Protein AF-0000000079719886 (afdb_homodimer)

Organism: NCBI:txid616991

Radius of gyration: 31.38 Å; Cα contacts (8 Å, |Δi|>4): 2296; chains: 2; bounding box: 98×104×66 Å

Sequence (932 aa):
MGKWLRVLLKILGVLIILLVILFFFATSTIDTTPYFETEYYSNTIENIEEAVKNKTDAKGPLLAGFARTNITPKITGGTPDPTKGEFNNIKMAGYGNGKIATSVHDSIFAKAIAIEVDNETVVLINADLVAIPEDVVKKITDNLKGKISRKQLFFGATHTHSSIGNCMPGYVGKSFGGEYQPEVVEWLGQKFSALILQALADKQPAQFASGYVKVPNLVRNRIIGESGRLNDKLDLLSFIQENGKRATIGAFSAHATVIGTDNEQYTGDYPGYFQRHLEENGIDLALFFAGTVGSHSNKGIGEKFEKAKYIGKTLADSARSTLNKMEYQADMDLTTISSEIEIPKLQFLYISDRLRLSPYLGSKLMPKMNPIQVQGLKLSNLIWLALPYELSGEYGLDLKNALELQGYNSVLSSFNGQYLGYIVPQKYYYYDTYEARLMGWYGPSMGDYLMELNFKLANELTHTKLMGKWLRVLLKILGVLIILLVILFFFATSTIDTTPYFETEYYSNTIENIEEAVKNKTDAKGPLLAGFARTNITPKITGGTPDPTKGEFNNIKMAGYGNGKIATSVHDSIFAKAIAIEVDNETVVLINADLVAIPEDVVKKITDNLKGKISRKQLFFGATHTHSSIGNCMPGYVGKSFGGEYQPEVVEWLGQKFSALILQALADKQPAQFASGYVKVPNLVRNRIIGESGRLNDKLDLLSFIQENGKRATIGAFSAHATVIGTDNEQYTGDYPGYFQRHLEENGIDLALFFAGTVGSHSNKGIGEKFEKAKYIGKTLADSARSTLNKMEYQADMDLTTISSEIEIPKLQFLYISDRLRLSPYLGSKLMPKMNPIQVQGLKLSNLIWLALPYELSGEYGLDLKNALELQGYNSVLSSFNGQYLGYIVPQKYYYYDTYEARLMGWYGPSMGDYLMELNFKLANELTHTKL

pLDDT: mean 94.88, std 5.38, range [60.09, 98.94]

Structure (mmCIF, N/CA/C/O backbone):
data_AF-0000000079719886-model_v1
#
loop_
_entity.id
_entity.type
_entity.pdbx_description
1 polymer 'Neutral/alkaline ceramidase-like enzyme'
#
loop_
_atom_site.group_PDB
_atom_site.id
_atom_site.type_symbol
_atom_site.label_atom_id
_atom_site.label_alt_id
_atom_site.label_comp_id
_atom_site.label_asym_id
_atom_site.label_entity_id
_atom_site.label_seq_id
_atom_site.pdbx_PDB_ins_code
_atom_site.Cartn_x
_atom_site.Cartn_y
_atom_site.Cartn_z
_atom_site.occupancy
_atom_site.B_iso_or_equiv
_atom_site.auth_seq_id
_atom_site.auth_comp_id
_atom_site.auth_asym_id
_atom_site.auth_atom_id
_atom_site.pdbx_PDB_model_num
ATOM 1 N N . MET A 1 1 ? 67.062 -6.766 4.438 1 60.09 1 MET A N 1
ATOM 2 C CA . MET A 1 1 ? 65.938 -7.566 4.004 1 60.09 1 MET A CA 1
ATOM 3 C C . MET A 1 1 ? 66.25 -8.367 2.752 1 60.09 1 MET A C 1
ATOM 5 O O . MET A 1 1 ? 66.688 -7.797 1.737 1 60.09 1 MET A O 1
ATOM 9 N N . GLY A 1 2 ? 66.5 -9.703 2.844 1 71.94 2 GLY A N 1
ATOM 10 C CA . GLY A 1 2 ? 67.188 -10.422 1.776 1 71.94 2 GLY A CA 1
ATOM 11 C C . GLY A 1 2 ? 66.438 -10.453 0.48 1 71.94 2 GLY A C 1
ATOM 12 O O . GLY A 1 2 ? 65.25 -10.031 0.441 1 71.94 2 GLY A O 1
ATOM 13 N N . LYS A 1 3 ? 67 -10.82 -0.624 1 86.62 3 LYS A N 1
ATOM 14 C CA . LYS A 1 3 ? 66.5 -10.906 -1.986 1 86.62 3 LYS A CA 1
ATOM 15 C C . LYS A 1 3 ? 65.188 -11.719 -2.033 1 86.62 3 LYS A C 1
ATOM 17 O O . LYS A 1 3 ? 64.25 -11.352 -2.738 1 86.62 3 LYS A O 1
ATOM 22 N N . TRP A 1 4 ? 65.062 -12.68 -1.236 1 86.56 4 TRP A N 1
ATOM 23 C CA . TRP A 1 4 ? 63.906 -13.531 -1.193 1 86.56 4 TRP A CA 1
ATOM 24 C C . TRP A 1 4 ? 62.719 -12.766 -0.638 1 86.56 4 TRP A C 1
ATOM 26 O O . TRP A 1 4 ? 61.594 -12.875 -1.157 1 86.56 4 TRP A O 1
ATOM 36 N N . LEU A 1 5 ? 62.906 -11.914 0.234 1 88.62 5 LEU A N 1
ATOM 37 C CA . LEU A 1 5 ? 61.812 -11.133 0.841 1 88.62 5 LEU A CA 1
ATOM 38 C C . LEU A 1 5 ? 61.281 -10.117 -0.151 1 88.62 5 LEU A C 1
ATOM 40 O O . LEU A 1 5 ? 60.062 -9.883 -0.185 1 88.62 5 LEU A O 1
ATOM 44 N N . ARG A 1 6 ? 62 -9.672 -0.995 1 87.5 6 ARG A N 1
ATOM 45 C CA . ARG A 1 6 ? 61.562 -8.703 -2.006 1 87.5 6 ARG A CA 1
ATOM 46 C C . ARG A 1 6 ? 60.719 -9.367 -3.074 1 87.5 6 ARG A C 1
ATOM 48 O O . ARG A 1 6 ? 59.719 -8.805 -3.508 1 87.5 6 ARG A O 1
ATOM 55 N N . VAL A 1 7 ? 61.188 -10.461 -3.508 1 88 7 VAL A N 1
ATOM 56 C CA . VAL A 1 7 ? 60.406 -11.211 -4.496 1 88 7 VAL A CA 1
ATOM 57 C C . VAL A 1 7 ? 59.062 -11.609 -3.902 1 88 7 VAL A C 1
ATOM 59 O O . VAL A 1 7 ? 58.031 -11.5 -4.566 1 88 7 VAL A O 1
ATOM 62 N N . LEU A 1 8 ? 59 -12.016 -2.717 1 88.12 8 LEU A N 1
ATOM 63 C CA . LEU A 1 8 ? 57.781 -12.391 -2.031 1 88.12 8 LEU A CA 1
ATOM 64 C C . LEU A 1 8 ? 56.812 -11.195 -1.921 1 88.12 8 LEU A C 1
ATOM 66 O O . LEU A 1 8 ? 55.625 -11.336 -2.15 1 88.12 8 LEU A O 1
ATOM 70 N N . LEU A 1 9 ? 57.312 -10.016 -1.681 1 87.88 9 LEU A N 1
ATOM 71 C CA . LEU A 1 9 ? 56.5 -8.805 -1.549 1 87.88 9 LEU A CA 1
ATOM 72 C C . LEU A 1 9 ? 55.938 -8.391 -2.898 1 87.88 9 LEU A C 1
ATOM 74 O O . LEU A 1 9 ? 54.812 -7.918 -2.975 1 87.88 9 LEU A O 1
ATOM 78 N N . LYS A 1 10 ? 56.594 -8.602 -3.932 1 86.5 10 LYS A N 1
ATOM 79 C CA . LYS A 1 10 ? 56.125 -8.297 -5.273 1 86.5 10 LYS A CA 1
ATOM 80 C C . LYS A 1 10 ? 55 -9.25 -5.688 1 86.5 10 LYS A C 1
ATOM 82 O O . LYS A 1 10 ? 54 -8.828 -6.25 1 86.5 10 LYS A O 1
ATOM 87 N N . ILE A 1 11 ? 55.344 -10.492 -5.359 1 87.19 11 ILE A N 1
ATOM 88 C CA . ILE A 1 11 ? 54.312 -11.492 -5.668 1 87.19 11 ILE A CA 1
ATOM 89 C C . ILE A 1 11 ? 53.031 -11.188 -4.875 1 87.19 11 ILE A C 1
ATOM 91 O O . ILE A 1 11 ? 51.938 -11.219 -5.422 1 87.19 11 ILE A O 1
ATOM 95 N N . LEU A 1 12 ? 53.219 -10.906 -3.711 1 89.12 12 LEU A N 1
ATOM 96 C CA . LEU A 1 12 ? 52.062 -10.562 -2.869 1 89.12 12 LEU A CA 1
ATOM 97 C C . LEU A 1 12 ? 51.375 -9.305 -3.383 1 89.12 12 LEU A C 1
ATOM 99 O O . LEU A 1 12 ? 50.156 -9.219 -3.369 1 89.12 12 LEU A O 1
ATOM 103 N N . GLY A 1 13 ? 52.125 -8.375 -3.771 1 87.44 13 GLY A N 1
ATOM 104 C CA . GLY A 1 13 ? 51.562 -7.164 -4.344 1 87.44 13 GLY A CA 1
ATOM 105 C C . GLY A 1 13 ? 50.75 -7.414 -5.598 1 87.44 13 GLY A C 1
ATOM 106 O O . GLY A 1 13 ? 49.656 -6.887 -5.742 1 87.44 13 GLY A O 1
ATOM 107 N N . VAL A 1 14 ? 51.406 -8.172 -6.426 1 86.38 14 VAL A N 1
ATOM 108 C CA . VAL A 1 14 ? 50.688 -8.523 -7.652 1 86.38 14 VAL A CA 1
ATOM 109 C C . VAL A 1 14 ? 49.438 -9.297 -7.32 1 86.38 14 VAL A C 1
ATOM 111 O O . VAL A 1 14 ? 48.375 -9.07 -7.93 1 86.38 14 VAL A O 1
ATOM 114 N N . LEU A 1 15 ? 49.469 -10.203 -6.445 1 87.69 15 LEU A N 1
ATOM 115 C CA . LEU A 1 15 ? 48.312 -10.969 -6.023 1 87.69 15 LEU A CA 1
ATOM 116 C C . LEU A 1 15 ? 47.25 -10.055 -5.438 1 87.69 15 LEU A C 1
ATOM 118 O O . LEU A 1 15 ? 46.062 -10.242 -5.703 1 87.69 15 LEU A O 1
ATOM 122 N N . ILE A 1 16 ? 47.625 -9.203 -4.715 1 87.81 16 ILE A N 1
ATOM 123 C CA . ILE A 1 16 ? 46.688 -8.258 -4.121 1 87.81 16 ILE A CA 1
ATOM 124 C C . ILE A 1 16 ? 46.031 -7.441 -5.223 1 87.81 16 ILE A C 1
ATOM 126 O O . ILE A 1 16 ? 44.812 -7.238 -5.199 1 87.81 16 ILE A O 1
ATOM 130 N N . ILE A 1 17 ? 46.781 -6.961 -6.105 1 86.5 17 ILE A N 1
ATOM 131 C CA . ILE A 1 17 ? 46.219 -6.184 -7.211 1 86.5 17 ILE A CA 1
ATOM 132 C C . ILE A 1 17 ? 45.25 -7.035 -8 1 86.5 17 ILE A C 1
ATOM 134 O O . ILE A 1 17 ? 44.156 -6.566 -8.375 1 86.5 17 ILE A O 1
ATOM 138 N N . LEU A 1 18 ? 45.625 -8.203 -8.25 1 85.94 18 LEU A N 1
ATOM 139 C CA . LEU A 1 18 ? 44.75 -9.109 -8.969 1 85.94 18 LEU A CA 1
ATOM 140 C C . LEU A 1 18 ? 43.469 -9.344 -8.18 1 85.94 18 LEU A C 1
ATOM 142 O O . LEU A 1 18 ? 42.375 -9.391 -8.758 1 85.94 18 LEU A O 1
ATOM 146 N N . LEU A 1 19 ? 43.562 -9.547 -7.012 1 87.44 19 LEU A N 1
ATOM 147 C CA . LEU A 1 19 ? 42.406 -9.75 -6.164 1 87.44 19 LEU A CA 1
ATOM 148 C C . LEU A 1 19 ? 41.5 -8.508 -6.152 1 87.44 19 LEU A C 1
ATOM 150 O O . LEU A 1 19 ? 40.281 -8.617 -6.152 1 87.44 19 LEU A O 1
ATOM 154 N N . VAL A 1 20 ? 42.125 -7.484 -6.113 1 85.12 20 VAL A N 1
ATOM 155 C CA . VAL A 1 20 ? 41.375 -6.23 -6.133 1 85.12 20 VAL A CA 1
ATOM 156 C C . VAL A 1 20 ? 40.625 -6.086 -7.465 1 85.12 20 VAL A C 1
ATOM 158 O O . VAL A 1 20 ? 39.469 -5.699 -7.5 1 85.12 20 VAL A O 1
ATOM 161 N N . ILE A 1 21 ? 41.344 -6.324 -8.469 1 83 21 ILE A N 1
ATOM 162 C CA . ILE A 1 21 ? 40.719 -6.258 -9.797 1 83 21 ILE A CA 1
ATOM 163 C C . ILE A 1 21 ? 39.594 -7.266 -9.891 1 83 21 ILE A C 1
ATOM 165 O O . ILE A 1 21 ? 38.5 -6.941 -10.383 1 83 21 ILE A O 1
ATOM 169 N N . LEU A 1 22 ? 39.812 -8.406 -9.438 1 85 22 LEU A N 1
ATOM 170 C CA . LEU A 1 22 ? 38.781 -9.438 -9.43 1 85 22 LEU A CA 1
ATOM 171 C C . LEU A 1 22 ? 37.594 -9 -8.602 1 85 22 LEU A C 1
ATOM 173 O O . LEU A 1 22 ? 36.438 -9.234 -8.992 1 85 22 LEU A O 1
ATOM 177 N N . PHE A 1 23 ? 37.906 -8.5 -7.594 1 85.88 23 PHE A N 1
ATOM 178 C CA . PHE A 1 23 ? 36.844 -8.016 -6.727 1 85.88 23 PHE A CA 1
ATOM 179 C C . PHE A 1 23 ? 36 -6.953 -7.438 1 85.88 23 PHE A C 1
ATOM 181 O O . PHE A 1 23 ? 34.781 -6.984 -7.375 1 85.88 23 PHE A O 1
ATOM 188 N N . PHE A 1 24 ? 36.656 -6.086 -8.055 1 84.75 24 PHE A N 1
ATOM 189 C CA . PHE A 1 24 ? 35.969 -5.004 -8.75 1 84.75 24 PHE A CA 1
ATOM 190 C C . PHE A 1 24 ? 35.094 -5.551 -9.875 1 84.75 24 PHE A C 1
ATOM 192 O O . PHE A 1 24 ? 33.969 -5.062 -10.102 1 84.75 24 PHE A O 1
ATOM 199 N N . PHE A 1 25 ? 35.562 -6.539 -10.484 1 85.12 25 PHE A N 1
ATOM 200 C CA . PHE A 1 25 ? 34.812 -7.105 -11.594 1 85.12 25 PHE A CA 1
ATOM 201 C C . PHE A 1 25 ? 33.75 -8.062 -11.094 1 85.12 25 PHE A C 1
ATOM 203 O O . PHE A 1 25 ? 32.719 -8.281 -11.758 1 85.12 25 PHE A O 1
ATOM 210 N N . ALA A 1 26 ? 33.969 -8.531 -9.977 1 88.81 26 ALA A N 1
ATOM 211 C CA . ALA A 1 26 ? 33.094 -9.555 -9.445 1 88.81 26 ALA A CA 1
ATOM 212 C C . ALA A 1 26 ? 31.953 -8.93 -8.641 1 88.81 26 ALA A C 1
ATOM 214 O O . ALA A 1 26 ? 31 -9.617 -8.273 1 88.81 26 ALA A O 1
ATOM 215 N N . THR A 1 27 ? 32.062 -7.66 -8.391 1 89.31 27 THR A N 1
ATOM 216 C CA . THR A 1 27 ? 31.047 -7.043 -7.535 1 89.31 27 THR A CA 1
ATOM 217 C C . THR A 1 27 ? 30.438 -5.82 -8.219 1 89.31 27 THR A C 1
ATOM 219 O O . THR A 1 27 ? 30.984 -5.316 -9.203 1 89.31 27 THR A O 1
ATOM 222 N N . SER A 1 28 ? 29.266 -5.477 -7.848 1 90.12 28 SER A N 1
ATOM 223 C CA . SER A 1 28 ? 28.547 -4.281 -8.281 1 90.12 28 SER A CA 1
ATOM 224 C C . SER A 1 28 ? 27.766 -3.658 -7.133 1 90.12 28 SER A C 1
ATOM 226 O O . SER A 1 28 ? 27.453 -4.332 -6.148 1 90.12 28 SER A O 1
ATOM 228 N N . THR A 1 29 ? 27.578 -2.33 -7.254 1 88.94 29 THR A N 1
ATOM 229 C CA . THR A 1 29 ? 26.766 -1.66 -6.238 1 88.94 29 THR A CA 1
ATOM 230 C C . THR A 1 29 ? 25.297 -1.978 -6.426 1 88.94 29 THR A C 1
ATOM 232 O O . THR A 1 29 ? 24.859 -2.316 -7.531 1 88.94 29 THR A O 1
ATOM 235 N N . ILE A 1 30 ? 24.594 -1.922 -5.336 1 90.25 30 ILE A N 1
ATOM 236 C CA . ILE A 1 30 ? 23.141 -2.074 -5.422 1 90.25 30 ILE A CA 1
ATOM 237 C C . ILE A 1 30 ? 22.562 -0.967 -6.297 1 90.25 30 ILE A C 1
ATOM 239 O O . ILE A 1 30 ? 22.859 0.213 -6.102 1 90.25 30 ILE A O 1
ATOM 243 N N . ASP A 1 31 ? 21.859 -1.376 -7.281 1 91.19 31 ASP A N 1
ATOM 244 C CA . ASP A 1 31 ? 21.25 -0.427 -8.203 1 91.19 31 ASP A CA 1
ATOM 245 C C . ASP A 1 31 ? 19.984 0.18 -7.602 1 91.19 31 ASP A C 1
ATOM 247 O O . ASP A 1 31 ? 19 -0.528 -7.355 1 91.19 31 ASP A O 1
ATOM 251 N N . THR A 1 32 ? 19.953 1.516 -7.359 1 90.62 32 THR A N 1
ATOM 252 C CA . THR A 1 32 ? 18.812 2.201 -6.766 1 90.62 32 THR A CA 1
ATOM 253 C C . THR A 1 32 ? 18.125 3.104 -7.789 1 90.62 32 THR A C 1
ATOM 255 O O . THR A 1 32 ? 17.312 3.951 -7.43 1 90.62 32 THR A O 1
ATOM 258 N N . THR A 1 33 ? 18.438 2.887 -9.07 1 93.38 33 THR A N 1
ATOM 259 C CA . THR A 1 33 ? 17.812 3.682 -10.117 1 93.38 33 THR A CA 1
ATOM 260 C C . THR A 1 33 ? 16.297 3.506 -10.086 1 93.38 33 THR A C 1
ATOM 262 O O . THR A 1 33 ? 15.789 2.379 -10.086 1 93.38 33 THR A O 1
ATOM 265 N N . PRO A 1 34 ? 15.555 4.648 -10.031 1 94.19 34 PRO A N 1
ATOM 266 C CA . PRO A 1 34 ? 14.094 4.512 -10.109 1 94.19 34 PRO A CA 1
ATOM 267 C C . PRO A 1 34 ? 13.641 3.807 -11.391 1 94.19 34 PRO A C 1
ATOM 269 O O . PRO A 1 34 ? 14.078 4.164 -12.484 1 94.19 34 PRO A O 1
ATOM 272 N N . TYR A 1 35 ? 12.758 2.818 -11.195 1 96.31 35 TYR A N 1
ATOM 273 C CA . TYR A 1 35 ? 12.383 2.004 -12.352 1 96.31 35 TYR A CA 1
ATOM 274 C C . TYR A 1 35 ? 11.656 2.838 -13.398 1 96.31 35 TYR A C 1
ATOM 276 O O . TYR A 1 35 ? 11.68 2.512 -14.586 1 96.31 35 TYR A O 1
ATOM 284 N N . PHE A 1 36 ? 11.031 3.988 -13.031 1 93.38 36 PHE A N 1
ATOM 285 C CA . PHE A 1 36 ? 10.312 4.844 -13.969 1 93.38 36 PHE A CA 1
ATOM 286 C C . PHE A 1 36 ? 11.258 5.434 -15 1 93.38 36 PHE A C 1
ATOM 288 O O . PHE A 1 36 ? 10.82 5.926 -16.047 1 93.38 36 PHE A O 1
ATOM 295 N N . GLU A 1 37 ? 12.508 5.43 -14.758 1 94.62 37 GLU A N 1
ATOM 296 C CA . GLU A 1 37 ? 13.484 6.059 -15.633 1 94.62 37 GLU A CA 1
ATOM 297 C C . GLU A 1 37 ? 14.195 5.023 -16.5 1 94.62 37 GLU A C 1
ATOM 299 O O . GLU A 1 37 ? 15.109 5.359 -17.25 1 94.62 37 GLU A O 1
ATOM 304 N N . THR A 1 38 ? 13.789 3.816 -16.469 1 97 38 THR A N 1
ATOM 305 C CA . THR A 1 38 ? 14.547 2.74 -17.094 1 97 38 THR A CA 1
ATOM 306 C C . THR A 1 38 ? 13.914 2.326 -18.406 1 97 38 THR A C 1
ATOM 308 O O . THR A 1 38 ? 12.719 2.533 -18.625 1 97 38 THR A O 1
ATOM 311 N N . GLU A 1 39 ? 14.727 1.705 -19.25 1 97.38 39 GLU A N 1
ATOM 312 C CA . GLU A 1 39 ? 14.266 1.197 -20.531 1 97.38 39 GLU A CA 1
ATOM 313 C C . GLU A 1 39 ? 13.359 -0.017 -20.359 1 97.38 39 GLU A C 1
ATOM 315 O O . GLU A 1 39 ? 12.367 -0.169 -21.078 1 97.38 39 GLU A O 1
ATOM 320 N N . TYR A 1 40 ? 13.695 -0.884 -19.453 1 97.31 40 TYR A N 1
ATOM 321 C CA . TYR A 1 40 ? 12.852 -2.061 -19.266 1 97.31 40 TYR A CA 1
ATOM 322 C C . TYR A 1 40 ? 11.438 -1.661 -18.859 1 97.31 40 TYR A C 1
ATOM 324 O O . TYR A 1 40 ? 10.469 -2.328 -19.234 1 97.31 40 TYR A O 1
ATOM 332 N N . TYR A 1 41 ? 11.312 -0.613 -18.109 1 97.69 41 TYR A N 1
ATOM 333 C CA . TYR A 1 41 ? 10 -0.117 -17.734 1 97.69 41 TYR A CA 1
ATOM 334 C C . TYR A 1 41 ? 9.242 0.392 -18.953 1 97.69 41 TYR A C 1
ATOM 336 O O . TYR A 1 41 ? 8.094 -0.003 -19.188 1 97.69 41 TYR A O 1
ATOM 344 N N . SER A 1 42 ? 9.844 1.287 -19.75 1 97.88 42 SER A N 1
ATOM 345 C CA . SER A 1 42 ? 9.18 1.853 -20.906 1 97.88 42 SER A CA 1
ATOM 346 C C . SER A 1 42 ? 8.766 0.761 -21.891 1 97.88 42 SER A C 1
ATOM 348 O O . SER A 1 42 ? 7.652 0.786 -22.422 1 97.88 42 SER A O 1
ATOM 350 N N . ASN A 1 43 ? 9.633 -0.207 -22.109 1 98.25 43 ASN A N 1
ATOM 351 C CA . ASN A 1 43 ? 9.328 -1.326 -22.984 1 98.25 43 ASN A CA 1
ATOM 352 C C . ASN A 1 43 ? 8.141 -2.137 -22.469 1 98.25 43 ASN A C 1
ATOM 354 O O . ASN A 1 43 ? 7.258 -2.52 -23.234 1 98.25 43 ASN A O 1
ATOM 358 N N . THR A 1 44 ? 8.164 -2.43 -21.219 1 98.31 44 THR A N 1
ATOM 359 C CA . THR A 1 44 ? 7.105 -3.217 -20.594 1 98.31 44 THR A CA 1
ATOM 360 C C . THR A 1 44 ? 5.758 -2.512 -20.734 1 98.31 44 THR A C 1
ATOM 362 O O . THR A 1 44 ? 4.754 -3.143 -21.078 1 98.31 44 THR A O 1
ATOM 365 N N . ILE A 1 45 ? 5.742 -1.203 -20.469 1 97.88 45 ILE A N 1
ATOM 366 C CA . ILE A 1 45 ? 4.5 -0.441 -20.562 1 97.88 45 ILE A CA 1
ATOM 367 C C . ILE A 1 45 ? 3.982 -0.495 -22 1 97.88 45 ILE A C 1
ATOM 369 O O . ILE A 1 45 ? 2.783 -0.676 -22.234 1 97.88 45 ILE A O 1
ATOM 373 N N . GLU A 1 46 ? 4.832 -0.373 -22.938 1 98.12 46 GLU A N 1
ATOM 374 C CA . GLU A 1 46 ? 4.445 -0.479 -24.344 1 98.12 46 GLU A CA 1
ATOM 375 C C . GLU A 1 46 ? 3.863 -1.856 -24.656 1 98.12 46 GLU A C 1
ATOM 377 O O . GLU A 1 46 ? 2.854 -1.969 -25.359 1 98.12 46 GLU A O 1
ATOM 382 N N . ASN A 1 47 ? 4.516 -2.879 -24.172 1 98.25 47 ASN A N 1
ATOM 383 C CA . ASN A 1 47 ? 4.031 -4.242 -24.359 1 98.25 47 ASN A CA 1
ATOM 384 C C . ASN A 1 47 ? 2.639 -4.434 -23.766 1 98.25 47 ASN A C 1
ATOM 386 O O . ASN A 1 47 ? 1.777 -5.059 -24.391 1 98.25 47 ASN A O 1
ATOM 390 N N . ILE A 1 48 ? 2.438 -3.928 -22.609 1 98 48 ILE A N 1
ATOM 391 C CA . ILE A 1 48 ? 1.152 -4.086 -21.938 1 98 48 ILE A CA 1
ATOM 392 C C . ILE A 1 48 ? 0.072 -3.326 -22.703 1 98 48 ILE A C 1
ATOM 394 O O . ILE A 1 48 ? -1.042 -3.826 -22.875 1 98 48 ILE A O 1
ATOM 398 N N . GLU A 1 49 ? 0.393 -2.129 -23.125 1 97.69 49 GLU A N 1
ATOM 399 C CA . GLU A 1 49 ? -0.57 -1.357 -23.906 1 97.69 49 GLU A CA 1
ATOM 400 C C . GLU A 1 49 ? -0.954 -2.09 -25.188 1 97.69 49 GLU A C 1
ATOM 402 O O . GLU A 1 49 ? -2.123 -2.094 -25.578 1 97.69 49 GLU A O 1
ATOM 407 N N . GLU A 1 50 ? 0.003 -2.67 -25.797 1 98.12 50 GLU A N 1
ATOM 408 C CA . GLU A 1 50 ? -0.281 -3.479 -26.984 1 98.12 50 GLU A CA 1
ATOM 409 C C . GLU A 1 50 ? -1.152 -4.68 -26.625 1 98.12 50 GLU A C 1
ATOM 411 O O . GLU A 1 50 ? -2.084 -5.016 -27.359 1 98.12 50 GLU A O 1
ATOM 416 N N . ALA A 1 51 ? -0.849 -5.371 -25.547 1 98.12 51 ALA A N 1
ATOM 417 C CA . ALA A 1 51 ? -1.625 -6.523 -25.094 1 98.12 51 ALA A CA 1
ATOM 418 C C . ALA A 1 51 ? -3.07 -6.133 -24.812 1 98.12 51 ALA A C 1
ATOM 420 O O . ALA A 1 51 ? -3.994 -6.906 -25.062 1 98.12 51 ALA A O 1
ATOM 421 N N . VAL A 1 52 ? -3.225 -4.961 -24.25 1 97.81 52 VAL A N 1
ATOM 422 C CA . VAL A 1 52 ? -4.555 -4.461 -23.906 1 97.81 52 VAL A CA 1
ATOM 423 C C . VAL A 1 52 ? -5.359 -4.242 -25.188 1 97.81 52 VAL A C 1
ATOM 425 O O . VAL A 1 52 ? -6.551 -4.562 -25.25 1 97.81 52 VAL A O 1
ATOM 428 N N . LYS A 1 53 ? -4.75 -3.68 -26.234 1 97.25 53 LYS A N 1
ATOM 429 C CA . LYS A 1 53 ? -5.406 -3.473 -27.516 1 97.25 53 LYS A CA 1
ATOM 430 C C . LYS A 1 53 ? -5.848 -4.797 -28.125 1 97.25 53 LYS A C 1
ATOM 432 O O . LYS A 1 53 ? -6.852 -4.852 -28.844 1 97.25 53 LYS A O 1
ATOM 437 N N . ASN A 1 54 ? -5.121 -5.82 -27.75 1 96.62 54 ASN A N 1
ATOM 438 C CA . ASN A 1 54 ? -5.379 -7.125 -28.344 1 96.62 54 ASN A CA 1
ATOM 439 C C . ASN A 1 54 ? -6.031 -8.078 -27.359 1 96.62 54 ASN A C 1
ATOM 441 O O . ASN A 1 54 ? -5.961 -9.297 -27.516 1 96.62 54 ASN A O 1
ATOM 445 N N . LYS A 1 55 ? -6.594 -7.559 -26.344 1 97.06 55 LYS A N 1
ATOM 446 C CA . LYS A 1 55 ? -7.191 -8.406 -25.312 1 97.06 55 LYS A CA 1
ATOM 447 C C . LYS A 1 55 ? -8.375 -9.195 -25.859 1 97.06 55 LYS A C 1
ATOM 449 O O . LYS A 1 55 ? -8.961 -8.812 -26.891 1 97.06 55 LYS A O 1
ATOM 454 N N . THR A 1 56 ? -8.664 -10.266 -25.234 1 96.31 56 THR A N 1
ATOM 455 C CA . THR A 1 56 ? -9.828 -11.078 -25.578 1 96.31 56 THR A CA 1
ATOM 456 C C . THR A 1 56 ? -11.039 -10.664 -24.75 1 96.31 56 THR A C 1
ATOM 458 O O . THR A 1 56 ? -10.969 -10.562 -23.531 1 96.31 56 THR A O 1
ATOM 461 N N . ASP A 1 57 ? -12.156 -10.438 -25.469 1 97.31 57 ASP A N 1
ATOM 462 C CA . ASP A 1 57 ? -13.43 -10.125 -24.828 1 97.31 57 ASP A CA 1
ATOM 463 C C . ASP A 1 57 ? -14.539 -11.031 -25.359 1 97.31 57 ASP A C 1
ATOM 465 O O . ASP A 1 57 ? -14.648 -11.25 -26.562 1 97.31 57 ASP A O 1
ATOM 469 N N . ALA A 1 58 ? -15.234 -11.617 -24.375 1 98.5 58 ALA A N 1
ATOM 470 C CA . ALA A 1 58 ? -16.344 -12.484 -24.75 1 98.5 58 ALA A CA 1
ATOM 471 C C . ALA A 1 58 ? -17.484 -12.398 -23.734 1 98.5 58 ALA A C 1
ATOM 473 O O . ALA A 1 58 ? -17.234 -12.156 -22.547 1 98.5 58 ALA A O 1
ATOM 474 N N . LYS A 1 59 ? -18.688 -12.562 -24.188 1 98.5 59 LYS A N 1
ATOM 475 C CA . LYS A 1 59 ? -19.875 -12.602 -23.359 1 98.5 59 LYS A CA 1
ATOM 476 C C . LYS A 1 59 ? -20.828 -13.711 -23.797 1 98.5 59 LYS A C 1
ATOM 478 O O . LYS A 1 59 ? -21.031 -13.922 -25 1 98.5 59 LYS A O 1
ATOM 483 N N . GLY A 1 60 ? -21.266 -14.516 -22.844 1 98.62 60 GLY A N 1
ATOM 484 C CA . GLY A 1 60 ? -22.188 -15.602 -23.156 1 98.62 60 GLY A CA 1
ATOM 485 C C . GLY A 1 60 ? -22.203 -16.688 -22.094 1 98.62 60 GLY A C 1
ATOM 486 O O . GLY A 1 60 ? -21.656 -16.516 -21.016 1 98.62 60 GLY A O 1
ATOM 487 N N . PRO A 1 61 ? -22.875 -17.75 -22.422 1 98.62 61 PRO A N 1
ATOM 488 C CA . PRO A 1 61 ? -22.953 -18.859 -21.469 1 98.62 61 PRO A CA 1
ATOM 489 C C . PRO A 1 61 ? -21.594 -19.5 -21.203 1 98.62 61 PRO A C 1
ATOM 491 O O . PRO A 1 61 ? -20.766 -19.609 -22.125 1 98.62 61 PRO A O 1
ATOM 494 N N . LEU A 1 62 ? -21.422 -20 -20.031 1 98.75 62 LEU A N 1
ATOM 495 C CA . LEU A 1 62 ? -20.172 -20.625 -19.609 1 98.75 62 LEU A CA 1
ATOM 496 C C . LEU A 1 62 ? -20.172 -22.109 -19.938 1 98.75 62 LEU A C 1
ATOM 498 O O . LEU A 1 62 ? -21.141 -22.812 -19.641 1 98.75 62 LEU A O 1
ATOM 502 N N . LEU A 1 63 ? -19.125 -22.531 -20.562 1 98.88 63 LEU A N 1
ATOM 503 C CA . LEU A 1 63 ? -18.766 -23.938 -20.578 1 98.88 63 LEU A CA 1
ATOM 504 C C . LEU A 1 63 ? -17.547 -24.203 -19.688 1 98.88 63 LEU A C 1
ATOM 506 O O . LEU A 1 63 ? -16.625 -23.391 -19.656 1 98.88 63 LEU A O 1
ATOM 510 N N . ALA A 1 64 ? -17.625 -25.281 -18.953 1 98.88 64 ALA A N 1
ATOM 511 C CA . ALA A 1 64 ? -16.484 -25.656 -18.125 1 98.88 64 ALA A CA 1
ATOM 512 C C . ALA A 1 64 ? -16.219 -27.156 -18.203 1 98.88 64 ALA A C 1
ATOM 514 O O . ALA A 1 64 ? -17.141 -27.953 -18.344 1 98.88 64 ALA A O 1
ATOM 515 N N . GLY A 1 65 ? -14.945 -27.516 -18.234 1 98.88 65 GLY A N 1
ATOM 516 C CA . GLY A 1 65 ? -14.492 -28.891 -18.234 1 98.88 65 GLY A CA 1
ATOM 517 C C . GLY A 1 65 ? -13.445 -29.172 -17.172 1 98.88 65 GLY A C 1
ATOM 518 O O . GLY A 1 65 ? -12.656 -28.297 -16.828 1 98.88 65 GLY A O 1
ATOM 519 N N . PHE A 1 66 ? -13.492 -30.422 -16.672 1 98.88 66 PHE A N 1
ATOM 520 C CA . PHE A 1 66 ? -12.664 -30.797 -15.531 1 98.88 66 PHE A CA 1
ATOM 521 C C . PHE A 1 66 ? -11.797 -32 -15.867 1 98.88 66 PHE A C 1
ATOM 523 O O . PHE A 1 66 ? -12.242 -32.906 -16.562 1 98.88 66 PHE A O 1
ATOM 530 N N . ALA A 1 67 ? -10.539 -31.953 -15.375 1 98.94 67 ALA A N 1
ATOM 531 C CA . ALA A 1 67 ? -9.672 -33.125 -15.531 1 98.94 67 ALA A CA 1
ATOM 532 C C . ALA A 1 67 ? -8.617 -33.156 -14.438 1 98.94 67 ALA A C 1
ATOM 534 O O . ALA A 1 67 ? -8.281 -32.156 -13.836 1 98.94 67 ALA A O 1
ATOM 535 N N . ARG A 1 68 ? -8.141 -34.312 -14.109 1 98.81 68 ARG A N 1
ATOM 536 C CA . ARG A 1 68 ? -7.02 -34.5 -13.203 1 98.81 68 ARG A CA 1
ATOM 537 C C . ARG A 1 68 ? -6.105 -35.625 -13.711 1 98.81 68 ARG A C 1
ATOM 539 O O . ARG A 1 68 ? -6.543 -36.5 -14.469 1 98.81 68 ARG A O 1
ATOM 546 N N . THR A 1 69 ? -4.922 -35.625 -13.406 1 98.69 69 THR A N 1
ATOM 547 C CA . THR A 1 69 ? -3.963 -36.688 -13.703 1 98.69 69 THR A CA 1
ATOM 548 C C . THR A 1 69 ? -2.994 -36.875 -12.547 1 98.69 69 THR A C 1
ATOM 550 O O . THR A 1 69 ? -2.619 -35.906 -11.875 1 98.69 69 THR A O 1
ATOM 553 N N . ASN A 1 70 ? -2.729 -38.125 -12.234 1 98.38 70 ASN A N 1
ATOM 554 C CA . ASN A 1 70 ? -1.725 -38.469 -11.227 1 98.38 70 ASN A CA 1
ATOM 555 C C . ASN A 1 70 ? -0.31 -38.219 -11.75 1 98.38 70 ASN A C 1
ATOM 557 O O . ASN A 1 70 ? 0.041 -38.688 -12.836 1 98.38 70 ASN A O 1
ATOM 561 N N . ILE A 1 71 ? 0.485 -37.5 -11.016 1 98.06 71 ILE A N 1
ATOM 562 C CA . ILE A 1 71 ? 1.855 -37.25 -11.438 1 98.06 71 ILE A CA 1
ATOM 563 C C . ILE A 1 71 ? 2.832 -37.781 -10.398 1 98.06 71 ILE A C 1
ATOM 565 O O . ILE A 1 71 ? 3.951 -37.281 -10.266 1 98.06 71 ILE A O 1
ATOM 569 N N . THR A 1 72 ? 2.42 -38.719 -9.594 1 97.38 72 THR A N 1
ATOM 570 C CA . THR A 1 72 ? 3.303 -39.344 -8.625 1 97.38 72 THR A CA 1
ATOM 571 C C . THR A 1 72 ? 4.309 -40.25 -9.32 1 97.38 72 THR A C 1
ATOM 573 O O . THR A 1 72 ? 3.926 -41.25 -9.945 1 97.38 72 THR A O 1
ATOM 576 N N . PRO A 1 73 ? 5.562 -39.969 -9.195 1 94.94 73 PRO A N 1
ATOM 577 C CA . PRO A 1 73 ? 6.559 -40.844 -9.82 1 94.94 73 PRO A CA 1
ATOM 578 C C . PRO A 1 73 ? 6.625 -42.219 -9.172 1 94.94 73 PRO A C 1
ATOM 580 O O . PRO A 1 73 ? 6.48 -42.344 -7.949 1 94.94 73 PRO A O 1
ATOM 583 N N . LYS A 1 74 ? 6.824 -43.156 -10.023 1 93.56 74 LYS A N 1
ATOM 584 C CA . LYS A 1 74 ? 7.168 -44.469 -9.5 1 93.56 74 LYS A CA 1
ATOM 585 C C . LYS A 1 74 ? 8.664 -44.562 -9.219 1 93.56 74 LYS A C 1
ATOM 587 O O . LYS A 1 74 ? 9.484 -44.375 -10.117 1 93.56 74 LYS A O 1
ATOM 592 N N . ILE A 1 75 ? 8.914 -44.844 -8.016 1 90 75 ILE A N 1
ATOM 593 C CA . ILE A 1 75 ? 10.305 -44.969 -7.605 1 90 75 ILE A CA 1
ATOM 594 C C . ILE A 1 75 ? 10.797 -46.375 -7.859 1 90 75 ILE A C 1
ATOM 596 O O . ILE A 1 75 ? 10.172 -47.344 -7.406 1 90 75 ILE A O 1
ATOM 600 N N . THR A 1 76 ? 11.883 -46.406 -8.539 1 88.56 76 THR A N 1
ATOM 601 C CA . THR A 1 76 ? 12.383 -47.75 -8.852 1 88.56 76 THR A CA 1
ATOM 602 C C . THR A 1 76 ? 13.875 -47.844 -8.531 1 88.56 76 THR A C 1
ATOM 604 O O . THR A 1 76 ? 14.586 -46.844 -8.539 1 88.56 76 THR A O 1
ATOM 607 N N . GLY A 1 77 ? 14.289 -49 -7.988 1 83.25 77 GLY A N 1
ATOM 608 C CA . GLY A 1 77 ? 15.695 -49.25 -7.742 1 83.25 77 GLY A CA 1
ATOM 609 C C . GLY A 1 77 ? 16.438 -49.719 -8.984 1 83.25 77 GLY A C 1
ATOM 610 O O . GLY A 1 77 ? 17.672 -49.625 -9.047 1 83.25 77 GLY A O 1
ATOM 611 N N . GLY A 1 78 ? 15.766 -50.219 -9.945 1 84.56 78 GLY A N 1
ATOM 612 C CA . GLY A 1 78 ? 16.359 -50.719 -11.18 1 84.56 78 GLY A CA 1
ATOM 613 C C . GLY A 1 78 ? 16.484 -49.625 -12.25 1 84.56 78 GLY A C 1
ATOM 614 O O . GLY A 1 78 ? 16.719 -48.469 -11.938 1 84.56 78 GLY A O 1
ATOM 615 N N . THR A 1 79 ? 16.578 -50.062 -13.469 1 89.19 79 THR A N 1
ATOM 616 C CA . THR A 1 79 ? 16.625 -49.125 -14.586 1 89.19 79 THR A CA 1
ATOM 617 C C . THR A 1 79 ? 15.266 -48.438 -14.773 1 89.19 79 THR A C 1
ATOM 619 O O . THR A 1 79 ? 14.281 -49.062 -15.125 1 89.19 79 THR A O 1
ATOM 622 N N . PRO A 1 80 ? 15.281 -47.156 -14.484 1 89 80 PRO A N 1
ATOM 623 C CA . PRO A 1 80 ? 13.992 -46.469 -14.594 1 89 80 PRO A CA 1
ATOM 624 C C . PRO A 1 80 ? 13.523 -46.312 -16.031 1 89 80 PRO A C 1
ATOM 626 O O . PRO A 1 80 ? 14.352 -46.281 -16.953 1 89 80 PRO A O 1
ATOM 629 N N . ASP A 1 81 ? 12.242 -46.312 -16.25 1 93.44 81 ASP A N 1
ATOM 630 C CA . ASP A 1 81 ? 11.594 -45.938 -17.5 1 93.44 81 ASP A CA 1
ATOM 631 C C . ASP A 1 81 ? 10.812 -44.625 -17.359 1 93.44 81 ASP A C 1
ATOM 633 O O . ASP A 1 81 ? 9.617 -44.656 -17.062 1 93.44 81 ASP A O 1
ATOM 637 N N . PRO A 1 82 ? 11.352 -43.562 -17.688 1 89.94 82 PRO A N 1
ATOM 638 C CA . PRO A 1 82 ? 10.719 -42.25 -17.5 1 89.94 82 PRO A CA 1
ATOM 639 C C . PRO A 1 82 ? 9.398 -42.125 -18.25 1 89.94 82 PRO A C 1
ATOM 641 O O . PRO A 1 82 ? 8.508 -41.406 -17.828 1 89.94 82 PRO A O 1
ATOM 644 N N . THR A 1 83 ? 9.281 -42.781 -19.328 1 89.12 83 THR A N 1
ATOM 645 C CA . THR A 1 83 ? 8.055 -42.688 -20.109 1 89.12 83 THR A CA 1
ATOM 646 C C . THR A 1 83 ? 6.879 -43.312 -19.344 1 89.12 83 THR A C 1
ATOM 648 O O . THR A 1 83 ? 5.719 -43 -19.625 1 89.12 83 THR A O 1
ATOM 651 N N . LYS A 1 84 ? 7.211 -44.094 -18.422 1 91.69 84 LYS A N 1
ATOM 652 C CA . LYS A 1 84 ? 6.188 -44.75 -17.594 1 91.69 84 LYS A CA 1
ATOM 653 C C . LYS A 1 84 ? 6.129 -44.094 -16.203 1 91.69 84 LYS A C 1
ATOM 655 O O . LYS A 1 84 ? 5.504 -44.625 -15.289 1 91.69 84 LYS A O 1
ATOM 660 N N . GLY A 1 85 ? 6.855 -42.969 -16.062 1 92.75 85 GLY A N 1
ATOM 661 C CA . GLY A 1 85 ? 6.855 -42.25 -14.805 1 92.75 85 GLY A CA 1
ATOM 662 C C . GLY A 1 85 ? 7.746 -42.875 -13.75 1 92.75 85 GLY A C 1
ATOM 663 O O . GLY A 1 85 ? 7.562 -42.656 -12.555 1 92.75 85 GLY A O 1
ATOM 664 N N . GLU A 1 86 ? 8.656 -43.781 -14.188 1 93.19 86 GLU A N 1
ATOM 665 C CA . GLU A 1 86 ? 9.609 -44.406 -13.281 1 93.19 86 GLU A CA 1
ATOM 666 C C . GLU A 1 86 ? 10.898 -43.594 -13.188 1 93.19 86 GLU A C 1
ATOM 668 O O . GLU A 1 86 ? 11.477 -43.219 -14.203 1 93.19 86 GLU A O 1
ATOM 673 N N . PHE A 1 87 ? 11.258 -43.344 -11.891 1 92.12 87 PHE A N 1
ATOM 674 C CA . PHE A 1 87 ? 12.484 -42.594 -11.664 1 92.12 87 PHE A CA 1
ATOM 675 C C . PHE A 1 87 ? 13.227 -43.125 -10.445 1 92.12 87 PHE A C 1
ATOM 677 O O . PHE A 1 87 ? 12.633 -43.812 -9.594 1 92.12 87 PHE A O 1
ATOM 684 N N . ASN A 1 88 ? 14.586 -42.938 -10.289 1 85.56 88 ASN A N 1
ATOM 685 C CA . ASN A 1 88 ? 15.352 -43.531 -9.188 1 85.56 88 ASN A CA 1
ATOM 686 C C . ASN A 1 88 ? 15.883 -42.438 -8.25 1 85.56 88 ASN A C 1
ATOM 688 O O . ASN A 1 88 ? 16.281 -42.719 -7.125 1 85.56 88 ASN A O 1
ATOM 692 N N . ASN A 1 89 ? 15.922 -41.219 -8.594 1 86.75 89 ASN A N 1
ATOM 693 C CA . ASN A 1 89 ? 16.641 -40.219 -7.809 1 86.75 89 ASN A CA 1
ATOM 694 C C . ASN A 1 89 ? 16.031 -38.812 -7.988 1 86.75 89 ASN A C 1
ATOM 696 O O . ASN A 1 89 ? 16.719 -37.875 -8.367 1 86.75 89 ASN A O 1
ATOM 700 N N . ILE A 1 90 ? 14.805 -38.812 -7.559 1 90.75 90 ILE A N 1
ATOM 701 C CA . ILE A 1 90 ? 14.188 -37.5 -7.586 1 90.75 90 ILE A CA 1
ATOM 702 C C . ILE A 1 90 ? 14.336 -36.844 -6.219 1 90.75 90 ILE A C 1
ATOM 704 O O . ILE A 1 90 ? 13.938 -37.406 -5.199 1 90.75 90 ILE A O 1
ATOM 708 N N . LYS A 1 91 ? 14.953 -35.719 -6.211 1 92.06 91 LYS A N 1
ATOM 709 C CA . LYS A 1 91 ? 15.086 -34.938 -4.988 1 92.06 91 LYS A CA 1
ATOM 710 C C . LYS A 1 91 ? 13.797 -34.188 -4.68 1 92.06 91 LYS A C 1
ATOM 712 O O . LYS A 1 91 ? 13.141 -33.688 -5.586 1 92.06 91 LYS A O 1
ATOM 717 N N . MET A 1 92 ? 13.492 -34.219 -3.33 1 89.94 92 MET A N 1
ATOM 718 C CA . MET A 1 92 ? 12.375 -33.344 -2.928 1 89.94 92 MET A CA 1
ATOM 719 C C . MET A 1 92 ? 12.688 -31.891 -3.205 1 89.94 92 MET A C 1
ATOM 721 O O . MET A 1 92 ? 13.742 -31.391 -2.807 1 89.94 92 MET A O 1
ATOM 725 N N . ALA A 1 93 ? 11.797 -31.203 -3.807 1 84.31 93 ALA A N 1
ATOM 726 C CA . ALA A 1 93 ? 12.039 -29.859 -4.324 1 84.31 93 ALA A CA 1
ATOM 727 C C . ALA A 1 93 ? 11.883 -28.812 -3.223 1 84.31 93 ALA A C 1
ATOM 729 O O . ALA A 1 93 ? 11.141 -29.031 -2.254 1 84.31 93 ALA A O 1
ATOM 730 N N . GLY A 1 94 ? 12.57 -27.641 -3.334 1 78.44 94 GLY A N 1
ATOM 731 C CA . GLY A 1 94 ? 12.32 -26.438 -2.568 1 78.44 94 GLY A CA 1
ATOM 732 C C . GLY A 1 94 ? 13.312 -26.234 -1.442 1 78.44 94 GLY A C 1
ATOM 733 O O . GLY A 1 94 ? 13.625 -25.094 -1.082 1 78.44 94 GLY A O 1
ATOM 734 N N . TYR A 1 95 ? 13.703 -27.375 -0.902 1 82.62 95 TYR A N 1
ATOM 735 C CA . TYR A 1 95 ? 14.695 -27.25 0.16 1 82.62 95 TYR A CA 1
ATOM 736 C C . TYR A 1 95 ? 16.094 -27.531 -0.361 1 82.62 95 TYR A C 1
ATOM 738 O O . TYR A 1 95 ? 16.312 -28.531 -1.06 1 82.62 95 TYR A O 1
ATOM 746 N N . GLY A 1 96 ? 17.047 -26.641 -0.113 1 76.06 96 GLY A N 1
ATOM 747 C CA . GLY A 1 96 ? 18.422 -26.938 -0.484 1 76.06 96 GLY A CA 1
ATOM 748 C C . GLY A 1 96 ? 18.922 -28.266 0.05 1 76.06 96 GLY A C 1
ATOM 749 O O . GLY A 1 96 ? 19.5 -29.047 -0.691 1 76.06 96 GLY A O 1
ATOM 750 N N . ASN A 1 97 ? 18.516 -28.547 1.175 1 79.25 97 ASN A N 1
ATOM 751 C CA . ASN A 1 97 ? 18.922 -29.781 1.836 1 79.25 97 ASN A CA 1
ATOM 752 C C . ASN A 1 97 ? 17.844 -30.844 1.764 1 79.25 97 ASN A C 1
ATOM 754 O O . ASN A 1 97 ? 17.75 -31.703 2.643 1 79.25 97 ASN A O 1
ATOM 758 N N . GLY A 1 98 ? 17.062 -30.766 0.736 1 84.62 98 GLY A N 1
ATOM 759 C CA . GLY A 1 98 ? 16.016 -31.75 0.577 1 84.62 98 GLY A CA 1
ATOM 760 C C . GLY A 1 98 ? 16.547 -33.156 0.337 1 84.62 98 GLY A C 1
ATOM 761 O O . GLY A 1 98 ? 17.641 -33.312 -0.195 1 84.62 98 GLY A O 1
ATOM 762 N N . LYS A 1 99 ? 15.695 -34.156 0.696 1 90.62 99 LYS A N 1
ATOM 763 C CA . LYS A 1 99 ? 16.078 -35.562 0.58 1 90.62 99 LYS A CA 1
ATOM 764 C C . LYS A 1 99 ? 15.594 -36.156 -0.74 1 90.62 99 LYS A C 1
ATOM 766 O O . LYS A 1 99 ? 14.727 -35.594 -1.404 1 90.62 99 LYS A O 1
ATOM 771 N N . ILE A 1 100 ? 16.25 -37.281 -1.074 1 92.75 100 ILE A N 1
ATOM 772 C CA . ILE A 1 100 ? 15.766 -38.062 -2.201 1 92.75 100 ILE A CA 1
ATOM 773 C C . ILE A 1 100 ? 14.477 -38.781 -1.814 1 92.75 100 ILE A C 1
ATOM 775 O O . ILE A 1 100 ? 14.391 -39.375 -0.736 1 92.75 100 ILE A O 1
ATOM 779 N N . ALA A 1 101 ? 13.539 -38.719 -2.723 1 93.69 101 ALA A N 1
ATOM 780 C CA . ALA A 1 101 ? 12.25 -39.344 -2.465 1 93.69 101 ALA A CA 1
ATOM 781 C C . ALA A 1 101 ? 12.398 -40.875 -2.424 1 93.69 101 ALA A C 1
ATOM 783 O O . ALA A 1 101 ? 13.039 -41.469 -3.295 1 93.69 101 ALA A O 1
ATOM 784 N N . THR A 1 102 ? 11.75 -41.469 -1.376 1 94 102 THR A N 1
ATOM 785 C CA . THR A 1 102 ? 11.875 -42.938 -1.257 1 94 102 THR A CA 1
ATOM 786 C C . THR A 1 102 ? 10.5 -43.594 -1.144 1 94 102 THR A C 1
ATOM 788 O O . THR A 1 102 ? 10.367 -44.812 -1.277 1 94 102 THR A O 1
ATOM 791 N N . SER A 1 103 ? 9.508 -42.812 -0.889 1 94.69 103 SER A N 1
ATOM 792 C CA . SER A 1 103 ? 8.156 -43.375 -0.744 1 94.69 103 SER A CA 1
ATOM 793 C C . SER A 1 103 ? 7.102 -42.281 -0.977 1 94.69 103 SER A C 1
ATOM 795 O O . SER A 1 103 ? 7.43 -41.156 -1.376 1 94.69 103 SER A O 1
ATOM 797 N N . VAL A 1 104 ? 5.828 -42.719 -0.863 1 96.44 104 VAL A N 1
ATOM 798 C CA . VAL A 1 104 ? 4.691 -41.812 -1.113 1 96.44 104 VAL A CA 1
ATOM 799 C C . VAL A 1 104 ? 3.785 -41.781 0.116 1 96.44 104 VAL A C 1
ATOM 801 O O . VAL A 1 104 ? 3.289 -42.844 0.56 1 96.44 104 VAL A O 1
ATOM 804 N N . HIS A 1 105 ? 3.641 -40.625 0.746 1 97.44 105 HIS A N 1
ATOM 805 C CA . HIS A 1 105 ? 2.641 -40.469 1.794 1 97.44 105 HIS A CA 1
ATOM 806 C C . HIS A 1 105 ? 1.237 -40.375 1.206 1 97.44 105 HIS A C 1
ATOM 808 O O . HIS A 1 105 ? 0.321 -41.062 1.654 1 97.44 105 HIS A O 1
ATOM 814 N N . ASP A 1 106 ? 1.046 -39.531 0.322 1 97.88 106 ASP A N 1
ATOM 815 C CA . ASP A 1 106 ? -0.151 -39.438 -0.506 1 97.88 106 ASP A CA 1
ATOM 816 C C . ASP A 1 106 ? 0.204 -39.031 -1.934 1 97.88 106 ASP A C 1
ATOM 818 O O . ASP A 1 106 ? 1.228 -38.375 -2.164 1 97.88 106 ASP A O 1
ATOM 822 N N . SER A 1 107 ? -0.639 -39.406 -2.883 1 98 107 SER A N 1
ATOM 823 C CA . SER A 1 107 ? -0.381 -39.125 -4.289 1 98 107 SER A CA 1
ATOM 824 C C . SER A 1 107 ? -0.443 -37.625 -4.566 1 98 107 SER A C 1
ATOM 826 O O . SER A 1 107 ? -1.162 -36.875 -3.887 1 98 107 SER A O 1
ATOM 828 N N . ILE A 1 108 ? 0.351 -37.188 -5.5 1 98.25 108 ILE A N 1
ATOM 829 C CA . ILE A 1 108 ? 0.314 -35.812 -5.969 1 98.25 108 ILE A CA 1
ATOM 830 C C . ILE A 1 108 ? -0.302 -35.75 -7.363 1 98.25 108 ILE A C 1
ATOM 832 O O . ILE A 1 108 ? -0.208 -36.719 -8.133 1 98.25 108 ILE A O 1
ATOM 836 N N . PHE A 1 109 ? -0.928 -34.656 -7.68 1 98.81 109 PHE A N 1
ATOM 837 C CA . PHE A 1 109 ? -1.752 -34.594 -8.883 1 98.81 109 PHE A CA 1
ATOM 838 C C . PHE A 1 109 ? -1.524 -33.281 -9.609 1 98.81 109 PHE A C 1
ATOM 840 O O . PHE A 1 109 ? -1.057 -32.312 -9.008 1 98.81 109 PHE A O 1
ATOM 847 N N . ALA A 1 110 ? -1.734 -33.281 -10.906 1 98.88 110 ALA A N 1
ATOM 848 C CA . ALA A 1 110 ? -2.039 -32.094 -11.695 1 98.88 110 ALA A CA 1
ATOM 849 C C . ALA A 1 110 ? -3.512 -32.062 -12.094 1 98.88 110 ALA A C 1
ATOM 851 O O . ALA A 1 110 ? -4.102 -33.094 -12.398 1 98.88 110 ALA A O 1
ATOM 852 N N . LYS A 1 111 ? -4.09 -30.922 -12.023 1 98.94 111 LYS A N 1
ATOM 853 C CA . LYS A 1 111 ? -5.516 -30.766 -12.297 1 98.94 111 LYS A CA 1
ATOM 854 C C . LYS A 1 111 ? -5.77 -29.531 -13.164 1 98.94 111 LYS A C 1
ATOM 856 O O . LYS A 1 111 ? -4.961 -28.609 -13.188 1 98.94 111 LYS A O 1
ATOM 861 N N . ALA A 1 112 ? -6.875 -29.562 -13.938 1 98.94 112 ALA A N 1
ATOM 862 C CA . ALA A 1 112 ? -7.164 -28.469 -14.859 1 98.94 112 ALA A CA 1
ATOM 863 C C . ALA A 1 112 ? -8.664 -28.219 -14.961 1 98.94 112 ALA A C 1
ATOM 865 O O . ALA A 1 112 ? -9.469 -29.156 -14.883 1 98.94 112 ALA A O 1
ATOM 866 N N . ILE A 1 113 ? -9.023 -27 -15.062 1 98.94 113 ILE A N 1
ATOM 867 C CA . ILE A 1 113 ? -10.375 -26.562 -15.391 1 98.94 113 ILE A CA 1
ATOM 868 C C . ILE A 1 113 ? -10.344 -25.734 -16.672 1 98.94 113 ILE A C 1
ATOM 870 O O . ILE A 1 113 ? -9.695 -24.688 -16.734 1 98.94 113 ILE A O 1
ATOM 874 N N . ALA A 1 114 ? -10.984 -26.203 -17.719 1 98.94 114 ALA A N 1
ATOM 875 C CA . ALA A 1 114 ? -11.164 -25.453 -18.969 1 98.94 114 ALA A CA 1
ATOM 876 C C . ALA A 1 114 ? -12.43 -24.609 -18.906 1 98.94 114 ALA A C 1
ATOM 878 O O . ALA A 1 114 ? -13.484 -25.078 -18.5 1 98.94 114 ALA A O 1
ATOM 879 N N . ILE A 1 115 ? -12.305 -23.359 -19.25 1 98.69 115 ILE A N 1
ATOM 880 C CA . ILE A 1 115 ? -13.422 -22.422 -19.297 1 98.69 115 ILE A CA 1
ATOM 881 C C . ILE A 1 115 ? -13.57 -21.875 -20.719 1 98.69 115 ILE A C 1
ATOM 883 O O . ILE A 1 115 ? -12.578 -21.531 -21.359 1 98.69 115 ILE A O 1
ATOM 887 N N . GLU A 1 116 ? -14.766 -21.781 -21.172 1 98.75 116 GLU A N 1
ATOM 888 C CA . GLU A 1 116 ? -15.039 -21.219 -22.484 1 98.75 116 GLU A CA 1
ATOM 889 C C . GLU A 1 116 ? -16.281 -20.328 -22.453 1 98.75 116 GLU A C 1
ATOM 891 O O . GLU A 1 116 ? -17.297 -20.703 -21.875 1 98.75 116 GLU A O 1
ATOM 896 N N . VAL A 1 117 ? -16.156 -19.172 -22.953 1 98.81 117 VAL A N 1
ATOM 897 C CA . VAL A 1 117 ? -17.25 -18.219 -23.156 1 98.81 117 VAL A CA 1
ATOM 898 C C . VAL A 1 117 ? -17.234 -17.719 -24.594 1 98.81 117 VAL A C 1
ATOM 900 O O . VAL A 1 117 ? -16.25 -17.094 -25.031 1 98.81 117 VAL A O 1
ATOM 903 N N . ASP A 1 118 ? -18.281 -17.922 -25.359 1 98.19 118 ASP A N 1
ATOM 904 C CA . ASP A 1 118 ? -18.422 -17.469 -26.75 1 98.19 118 ASP A CA 1
ATOM 905 C C . ASP A 1 118 ? -17.172 -17.828 -27.562 1 98.19 118 ASP A C 1
ATOM 907 O O . ASP A 1 118 ? -16.562 -16.969 -28.188 1 98.19 118 ASP A O 1
ATOM 911 N N . ASN A 1 119 ? -16.656 -19.031 -27.469 1 96.75 119 ASN A N 1
ATOM 912 C CA . ASN A 1 119 ? -15.586 -19.656 -28.234 1 96.75 119 ASN A CA 1
ATOM 913 C C . ASN A 1 119 ? -14.211 -19.172 -27.781 1 96.75 119 ASN A C 1
ATOM 915 O O . ASN A 1 119 ? -13.203 -19.438 -28.438 1 96.75 119 ASN A O 1
ATOM 919 N N . GLU A 1 120 ? -14.195 -18.359 -26.703 1 98.06 120 GLU A N 1
ATOM 920 C CA . GLU A 1 120 ? -12.922 -18 -26.078 1 98.06 120 GLU A CA 1
ATOM 921 C C . GLU A 1 120 ? -12.602 -18.922 -24.906 1 98.06 120 GLU A C 1
ATOM 923 O O . GLU A 1 120 ? -13.398 -19.047 -23.984 1 98.06 120 GLU A O 1
ATOM 928 N N . THR A 1 121 ? -11.398 -19.516 -25.016 1 98.12 121 THR A N 1
ATOM 929 C CA . THR A 1 121 ? -11.078 -20.578 -24.078 1 98.12 121 THR A CA 1
ATOM 930 C C . THR A 1 121 ? -9.875 -20.203 -23.219 1 98.12 121 THR A C 1
ATOM 932 O O . THR A 1 121 ? -8.898 -19.625 -23.719 1 98.12 121 THR A O 1
ATOM 935 N N . VAL A 1 122 ? -9.961 -20.469 -21.922 1 98.44 122 VAL A N 1
ATOM 936 C CA . VAL A 1 122 ? -8.875 -20.391 -20.953 1 98.44 122 VAL A CA 1
ATOM 937 C C . VAL A 1 122 ? -8.805 -21.672 -20.141 1 98.44 122 VAL A C 1
ATOM 939 O O . VAL A 1 122 ? -9.828 -22.297 -19.859 1 98.44 122 VAL A O 1
ATOM 942 N N . VAL A 1 123 ? -7.605 -22.109 -19.812 1 98.88 123 VAL A N 1
ATOM 943 C CA . VAL A 1 123 ? -7.441 -23.281 -18.969 1 98.88 123 VAL A CA 1
ATOM 944 C C . VAL A 1 123 ? -6.672 -22.922 -17.703 1 98.88 123 VAL A C 1
ATOM 946 O O . VAL A 1 123 ? -5.586 -22.344 -17.781 1 98.88 123 VAL A O 1
ATOM 949 N N . LEU A 1 124 ? -7.25 -23.141 -16.562 1 98.94 124 LEU A N 1
ATOM 950 C CA . LEU A 1 124 ? -6.598 -23 -15.258 1 98.94 124 LEU A CA 1
ATOM 951 C C . LEU A 1 124 ? -5.941 -24.312 -14.836 1 98.94 124 LEU A C 1
ATOM 953 O O . LEU A 1 124 ? -6.609 -25.344 -14.734 1 98.94 124 LEU A O 1
ATOM 957 N N . ILE A 1 125 ? -4.625 -24.266 -14.664 1 98.94 125 ILE A N 1
ATOM 958 C CA . ILE A 1 125 ? -3.885 -25.5 -14.422 1 98.94 125 ILE A CA 1
ATOM 959 C C . ILE A 1 125 ? -3.133 -25.406 -13.094 1 98.94 125 ILE A C 1
ATOM 961 O O . ILE A 1 125 ? -2.451 -24.406 -12.836 1 98.94 125 ILE A O 1
ATOM 965 N N . ASN A 1 126 ? -3.316 -26.344 -12.266 1 98.62 126 ASN A N 1
ATOM 966 C CA . ASN A 1 126 ? -2.604 -26.406 -10.992 1 98.62 126 ASN A CA 1
ATOM 967 C C . ASN A 1 126 ? -1.929 -27.766 -10.797 1 98.62 126 ASN A C 1
ATOM 969 O O . ASN A 1 126 ? -2.375 -28.766 -11.344 1 98.62 126 ASN A O 1
ATOM 973 N N . ALA A 1 127 ? -0.841 -27.75 -10.039 1 98.69 127 ALA A N 1
ATOM 974 C CA . ALA A 1 127 ? -0.175 -29.016 -9.758 1 98.69 127 ALA A CA 1
ATOM 975 C C . ALA A 1 127 ? 0.428 -29.016 -8.352 1 98.69 127 ALA A C 1
ATOM 977 O O . ALA A 1 127 ? 0.872 -27.969 -7.863 1 98.69 127 ALA A O 1
ATOM 978 N N . ASP A 1 128 ? 0.426 -30.172 -7.746 1 98.5 128 ASP A N 1
ATOM 979 C CA . ASP A 1 128 ? 1.16 -30.375 -6.5 1 98.5 128 ASP A CA 1
ATOM 980 C C . ASP A 1 128 ? 2.666 -30.391 -6.746 1 98.5 128 ASP A C 1
ATOM 982 O O . ASP A 1 128 ? 3.309 -31.438 -6.602 1 98.5 128 ASP A O 1
ATOM 986 N N . LEU A 1 129 ? 3.166 -29.281 -7.074 1 97.88 129 LEU A N 1
ATOM 987 C CA . LEU A 1 129 ? 4.578 -29.016 -7.316 1 97.88 129 LEU A CA 1
ATOM 988 C C . LEU A 1 129 ? 5.035 -27.781 -6.547 1 97.88 129 LEU A C 1
ATOM 990 O O . LEU A 1 129 ? 4.211 -27 -6.078 1 97.88 129 LEU A O 1
ATOM 994 N N . VAL A 1 130 ? 6.332 -27.688 -6.371 1 96.56 130 VAL A N 1
ATOM 995 C CA . VAL A 1 130 ? 6.875 -26.484 -5.73 1 96.56 130 VAL A CA 1
ATOM 996 C C . VAL A 1 130 ? 6.602 -25.266 -6.605 1 96.56 130 VAL A C 1
ATOM 998 O O . VAL A 1 130 ? 6.293 -24.188 -6.098 1 96.56 130 VAL A O 1
ATOM 1001 N N . ALA A 1 131 ? 6.789 -25.375 -7.836 1 95.81 131 ALA A N 1
ATOM 1002 C CA . ALA A 1 131 ? 6.504 -24.406 -8.898 1 95.81 131 ALA A CA 1
ATOM 1003 C C . ALA A 1 131 ? 6.301 -25.109 -10.234 1 95.81 131 ALA A C 1
ATOM 1005 O O . ALA A 1 131 ? 6.66 -26.281 -10.391 1 95.81 131 ALA A O 1
ATOM 1006 N N . ILE A 1 132 ? 5.656 -24.422 -11.141 1 96.25 132 ILE A N 1
ATOM 1007 C CA . ILE A 1 132 ? 5.586 -24.953 -12.5 1 96.25 132 ILE A CA 1
ATOM 1008 C C . ILE A 1 132 ? 6.848 -24.578 -13.266 1 96.25 132 ILE A C 1
ATOM 1010 O O . ILE A 1 132 ? 7.051 -23.406 -13.609 1 96.25 132 ILE A O 1
ATOM 1014 N N . PRO A 1 133 ? 7.66 -25.625 -13.57 1 93.56 133 PRO A N 1
ATOM 1015 C CA . PRO A 1 133 ? 8.898 -25.281 -14.273 1 93.56 133 PRO A CA 1
ATOM 1016 C C . PRO A 1 133 ? 8.656 -24.719 -15.672 1 93.56 133 PRO A C 1
ATOM 1018 O O . PRO A 1 133 ? 7.805 -25.234 -16.406 1 93.56 133 PRO A O 1
ATOM 1021 N N . GLU A 1 134 ? 9.414 -23.656 -16.016 1 94.06 134 GLU A N 1
ATOM 1022 C CA . GLU A 1 134 ? 9.25 -23.031 -17.312 1 94.06 134 GLU A CA 1
ATOM 1023 C C . GLU A 1 134 ? 9.469 -24.031 -18.438 1 94.06 134 GLU A C 1
ATOM 1025 O O . GLU A 1 134 ? 8.812 -23.953 -19.484 1 94.06 134 GLU A O 1
ATOM 1030 N N . ASP A 1 135 ? 10.422 -24.922 -18.266 1 94.88 135 ASP A N 1
ATOM 1031 C CA . ASP A 1 135 ? 10.688 -25.906 -19.297 1 94.88 135 ASP A CA 1
ATOM 1032 C C . ASP A 1 135 ? 9.484 -26.812 -19.516 1 94.88 135 ASP A C 1
ATOM 1034 O O . ASP A 1 135 ? 9.242 -27.281 -20.641 1 94.88 135 ASP A O 1
ATOM 1038 N N . VAL A 1 136 ? 8.797 -27.094 -18.453 1 96.75 136 VAL A N 1
ATOM 1039 C CA . VAL A 1 136 ? 7.566 -27.875 -18.594 1 96.75 136 VAL A CA 1
ATOM 1040 C C . VAL A 1 136 ? 6.527 -27.062 -19.359 1 96.75 136 VAL A C 1
ATOM 1042 O O . VAL A 1 136 ? 5.859 -27.594 -20.25 1 96.75 136 VAL A O 1
ATOM 1045 N N . VAL A 1 137 ? 6.387 -25.781 -19.094 1 97.31 137 VAL A N 1
ATOM 1046 C CA . VAL A 1 137 ? 5.461 -24.891 -19.812 1 97.31 137 VAL A CA 1
ATOM 1047 C C . VAL A 1 137 ? 5.789 -24.891 -21.297 1 97.31 137 VAL A C 1
ATOM 1049 O O . VAL A 1 137 ? 4.891 -24.984 -22.141 1 97.31 137 VAL A O 1
ATOM 1052 N N . LYS A 1 138 ? 7.031 -24.781 -21.609 1 95.81 138 LYS A N 1
ATOM 1053 C CA . LYS A 1 138 ? 7.465 -24.781 -23 1 95.81 138 LYS A CA 1
ATOM 1054 C C . LYS A 1 138 ? 7.105 -26.094 -23.703 1 95.81 138 LYS A C 1
ATOM 1056 O O . LYS A 1 138 ? 6.648 -26.078 -24.844 1 95.81 138 LYS A O 1
ATOM 1061 N N . LYS A 1 139 ? 7.359 -27.156 -23 1 97 139 LYS A N 1
ATOM 1062 C CA . LYS A 1 139 ? 7.027 -28.469 -23.562 1 97 139 LYS A CA 1
ATOM 1063 C C . LYS A 1 139 ? 5.531 -28.578 -23.828 1 97 139 LYS A C 1
ATOM 1065 O O . LYS A 1 139 ? 5.125 -29.094 -24.875 1 97 139 LYS A O 1
ATOM 1070 N N . ILE A 1 140 ? 4.75 -28.125 -22.906 1 98.25 140 ILE A N 1
ATOM 1071 C CA . ILE A 1 140 ? 3.299 -28.156 -23.062 1 98.25 140 ILE A CA 1
ATOM 1072 C C . ILE A 1 140 ? 2.889 -27.328 -24.281 1 98.25 140 ILE A C 1
ATOM 1074 O O . ILE A 1 140 ? 2.094 -27.781 -25.109 1 98.25 140 ILE A O 1
ATOM 1078 N N . THR A 1 141 ? 3.406 -26.125 -24.406 1 97.19 141 THR A N 1
ATOM 1079 C CA . THR A 1 141 ? 3.055 -25.219 -25.484 1 97.19 141 THR A CA 1
ATOM 1080 C C . THR A 1 141 ? 3.469 -25.812 -26.844 1 97.19 141 THR A C 1
ATOM 1082 O O . THR A 1 141 ? 2.762 -25.641 -27.828 1 97.19 141 THR A O 1
ATOM 1085 N N . ASP A 1 142 ? 4.578 -26.469 -26.844 1 97.75 142 ASP A N 1
ATOM 1086 C CA . ASP A 1 142 ? 5.035 -27.141 -28.062 1 97.75 142 ASP A CA 1
ATOM 1087 C C . ASP A 1 142 ? 4.113 -28.297 -28.422 1 97.75 142 ASP A C 1
ATOM 1089 O O . ASP A 1 142 ? 3.746 -28.453 -29.594 1 97.75 142 ASP A O 1
ATOM 1093 N N . ASN A 1 143 ? 3.795 -29.078 -27.422 1 98.31 143 ASN A N 1
ATOM 1094 C CA . ASN A 1 143 ? 2.941 -30.25 -27.641 1 98.31 143 ASN A CA 1
ATOM 1095 C C . ASN A 1 143 ? 1.565 -29.844 -28.156 1 98.31 143 ASN A C 1
ATOM 1097 O O . ASN A 1 143 ? 0.94 -30.594 -28.922 1 98.31 143 ASN A O 1
ATOM 1101 N N . LEU A 1 144 ? 1.121 -28.734 -27.703 1 98.38 144 LEU A N 1
ATOM 1102 C CA . LEU A 1 144 ? -0.256 -28.344 -27.984 1 98.38 144 LEU A CA 1
ATOM 1103 C C . LEU A 1 144 ? -0.304 -27.266 -29.062 1 98.38 144 LEU A C 1
ATOM 1105 O O . LEU A 1 144 ? -1.304 -26.562 -29.203 1 98.38 144 LEU A O 1
ATOM 1109 N N . LYS A 1 145 ? 0.778 -27.125 -29.75 1 97.38 145 LYS A N 1
ATOM 1110 C CA . LYS A 1 145 ? 0.847 -26.109 -30.812 1 97.38 145 LYS A CA 1
ATOM 1111 C C . LYS A 1 145 ? -0.316 -26.266 -31.781 1 97.38 145 LYS A C 1
ATOM 1113 O O . LYS A 1 145 ? -0.613 -27.375 -32.25 1 97.38 145 LYS A O 1
ATOM 1118 N N . GLY A 1 146 ? -0.982 -25.109 -32.094 1 95.75 146 GLY A N 1
ATOM 1119 C CA . GLY A 1 146 ? -2.096 -25.125 -33.031 1 95.75 146 GLY A CA 1
ATOM 1120 C C . GLY A 1 146 ? -3.432 -25.391 -32.344 1 95.75 146 GLY A C 1
ATOM 1121 O O . GLY A 1 146 ? -4.488 -25.172 -32.969 1 95.75 146 GLY A O 1
ATOM 1122 N N . LYS A 1 147 ? -3.369 -25.828 -31.188 1 96.12 147 LYS A N 1
ATOM 1123 C CA . LYS A 1 147 ? -4.609 -26.141 -30.484 1 96.12 147 LYS A CA 1
ATOM 1124 C C . LYS A 1 147 ? -4.871 -25.125 -29.359 1 96.12 147 LYS A C 1
ATOM 1126 O O . LYS A 1 147 ? -5.996 -24.641 -29.203 1 96.12 147 LYS A O 1
ATOM 1131 N N . ILE A 1 148 ? -3.885 -24.922 -28.578 1 96 148 ILE A N 1
ATOM 1132 C CA . ILE A 1 148 ? -3.969 -24.016 -27.453 1 96 148 ILE A CA 1
ATOM 1133 C C . ILE A 1 148 ? -2.676 -23.203 -27.344 1 96 148 ILE A C 1
ATOM 1135 O O . ILE A 1 148 ? -1.582 -23.75 -27.5 1 96 148 ILE A O 1
ATOM 1139 N N . SER A 1 149 ? -2.83 -21.938 -27.172 1 96.25 149 SER A N 1
ATOM 1140 C CA . SER A 1 149 ? -1.645 -21.094 -27.062 1 96.25 149 SER A CA 1
ATOM 1141 C C . SER A 1 149 ? -1.284 -20.812 -25.609 1 96.25 149 SER A C 1
ATOM 1143 O O . SER A 1 149 ? -2.111 -21 -24.719 1 96.25 149 SER A O 1
ATOM 1145 N N . ARG A 1 150 ? -0.053 -20.344 -25.328 1 97 150 ARG A N 1
ATOM 1146 C CA . ARG A 1 150 ? 0.448 -20.031 -24 1 97 150 ARG A CA 1
ATOM 1147 C C . ARG A 1 150 ? -0.434 -19 -23.312 1 97 150 ARG A C 1
ATOM 1149 O O . ARG A 1 150 ? -0.616 -19.047 -22.094 1 97 150 ARG A O 1
ATOM 1156 N N . LYS A 1 151 ? -1.026 -18.094 -24.062 1 96.88 151 LYS A N 1
ATOM 1157 C CA . LYS A 1 151 ? -1.824 -17 -23.531 1 96.88 151 LYS A CA 1
ATOM 1158 C C . LYS A 1 151 ? -3.131 -17.5 -22.922 1 96.88 151 LYS A C 1
ATOM 1160 O O . LYS A 1 151 ? -3.781 -16.797 -22.156 1 96.88 151 LYS A O 1
ATOM 1165 N N . GLN A 1 152 ? -3.484 -18.672 -23.312 1 98.12 152 GLN A N 1
ATOM 1166 C CA . GLN A 1 152 ? -4.738 -19.25 -22.844 1 98.12 152 GLN A CA 1
ATOM 1167 C C . GLN A 1 152 ? -4.516 -20.125 -21.609 1 98.12 152 GLN A C 1
ATOM 1169 O O . GLN A 1 152 ? -5.473 -20.609 -21 1 98.12 152 GLN A O 1
ATOM 1174 N N . LEU A 1 153 ? -3.27 -20.328 -21.234 1 98.56 153 LEU A N 1
ATOM 1175 C CA . LEU A 1 153 ? -2.924 -21.234 -20.156 1 98.56 153 LEU A CA 1
ATOM 1176 C C . LEU A 1 153 ? -2.533 -20.469 -18.891 1 98.56 153 LEU A C 1
ATOM 1178 O O . LEU A 1 153 ? -1.57 -19.703 -18.906 1 98.56 153 LEU A O 1
ATOM 1182 N N . PHE A 1 154 ? -3.25 -20.625 -17.797 1 98.75 154 PHE A N 1
ATOM 1183 C CA . PHE A 1 154 ? -2.975 -20.031 -16.484 1 98.75 154 PHE A CA 1
ATOM 1184 C C . PHE A 1 154 ? -2.467 -21.094 -15.516 1 98.75 154 PHE A C 1
ATOM 1186 O O . PHE A 1 154 ? -3.246 -21.906 -15.008 1 98.75 154 PHE A O 1
ATOM 1193 N N . PHE A 1 155 ? -1.17 -20.984 -15.219 1 98.62 155 PHE A N 1
ATOM 1194 C CA . PHE A 1 155 ? -0.544 -22.016 -14.391 1 98.62 155 PHE A CA 1
ATOM 1195 C C . PHE A 1 155 ? -0.457 -21.562 -12.938 1 98.62 155 PHE A C 1
ATOM 1197 O O . PHE A 1 155 ? -0.365 -20.359 -12.664 1 98.62 155 PHE A O 1
ATOM 1204 N N . GLY A 1 156 ? -0.496 -22.5 -12.031 1 98.31 156 GLY A N 1
ATOM 1205 C CA . GLY A 1 156 ? -0.179 -22.344 -10.625 1 98.31 156 GLY A CA 1
ATOM 1206 C C . GLY A 1 156 ? 0.212 -23.656 -9.953 1 98.31 156 GLY A C 1
ATOM 1207 O O . GLY A 1 156 ? -0.033 -24.734 -10.5 1 98.31 156 GLY A O 1
ATOM 1208 N N . ALA A 1 157 ? 0.832 -23.578 -8.844 1 98.56 157 ALA A N 1
ATOM 1209 C CA . ALA A 1 157 ? 1.237 -24.734 -8.055 1 98.56 157 ALA A CA 1
ATOM 1210 C C . ALA A 1 157 ? 0.762 -24.609 -6.613 1 98.56 157 ALA A C 1
ATOM 1212 O O . ALA A 1 157 ? 0.445 -23.516 -6.152 1 98.56 157 ALA A O 1
ATOM 1213 N N . THR A 1 158 ? 0.667 -25.766 -5.961 1 98.5 158 THR A N 1
ATOM 1214 C CA . THR A 1 158 ? 0.334 -25.734 -4.539 1 98.5 158 THR A CA 1
ATOM 1215 C C . THR A 1 158 ? 1.521 -25.25 -3.713 1 98.5 158 THR A C 1
ATOM 1217 O O . THR A 1 158 ? 1.355 -24.844 -2.562 1 98.5 158 THR A O 1
ATOM 1220 N N . HIS A 1 159 ? 2.695 -25.391 -4.281 1 98.06 159 HIS A N 1
ATOM 1221 C CA . HIS A 1 159 ? 3.961 -24.969 -3.689 1 98.06 159 HIS A CA 1
ATOM 1222 C C . HIS A 1 159 ? 4.395 -25.938 -2.584 1 98.06 159 HIS A C 1
ATOM 1224 O O . HIS A 1 159 ? 5.105 -25.531 -1.658 1 98.06 159 HIS A O 1
ATOM 1230 N N . THR A 1 160 ? 3.998 -27.141 -2.641 1 97.69 160 THR A N 1
ATOM 1231 C CA . THR A 1 160 ? 4.535 -28.125 -1.716 1 97.69 160 THR A CA 1
ATOM 1232 C C . THR A 1 160 ? 6.02 -28.359 -1.972 1 97.69 160 THR A C 1
ATOM 1234 O O . THR A 1 160 ? 6.453 -28.438 -3.123 1 97.69 160 THR A O 1
ATOM 1237 N N . HIS A 1 161 ? 6.734 -28.453 -0.885 1 96.38 161 HIS A N 1
ATOM 1238 C CA . HIS A 1 161 ? 8.164 -28.734 -0.973 1 96.38 161 HIS A CA 1
ATOM 1239 C C . HIS A 1 161 ? 8.453 -30.219 -0.925 1 96.38 161 HIS A C 1
ATOM 1241 O O . HIS A 1 161 ? 9.609 -30.641 -0.869 1 96.38 161 HIS A O 1
ATOM 1247 N N . SER A 1 162 ? 7.441 -30.984 -0.951 1 96.06 162 SER A N 1
ATOM 1248 C CA . SER A 1 162 ? 7.535 -32.438 -0.884 1 96.06 162 SER A CA 1
ATOM 1249 C C . SER A 1 162 ? 7.105 -33.094 -2.197 1 96.06 162 SER A C 1
ATOM 1251 O O . SER A 1 162 ? 6.336 -34.031 -2.199 1 96.06 162 SER A O 1
ATOM 1253 N N . SER A 1 163 ? 7.562 -32.5 -3.24 1 96.31 163 SER A N 1
ATOM 1254 C CA . SER A 1 163 ? 7.191 -32.969 -4.574 1 96.31 163 SER A CA 1
ATOM 1255 C C . SER A 1 163 ? 8.414 -33.094 -5.48 1 96.31 163 SER A C 1
ATOM 1257 O O . SER A 1 163 ? 9.547 -33.156 -4.996 1 96.31 163 SER A O 1
ATOM 1259 N N . ILE A 1 164 ? 8.141 -33.156 -6.809 1 94.88 164 ILE A N 1
ATOM 1260 C CA . ILE A 1 164 ? 9.117 -33.5 -7.828 1 94.88 164 ILE A CA 1
ATOM 1261 C C . ILE A 1 164 ? 10.141 -32.375 -7.977 1 94.88 164 ILE A C 1
ATOM 1263 O O . ILE A 1 164 ? 9.773 -31.234 -8.258 1 94.88 164 ILE A O 1
ATOM 1267 N N . GLY A 1 165 ? 11.359 -32.75 -7.695 1 93.81 165 GLY A N 1
ATOM 1268 C CA . GLY A 1 165 ? 12.477 -31.859 -8.023 1 93.81 165 GLY A CA 1
ATOM 1269 C C . GLY A 1 165 ? 13.094 -32.156 -9.375 1 93.81 165 GLY A C 1
ATOM 1270 O O . GLY A 1 165 ? 12.414 -32.688 -10.273 1 93.81 165 GLY A O 1
ATOM 1271 N N . ASN A 1 166 ? 14.289 -31.688 -9.641 1 91.88 166 ASN A N 1
ATOM 1272 C CA . ASN A 1 166 ? 15.125 -32.031 -10.781 1 91.88 166 ASN A CA 1
ATOM 1273 C C . ASN A 1 166 ? 14.555 -31.484 -12.086 1 91.88 166 ASN A C 1
ATOM 1275 O O . ASN A 1 166 ? 14.797 -32.031 -13.156 1 91.88 166 ASN A O 1
ATOM 1279 N N . CYS A 1 167 ? 13.727 -30.453 -11.977 1 91.56 167 CYS A N 1
ATOM 1280 C CA . CYS A 1 167 ? 13.062 -29.938 -13.172 1 91.56 167 CYS A CA 1
ATOM 1281 C C . CYS A 1 167 ? 13.562 -28.547 -13.516 1 91.56 167 CYS A C 1
ATOM 1283 O O . CYS A 1 167 ? 13.07 -27.922 -14.453 1 91.56 167 CYS A O 1
ATOM 1285 N N . MET A 1 168 ? 14.414 -27.984 -12.734 1 87.19 168 MET A N 1
ATOM 1286 C CA . MET A 1 168 ? 14.922 -26.625 -12.961 1 87.19 168 MET A CA 1
ATOM 1287 C C . MET A 1 168 ? 16.422 -26.656 -13.266 1 87.19 168 MET A C 1
ATOM 1289 O O . MET A 1 168 ? 17.203 -27.203 -12.484 1 87.19 168 MET A O 1
ATOM 1293 N N . PRO A 1 169 ? 16.781 -26.078 -14.336 1 86.88 169 PRO A N 1
ATOM 1294 C CA . PRO A 1 169 ? 18.203 -26.094 -14.68 1 86.88 169 PRO A CA 1
ATOM 1295 C C . PRO A 1 169 ? 19 -25.031 -13.922 1 86.88 169 PRO A C 1
ATOM 1297 O O . PRO A 1 169 ? 18.422 -24.203 -13.211 1 86.88 169 PRO A O 1
ATOM 1300 N N . GLY A 1 170 ? 20.328 -25.156 -14.062 1 82.62 170 GLY A N 1
ATOM 1301 C CA . GLY A 1 170 ? 21.219 -24.172 -13.461 1 82.62 170 GLY A CA 1
ATOM 1302 C C . GLY A 1 170 ? 21.594 -24.5 -12.031 1 82.62 170 GLY A C 1
ATOM 1303 O O . GLY A 1 170 ? 21.031 -25.422 -11.43 1 82.62 170 GLY A O 1
ATOM 1304 N N . TYR A 1 171 ? 22.547 -23.672 -11.578 1 82.31 171 TYR A N 1
ATOM 1305 C CA . TYR A 1 171 ? 23.094 -23.906 -10.242 1 82.31 171 TYR A CA 1
ATOM 1306 C C . TYR A 1 171 ? 22.016 -23.734 -9.18 1 82.31 171 TYR A C 1
ATOM 1308 O O . TYR A 1 171 ? 21.891 -24.562 -8.273 1 82.31 171 TYR A O 1
ATOM 1316 N N . VAL A 1 172 ? 21.25 -22.719 -9.352 1 79.25 172 VAL A N 1
ATOM 1317 C CA . VAL A 1 172 ? 20.203 -22.438 -8.375 1 79.25 172 VAL A CA 1
ATOM 1318 C C . VAL A 1 172 ? 19.141 -23.531 -8.438 1 79.25 172 VAL A C 1
ATOM 1320 O O . VAL A 1 172 ? 18.656 -24 -7.402 1 79.25 172 VAL A O 1
ATOM 1323 N N . GLY A 1 173 ? 18.844 -23.953 -9.609 1 83.19 173 GLY A N 1
ATOM 1324 C CA . GLY A 1 173 ? 17.922 -25.078 -9.758 1 83.19 173 GLY A CA 1
ATOM 1325 C C . GLY A 1 173 ? 18.422 -26.344 -9.094 1 83.19 173 GLY A C 1
ATOM 1326 O O . GLY A 1 173 ? 17.672 -27.016 -8.383 1 83.19 173 GLY A O 1
ATOM 1327 N N . LYS A 1 174 ? 19.672 -26.562 -9.328 1 84.75 174 LYS A N 1
ATOM 1328 C CA . LYS A 1 174 ? 20.281 -27.734 -8.719 1 84.75 174 LYS A CA 1
ATOM 1329 C C . LYS A 1 174 ? 20.281 -27.641 -7.199 1 84.75 174 LYS A C 1
ATOM 1331 O O . LYS A 1 174 ? 20.016 -28.625 -6.508 1 84.75 174 LYS A O 1
ATOM 1336 N N . SER A 1 175 ? 20.547 -26.5 -6.77 1 82.81 175 SER A N 1
ATOM 1337 C CA . SER A 1 175 ? 20.656 -26.297 -5.332 1 82.81 175 SER A CA 1
ATOM 1338 C C . SER A 1 175 ? 19.312 -26.484 -4.641 1 82.81 175 SER A C 1
ATOM 1340 O O . SER A 1 175 ? 19.25 -27.016 -3.529 1 82.81 175 SER A O 1
ATOM 1342 N N . PHE A 1 176 ? 18.25 -26.141 -5.285 1 81.56 176 PHE A N 1
ATOM 1343 C CA . PHE A 1 176 ? 16.953 -26.141 -4.625 1 81.56 176 PHE A CA 1
ATOM 1344 C C . PHE A 1 176 ? 16.156 -27.375 -5.008 1 81.56 176 PHE A C 1
ATOM 1346 O O . PHE A 1 176 ? 15.227 -27.766 -4.293 1 81.56 176 PHE A O 1
ATOM 1353 N N . GLY A 1 177 ? 16.5 -28.031 -6.133 1 86.38 177 GLY A N 1
ATOM 1354 C CA . GLY A 1 177 ? 15.633 -29.109 -6.617 1 86.38 177 GLY A CA 1
ATOM 1355 C C . GLY A 1 177 ? 16.406 -30.312 -7.133 1 86.38 177 GLY A C 1
ATOM 1356 O O . GLY A 1 177 ? 15.82 -31.219 -7.715 1 86.38 177 GLY A O 1
ATOM 1357 N N . GLY A 1 178 ? 17.719 -30.281 -6.961 1 88.06 178 GLY A N 1
ATOM 1358 C CA . GLY A 1 178 ? 18.516 -31.391 -7.438 1 88.06 178 GLY A CA 1
ATOM 1359 C C . GLY A 1 178 ? 18.984 -31.234 -8.875 1 88.06 178 GLY A C 1
ATOM 1360 O O . GLY A 1 178 ? 18.656 -30.234 -9.523 1 88.06 178 GLY A O 1
ATOM 1361 N N . GLU A 1 179 ? 19.75 -32.219 -9.336 1 90 179 GLU A N 1
ATOM 1362 C CA . GLU A 1 179 ? 20.297 -32.188 -10.68 1 90 179 GLU A CA 1
ATOM 1363 C C . GLU A 1 179 ? 19.203 -32.219 -11.734 1 90 179 GLU A C 1
ATOM 1365 O O . GLU A 1 179 ? 18.266 -33.031 -11.648 1 90 179 GLU A O 1
ATOM 1370 N N . TYR A 1 180 ? 19.391 -31.359 -12.719 1 92.56 180 TYR A N 1
ATOM 1371 C CA . TYR A 1 180 ? 18.406 -31.266 -13.797 1 92.56 180 TYR A CA 1
ATOM 1372 C C . TYR A 1 180 ? 18.281 -32.594 -14.539 1 92.56 180 TYR A C 1
ATOM 1374 O O . TYR A 1 180 ? 19.281 -33.188 -14.953 1 92.56 180 TYR A O 1
ATOM 1382 N N . GLN A 1 181 ? 17 -33.062 -14.703 1 93.12 181 GLN A N 1
ATOM 1383 C CA . GLN A 1 181 ? 16.688 -34.281 -15.445 1 93.12 181 GLN A CA 1
ATOM 1384 C C . GLN A 1 181 ? 15.664 -34 -16.531 1 93.12 181 GLN A C 1
ATOM 1386 O O . GLN A 1 181 ? 14.461 -33.969 -16.266 1 93.12 181 GLN A O 1
ATOM 1391 N N . PRO A 1 182 ? 16.078 -33.938 -17.781 1 94.25 182 PRO A N 1
ATOM 1392 C CA . PRO A 1 182 ? 15.164 -33.594 -18.875 1 94.25 182 PRO A CA 1
ATOM 1393 C C . PRO A 1 182 ? 14.039 -34.594 -19.047 1 94.25 182 PRO A C 1
ATOM 1395 O O . PRO A 1 182 ? 12.953 -34.25 -19.516 1 94.25 182 PRO A O 1
ATOM 1398 N N . GLU A 1 183 ? 14.273 -35.844 -18.625 1 94.69 183 GLU A N 1
ATOM 1399 C CA . GLU A 1 183 ? 13.258 -36.906 -18.766 1 94.69 183 GLU A CA 1
ATOM 1400 C C . GLU A 1 183 ? 12.055 -36.625 -17.875 1 94.69 183 GLU A C 1
ATOM 1402 O O . GLU A 1 183 ? 10.922 -36.969 -18.219 1 94.69 183 GLU A O 1
ATOM 1407 N N . VAL A 1 184 ? 12.344 -36.031 -16.734 1 94.75 184 VAL A N 1
ATOM 1408 C CA . VAL A 1 184 ? 11.25 -35.656 -15.836 1 94.75 184 VAL A CA 1
ATOM 1409 C C . VAL A 1 184 ? 10.414 -34.562 -16.484 1 94.75 184 VAL A C 1
ATOM 1411 O O . VAL A 1 184 ? 9.188 -34.594 -16.438 1 94.75 184 VAL A O 1
ATOM 1414 N N . VAL A 1 185 ? 11.062 -33.594 -17.141 1 96.19 185 VAL A N 1
ATOM 1415 C CA . VAL A 1 185 ? 10.398 -32.469 -17.812 1 96.19 185 VAL A CA 1
ATOM 1416 C C . VAL A 1 185 ? 9.539 -33 -18.953 1 96.19 185 VAL A C 1
ATOM 1418 O O . VAL A 1 185 ? 8.391 -32.594 -19.125 1 96.19 185 VAL A O 1
ATOM 1421 N N . GLU A 1 186 ? 10.094 -33.875 -19.688 1 97 186 GLU A N 1
ATOM 1422 C CA . GLU A 1 186 ? 9.367 -34.469 -20.797 1 97 186 GLU A CA 1
ATOM 1423 C C . GLU A 1 186 ? 8.125 -35.219 -20.312 1 97 186 GLU A C 1
ATOM 1425 O O . GLU A 1 186 ? 7.047 -35.094 -20.891 1 97 186 GLU A O 1
ATOM 1430 N N . TRP A 1 187 ? 8.305 -36 -19.297 1 97.25 187 TRP A N 1
ATOM 1431 C CA . TRP A 1 187 ? 7.207 -36.781 -18.734 1 97.25 187 TRP A CA 1
ATOM 1432 C C . TRP A 1 187 ? 6.098 -35.875 -18.234 1 97.25 187 TRP A C 1
ATOM 1434 O O . TRP A 1 187 ? 4.922 -36.094 -18.547 1 97.25 187 TRP A O 1
ATOM 1444 N N . LEU A 1 188 ? 6.445 -34.875 -17.469 1 97.75 188 LEU A N 1
ATOM 1445 C CA . LEU A 1 188 ? 5.465 -33.906 -16.969 1 97.75 188 LEU A CA 1
ATOM 1446 C C . LEU A 1 188 ? 4.785 -33.188 -18.125 1 97.75 188 LEU A C 1
ATOM 1448 O O . LEU A 1 188 ? 3.57 -32.969 -18.094 1 97.75 188 LEU A O 1
ATOM 1452 N N . GLY A 1 189 ? 5.594 -32.75 -19.125 1 98.06 189 GLY A N 1
ATOM 1453 C CA . GLY A 1 189 ? 5.027 -32.094 -20.297 1 98.06 189 GLY A CA 1
ATOM 1454 C C . GLY A 1 189 ? 3.939 -32.906 -20.953 1 98.06 189 GLY A C 1
ATOM 1455 O O . GLY A 1 189 ? 2.9 -32.375 -21.344 1 98.06 189 GLY A O 1
ATOM 1456 N N . GLN A 1 190 ? 4.191 -34.156 -21.078 1 98.06 190 GLN A N 1
ATOM 1457 C CA . GLN A 1 190 ? 3.217 -35.062 -21.688 1 98.06 190 GLN A CA 1
ATOM 1458 C C . GLN A 1 190 ? 1.975 -35.188 -20.812 1 98.06 190 GLN A C 1
ATOM 1460 O O . GLN A 1 190 ? 0.848 -35.156 -21.297 1 98.06 190 GLN A O 1
ATOM 1465 N N . LYS A 1 191 ? 2.184 -35.406 -19.547 1 98.25 191 LYS A N 1
ATOM 1466 C CA . LYS A 1 191 ? 1.072 -35.531 -18.609 1 98.25 191 LYS A CA 1
ATOM 1467 C C . LYS A 1 191 ? 0.192 -34.281 -18.625 1 98.25 191 LYS A C 1
ATOM 1469 O O . LYS A 1 191 ? -1.036 -34.406 -18.672 1 98.25 191 LYS A O 1
ATOM 1474 N N . PHE A 1 192 ? 0.834 -33.125 -18.578 1 98.69 192 PHE A N 1
ATOM 1475 C CA . PHE A 1 192 ? 0.092 -31.875 -18.562 1 98.69 192 PHE A CA 1
ATOM 1476 C C . PHE A 1 192 ? -0.648 -31.672 -19.891 1 98.69 192 PHE A C 1
ATOM 1478 O O . PHE A 1 192 ? -1.781 -31.188 -19.891 1 98.69 192 PHE A O 1
ATOM 1485 N N . SER A 1 193 ? 0.024 -31.938 -21.016 1 98.81 193 SER A N 1
ATOM 1486 C CA . SER A 1 193 ? -0.624 -31.781 -22.312 1 98.81 193 SER A CA 1
ATOM 1487 C C . SER A 1 193 ? -1.889 -32.625 -22.406 1 98.81 193 SER A C 1
ATOM 1489 O O . SER A 1 193 ? -2.936 -32.156 -22.844 1 98.81 193 SER A O 1
ATOM 1491 N N . ALA A 1 194 ? -1.765 -33.875 -21.969 1 98.69 194 ALA A N 1
ATOM 1492 C CA . ALA A 1 194 ? -2.924 -34.781 -21.969 1 98.69 194 ALA A CA 1
ATOM 1493 C C . ALA A 1 194 ? -4.008 -34.25 -21.031 1 98.69 194 ALA A C 1
ATOM 1495 O O . ALA A 1 194 ? -5.199 -34.344 -21.344 1 98.69 194 ALA A O 1
ATOM 1496 N N . LEU A 1 195 ? -3.598 -33.812 -19.891 1 98.88 195 LEU A N 1
ATOM 1497 C CA . LEU A 1 195 ? -4.504 -33.25 -18.891 1 98.88 195 LEU A CA 1
ATOM 1498 C C . LEU A 1 195 ? -5.324 -32.094 -19.484 1 98.88 195 LEU A C 1
ATOM 1500 O O . LEU A 1 195 ? -6.547 -32.062 -19.312 1 98.88 195 LEU A O 1
ATOM 1504 N N . ILE A 1 196 ? -4.68 -31.141 -20.156 1 98.88 196 ILE A N 1
ATOM 1505 C CA . ILE A 1 196 ? -5.316 -29.969 -20.734 1 98.88 196 ILE A CA 1
ATOM 1506 C C . ILE A 1 196 ? -6.324 -30.406 -21.797 1 98.88 196 ILE A C 1
ATOM 1508 O O . ILE A 1 196 ? -7.457 -29.922 -21.828 1 98.88 196 ILE A O 1
ATOM 1512 N N . LEU A 1 197 ? -5.941 -31.344 -22.641 1 98.81 197 LEU A N 1
ATOM 1513 C CA . LEU A 1 197 ? -6.832 -31.844 -23.672 1 98.81 197 LEU A CA 1
ATOM 1514 C C . LEU A 1 197 ? -8.047 -32.531 -23.078 1 98.81 197 LEU A C 1
ATOM 1516 O O . LEU A 1 197 ? -9.164 -32.406 -23.594 1 98.81 197 LEU A O 1
ATOM 1520 N N . GLN A 1 198 ? -7.832 -33.281 -22.031 1 98.88 198 GLN A N 1
ATOM 1521 C CA . GLN A 1 198 ? -8.938 -33.938 -21.359 1 98.88 198 GLN A CA 1
ATOM 1522 C C . GLN A 1 198 ? -9.914 -32.906 -20.781 1 98.88 198 GLN A C 1
ATOM 1524 O O . GLN A 1 198 ? -11.133 -33.125 -20.844 1 98.88 198 GLN A O 1
ATOM 1529 N N . ALA A 1 199 ? -9.406 -31.891 -20.141 1 98.88 199 ALA A N 1
ATOM 1530 C CA . ALA A 1 199 ? -10.258 -30.844 -19.594 1 98.88 199 ALA A CA 1
ATOM 1531 C C . ALA A 1 199 ? -11.078 -30.172 -20.688 1 98.88 199 ALA A C 1
ATOM 1533 O O . ALA A 1 199 ? -12.266 -29.906 -20.516 1 98.88 199 ALA A O 1
ATOM 1534 N N . LEU A 1 200 ? -10.461 -29.875 -21.828 1 98.69 200 LEU A N 1
ATOM 1535 C CA . LEU A 1 200 ? -11.133 -29.25 -22.969 1 98.69 200 LEU A CA 1
ATOM 1536 C C . LEU A 1 200 ? -12.25 -30.156 -23.484 1 98.69 200 LEU A C 1
ATOM 1538 O O . LEU A 1 200 ? -13.32 -29.672 -23.859 1 98.69 200 LEU A O 1
ATOM 1542 N N . ALA A 1 201 ? -12.008 -31.406 -23.484 1 98.56 201 ALA A N 1
ATOM 1543 C CA . ALA A 1 201 ? -12.961 -32.375 -24.016 1 98.56 201 ALA A CA 1
ATOM 1544 C C . ALA A 1 201 ? -14.156 -32.531 -23.078 1 98.56 201 ALA A C 1
ATOM 1546 O O . ALA A 1 201 ? -15.234 -32.938 -23.516 1 98.56 201 ALA A O 1
ATOM 1547 N N . ASP A 1 202 ? -14.008 -32.156 -21.875 1 98.69 202 ASP A N 1
ATOM 1548 C CA . ASP A 1 202 ? -15.039 -32.375 -20.875 1 98.69 202 ASP A CA 1
ATOM 1549 C C . ASP A 1 202 ? -15.953 -31.156 -20.734 1 98.69 202 ASP A C 1
ATOM 1551 O O . ASP A 1 202 ? -16.812 -31.125 -19.859 1 98.69 202 ASP A O 1
ATOM 1555 N N . LYS A 1 203 ? -15.852 -30.156 -21.516 1 98.5 203 LYS A N 1
ATOM 1556 C CA . LYS A 1 203 ? -16.625 -28.922 -21.391 1 98.5 203 LYS A CA 1
ATOM 1557 C C . LYS A 1 203 ? -18.125 -29.203 -21.547 1 98.5 203 LYS A C 1
ATOM 1559 O O . LYS A 1 203 ? -18.531 -29.891 -22.484 1 98.5 203 LYS A O 1
ATOM 1564 N N . GLN A 1 204 ? -18.828 -28.688 -20.609 1 98.12 204 GLN A N 1
ATOM 1565 C CA . GLN A 1 204 ? -20.281 -28.688 -20.578 1 98.12 204 GLN A CA 1
ATOM 1566 C C . GLN A 1 204 ? -20.828 -27.359 -20.078 1 98.12 204 GLN A C 1
ATOM 1568 O O . GLN A 1 204 ? -20.109 -26.594 -19.422 1 98.12 204 GLN A O 1
ATOM 1573 N N . PRO A 1 205 ? -22.094 -27.094 -20.469 1 98.75 205 PRO A N 1
ATOM 1574 C CA . PRO A 1 205 ? -22.688 -25.922 -19.828 1 98.75 205 PRO A CA 1
ATOM 1575 C C . PRO A 1 205 ? -22.516 -25.922 -18.312 1 98.75 205 PRO A C 1
ATOM 1577 O O . PRO A 1 205 ? -22.641 -26.969 -17.672 1 98.75 205 PRO A O 1
ATOM 1580 N N . ALA A 1 206 ? -22.172 -24.797 -17.797 1 98.81 206 ALA A N 1
ATOM 1581 C CA .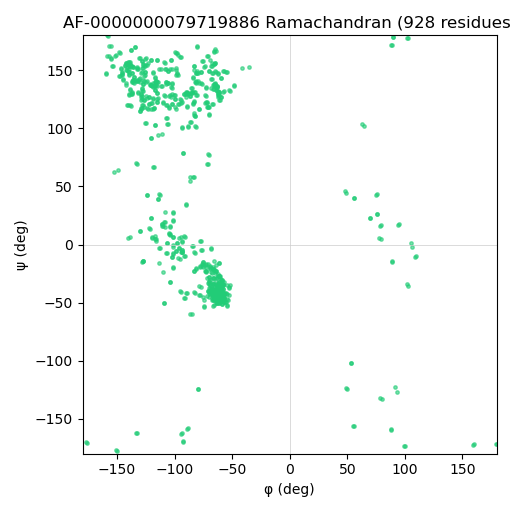 ALA A 1 206 ? -21.828 -24.75 -16.375 1 98.81 206 ALA A CA 1
ATOM 1582 C C . ALA A 1 206 ? -22.219 -23.406 -15.758 1 98.81 206 ALA A C 1
ATOM 1584 O O . ALA A 1 206 ? -22.562 -22.469 -16.469 1 98.81 206 ALA A O 1
ATOM 1585 N N . GLN A 1 207 ? -22.234 -23.391 -14.477 1 98.62 207 GLN A N 1
ATOM 1586 C CA . GLN A 1 207 ? -22.406 -22.172 -13.68 1 98.62 207 GLN A CA 1
ATOM 1587 C C . GLN A 1 207 ? -21.156 -21.875 -12.859 1 98.62 207 GLN A C 1
ATOM 1589 O O . GLN A 1 207 ? -20.344 -22.75 -12.594 1 98.62 207 GLN A O 1
ATOM 1594 N N . PHE A 1 208 ? -21.109 -20.562 -12.508 1 98.69 208 PHE A N 1
ATOM 1595 C CA . PHE A 1 208 ? -19.906 -20.094 -11.836 1 98.69 208 PHE A CA 1
ATOM 1596 C C . PHE A 1 208 ? -20.25 -19.219 -10.641 1 98.69 208 PHE A C 1
ATOM 1598 O O . PHE A 1 208 ? -21.25 -18.484 -10.672 1 98.69 208 PHE A O 1
ATOM 1605 N N . ALA A 1 209 ? -19.469 -19.328 -9.594 1 98.5 209 ALA A N 1
ATOM 1606 C CA . ALA A 1 209 ? -19.516 -18.422 -8.445 1 98.5 209 ALA A CA 1
ATOM 1607 C C . ALA A 1 209 ? -18.125 -18.234 -7.848 1 98.5 209 ALA A C 1
ATOM 1609 O O . ALA A 1 209 ? -17.266 -19.109 -7.961 1 98.5 209 ALA A O 1
ATOM 1610 N N . SER A 1 210 ? -17.906 -17.062 -7.246 1 98.25 210 SER A N 1
ATOM 1611 C CA . SER A 1 210 ? -16.656 -16.781 -6.543 1 98.25 210 SER A CA 1
ATOM 1612 C C . SER A 1 210 ? -16.906 -16.047 -5.234 1 98.25 210 SER A C 1
ATOM 1614 O O . SER A 1 210 ? -17.938 -15.383 -5.082 1 98.25 210 SER A O 1
ATOM 1616 N N . GLY A 1 211 ? -16.031 -16.172 -4.305 1 97.69 211 GLY A N 1
ATOM 1617 C CA . GLY A 1 211 ? -16.078 -15.531 -2.998 1 97.69 211 GLY A CA 1
ATOM 1618 C C . GLY A 1 211 ? -14.844 -15.812 -2.156 1 97.69 211 GLY A C 1
ATOM 1619 O O . GLY A 1 211 ? -13.812 -16.25 -2.676 1 97.69 211 GLY A O 1
ATOM 1620 N N . TYR A 1 212 ? -14.906 -15.43 -0.907 1 98.25 212 TYR A N 1
ATOM 1621 C CA . TYR A 1 212 ? -13.797 -15.727 -0.005 1 98.25 212 TYR A CA 1
ATOM 1622 C C . TYR A 1 212 ? -14.289 -15.875 1.431 1 98.25 212 TYR A C 1
ATOM 1624 O O . TYR A 1 212 ? -15.43 -15.523 1.742 1 98.25 212 TYR A O 1
ATOM 1632 N N . VAL A 1 213 ? -13.484 -16.469 2.268 1 98.38 213 VAL A N 1
ATOM 1633 C CA . VAL A 1 213 ? -13.664 -16.531 3.713 1 98.38 213 VAL A CA 1
ATOM 1634 C C . VAL A 1 213 ? -12.344 -16.25 4.418 1 98.38 213 VAL A C 1
ATOM 1636 O O . VAL A 1 213 ? -11.281 -16.656 3.943 1 98.38 213 VAL A O 1
ATOM 1639 N N . LYS A 1 214 ? -12.344 -15.5 5.504 1 97.62 214 LYS A N 1
ATOM 1640 C CA . LYS A 1 214 ? -11.125 -15.195 6.25 1 97.62 214 LYS A CA 1
ATOM 1641 C C . LYS A 1 214 ? -10.766 -16.328 7.207 1 97.62 214 LYS A C 1
ATOM 1643 O O . LYS A 1 214 ? -11.633 -16.844 7.918 1 97.62 214 LYS A O 1
ATOM 1648 N N . VAL A 1 215 ? -9.5 -16.703 7.133 1 98.25 215 VAL A N 1
ATOM 1649 C CA . VAL A 1 215 ? -9.016 -17.75 8.031 1 98.25 215 VAL A CA 1
ATOM 1650 C C . VAL A 1 215 ? -7.688 -17.312 8.648 1 98.25 215 VAL A C 1
ATOM 1652 O O . VAL A 1 215 ? -6.656 -17.953 8.422 1 98.25 215 VAL A O 1
ATOM 1655 N N . PRO A 1 216 ? -7.691 -16.328 9.523 1 97.5 216 PRO A N 1
ATOM 1656 C CA . PRO A 1 216 ? -6.457 -15.734 10.031 1 97.5 216 PRO A CA 1
ATOM 1657 C C . PRO A 1 216 ? -5.664 -16.672 10.93 1 97.5 216 PRO A C 1
ATOM 1659 O O . PRO A 1 216 ? -4.457 -16.5 11.102 1 97.5 216 PRO A O 1
ATOM 1662 N N . ASN A 1 217 ? -6.273 -17.688 11.492 1 97.25 217 ASN A N 1
ATOM 1663 C CA . ASN A 1 217 ? -5.609 -18.562 12.453 1 97.25 217 ASN A CA 1
ATOM 1664 C C . ASN A 1 217 ? -4.672 -19.547 11.758 1 97.25 217 ASN A C 1
ATOM 1666 O O . ASN A 1 217 ? -3.928 -20.266 12.422 1 97.25 217 ASN A O 1
ATOM 1670 N N . LEU A 1 218 ? -4.652 -19.547 10.422 1 98.75 218 LEU A N 1
ATOM 1671 C CA . LEU A 1 218 ? -3.859 -20.547 9.719 1 98.75 218 LEU A CA 1
ATOM 1672 C C . LEU A 1 218 ? -2.744 -19.906 8.914 1 98.75 218 LEU A C 1
ATOM 1674 O O . LEU A 1 218 ? -2.035 -20.578 8.164 1 98.75 218 LEU A O 1
ATOM 1678 N N . VAL A 1 219 ? -2.6 -18.656 8.992 1 98.5 219 VAL A N 1
ATOM 1679 C CA . VAL A 1 219 ? -1.587 -17.938 8.227 1 98.5 219 VAL A CA 1
ATOM 1680 C C . VAL A 1 219 ? -0.951 -16.859 9.102 1 98.5 219 VAL A C 1
ATOM 1682 O O . VAL A 1 219 ? -1.595 -16.328 10.008 1 98.5 219 VAL A O 1
ATOM 1685 N N . ARG A 1 220 ? 0.305 -16.594 8.898 1 97.88 220 ARG A N 1
ATOM 1686 C CA . ARG A 1 220 ? 1.024 -15.57 9.641 1 97.88 220 ARG A CA 1
ATOM 1687 C C . ARG A 1 220 ? 2.002 -14.828 8.734 1 97.88 220 ARG A C 1
ATOM 1689 O O . ARG A 1 220 ? 2.43 -15.359 7.707 1 97.88 220 ARG A O 1
ATOM 1696 N N . ASN A 1 221 ? 2.264 -13.602 9 1 97.44 221 ASN A N 1
ATOM 1697 C CA . ASN A 1 221 ? 3.396 -12.891 8.414 1 97.44 221 ASN A CA 1
ATOM 1698 C C . ASN A 1 221 ? 4.723 -13.367 9 1 97.44 221 ASN A C 1
ATOM 1700 O O . ASN A 1 221 ? 4.93 -13.289 10.211 1 97.44 221 ASN A O 1
ATOM 1704 N N . ARG A 1 222 ? 5.566 -13.805 8.188 1 96.81 222 ARG A N 1
ATOM 1705 C CA . ARG A 1 222 ? 6.746 -14.469 8.734 1 96.81 222 ARG A CA 1
ATOM 1706 C C . ARG A 1 222 ? 7.957 -13.539 8.711 1 96.81 222 ARG A C 1
ATOM 1708 O O . ARG A 1 222 ? 9.055 -13.938 9.094 1 96.81 222 ARG A O 1
ATOM 1715 N N . ILE A 1 223 ? 7.82 -12.359 8.203 1 96.12 223 ILE A N 1
ATOM 1716 C CA . ILE A 1 223 ? 8.969 -11.461 8.125 1 96.12 223 ILE A CA 1
ATOM 1717 C C . ILE A 1 223 ? 9.125 -10.703 9.445 1 96.12 223 ILE A C 1
ATOM 1719 O O . ILE A 1 223 ? 10.094 -10.922 10.18 1 96.12 223 ILE A O 1
ATOM 1723 N N . ILE A 1 224 ? 8.008 -9.922 9.797 1 94.25 224 ILE A N 1
ATOM 1724 C CA . ILE A 1 224 ? 8.133 -9.172 11.047 1 94.25 224 ILE A CA 1
ATOM 1725 C C . ILE A 1 224 ? 7.086 -9.656 12.047 1 94.25 224 ILE A C 1
ATOM 1727 O O . ILE A 1 224 ? 6.84 -9 13.062 1 94.25 224 ILE A O 1
ATOM 1731 N N . GLY A 1 225 ? 6.387 -10.68 11.727 1 93.56 225 GLY A N 1
ATOM 1732 C CA . GLY A 1 225 ? 5.457 -11.312 12.656 1 93.56 225 GLY A CA 1
ATOM 1733 C C . GLY A 1 225 ? 4.148 -10.57 12.789 1 93.56 225 GLY A C 1
ATOM 1734 O O . GLY A 1 225 ? 3.512 -10.227 11.789 1 93.56 225 GLY A O 1
ATOM 1735 N N . GLU A 1 226 ? 3.711 -10.336 13.953 1 91.44 226 GLU A N 1
ATOM 1736 C CA . GLU A 1 226 ? 2.383 -9.812 14.258 1 91.44 226 GLU A CA 1
ATOM 1737 C C . GLU A 1 226 ? 2.238 -8.367 13.789 1 91.44 226 GLU A C 1
ATOM 1739 O O . GLU A 1 226 ? 1.13 -7.914 13.5 1 91.44 226 GLU A O 1
ATOM 1744 N N . SER A 1 227 ? 3.311 -7.715 13.672 1 91.62 227 SER A N 1
ATOM 1745 C CA . SER A 1 227 ? 3.258 -6.312 13.266 1 91.62 227 SER A CA 1
ATOM 1746 C C . SER A 1 227 ? 3.031 -6.184 11.766 1 91.62 227 SER A C 1
ATOM 1748 O O . SER A 1 227 ? 2.678 -5.109 11.273 1 91.62 227 SER A O 1
ATOM 1750 N N . GLY A 1 228 ? 3.312 -7.25 11.07 1 95.38 228 GLY A N 1
ATOM 1751 C CA . GLY A 1 228 ? 3.098 -7.215 9.633 1 95.38 228 GLY A CA 1
ATOM 1752 C C . GLY A 1 228 ? 1.639 -7.367 9.242 1 95.38 228 GLY A C 1
ATOM 1753 O O . GLY A 1 228 ? 0.859 -7.988 9.969 1 95.38 228 GLY A O 1
ATOM 1754 N N . ARG A 1 229 ? 1.2 -6.762 8.133 1 97.06 229 ARG A N 1
ATOM 1755 C CA . ARG A 1 229 ? -0.153 -6.938 7.621 1 97.06 229 ARG A CA 1
ATOM 1756 C C . ARG A 1 229 ? -0.366 -8.359 7.113 1 97.06 229 ARG A C 1
ATOM 1758 O O . ARG A 1 229 ? 0.592 -9.039 6.738 1 97.06 229 ARG A O 1
ATOM 1765 N N . LEU A 1 230 ? -1.649 -8.805 7.137 1 97.69 230 LEU A N 1
ATOM 1766 C CA . LEU A 1 230 ? -1.93 -10.227 6.945 1 97.69 230 LEU A CA 1
ATOM 1767 C C . LEU A 1 230 ? -3.006 -10.43 5.883 1 97.69 230 LEU A C 1
ATOM 1769 O O . LEU A 1 230 ? -4.129 -9.938 6.031 1 97.69 230 LEU A O 1
ATOM 1773 N N . ASN A 1 231 ? -2.666 -11.023 4.809 1 98.31 231 ASN A N 1
ATOM 1774 C CA . ASN A 1 231 ? -3.678 -11.539 3.889 1 98.31 231 ASN A CA 1
ATOM 1775 C C . ASN A 1 231 ? -4.211 -12.891 4.34 1 98.31 231 ASN A C 1
ATOM 1777 O O . ASN A 1 231 ? -3.596 -13.922 4.074 1 98.31 231 ASN A O 1
ATOM 1781 N N . ASP A 1 232 ? -5.379 -12.875 4.941 1 98.25 232 ASP A N 1
ATOM 1782 C CA . ASP A 1 232 ? -5.902 -14.094 5.551 1 98.25 232 ASP A CA 1
ATOM 1783 C C . ASP A 1 232 ? -7.109 -14.617 4.781 1 98.25 232 ASP A C 1
ATOM 1785 O O . ASP A 1 232 ? -7.898 -15.398 5.309 1 98.25 232 ASP A O 1
ATOM 1789 N N . LYS A 1 233 ? -7.25 -14.164 3.582 1 98.44 233 LYS A N 1
ATOM 1790 C CA . LYS A 1 233 ? -8.391 -14.562 2.762 1 98.44 233 LYS A CA 1
ATOM 1791 C C . LYS A 1 233 ? -8.133 -15.898 2.076 1 98.44 233 LYS A C 1
ATOM 1793 O O . LYS A 1 233 ? -7.113 -16.078 1.403 1 98.44 233 LYS A O 1
ATOM 1798 N N . LEU A 1 234 ? -8.953 -16.828 2.293 1 98.81 234 LEU A N 1
ATOM 1799 C CA . LEU A 1 234 ? -9.078 -17.984 1.413 1 98.81 234 LEU A CA 1
ATOM 1800 C C . LEU A 1 234 ? -10.031 -17.688 0.263 1 98.81 234 LEU A C 1
ATOM 1802 O O . LEU A 1 234 ? -11.25 -17.672 0.454 1 98.81 234 LEU A O 1
ATOM 1806 N N . ASP A 1 235 ? -9.523 -17.484 -0.886 1 98.81 235 ASP A N 1
ATOM 1807 C CA . ASP A 1 235 ? -10.336 -17.203 -2.064 1 98.81 235 ASP A CA 1
ATOM 1808 C C . ASP A 1 235 ? -10.891 -18.5 -2.666 1 98.81 235 ASP A C 1
ATOM 1810 O O . ASP A 1 235 ? -10.188 -19.516 -2.732 1 98.81 235 ASP A O 1
ATOM 1814 N N . LEU A 1 236 ? -12.109 -18.438 -3.08 1 98.81 236 LEU A N 1
ATOM 1815 C CA . LEU A 1 236 ? -12.797 -19.641 -3.551 1 98.81 236 LEU A CA 1
ATOM 1816 C C . LEU A 1 236 ? -13.492 -19.375 -4.883 1 98.81 236 LEU A C 1
ATOM 1818 O O . LEU A 1 236 ? -14.125 -18.344 -5.066 1 98.81 236 LEU A O 1
ATOM 1822 N N . LEU A 1 237 ? -13.281 -20.25 -5.809 1 98.81 237 LEU A N 1
ATOM 1823 C CA . LEU A 1 237 ? -14.031 -20.328 -7.055 1 98.81 237 LEU A CA 1
ATOM 1824 C C . LEU A 1 237 ? -14.789 -21.656 -7.156 1 98.81 237 LEU A C 1
ATOM 1826 O O . LEU A 1 237 ? -14.273 -22.703 -6.742 1 98.81 237 LEU A O 1
ATOM 1830 N N . SER A 1 238 ? -15.945 -21.578 -7.719 1 98.75 238 SER A N 1
ATOM 1831 C CA . SER A 1 238 ? -16.766 -22.781 -7.848 1 98.75 238 SER A CA 1
ATOM 1832 C C . SER A 1 238 ? -17.406 -22.875 -9.227 1 98.75 238 SER A C 1
ATOM 1834 O O . SER A 1 238 ? -17.938 -21.875 -9.734 1 98.75 238 SER A O 1
ATOM 1836 N N . PHE A 1 239 ? -17.25 -24 -9.828 1 98.81 239 PHE A N 1
ATOM 1837 C CA . PHE A 1 239 ? -17.875 -24.328 -11.102 1 98.81 239 PHE A CA 1
ATOM 1838 C C . PHE A 1 239 ? -18.797 -25.547 -10.953 1 98.81 239 PHE A C 1
ATOM 1840 O O . PHE A 1 239 ? -18.422 -26.531 -10.328 1 98.81 239 PHE A O 1
ATOM 1847 N N . ILE A 1 240 ? -19.984 -25.438 -11.562 1 98.62 240 ILE A N 1
ATOM 1848 C CA . ILE A 1 240 ? -20.922 -26.562 -11.555 1 98.62 240 ILE A CA 1
ATOM 1849 C C . ILE A 1 240 ? -21.391 -26.844 -12.977 1 98.62 240 ILE A C 1
ATOM 1851 O O . ILE A 1 240 ? -22.078 -26.016 -13.594 1 98.62 240 ILE A O 1
ATOM 1855 N N . GLN A 1 241 ? -21.047 -28.047 -13.445 1 98.62 241 GLN A N 1
ATOM 1856 C CA . GLN A 1 241 ? -21.562 -28.484 -14.742 1 98.62 241 GLN A CA 1
ATOM 1857 C C . GLN A 1 241 ? -23.047 -28.797 -14.664 1 98.62 241 GLN A C 1
ATOM 1859 O O . GLN A 1 241 ? -23.578 -29.062 -13.586 1 98.62 241 GLN A O 1
ATOM 1864 N N . GLU A 1 242 ? -23.625 -28.828 -15.844 1 97.44 242 GLU A N 1
ATOM 1865 C CA . GLU A 1 242 ? -25.047 -29.125 -15.93 1 97.44 242 GLU A CA 1
ATOM 1866 C C . GLU A 1 242 ? -25.344 -30.531 -15.422 1 97.44 242 GLU A C 1
ATOM 1868 O O . GLU A 1 242 ? -26.422 -30.797 -14.875 1 97.44 242 GLU A O 1
ATOM 1873 N N . ASN A 1 243 ? -24.453 -31.406 -15.523 1 96.81 243 ASN A N 1
ATOM 1874 C CA . ASN A 1 243 ? -24.672 -32.781 -15.094 1 96.81 243 ASN A CA 1
ATOM 1875 C C . ASN A 1 243 ? -24.453 -32.938 -13.586 1 96.81 243 ASN A C 1
ATOM 1877 O O . ASN A 1 243 ? -24.547 -34.062 -13.055 1 96.81 243 ASN A O 1
ATOM 1881 N N . GLY A 1 244 ? -23.984 -31.891 -12.938 1 96.88 244 GLY A N 1
ATOM 1882 C CA . GLY A 1 244 ? -23.891 -31.906 -11.484 1 96.88 244 GLY A CA 1
ATOM 1883 C C . GLY A 1 244 ? -22.469 -31.984 -10.977 1 96.88 244 GLY A C 1
ATOM 1884 O O . GLY A 1 244 ? -22.219 -31.797 -9.789 1 96.88 244 GLY A O 1
ATOM 1885 N N . LYS A 1 245 ? -21.516 -32.25 -11.875 1 98.19 245 LYS A N 1
ATOM 1886 C CA . LYS A 1 245 ? -20.109 -32.281 -11.461 1 98.19 245 LYS A CA 1
ATOM 1887 C C . LYS A 1 245 ? -19.641 -30.922 -10.977 1 98.19 245 LYS A C 1
ATOM 1889 O O . LYS A 1 245 ? -19.891 -29.891 -11.625 1 98.19 245 LYS A O 1
ATOM 1894 N N . ARG A 1 246 ? -18.953 -30.906 -9.812 1 98.44 246 ARG A N 1
ATOM 1895 C CA . ARG A 1 246 ? -18.516 -29.656 -9.188 1 98.44 246 ARG A CA 1
ATOM 1896 C C . ARG A 1 246 ? -17 -29.578 -9.117 1 98.44 246 ARG A C 1
ATOM 1898 O O . ARG A 1 246 ? -16.344 -30.547 -8.758 1 98.44 246 ARG A O 1
ATOM 1905 N N . ALA A 1 247 ? -16.5 -28.469 -9.5 1 98.88 247 ALA A N 1
ATOM 1906 C CA . ALA A 1 247 ? -15.078 -28.172 -9.312 1 98.88 247 ALA A CA 1
ATOM 1907 C C . ALA A 1 247 ? -14.883 -26.906 -8.469 1 98.88 247 ALA A C 1
ATOM 1909 O O . ALA A 1 247 ? -15.625 -25.938 -8.625 1 98.88 247 ALA A O 1
ATOM 1910 N N . THR A 1 248 ? -13.938 -26.984 -7.547 1 98.81 248 THR A N 1
ATOM 1911 C CA . THR A 1 248 ? -13.648 -25.859 -6.668 1 98.81 248 THR A CA 1
ATOM 1912 C C . THR A 1 248 ? -12.156 -25.531 -6.672 1 98.81 248 THR A C 1
ATOM 1914 O O . THR A 1 248 ? -11.32 -26.438 -6.656 1 98.81 248 THR A O 1
ATOM 1917 N N . ILE A 1 249 ? -11.859 -24.25 -6.793 1 98.94 249 ILE A N 1
ATOM 1918 C CA . ILE A 1 249 ? -10.492 -23.766 -6.613 1 98.94 249 ILE A CA 1
ATOM 1919 C C . ILE A 1 249 ? -10.383 -23 -5.301 1 98.94 249 ILE A C 1
ATOM 1921 O O . ILE A 1 249 ? -11.219 -22.141 -5.004 1 98.94 249 ILE A O 1
ATOM 1925 N N . GLY A 1 250 ? -9.422 -23.359 -4.473 1 98.88 250 GLY A N 1
ATOM 1926 C CA . GLY A 1 250 ? -9 -22.531 -3.348 1 98.88 250 GLY A CA 1
ATOM 1927 C C . GLY A 1 250 ? -7.648 -21.875 -3.559 1 98.88 250 GLY A C 1
ATOM 1928 O O . GLY A 1 250 ? -6.75 -22.484 -4.152 1 98.88 250 GLY A O 1
ATOM 1929 N N . ALA A 1 251 ? -7.48 -20.672 -3.182 1 98.88 251 ALA A N 1
ATOM 1930 C CA . ALA A 1 251 ? -6.203 -19.969 -3.164 1 98.88 251 ALA A CA 1
ATOM 1931 C C . ALA A 1 251 ? -5.949 -19.328 -1.803 1 98.88 251 ALA A C 1
ATOM 1933 O O . ALA A 1 251 ? -6.812 -18.609 -1.276 1 98.88 251 ALA A O 1
ATOM 1934 N N . PHE A 1 252 ? -4.84 -19.547 -1.17 1 98.81 252 PHE A N 1
ATOM 1935 C CA . PHE A 1 252 ? -4.527 -19.094 0.183 1 98.81 252 PHE A CA 1
ATOM 1936 C C . PHE A 1 252 ? -3.07 -18.672 0.292 1 98.81 252 PHE A C 1
ATOM 1938 O O . PHE A 1 252 ? -2.232 -19.094 -0.506 1 98.81 252 PHE A O 1
ATOM 1945 N N . SER A 1 253 ? -2.768 -17.844 1.22 1 98.69 253 SER A N 1
ATOM 1946 C CA . SER A 1 253 ? -1.481 -17.156 1.219 1 98.69 253 SER A CA 1
ATOM 1947 C C . SER A 1 253 ? -0.484 -17.844 2.145 1 98.69 253 SER A C 1
ATOM 1949 O O . SER A 1 253 ? 0.657 -17.391 2.279 1 98.69 253 SER A O 1
ATOM 1951 N N . ALA A 1 254 ? -0.825 -18.906 2.783 1 98.62 254 ALA A N 1
ATOM 1952 C CA . ALA A 1 254 ? 0.106 -19.609 3.66 1 98.62 254 ALA A CA 1
ATOM 1953 C C . ALA A 1 254 ? 1.04 -20.516 2.857 1 98.62 254 ALA A C 1
ATOM 1955 O O . ALA A 1 254 ? 0.585 -21.344 2.064 1 98.62 254 ALA A O 1
ATOM 1956 N N . HIS A 1 255 ? 2.301 -20.344 3.135 1 98.06 255 HIS A N 1
ATOM 1957 C CA . HIS A 1 255 ? 3.299 -21.188 2.477 1 98.06 255 HIS A CA 1
ATOM 1958 C C . HIS A 1 255 ? 3.1 -22.656 2.824 1 98.06 255 HIS A C 1
ATOM 1960 O O . HIS A 1 255 ? 2.914 -23 3.992 1 98.06 255 HIS A O 1
ATOM 1966 N N . ALA A 1 256 ? 3.104 -23.469 1.79 1 97.88 256 ALA A N 1
ATOM 1967 C CA . ALA A 1 256 ? 2.889 -24.906 2.004 1 97.88 256 ALA A CA 1
ATOM 1968 C C . ALA A 1 256 ? 4.188 -25.594 2.391 1 97.88 256 ALA A C 1
ATOM 1970 O O . ALA A 1 256 ? 4.586 -26.578 1.755 1 97.88 256 ALA A O 1
ATOM 1971 N N . THR A 1 257 ? 4.785 -25.156 3.432 1 96.56 257 THR A N 1
ATOM 1972 C CA . THR A 1 257 ? 6.031 -25.703 3.955 1 96.56 257 THR A CA 1
ATOM 1973 C C . THR A 1 257 ? 5.809 -26.344 5.32 1 96.56 257 THR A C 1
ATOM 1975 O O . THR A 1 257 ? 6.625 -26.188 6.227 1 96.56 257 THR A O 1
ATOM 1978 N N . VAL A 1 258 ? 4.73 -26.984 5.461 1 97.81 258 VAL A N 1
ATOM 1979 C CA . VAL A 1 258 ? 4.43 -27.609 6.738 1 97.81 258 VAL A CA 1
ATOM 1980 C C . VAL A 1 258 ? 5.363 -28.797 6.953 1 97.81 258 VAL A C 1
ATOM 1982 O O . VAL A 1 258 ? 5.812 -29.047 8.078 1 97.81 258 VAL A O 1
ATOM 1985 N N . ILE A 1 259 ? 5.562 -29.547 5.863 1 96.06 259 ILE A N 1
ATOM 1986 C CA . ILE A 1 259 ? 6.434 -30.719 5.906 1 96.06 259 ILE A CA 1
ATOM 1987 C C . ILE A 1 259 ? 7.883 -30.297 5.684 1 96.06 259 ILE A C 1
ATOM 1989 O O . ILE A 1 259 ? 8.195 -29.641 4.688 1 96.06 259 ILE A O 1
ATOM 1993 N N . GLY A 1 260 ? 8.82 -30.734 6.531 1 92.44 260 GLY A N 1
ATOM 1994 C CA . GLY A 1 260 ? 10.172 -30.172 6.598 1 92.44 260 GLY A CA 1
ATOM 1995 C C . GLY A 1 260 ? 11.156 -30.922 5.715 1 92.44 260 GLY A C 1
ATOM 1996 O O . GLY A 1 260 ? 10.773 -31.781 4.93 1 92.44 260 GLY A O 1
ATOM 1997 N N . THR A 1 261 ? 12.398 -30.625 5.887 1 91.75 261 THR A N 1
ATOM 1998 C CA . THR A 1 261 ? 13.484 -31.031 5.004 1 91.75 261 THR A CA 1
ATOM 1999 C C . THR A 1 261 ? 13.836 -32.5 5.223 1 91.75 261 THR A C 1
ATOM 2001 O O . THR A 1 261 ? 14.492 -33.125 4.383 1 91.75 261 THR A O 1
ATOM 2004 N N . ASP A 1 262 ? 13.422 -33.031 6.281 1 91.81 262 ASP A N 1
ATOM 2005 C CA . ASP A 1 262 ? 13.766 -34.406 6.594 1 91.81 262 ASP A CA 1
ATOM 2006 C C . ASP A 1 262 ? 12.805 -35.406 5.918 1 91.81 262 ASP A C 1
ATOM 2008 O O . ASP A 1 262 ? 13.008 -36.594 5.957 1 91.81 262 ASP A O 1
ATOM 2012 N N . ASN A 1 263 ? 11.875 -34.844 5.242 1 94.69 263 ASN A N 1
ATOM 2013 C CA . ASN A 1 263 ? 10.852 -35.656 4.613 1 94.69 263 ASN A CA 1
ATOM 2014 C C . ASN A 1 263 ? 11.367 -36.344 3.348 1 94.69 263 ASN A C 1
ATOM 2016 O O . ASN A 1 263 ? 12.094 -35.719 2.566 1 94.69 263 ASN A O 1
ATOM 2020 N N . GLU A 1 264 ? 10.969 -37.656 3.191 1 94.75 264 GLU A N 1
ATOM 2021 C CA . GLU A 1 264 ? 11.359 -38.406 2.002 1 94.75 264 GLU A CA 1
ATOM 2022 C C . GLU A 1 264 ? 10.133 -38.906 1.246 1 94.75 264 GLU A C 1
ATOM 2024 O O . GLU A 1 264 ? 10.25 -39.812 0.414 1 94.75 264 GLU A O 1
ATOM 2029 N N . GLN A 1 265 ? 9.047 -38.406 1.59 1 96.38 265 GLN A N 1
ATOM 2030 C CA . GLN A 1 265 ? 7.801 -38.906 1.009 1 96.38 265 GLN A CA 1
ATOM 2031 C C . GLN A 1 265 ? 7.117 -37.812 0.17 1 96.38 265 GLN A C 1
ATOM 2033 O O . GLN A 1 265 ? 7.043 -36.656 0.58 1 96.38 265 GLN A O 1
ATOM 2038 N N . TYR A 1 266 ? 6.625 -38.219 -0.999 1 96.81 266 TYR A N 1
ATOM 2039 C CA . TYR A 1 266 ? 5.781 -37.312 -1.777 1 96.81 266 TYR A CA 1
ATOM 2040 C C . TYR A 1 266 ? 4.492 -37 -1.033 1 96.81 266 TYR A C 1
ATOM 2042 O O . TYR A 1 266 ? 3.875 -37.875 -0.438 1 96.81 266 TYR A O 1
ATOM 2050 N N . THR A 1 267 ? 4.125 -35.844 -1.021 1 97.94 267 THR A N 1
ATOM 2051 C CA . THR A 1 267 ? 2.867 -35.406 -0.415 1 97.94 267 THR A CA 1
ATOM 2052 C C . THR A 1 267 ? 2.432 -34.062 -0.956 1 97.94 267 THR A C 1
ATOM 2054 O O . THR A 1 267 ? 3.271 -33.219 -1.293 1 97.94 267 THR A O 1
ATOM 2057 N N . GLY A 1 268 ? 1.152 -33.875 -1.048 1 98.12 268 GLY A N 1
ATOM 2058 C CA . GLY A 1 268 ? 0.594 -32.594 -1.433 1 98.12 268 GLY A CA 1
ATOM 2059 C C . GLY A 1 268 ? 0.604 -31.562 -0.307 1 98.12 268 GLY A C 1
ATOM 2060 O O . GLY A 1 268 ? 0.174 -30.422 -0.49 1 98.12 268 GLY A O 1
ATOM 2061 N N . ASP A 1 269 ? 1.178 -31.922 0.898 1 98.5 269 ASP A N 1
ATOM 2062 C CA . ASP A 1 269 ? 1.178 -31.031 2.057 1 98.5 269 ASP A CA 1
ATOM 2063 C C . ASP A 1 269 ? -0.242 -30.609 2.42 1 98.5 269 ASP A C 1
ATOM 2065 O O . ASP A 1 269 ? -1.198 -31.344 2.193 1 98.5 269 ASP A O 1
ATOM 2069 N N . TYR A 1 270 ? -0.485 -29.406 3.131 1 98.81 270 TYR A N 1
ATOM 2070 C CA . TYR A 1 270 ? -1.829 -29.078 3.582 1 98.81 270 TYR A CA 1
ATOM 2071 C C . TYR A 1 270 ? -2.758 -28.828 2.398 1 98.81 270 TYR A C 1
ATOM 2073 O O . TYR A 1 270 ? -3.957 -29.109 2.475 1 98.81 270 TYR A O 1
ATOM 2081 N N . PRO A 1 271 ? -2.217 -28.344 1.236 1 98.88 271 PRO A N 1
ATOM 2082 C CA . PRO A 1 271 ? -3.121 -28.219 0.09 1 98.88 271 PRO A CA 1
ATOM 2083 C C . PRO A 1 271 ? -3.686 -29.562 -0.363 1 98.88 271 PRO A C 1
ATOM 2085 O O . PRO A 1 271 ? -4.832 -29.641 -0.808 1 98.88 271 PRO A O 1
ATOM 2088 N N . GLY A 1 272 ? -2.842 -30.578 -0.313 1 98.81 272 GLY A N 1
ATOM 2089 C CA . GLY A 1 272 ? -3.346 -31.906 -0.624 1 98.81 272 GLY A CA 1
ATOM 2090 C C . GLY A 1 272 ? -4.5 -32.344 0.264 1 98.81 272 GLY A C 1
ATOM 2091 O O . GLY A 1 272 ? -5.5 -32.875 -0.22 1 98.81 272 GLY A O 1
ATOM 2092 N N . TYR A 1 273 ? -4.312 -32.125 1.554 1 98.88 273 TYR A N 1
ATOM 2093 C CA . TYR A 1 273 ? -5.375 -32.438 2.506 1 98.88 273 TYR A CA 1
ATOM 2094 C C . TYR A 1 273 ? -6.625 -31.609 2.217 1 98.88 273 TYR A C 1
ATOM 2096 O O . TYR A 1 273 ? -7.746 -32.125 2.336 1 98.88 273 TYR A O 1
ATOM 2104 N N . PHE A 1 274 ? -6.445 -30.328 1.907 1 98.94 274 PHE A N 1
ATOM 2105 C CA . PHE A 1 274 ? -7.551 -29.469 1.525 1 98.94 274 PHE A CA 1
ATOM 2106 C C . PHE A 1 274 ? -8.328 -30.062 0.357 1 98.94 274 PHE A C 1
ATOM 2108 O O . PHE A 1 274 ? -9.547 -30.219 0.429 1 98.94 274 PHE A O 1
ATOM 2115 N N . GLN A 1 275 ? -7.641 -30.422 -0.71 1 98.88 275 GLN A N 1
ATOM 2116 C CA . GLN A 1 275 ? -8.25 -30.938 -1.93 1 98.88 275 GLN A CA 1
ATOM 2117 C C . GLN A 1 275 ? -8.977 -32.25 -1.666 1 98.88 275 GLN A C 1
ATOM 2119 O O . GLN A 1 275 ? -10.148 -32.406 -2.023 1 98.88 275 GLN A O 1
ATOM 2124 N N . ARG A 1 276 ? -8.336 -33.188 -1.036 1 98.62 276 ARG A N 1
ATOM 2125 C CA . ARG A 1 276 ? -8.914 -34.5 -0.789 1 98.62 276 ARG A CA 1
ATOM 2126 C C . ARG A 1 276 ? -10.133 -34.375 0.126 1 98.62 276 ARG A C 1
ATOM 2128 O O . ARG A 1 276 ? -11.125 -35.094 -0.072 1 98.62 276 ARG A O 1
ATOM 2135 N N . HIS A 1 277 ? -9.977 -33.531 1.124 1 98.81 277 HIS A N 1
ATOM 2136 C CA . HIS A 1 277 ? -11.094 -33.375 2.049 1 98.81 277 HIS A CA 1
ATOM 2137 C C . HIS A 1 277 ? -12.32 -32.812 1.342 1 98.81 277 HIS A C 1
ATOM 2139 O O . HIS A 1 277 ? -13.445 -33.25 1.6 1 98.81 277 HIS A O 1
ATOM 2145 N N . LEU A 1 278 ? -12.164 -31.875 0.512 1 98.81 278 LEU A N 1
ATOM 2146 C CA . LEU A 1 278 ? -13.273 -31.359 -0.274 1 98.81 278 LEU A CA 1
ATOM 2147 C C . LEU A 1 278 ? -13.852 -32.438 -1.18 1 98.81 278 LEU A C 1
ATOM 2149 O O . LEU A 1 278 ? -15.078 -32.562 -1.29 1 98.81 278 LEU A O 1
ATOM 2153 N N . GLU A 1 279 ? -12.984 -33.156 -1.831 1 98.69 279 GLU A N 1
ATOM 2154 C CA . GLU A 1 279 ? -13.422 -34.188 -2.773 1 98.69 279 GLU A CA 1
ATOM 2155 C C . GLU A 1 279 ? -14.141 -35.344 -2.059 1 98.69 279 GLU A C 1
ATOM 2157 O O . GLU A 1 279 ? -15.039 -35.969 -2.627 1 98.69 279 GLU A O 1
ATOM 2162 N N . GLU A 1 280 ? -13.805 -35.594 -0.852 1 97.94 280 GLU A N 1
ATOM 2163 C CA . GLU A 1 280 ? -14.492 -36.594 -0.034 1 97.94 280 GLU A CA 1
ATOM 2164 C C . GLU A 1 280 ? -15.852 -36.062 0.43 1 97.94 280 GLU A C 1
ATOM 2166 O O . GLU A 1 280 ? -16.703 -36.844 0.868 1 97.94 280 GLU A O 1
ATOM 2171 N N . ASN A 1 281 ? -16.031 -34.781 0.298 1 97.19 281 ASN A N 1
ATOM 2172 C CA . ASN A 1 281 ? -17.234 -34.188 0.867 1 97.19 281 ASN A CA 1
ATOM 2173 C C . ASN A 1 281 ? -18.031 -33.438 -0.185 1 97.19 281 ASN A C 1
ATOM 2175 O O . ASN A 1 281 ? -18.422 -32.281 0.035 1 97.19 281 ASN A O 1
ATOM 2179 N N . GLY A 1 282 ? -18.188 -33.969 -1.341 1 95.5 282 GLY A N 1
ATOM 2180 C CA . GLY A 1 282 ? -19.203 -33.5 -2.27 1 95.5 282 GLY A CA 1
ATOM 2181 C C . GLY A 1 282 ? -18.625 -32.688 -3.426 1 95.5 282 GLY A C 1
ATOM 2182 O O . GLY A 1 282 ? -19.359 -32.219 -4.285 1 95.5 282 GLY A O 1
ATOM 2183 N N . ILE A 1 283 ? -17.328 -32.5 -3.502 1 98.44 283 ILE A N 1
ATOM 2184 C CA . ILE A 1 283 ? -16.656 -31.828 -4.625 1 98.44 283 ILE A CA 1
ATOM 2185 C C . ILE A 1 283 ? -15.984 -32.875 -5.508 1 98.44 283 ILE A C 1
ATOM 2187 O O . ILE A 1 283 ? -15.273 -33.75 -5.012 1 98.44 283 ILE A O 1
ATOM 2191 N N . ASP A 1 284 ? -16.281 -32.781 -6.77 1 98.75 284 ASP A N 1
ATOM 2192 C CA . ASP A 1 284 ? -15.719 -33.781 -7.672 1 98.75 284 ASP A CA 1
ATOM 2193 C C . ASP A 1 284 ? -14.258 -33.5 -7.984 1 98.75 284 ASP A C 1
ATOM 2195 O O . ASP A 1 284 ? -13.469 -34.438 -8.211 1 98.75 284 ASP A O 1
ATOM 2199 N N . LEU A 1 285 ? -13.883 -32.25 -8.102 1 98.88 285 LEU A N 1
ATOM 2200 C CA . LEU A 1 285 ? -12.516 -31.812 -8.398 1 98.88 285 LEU A CA 1
ATOM 2201 C C . LEU A 1 285 ? -12.141 -30.578 -7.594 1 98.88 285 LEU A C 1
ATOM 2203 O O . LEU A 1 285 ? -12.789 -29.531 -7.715 1 98.88 285 LEU A O 1
ATOM 2207 N N . ALA A 1 286 ? -11.117 -30.688 -6.785 1 98.94 286 ALA A N 1
ATOM 2208 C CA . ALA A 1 286 ? -10.641 -29.547 -6.004 1 98.94 286 ALA A CA 1
ATOM 2209 C C . ALA A 1 286 ? -9.203 -29.203 -6.371 1 98.94 286 ALA A C 1
ATOM 2211 O O . ALA A 1 286 ? -8.344 -30.078 -6.461 1 98.94 286 ALA A O 1
ATOM 2212 N N . LEU A 1 287 ? -8.992 -28.016 -6.715 1 98.94 287 LEU A N 1
ATOM 2213 C CA . LEU A 1 287 ? -7.664 -27.469 -6.969 1 98.94 287 LEU A CA 1
ATOM 2214 C C . LEU A 1 287 ? -7.254 -26.5 -5.863 1 98.94 287 LEU A C 1
ATOM 2216 O O . LEU A 1 287 ? -8.109 -25.938 -5.176 1 98.94 287 LEU A O 1
ATOM 2220 N N . PHE A 1 288 ? -5.938 -26.312 -5.703 1 98.94 288 PHE A N 1
ATOM 2221 C CA . PHE A 1 288 ? -5.43 -25.359 -4.723 1 98.94 288 PHE A CA 1
ATOM 2222 C C . PHE A 1 288 ? -4.266 -24.562 -5.297 1 98.94 288 PHE A C 1
ATOM 2224 O O . PHE A 1 288 ? -3.234 -25.125 -5.664 1 98.94 288 PHE A O 1
ATOM 2231 N N . PHE A 1 289 ? -4.402 -23.266 -5.375 1 98.88 289 PHE A N 1
ATOM 2232 C CA . PHE A 1 289 ? -3.352 -22.375 -5.859 1 98.88 289 PHE A CA 1
ATOM 2233 C C . PHE A 1 289 ? -2.662 -21.672 -4.695 1 98.88 289 PHE A C 1
ATOM 2235 O O . PHE A 1 289 ? -3.324 -21.203 -3.766 1 98.88 289 PHE A O 1
ATOM 2242 N N . ALA A 1 290 ? -1.33 -21.641 -4.758 1 98.81 290 ALA A N 1
ATOM 2243 C CA . ALA A 1 290 ? -0.61 -20.75 -3.854 1 98.81 290 ALA A CA 1
ATOM 2244 C C . ALA A 1 290 ? -0.891 -19.281 -4.184 1 98.81 290 ALA A C 1
ATOM 2246 O O . ALA A 1 290 ? -0.671 -18.844 -5.312 1 98.81 290 ALA A O 1
ATOM 2247 N N . GLY A 1 291 ? -1.437 -18.562 -3.197 1 98.5 291 GLY A N 1
ATOM 2248 C CA . GLY A 1 291 ? -1.712 -17.156 -3.375 1 98.5 291 GLY A CA 1
ATOM 2249 C C . GLY A 1 291 ? -0.483 -16.281 -3.207 1 98.5 291 GLY A C 1
ATOM 2250 O O . GLY A 1 291 ? 0.515 -16.453 -3.908 1 98.5 291 GLY A O 1
ATOM 2251 N N . THR A 1 292 ? -0.609 -15.328 -2.309 1 98.5 292 THR A N 1
ATOM 2252 C CA . THR A 1 292 ? 0.474 -14.383 -2.059 1 98.5 292 THR A CA 1
ATOM 2253 C C . THR A 1 292 ? 1.362 -14.867 -0.917 1 98.5 292 THR A C 1
ATOM 2255 O O . THR A 1 292 ? 1.366 -14.281 0.167 1 98.5 292 THR A O 1
ATOM 2258 N N . VAL A 1 293 ? 2.223 -15.773 -1.192 1 98.31 293 VAL A N 1
ATOM 2259 C CA . VAL A 1 293 ? 2.91 -16.547 -0.169 1 98.31 293 VAL A CA 1
ATOM 2260 C C . VAL A 1 293 ? 4.246 -15.898 0.172 1 98.31 293 VAL A C 1
ATOM 2262 O O . VAL A 1 293 ? 4.902 -16.281 1.146 1 98.31 293 VAL A O 1
ATOM 2265 N N . GLY A 1 294 ? 4.648 -14.875 -0.479 1 97.75 294 GLY A N 1
ATOM 2266 C CA . GLY A 1 294 ? 6 -14.344 -0.424 1 97.75 294 GLY A CA 1
ATOM 2267 C C . GLY A 1 294 ? 6.402 -13.883 0.964 1 97.75 294 GLY A C 1
ATOM 2268 O O . GLY A 1 294 ? 7.586 -13.914 1.313 1 97.75 294 GLY A O 1
ATOM 2269 N N . SER A 1 295 ? 5.438 -13.398 1.732 1 97.94 295 SER A N 1
ATOM 2270 C CA . SER A 1 295 ? 5.746 -12.922 3.076 1 97.94 295 SER A CA 1
ATOM 2271 C C . SER A 1 295 ? 4.977 -13.703 4.133 1 97.94 295 SER A C 1
ATOM 2273 O O . SER A 1 295 ? 4.996 -13.352 5.312 1 97.94 295 SER A O 1
ATOM 2275 N N . HIS A 1 296 ? 4.277 -14.727 3.746 1 98.44 296 HIS A N 1
ATOM 2276 C CA . HIS A 1 296 ? 3.361 -15.422 4.648 1 98.44 296 HIS A CA 1
ATOM 2277 C C . HIS A 1 296 ? 3.762 -16.875 4.828 1 98.44 296 HIS A C 1
ATOM 2279 O O . HIS A 1 296 ? 4.355 -17.484 3.93 1 98.44 296 HIS A O 1
ATOM 2285 N N . SER A 1 297 ? 3.508 -17.391 5.965 1 97.94 297 SER A N 1
ATOM 2286 C CA . SER A 1 297 ? 3.75 -18.797 6.297 1 97.94 297 SER A CA 1
ATOM 2287 C C . SER A 1 297 ? 2.551 -19.406 7.016 1 97.94 297 SER A C 1
ATOM 2289 O O . SER A 1 297 ? 1.608 -18.688 7.375 1 97.94 297 SER A O 1
ATOM 2291 N N . ASN A 1 298 ? 2.6 -20.703 7.156 1 98.12 298 ASN A N 1
ATOM 2292 C CA . ASN A 1 298 ? 1.494 -21.422 7.781 1 98.12 298 ASN A CA 1
ATOM 2293 C C . ASN A 1 298 ? 1.582 -21.359 9.305 1 98.12 298 ASN A C 1
ATOM 2295 O O . ASN A 1 298 ? 2.67 -21.203 9.867 1 98.12 298 ASN A O 1
ATOM 2299 N N . LYS A 1 299 ? 0.445 -21.359 9.852 1 96.5 299 LYS A N 1
ATOM 2300 C CA . LYS A 1 299 ? 0.254 -21.531 11.289 1 96.5 299 LYS A CA 1
ATOM 2301 C C . LYS A 1 299 ? -0.886 -22.5 11.578 1 96.5 299 LYS A C 1
ATOM 2303 O O . LYS A 1 299 ? -1.832 -22.609 10.789 1 96.5 299 LYS A O 1
ATOM 2308 N N . GLY A 1 300 ? -0.731 -23.344 12.602 1 95.81 300 GLY A N 1
ATOM 2309 C CA . GLY A 1 300 ? -1.745 -24.328 12.945 1 95.81 300 GLY A CA 1
ATOM 2310 C C . GLY A 1 300 ? -1.361 -25.188 14.133 1 95.81 300 GLY A C 1
ATOM 2311 O O . GLY A 1 300 ? -0.399 -24.891 14.844 1 95.81 300 GLY A O 1
ATOM 2312 N N . ILE A 1 301 ? -2.117 -26.156 14.383 1 97.12 301 ILE A N 1
ATOM 2313 C CA . ILE A 1 301 ? -1.929 -27.031 15.539 1 97.12 301 ILE A CA 1
ATOM 2314 C C . ILE A 1 301 ? -1.291 -28.344 15.086 1 97.12 301 ILE A C 1
ATOM 2316 O O . ILE A 1 301 ? -1.642 -28.875 14.039 1 97.12 301 ILE A O 1
ATOM 2320 N N . GLY A 1 302 ? -0.337 -28.844 15.883 1 96.94 302 GLY A N 1
ATOM 2321 C CA . GLY A 1 302 ? 0.297 -30.109 15.586 1 96.94 302 GLY A CA 1
ATOM 2322 C C . GLY A 1 302 ? 1.651 -29.969 14.914 1 96.94 302 GLY A C 1
ATOM 2323 O O . GLY A 1 302 ? 2.23 -28.875 14.906 1 96.94 302 GLY A O 1
ATOM 2324 N N . GLU A 1 303 ? 2.168 -31.156 14.508 1 96.12 303 GLU A N 1
ATOM 2325 C CA . GLU A 1 303 ? 3.467 -31.203 13.844 1 96.12 303 GLU A CA 1
ATOM 2326 C C . GLU A 1 303 ? 3.414 -32.062 12.586 1 96.12 303 GLU A C 1
ATOM 2328 O O . GLU A 1 303 ? 2.592 -32.969 12.477 1 96.12 303 GLU A O 1
ATOM 2333 N N . LYS A 1 304 ? 4.25 -31.734 11.656 1 96.31 304 LYS A N 1
ATOM 2334 C CA . LYS A 1 304 ? 4.449 -32.5 10.43 1 96.31 304 LYS A CA 1
ATOM 2335 C C . LYS A 1 304 ? 3.117 -32.844 9.766 1 96.31 304 LYS A C 1
ATOM 2337 O O . LYS A 1 304 ? 2.299 -31.953 9.531 1 96.31 304 LYS A O 1
ATOM 2342 N N . PHE A 1 305 ? 2.855 -34.125 9.539 1 97.69 305 PHE A N 1
ATOM 2343 C CA . PHE A 1 305 ? 1.69 -34.5 8.75 1 97.69 305 PHE A CA 1
ATOM 2344 C C . PHE A 1 305 ? 0.402 -34.219 9.516 1 97.69 305 PHE A C 1
ATOM 2346 O O . PHE A 1 305 ? -0.623 -33.875 8.906 1 97.69 305 PHE A O 1
ATOM 2353 N N . GLU A 1 306 ? 0.437 -34.25 10.805 1 98.19 306 GLU A N 1
ATOM 2354 C CA . GLU A 1 306 ? -0.746 -33.906 11.586 1 98.19 306 GLU A CA 1
ATOM 2355 C C . GLU A 1 306 ? -1.095 -32.438 11.461 1 98.19 306 GLU A C 1
ATOM 2357 O O . GLU A 1 306 ? -2.271 -32.062 11.398 1 98.19 306 GLU A O 1
ATOM 2362 N N . LYS A 1 307 ? -0.065 -31.609 11.5 1 98 307 LYS A N 1
ATOM 2363 C CA . LYS A 1 307 ? -0.288 -30.172 11.305 1 98 307 LYS A CA 1
ATOM 2364 C C . LYS A 1 307 ? -0.813 -29.891 9.898 1 98 307 LYS A C 1
ATOM 2366 O O . LYS A 1 307 ? -1.729 -29.078 9.727 1 98 307 LYS A O 1
ATOM 2371 N N . ALA A 1 308 ? -0.237 -30.531 8.906 1 98.69 308 ALA A N 1
ATOM 2372 C CA . ALA A 1 308 ? -0.698 -30.375 7.531 1 98.69 308 ALA A CA 1
ATOM 2373 C C . ALA A 1 308 ? -2.162 -30.781 7.395 1 98.69 308 ALA A C 1
ATOM 2375 O O . ALA A 1 308 ? -2.947 -30.078 6.75 1 98.69 308 ALA A O 1
ATOM 2376 N N . LYS A 1 309 ? -2.455 -31.891 7.996 1 98.75 309 LYS A N 1
ATOM 2377 C CA . LYS A 1 309 ? -3.834 -32.375 7.996 1 98.75 309 LYS A CA 1
ATOM 2378 C C . LYS A 1 309 ? -4.77 -31.359 8.656 1 98.75 309 LYS A C 1
ATOM 2380 O O . LYS A 1 309 ? -5.84 -31.062 8.125 1 98.75 309 LYS A O 1
ATOM 2385 N N . TYR A 1 310 ? -4.359 -30.859 9.812 1 98.75 310 TYR A N 1
ATOM 2386 C CA . TYR A 1 310 ? -5.156 -29.875 10.539 1 98.75 310 TYR A CA 1
ATOM 2387 C C . TYR A 1 310 ? -5.43 -28.656 9.68 1 98.75 310 TYR A C 1
ATOM 2389 O O . TYR A 1 310 ? -6.574 -28.203 9.57 1 98.75 310 TYR A O 1
ATOM 2397 N N . ILE A 1 311 ? -4.441 -28.094 9.078 1 98.88 311 ILE A N 1
ATOM 2398 C CA . ILE A 1 311 ? -4.574 -26.891 8.273 1 98.88 311 ILE A CA 1
ATOM 2399 C C . ILE A 1 311 ? -5.465 -27.156 7.066 1 98.88 311 ILE A C 1
ATOM 2401 O O . ILE A 1 311 ? -6.426 -26.422 6.816 1 98.88 311 ILE A O 1
ATOM 2405 N N . GLY A 1 312 ? -5.148 -28.25 6.332 1 98.88 312 GLY A N 1
ATOM 2406 C CA . GLY A 1 312 ? -5.898 -28.578 5.133 1 98.88 312 GLY A CA 1
ATOM 2407 C C . GLY A 1 312 ? -7.375 -28.797 5.391 1 98.88 312 GLY A C 1
ATOM 2408 O O . GLY A 1 312 ? -8.227 -28.25 4.691 1 98.88 312 GLY A O 1
ATOM 2409 N N . LYS A 1 313 ? -7.672 -29.578 6.398 1 98.69 313 LYS A N 1
ATOM 2410 C CA . LYS A 1 313 ? -9.062 -29.891 6.695 1 98.69 313 LYS A CA 1
ATOM 2411 C C . LYS A 1 313 ? -9.812 -28.672 7.215 1 98.69 313 LYS A C 1
ATOM 2413 O O . LYS A 1 313 ? -10.984 -28.469 6.898 1 98.69 313 LYS A O 1
ATOM 2418 N N . THR A 1 314 ? -9.117 -27.875 8.047 1 98.69 314 THR A N 1
ATOM 2419 C CA . THR A 1 314 ? -9.742 -26.656 8.555 1 98.69 314 THR A CA 1
ATOM 2420 C C . THR A 1 314 ? -10.078 -25.703 7.406 1 98.69 314 THR A C 1
ATOM 2422 O O . THR A 1 314 ? -11.164 -25.125 7.375 1 98.69 314 THR A O 1
ATOM 2425 N N . LEU A 1 315 ? -9.203 -25.531 6.465 1 98.88 315 LEU A N 1
ATOM 2426 C CA . LEU A 1 315 ? -9.461 -24.688 5.293 1 98.88 315 LEU A CA 1
ATOM 2427 C C . LEU A 1 315 ? -10.625 -25.25 4.477 1 98.88 315 LEU A C 1
ATOM 2429 O O . LEU A 1 315 ? -11.492 -24.5 4.023 1 98.88 315 LEU A O 1
ATOM 2433 N N . ALA A 1 316 ? -10.602 -26.578 4.297 1 98.88 316 ALA A N 1
ATOM 2434 C CA . ALA A 1 316 ? -11.656 -27.219 3.514 1 98.88 316 ALA A CA 1
ATOM 2435 C C . ALA A 1 316 ? -13.023 -27.016 4.168 1 98.88 316 ALA A C 1
ATOM 2437 O O . ALA A 1 316 ? -14.008 -26.734 3.482 1 98.88 316 ALA A O 1
ATOM 2438 N N . ASP A 1 317 ? -13.055 -27.188 5.453 1 98.38 317 ASP A N 1
ATOM 2439 C CA . ASP A 1 317 ? -14.305 -26.984 6.184 1 98.38 317 ASP A CA 1
ATOM 2440 C C . ASP A 1 317 ? -14.789 -25.531 6.059 1 98.38 317 ASP A C 1
ATOM 2442 O O . ASP A 1 317 ? -15.984 -25.297 5.879 1 98.38 317 ASP A O 1
ATOM 2446 N N . SER A 1 318 ? -13.859 -24.609 6.172 1 98.31 318 SER A N 1
ATOM 2447 C CA . SER A 1 318 ? -14.211 -23.203 5.984 1 98.31 318 SER A CA 1
ATOM 2448 C C . SER A 1 318 ? -14.727 -22.953 4.57 1 98.31 318 SER A C 1
ATOM 2450 O O . SER A 1 318 ? -15.68 -22.188 4.383 1 98.31 318 SER A O 1
ATOM 2452 N N . ALA A 1 319 ? -14.109 -23.547 3.627 1 98.69 319 ALA A N 1
ATOM 2453 C CA . ALA A 1 319 ? -14.516 -23.406 2.229 1 98.69 319 ALA A CA 1
ATOM 2454 C C . ALA A 1 319 ? -15.938 -23.922 2.018 1 98.69 319 ALA A C 1
ATOM 2456 O O . ALA A 1 319 ? -16.734 -23.266 1.344 1 98.69 319 ALA A O 1
ATOM 2457 N N . ARG A 1 320 ? -16.25 -25.062 2.527 1 97.88 320 ARG A N 1
ATOM 2458 C CA . ARG A 1 320 ? -17.547 -25.688 2.336 1 97.88 320 ARG A CA 1
ATOM 2459 C C . ARG A 1 320 ? -18.672 -24.781 2.842 1 97.88 320 ARG A C 1
ATOM 2461 O O . ARG A 1 320 ? -19.703 -24.641 2.197 1 97.88 320 ARG A O 1
ATOM 2468 N N . SER A 1 321 ? -18.406 -24.203 3.982 1 96.25 321 SER A N 1
ATOM 2469 C CA . SER A 1 321 ? -19.406 -23.281 4.547 1 96.25 321 SER A CA 1
ATOM 2470 C C . SER A 1 321 ? -19.672 -22.109 3.605 1 96.25 321 SER A C 1
ATOM 2472 O O . SER A 1 321 ? -20.812 -21.656 3.479 1 96.25 321 SER A O 1
ATOM 2474 N N . THR A 1 322 ? -18.672 -21.672 2.941 1 96.31 322 THR A N 1
ATOM 2475 C CA . THR A 1 322 ? -18.766 -20.547 2.025 1 96.31 322 THR A CA 1
ATOM 2476 C C . THR A 1 322 ? -19.391 -20.969 0.699 1 96.31 322 THR A C 1
ATOM 2478 O O . THR A 1 322 ? -20.25 -20.266 0.152 1 96.31 322 THR A O 1
ATOM 2481 N N . LEU A 1 323 ? -18.984 -22.094 0.168 1 97.25 323 LEU A N 1
ATOM 2482 C CA . LEU A 1 323 ? -19.453 -22.625 -1.103 1 97.25 323 LEU A CA 1
ATOM 2483 C C . LEU A 1 323 ? -20.969 -22.812 -1.079 1 97.25 323 LEU A C 1
ATOM 2485 O O . LEU A 1 323 ? -21.656 -22.562 -2.08 1 97.25 323 LEU A O 1
ATOM 2489 N N . ASN A 1 324 ? -21.562 -23.156 0.035 1 94.25 324 ASN A N 1
ATOM 2490 C CA . ASN A 1 324 ? -22.984 -23.438 0.185 1 94.25 324 ASN A CA 1
ATOM 2491 C C . ASN A 1 324 ? -23.812 -22.156 0.107 1 94.25 324 ASN A C 1
ATOM 2493 O O . ASN A 1 324 ? -25.016 -22.203 -0.159 1 94.25 324 ASN A O 1
ATOM 2497 N N . LYS A 1 325 ? -23.141 -21.031 0.271 1 95.44 325 LYS A N 1
ATOM 2498 C CA . LYS A 1 325 ? -23.875 -19.766 0.328 1 95.44 325 LYS A CA 1
ATOM 2499 C C . LYS A 1 325 ? -23.672 -18.969 -0.953 1 95.44 325 LYS A C 1
ATOM 2501 O O . LYS A 1 325 ? -24.281 -17.906 -1.132 1 95.44 325 LYS A O 1
ATOM 2506 N N . MET A 1 326 ? -22.953 -19.484 -1.892 1 95.94 326 MET A N 1
ATOM 2507 C CA . MET A 1 326 ? -22.594 -18.719 -3.086 1 95.94 326 MET A CA 1
ATOM 2508 C C . MET A 1 326 ? -23.75 -18.719 -4.082 1 95.94 326 MET A C 1
ATOM 2510 O O . MET A 1 326 ? -24.547 -19.656 -4.133 1 95.94 326 MET A O 1
ATOM 2514 N N . GLU A 1 327 ? -23.828 -17.609 -4.789 1 96.56 327 GLU A N 1
ATOM 2515 C CA . GLU A 1 327 ? -24.812 -17.469 -5.867 1 96.56 327 GLU A CA 1
ATOM 2516 C C . GLU A 1 327 ? -24.156 -17.719 -7.23 1 96.56 327 GLU A C 1
ATOM 2518 O O . GLU A 1 327 ? -23.188 -17.062 -7.594 1 96.56 327 GLU A O 1
ATOM 2523 N N . TYR A 1 328 ? -24.734 -18.641 -7.965 1 97.62 328 TYR A N 1
ATOM 2524 C CA . TYR A 1 328 ? -24.156 -19.078 -9.227 1 97.62 328 TYR A CA 1
ATOM 2525 C C . TYR A 1 328 ? -24.797 -18.375 -10.406 1 97.62 328 TYR A C 1
ATOM 2527 O O . TYR A 1 328 ? -25.984 -18.031 -10.367 1 97.62 328 TYR A O 1
ATOM 2535 N N . GLN A 1 329 ? -23.969 -18.156 -11.406 1 97.81 329 GLN A N 1
ATOM 2536 C CA . GLN A 1 329 ? -24.422 -17.578 -12.656 1 97.81 329 GLN A CA 1
ATOM 2537 C C . GLN A 1 329 ? -23.922 -18.375 -13.859 1 97.81 329 GLN A C 1
ATOM 2539 O O . GLN A 1 329 ? -22.812 -18.906 -13.828 1 97.81 329 GLN A O 1
ATOM 2544 N N . ALA A 1 330 ? -24.688 -18.359 -14.992 1 98.19 330 ALA A N 1
ATOM 2545 C CA . ALA A 1 330 ? -24.344 -19.141 -16.172 1 98.19 330 ALA A CA 1
ATOM 2546 C C . ALA A 1 330 ? -23.75 -18.266 -17.266 1 98.19 330 ALA A C 1
ATOM 2548 O O . ALA A 1 330 ? -22.938 -18.734 -18.062 1 98.19 330 ALA A O 1
ATOM 2549 N N . ASP A 1 331 ? -24.266 -17 -17.266 1 98.38 331 ASP A N 1
ATOM 2550 C CA . ASP A 1 331 ? -23.75 -16.062 -18.266 1 98.38 331 ASP A CA 1
ATOM 2551 C C . ASP A 1 331 ? -22.547 -15.297 -17.703 1 98.38 331 ASP A C 1
ATOM 2553 O O . ASP A 1 331 ? -22.594 -14.781 -16.594 1 98.38 331 ASP A O 1
ATOM 2557 N N . MET A 1 332 ? -21.516 -15.281 -18.516 1 98.31 332 MET A N 1
ATOM 2558 C CA . MET A 1 332 ? -20.266 -14.703 -18.047 1 98.31 332 MET A CA 1
ATOM 2559 C C . MET A 1 332 ? -19.766 -13.617 -19 1 98.31 332 MET A C 1
ATOM 2561 O O . MET A 1 332 ? -20.078 -13.656 -20.188 1 98.31 332 MET A O 1
ATOM 2565 N N . ASP A 1 333 ? -19.094 -12.625 -18.438 1 98.38 333 ASP A N 1
ATOM 2566 C CA . ASP A 1 333 ? -18.188 -11.719 -19.156 1 98.38 333 ASP A CA 1
ATOM 2567 C C . ASP A 1 333 ? -16.734 -12.141 -18.953 1 98.38 333 ASP A C 1
ATOM 2569 O O . ASP A 1 333 ? -16.234 -12.156 -17.828 1 98.38 333 ASP A O 1
ATOM 2573 N N . LEU A 1 334 ? -16.078 -12.492 -20.078 1 98.75 334 LEU A N 1
ATOM 2574 C CA . LEU A 1 334 ? -14.703 -12.977 -20.016 1 98.75 334 LEU A CA 1
ATOM 2575 C C . LEU A 1 334 ? -13.758 -12.008 -20.734 1 98.75 334 LEU A C 1
ATOM 2577 O O . LEU A 1 334 ? -14.008 -11.625 -21.875 1 98.75 334 LEU A O 1
ATOM 2581 N N . THR A 1 335 ? -12.773 -11.523 -20.031 1 98.81 335 THR A N 1
ATOM 2582 C CA . THR A 1 335 ? -11.68 -10.742 -20.609 1 98.81 335 THR A CA 1
ATOM 2583 C C . THR A 1 335 ? -10.328 -11.32 -20.203 1 98.81 335 THR A C 1
ATOM 2585 O O . THR A 1 335 ? -10.117 -11.664 -19.031 1 98.81 335 THR A O 1
ATOM 2588 N N . THR A 1 336 ? -9.406 -11.5 -21.156 1 98.62 336 THR A N 1
ATOM 2589 C CA . THR A 1 336 ? -8.062 -11.961 -20.828 1 98.62 336 THR A CA 1
ATOM 2590 C C . THR A 1 336 ? -7.012 -11.023 -21.422 1 98.62 336 THR A C 1
ATOM 2592 O O . THR A 1 336 ? -7.199 -10.5 -22.516 1 98.62 336 THR A O 1
ATOM 2595 N N . ILE A 1 337 ? -5.988 -10.742 -20.641 1 98.62 337 ILE A N 1
ATOM 2596 C CA . ILE A 1 337 ? -4.82 -9.977 -21.062 1 98.62 337 ILE A CA 1
ATOM 2597 C C . ILE A 1 337 ? -3.549 -10.766 -20.766 1 98.62 337 ILE A C 1
ATOM 2599 O O . ILE A 1 337 ? -3.375 -11.273 -19.656 1 98.62 337 ILE A O 1
ATOM 2603 N N . SER A 1 338 ? -2.709 -11.016 -21.734 1 97.88 338 SER A N 1
ATOM 2604 C CA . SER A 1 338 ? -1.387 -11.617 -21.562 1 97.88 338 SER A CA 1
ATOM 2605 C C . SER A 1 338 ? -0.303 -10.727 -22.172 1 97.88 338 SER A C 1
ATOM 2607 O O . SER A 1 338 ? -0.418 -10.297 -23.328 1 97.88 338 SER A O 1
ATOM 2609 N N . SER A 1 339 ? 0.679 -10.43 -21.391 1 97.44 339 SER A N 1
ATOM 2610 C CA . SER A 1 339 ? 1.738 -9.547 -21.875 1 97.44 339 SER A CA 1
ATOM 2611 C C . SER A 1 339 ? 3.107 -10.016 -21.391 1 97.44 339 SER A C 1
ATOM 2613 O O . SER A 1 339 ? 3.225 -10.609 -20.312 1 97.44 339 SER A O 1
ATOM 2615 N N . GLU A 1 340 ? 4.094 -9.75 -22.203 1 96.88 340 GLU A N 1
ATOM 2616 C CA . GLU A 1 340 ? 5.477 -9.945 -21.797 1 96.88 340 GLU A CA 1
ATOM 2617 C C . GLU A 1 340 ? 5.992 -8.742 -21.016 1 96.88 340 GLU A C 1
ATOM 2619 O O . GLU A 1 340 ? 5.629 -7.598 -21.312 1 96.88 340 GLU A O 1
ATOM 2624 N N . ILE A 1 341 ? 6.816 -9.031 -20.016 1 97.81 341 ILE A N 1
ATOM 2625 C CA . ILE A 1 341 ? 7.43 -7.93 -19.281 1 97.81 341 ILE A CA 1
ATOM 2626 C C . ILE A 1 341 ? 8.945 -8.062 -19.328 1 97.81 341 ILE A C 1
ATOM 2628 O O . ILE A 1 341 ? 9.477 -9.148 -19.578 1 97.81 341 ILE A O 1
ATOM 2632 N N . GLU A 1 342 ? 9.609 -6.918 -19.156 1 97.31 342 GLU A N 1
ATOM 2633 C CA . GLU A 1 342 ? 11.047 -6.879 -18.938 1 97.31 342 GLU A CA 1
ATOM 2634 C C . GLU A 1 342 ? 11.383 -6.609 -17.469 1 97.31 342 GLU A C 1
ATOM 2636 O O . GLU A 1 342 ? 10.547 -6.086 -16.719 1 97.31 342 GLU A O 1
ATOM 2641 N N . ILE A 1 343 ? 12.523 -7.109 -17.047 1 95.31 343 ILE A N 1
ATOM 2642 C CA . ILE A 1 343 ? 12.914 -6.977 -15.641 1 95.31 343 ILE A CA 1
ATOM 2643 C C . ILE A 1 343 ? 14.297 -6.328 -15.547 1 95.31 343 ILE A C 1
ATOM 2645 O O . ILE A 1 343 ? 15.031 -6.273 -16.531 1 95.31 343 ILE A O 1
ATOM 2649 N N . PRO A 1 344 ? 14.617 -5.766 -14.367 1 94.5 344 PRO A N 1
ATOM 2650 C CA . PRO A 1 344 ? 15.961 -5.227 -14.172 1 94.5 344 PRO A CA 1
ATOM 2651 C C . PRO A 1 344 ? 17.047 -6.309 -14.203 1 94.5 344 PRO A C 1
ATOM 2653 O O . PRO A 1 344 ? 16.719 -7.5 -14.18 1 94.5 344 PRO A O 1
ATOM 2656 N N . LYS A 1 345 ? 18.297 -5.816 -14.32 1 92.44 345 LYS A N 1
ATOM 2657 C CA . LYS A 1 345 ? 19.438 -6.734 -14.195 1 92.44 345 LYS A CA 1
ATOM 2658 C C . LYS A 1 345 ? 19.406 -7.457 -12.852 1 92.44 345 LYS A C 1
ATOM 2660 O O . LYS A 1 345 ? 18.953 -6.898 -11.852 1 92.44 345 LYS A O 1
ATOM 2665 N N . LEU A 1 346 ? 19.906 -8.609 -12.875 1 92.06 346 LEU A N 1
ATOM 2666 C CA . LEU A 1 346 ? 19.969 -9.453 -11.688 1 92.06 346 LEU A CA 1
ATOM 2667 C C . LEU A 1 346 ? 20.828 -8.812 -10.609 1 92.06 346 LEU A C 1
ATOM 2669 O O . LEU A 1 346 ? 21.938 -8.328 -10.898 1 92.06 346 LEU A O 1
ATOM 2673 N N . GLN A 1 347 ? 20.328 -8.672 -9.453 1 90.38 347 GLN A N 1
ATOM 2674 C CA . GLN A 1 347 ? 21.047 -8.242 -8.266 1 90.38 347 GLN A CA 1
ATOM 2675 C C . GLN A 1 347 ? 21.047 -9.328 -7.195 1 90.38 347 GLN A C 1
ATOM 2677 O O . GLN A 1 347 ? 20.531 -9.125 -6.098 1 90.38 347 GLN A O 1
ATOM 2682 N N . PHE A 1 348 ? 21.719 -10.328 -7.578 1 84.5 348 PHE A N 1
ATOM 2683 C CA . PHE A 1 348 ? 21.703 -11.562 -6.805 1 84.5 348 PHE A CA 1
ATOM 2684 C C . PHE A 1 348 ? 22.938 -11.664 -5.902 1 84.5 348 PHE A C 1
ATOM 2686 O O . PHE A 1 348 ? 24 -11.156 -6.246 1 84.5 348 PHE A O 1
ATOM 2693 N N . LEU A 1 349 ? 22.766 -12.273 -4.691 1 83.75 349 LEU A N 1
ATOM 2694 C CA . LEU A 1 349 ? 23.812 -12.562 -3.723 1 83.75 349 LEU A CA 1
ATOM 2695 C C . LEU A 1 349 ? 24.438 -11.281 -3.188 1 83.75 349 LEU A C 1
ATOM 2697 O O . LEU A 1 349 ? 25.359 -10.727 -3.803 1 83.75 349 LEU A O 1
ATOM 2701 N N . TYR A 1 350 ? 24.062 -10.93 -2.047 1 83.94 350 TYR A N 1
ATOM 2702 C CA . TYR A 1 350 ? 24.531 -9.719 -1.384 1 83.94 350 TYR A CA 1
ATOM 2703 C C . TYR A 1 350 ? 25.844 -9.969 -0.644 1 83.94 350 TYR A C 1
ATOM 2705 O O . TYR A 1 350 ? 26 -10.992 0.029 1 83.94 350 TYR A O 1
ATOM 2713 N N . ILE A 1 351 ? 26.781 -9.062 -0.918 1 84.44 351 ILE A N 1
ATOM 2714 C CA . ILE A 1 351 ? 28.062 -9.109 -0.225 1 84.44 351 ILE A CA 1
ATOM 2715 C C . ILE A 1 351 ? 28.016 -8.188 0.989 1 84.44 351 ILE A C 1
ATOM 2717 O O . ILE A 1 351 ? 28.562 -8.516 2.047 1 84.44 351 ILE A O 1
ATOM 2721 N N . SER A 1 352 ? 27.438 -7.07 0.842 1 81.38 352 SER A N 1
ATOM 2722 C CA . SER A 1 352 ? 27.188 -6.082 1.889 1 81.38 352 SER A CA 1
ATOM 2723 C C . SER A 1 352 ? 25.922 -5.277 1.604 1 81.38 352 SER A C 1
ATOM 2725 O O . SER A 1 352 ? 25.172 -5.598 0.679 1 81.38 352 SER A O 1
ATOM 2727 N N . ASP A 1 353 ? 25.656 -4.332 2.486 1 80.69 353 ASP A N 1
ATOM 2728 C CA . ASP A 1 353 ? 24.484 -3.49 2.287 1 80.69 353 ASP A CA 1
ATOM 2729 C C . ASP A 1 353 ? 24.656 -2.582 1.072 1 80.69 353 ASP A C 1
ATOM 2731 O O . ASP A 1 353 ? 23.703 -1.936 0.632 1 80.69 353 ASP A O 1
ATOM 2735 N N . ARG A 1 354 ? 25.859 -2.645 0.429 1 81.69 354 ARG A N 1
ATOM 2736 C CA . ARG A 1 354 ? 26.094 -1.738 -0.69 1 81.69 354 ARG A CA 1
ATOM 2737 C C . ARG A 1 354 ? 26.578 -2.5 -1.921 1 81.69 354 ARG A C 1
ATOM 2739 O O . ARG A 1 354 ? 26.562 -1.968 -3.033 1 81.69 354 ARG A O 1
ATOM 2746 N N . LEU A 1 355 ? 26.984 -3.738 -1.604 1 86.56 355 LEU A N 1
ATOM 2747 C CA . LEU A 1 355 ? 27.609 -4.473 -2.693 1 86.56 355 LEU A CA 1
ATOM 2748 C C . LEU A 1 355 ? 26.922 -5.816 -2.916 1 86.56 355 LEU A C 1
ATOM 2750 O O . LEU A 1 355 ? 26.5 -6.461 -1.959 1 86.56 355 LEU A O 1
ATOM 2754 N N . ARG A 1 356 ? 26.906 -6.168 -4.152 1 87.81 356 ARG A N 1
ATOM 2755 C CA . ARG A 1 356 ? 26.391 -7.465 -4.582 1 87.81 356 ARG A CA 1
ATOM 2756 C C . ARG A 1 356 ? 27.281 -8.086 -5.656 1 87.81 356 ARG A C 1
ATOM 2758 O O . ARG A 1 356 ? 28.172 -7.422 -6.184 1 87.81 356 ARG A O 1
ATOM 2765 N N . LEU A 1 357 ? 27.031 -9.398 -5.91 1 88.06 357 LEU A N 1
ATOM 2766 C CA . LEU A 1 357 ? 27.672 -10.047 -7.051 1 88.06 357 LEU A CA 1
ATOM 2767 C C . LEU A 1 357 ? 27.297 -9.344 -8.352 1 88.06 357 LEU A C 1
ATOM 2769 O O . LEU A 1 357 ? 26.156 -8.93 -8.539 1 88.06 357 LEU A O 1
ATOM 2773 N N . SER A 1 358 ? 28.25 -9.273 -9.242 1 87.44 358 SER A N 1
ATOM 2774 C CA . SER A 1 358 ? 27.984 -8.617 -10.523 1 87.44 358 SER A CA 1
ATOM 2775 C C . SER A 1 358 ? 26.891 -9.344 -11.289 1 87.44 358 SER A C 1
ATOM 2777 O O . SER A 1 358 ? 26.797 -10.57 -11.234 1 87.44 358 SER A O 1
ATOM 2779 N N . PRO A 1 359 ? 26.109 -8.562 -12.039 1 86.56 359 PRO A N 1
ATOM 2780 C CA . PRO A 1 359 ? 25.047 -9.195 -12.836 1 86.56 359 PRO A CA 1
ATOM 2781 C C . PRO A 1 359 ? 25.594 -10.234 -13.812 1 86.56 359 PRO A C 1
ATOM 2783 O O . PRO A 1 359 ? 24.922 -11.234 -14.094 1 86.56 359 PRO A O 1
ATOM 2786 N N . TYR A 1 360 ? 26.688 -9.992 -14.305 1 86.69 360 TYR A N 1
ATOM 2787 C CA . TYR A 1 360 ? 27.297 -10.922 -15.25 1 86.69 360 TYR A CA 1
ATOM 2788 C C . TYR A 1 360 ? 27.547 -12.281 -14.602 1 86.69 360 TYR A C 1
ATOM 2790 O O . TYR A 1 360 ? 27.109 -13.312 -15.117 1 86.69 360 TYR A O 1
ATOM 2798 N N . LEU A 1 361 ? 28.156 -12.273 -13.469 1 84.25 361 LEU A N 1
ATOM 2799 C CA . LEU A 1 361 ? 28.438 -13.523 -12.773 1 84.25 361 LEU A CA 1
ATOM 2800 C C . LEU A 1 361 ? 27.156 -14.156 -12.242 1 84.25 361 LEU A C 1
ATOM 2802 O O . LEU A 1 361 ? 27 -15.375 -12.281 1 84.25 361 LEU A O 1
ATOM 2806 N N . GLY A 1 362 ? 26.266 -13.344 -11.789 1 85.5 362 GLY A N 1
ATOM 2807 C CA . GLY A 1 362 ? 24.984 -13.836 -11.297 1 85.5 362 GLY A CA 1
ATOM 2808 C C . GLY A 1 362 ? 24.188 -14.57 -12.359 1 85.5 362 GLY A C 1
ATOM 2809 O O . GLY A 1 362 ? 23.578 -15.609 -12.086 1 85.5 362 GLY A O 1
ATOM 2810 N N . SER A 1 363 ? 24.203 -14.023 -13.523 1 86.44 363 SER A N 1
ATOM 2811 C CA . SER A 1 363 ? 23.406 -14.586 -14.617 1 86.44 363 SER A CA 1
ATOM 2812 C C . SER A 1 363 ? 23.906 -15.977 -14.992 1 86.44 363 SER A C 1
ATOM 2814 O O . SER A 1 363 ? 23.156 -16.781 -15.547 1 86.44 363 SER A O 1
ATOM 2816 N N . LYS A 1 364 ? 25.125 -16.25 -14.688 1 83 364 LYS A N 1
ATOM 2817 C CA . LYS A 1 364 ? 25.688 -17.562 -14.977 1 83 364 LYS A CA 1
ATOM 2818 C C . LYS A 1 364 ? 25.172 -18.609 -13.984 1 83 364 LYS A C 1
ATOM 2820 O O . LYS A 1 364 ? 25.219 -19.797 -14.266 1 83 364 LYS A O 1
ATOM 2825 N N . LEU A 1 365 ? 24.734 -18.141 -12.969 1 81.19 365 LEU A N 1
ATOM 2826 C CA . LEU A 1 365 ? 24.281 -19.031 -11.914 1 81.19 365 LEU A CA 1
ATOM 2827 C C . LEU A 1 365 ? 22.766 -19.266 -12.008 1 81.19 365 LEU A C 1
ATOM 2829 O O . LEU A 1 365 ? 22.25 -20.203 -11.383 1 81.19 365 LEU A O 1
ATOM 2833 N N . MET A 1 366 ? 22.109 -18.484 -12.789 1 83 366 MET A N 1
ATOM 2834 C CA . MET A 1 366 ? 20.656 -18.516 -12.891 1 83 366 MET A CA 1
ATOM 2835 C C . MET A 1 366 ? 20.219 -19.031 -14.258 1 83 366 MET A C 1
ATOM 2837 O O . MET A 1 366 ? 20.922 -18.828 -15.25 1 83 366 MET A O 1
ATOM 2841 N N . PRO A 1 367 ? 19.031 -19.656 -14.273 1 78.19 367 PRO A N 1
ATOM 2842 C CA . PRO A 1 367 ? 18.5 -20 -15.586 1 78.19 367 PRO A CA 1
ATOM 2843 C C . PRO A 1 367 ? 18.078 -18.766 -16.391 1 78.19 367 PRO A C 1
ATOM 2845 O O . PRO A 1 367 ? 17.812 -17.719 -15.812 1 78.19 367 PRO A O 1
ATOM 2848 N N . LYS A 1 368 ? 18 -18.891 -17.703 1 80.81 368 LYS A N 1
ATOM 2849 C CA . LYS A 1 368 ? 17.531 -17.812 -18.578 1 80.81 368 LYS A CA 1
ATOM 2850 C C . LYS A 1 368 ? 16.062 -17.469 -18.266 1 80.81 368 LYS A C 1
ATOM 2852 O O . LYS A 1 368 ? 15.234 -18.359 -18.109 1 80.81 368 LYS A O 1
ATOM 2857 N N . MET A 1 369 ? 15.68 -16.203 -18.188 1 82.81 369 MET A N 1
ATOM 2858 C CA . MET A 1 369 ? 14.359 -15.781 -17.719 1 82.81 369 MET A CA 1
ATOM 2859 C C . MET A 1 369 ? 13.516 -15.258 -18.875 1 82.81 369 MET A C 1
ATOM 2861 O O . MET A 1 369 ? 12.375 -14.836 -18.672 1 82.81 369 MET A O 1
ATOM 2865 N N . ASN A 1 370 ? 13.758 -15.43 -20.078 1 79.19 370 ASN A N 1
ATOM 2866 C CA . ASN A 1 370 ? 12.984 -14.867 -21.188 1 79.19 370 ASN A CA 1
ATOM 2867 C C . ASN A 1 370 ? 12.383 -15.961 -22.062 1 79.19 370 ASN A C 1
ATOM 2869 O O . ASN A 1 370 ? 13.008 -17 -22.281 1 79.19 370 ASN A O 1
ATOM 2873 N N . PRO A 1 371 ? 11.133 -15.555 -22.375 1 88 371 PRO A N 1
ATOM 2874 C CA . PRO A 1 371 ? 10.258 -14.414 -22.062 1 88 371 PRO A CA 1
ATOM 2875 C C . PRO A 1 371 ? 9.531 -14.57 -20.734 1 88 371 PRO A C 1
ATOM 2877 O O . PRO A 1 371 ? 9.266 -15.695 -20.297 1 88 371 PRO A O 1
ATOM 2880 N N . ILE A 1 372 ? 9.211 -13.5 -20.031 1 94.38 372 ILE A N 1
ATOM 2881 C CA . ILE A 1 372 ? 8.445 -13.484 -18.797 1 94.38 372 ILE A CA 1
ATOM 2882 C C . ILE A 1 372 ? 7.027 -12.977 -19.078 1 94.38 372 ILE A C 1
ATOM 2884 O O . ILE A 1 372 ? 6.848 -11.914 -19.672 1 94.38 372 ILE A O 1
ATOM 2888 N N . GLN A 1 373 ? 6.098 -13.734 -18.641 1 94.69 373 GLN A N 1
ATOM 2889 C CA . GLN A 1 373 ? 4.711 -13.391 -18.938 1 94.69 373 GLN A CA 1
ATOM 2890 C C . GLN A 1 373 ? 3.932 -13.062 -17.672 1 94.69 373 GLN A C 1
ATOM 2892 O O . GLN A 1 373 ? 4.117 -13.703 -16.641 1 94.69 373 GLN A O 1
ATOM 2897 N N . VAL A 1 374 ? 3.068 -12 -17.797 1 96.88 374 VAL A N 1
ATOM 2898 C CA . VAL A 1 374 ? 2.021 -11.734 -16.812 1 96.88 374 VAL A CA 1
ATOM 2899 C C . VAL A 1 374 ? 0.65 -11.859 -17.469 1 96.88 374 VAL A C 1
ATOM 2901 O O . VAL A 1 374 ? 0.475 -11.469 -18.625 1 96.88 374 VAL A O 1
ATOM 2904 N N . GLN A 1 375 ? -0.267 -12.445 -16.719 1 98.5 375 GLN A N 1
ATOM 2905 C CA . GLN A 1 375 ? -1.584 -12.703 -17.297 1 98.5 375 GLN A CA 1
ATOM 2906 C C . GLN A 1 375 ? -2.693 -12.281 -16.328 1 98.5 375 GLN A C 1
ATOM 2908 O O . GLN A 1 375 ? -2.559 -12.438 -15.109 1 98.5 375 GLN A O 1
ATOM 2913 N N . GLY A 1 376 ? -3.723 -11.711 -16.922 1 98.81 376 GLY A N 1
ATOM 2914 C CA . GLY A 1 376 ? -4.934 -11.344 -16.188 1 98.81 376 GLY A CA 1
ATOM 2915 C C . GLY A 1 376 ? -6.195 -11.898 -16.828 1 98.81 376 GLY A C 1
ATOM 2916 O O . GLY A 1 376 ? -6.305 -11.953 -18.062 1 98.81 376 GLY A O 1
ATOM 2917 N N . LEU A 1 377 ? -7.129 -12.336 -15.977 1 98.88 377 LEU A N 1
ATOM 2918 C CA . LEU A 1 377 ? -8.43 -12.852 -16.375 1 98.88 377 LEU A CA 1
ATOM 2919 C C . LEU A 1 377 ? -9.555 -12.164 -15.602 1 98.88 377 LEU A C 1
ATOM 2921 O O . LEU A 1 377 ? -9.477 -12.031 -14.383 1 98.88 377 LEU A O 1
ATOM 2925 N N . LYS A 1 378 ? -10.438 -11.625 -16.281 1 98.88 378 LYS A N 1
ATOM 2926 C CA . LYS A 1 378 ? -11.719 -11.227 -15.703 1 98.88 378 LYS A CA 1
ATOM 2927 C C . LYS A 1 378 ? -12.812 -12.227 -16.062 1 98.88 378 LYS A C 1
ATOM 2929 O O . LYS A 1 378 ? -13.008 -12.547 -17.234 1 98.88 378 LYS A O 1
ATOM 2934 N N . LEU A 1 379 ? -13.422 -12.805 -15.148 1 98.69 379 LEU A N 1
ATOM 2935 C CA . LEU A 1 379 ? -14.625 -13.617 -15.305 1 98.69 379 LEU A CA 1
ATOM 2936 C C . LEU A 1 379 ? -15.773 -13.031 -14.484 1 98.69 379 LEU A C 1
ATOM 2938 O O . LEU A 1 379 ? -15.953 -13.383 -13.32 1 98.69 379 LEU A O 1
ATOM 2942 N N . SER A 1 380 ? -16.562 -12.164 -15.109 1 97.69 380 SER A N 1
ATOM 2943 C CA . SER A 1 380 ? -17.625 -11.383 -14.492 1 97.69 380 SER A CA 1
ATOM 2944 C C . SER A 1 380 ? -17.109 -10.609 -13.289 1 97.69 380 SER A C 1
ATOM 2946 O O . SER A 1 380 ? -16.359 -9.641 -13.438 1 97.69 380 SER A O 1
ATOM 2948 N N . ASN A 1 381 ? -17.375 -11.078 -12.086 1 97.75 381 ASN A N 1
ATOM 2949 C CA . ASN A 1 381 ? -16.984 -10.305 -10.906 1 97.75 381 ASN A CA 1
ATOM 2950 C C . ASN A 1 381 ? -15.719 -10.859 -10.273 1 97.75 381 ASN A C 1
ATOM 2952 O O . ASN A 1 381 ? -15.43 -10.57 -9.109 1 97.75 381 ASN A O 1
ATOM 2956 N N . LEU A 1 382 ? -14.93 -11.625 -11.047 1 98.75 382 LEU A N 1
ATOM 2957 C CA . LEU A 1 382 ? -13.648 -12.156 -10.594 1 98.75 382 LEU A CA 1
ATOM 2958 C C . LEU A 1 382 ? -12.5 -11.562 -11.406 1 98.75 382 LEU A C 1
ATOM 2960 O O . LEU A 1 382 ? -12.547 -11.539 -12.641 1 98.75 382 LEU A O 1
ATOM 2964 N N . ILE A 1 383 ? -11.5 -11.07 -10.711 1 98.94 383 ILE A N 1
ATOM 2965 C CA . ILE A 1 383 ? -10.227 -10.719 -11.32 1 98.94 383 ILE A CA 1
ATOM 2966 C C . ILE A 1 383 ? -9.148 -11.703 -10.875 1 98.94 383 ILE A C 1
ATOM 2968 O O . ILE A 1 383 ? -8.914 -11.875 -9.672 1 98.94 383 ILE A O 1
ATOM 2972 N N . TRP A 1 384 ? -8.5 -12.375 -11.797 1 98.88 384 TRP A N 1
ATOM 2973 C CA . TRP A 1 384 ? -7.418 -13.32 -11.539 1 98.88 384 TRP A CA 1
ATOM 2974 C C . TRP A 1 384 ? -6.121 -12.852 -12.188 1 98.88 384 TRP A C 1
ATOM 2976 O O . TRP A 1 384 ? -6.055 -12.695 -13.414 1 98.88 384 TRP A O 1
ATOM 2986 N N . LEU A 1 385 ? -5.133 -12.594 -11.406 1 98.88 385 LEU A N 1
ATOM 2987 C CA . LEU A 1 385 ? -3.795 -12.32 -11.922 1 98.88 385 LEU A CA 1
ATOM 2988 C C . LEU A 1 385 ? -2.863 -13.5 -11.656 1 98.88 385 LEU A C 1
ATOM 2990 O O . LEU A 1 385 ? -2.67 -13.906 -10.508 1 98.88 385 LEU A O 1
ATOM 2994 N N . ALA A 1 386 ? -2.326 -14.07 -12.672 1 98.62 386 ALA A N 1
ATOM 2995 C CA . ALA A 1 386 ? -1.36 -15.164 -12.586 1 98.62 386 ALA A CA 1
ATOM 2996 C C . ALA A 1 386 ? 0.07 -14.641 -12.664 1 98.62 386 ALA A C 1
ATOM 2998 O O . ALA A 1 386 ? 0.467 -14.055 -13.68 1 98.62 386 ALA A O 1
ATOM 2999 N N . LEU A 1 387 ? 0.776 -14.93 -11.641 1 98.19 387 LEU A N 1
ATOM 3000 C CA . LEU A 1 387 ? 2.053 -14.242 -11.469 1 98.19 387 LEU A CA 1
ATOM 3001 C C . LEU A 1 387 ? 3.213 -15.234 -11.531 1 98.19 387 LEU A C 1
ATOM 3003 O O . LEU A 1 387 ? 3.127 -16.328 -10.977 1 98.19 387 LEU A O 1
ATOM 3007 N N . PRO A 1 388 ? 4.34 -14.867 -12.172 1 97.75 388 PRO A N 1
ATOM 3008 C CA . PRO A 1 388 ? 5.516 -15.734 -12.227 1 97.75 388 PRO A CA 1
ATOM 3009 C C . PRO A 1 388 ? 6.477 -15.5 -11.062 1 97.75 388 PRO A C 1
ATOM 3011 O O . PRO A 1 388 ? 7.695 -15.5 -11.258 1 97.75 388 PRO A O 1
ATOM 3014 N N . TYR A 1 389 ? 5.977 -15.195 -9.906 1 97.5 389 TYR A N 1
ATOM 3015 C CA . TYR A 1 389 ? 6.766 -14.93 -8.703 1 97.5 389 TYR A CA 1
ATOM 3016 C C . TYR A 1 389 ? 5.934 -15.156 -7.449 1 97.5 389 TYR A C 1
ATOM 3018 O O . TYR A 1 389 ? 4.734 -15.43 -7.527 1 97.5 389 TYR A O 1
ATOM 3026 N N . GLU A 1 390 ? 6.59 -15.125 -6.32 1 97.88 390 GLU A N 1
ATOM 3027 C CA . GLU A 1 390 ? 5.934 -15.188 -5.02 1 97.88 390 GLU A CA 1
ATOM 3028 C C . GLU A 1 390 ? 5.672 -13.789 -4.465 1 97.88 390 GLU A C 1
ATOM 3030 O O . GLU A 1 390 ? 6.555 -13.18 -3.857 1 97.88 390 GLU A O 1
ATOM 3035 N N . LEU A 1 391 ? 4.488 -13.406 -4.621 1 98.44 391 LEU A N 1
ATOM 3036 C CA . LEU A 1 391 ? 4.129 -12.062 -4.172 1 98.44 391 LEU A CA 1
ATOM 3037 C C . LEU A 1 391 ? 3.871 -12.047 -2.67 1 98.44 391 LEU A C 1
ATOM 3039 O O . LEU A 1 391 ? 3.234 -12.961 -2.133 1 98.44 391 LEU A O 1
ATOM 3043 N N . SER A 1 392 ? 4.316 -10.992 -2.039 1 98.38 392 SER A N 1
ATOM 3044 C CA . SER A 1 392 ? 4.023 -10.781 -0.625 1 98.38 392 SER A CA 1
ATOM 3045 C C . SER A 1 392 ? 2.529 -10.57 -0.398 1 98.38 392 SER A C 1
ATOM 3047 O O . SER A 1 392 ? 1.875 -9.852 -1.15 1 98.38 392 SER A O 1
ATOM 3049 N N . GLY A 1 393 ? 2.059 -11.211 0.702 1 98.31 393 GLY A N 1
ATOM 3050 C CA . GLY A 1 393 ? 0.665 -11.016 1.066 1 98.31 393 GLY A CA 1
ATOM 3051 C C . GLY A 1 393 ? 0.334 -9.57 1.395 1 98.31 393 GLY A C 1
ATOM 3052 O O . GLY A 1 393 ? -0.812 -9.141 1.243 1 98.31 393 GLY A O 1
ATOM 3053 N N . GLU A 1 394 ? 1.297 -8.758 1.853 1 97.88 394 GLU A N 1
ATOM 3054 C CA . GLU A 1 394 ? 1.07 -7.344 2.129 1 97.88 394 GLU A CA 1
ATOM 3055 C C . GLU A 1 394 ? 0.766 -6.574 0.846 1 97.88 394 GLU A C 1
ATOM 3057 O O . GLU A 1 394 ? -0.178 -5.781 0.8 1 97.88 394 GLU A O 1
ATOM 3062 N N . TYR A 1 395 ? 1.603 -6.785 -0.217 1 97.94 395 TYR A N 1
ATOM 3063 C CA . TYR A 1 395 ? 1.354 -6.215 -1.535 1 97.94 395 TYR A CA 1
ATOM 3064 C C . TYR A 1 395 ? 0.002 -6.668 -2.078 1 97.94 395 TYR A C 1
ATOM 3066 O O . TYR A 1 395 ? -0.786 -5.848 -2.557 1 97.94 395 TYR A O 1
ATOM 3074 N N . GLY A 1 396 ? -0.234 -7.93 -1.968 1 98.44 396 GLY A N 1
ATOM 3075 C CA . GLY A 1 396 ? -1.479 -8.469 -2.492 1 98.44 396 GLY A CA 1
ATOM 3076 C C . GLY A 1 396 ? -2.711 -7.883 -1.831 1 98.44 396 GLY A C 1
ATOM 3077 O O . GLY A 1 396 ? -3.707 -7.605 -2.5 1 98.44 396 GLY A O 1
ATOM 3078 N N . LEU A 1 397 ? -2.594 -7.727 -0.53 1 98.12 397 LEU A N 1
ATOM 3079 C CA . LEU A 1 397 ? -3.713 -7.23 0.265 1 98.12 397 LEU A CA 1
ATOM 3080 C C . LEU A 1 397 ? -4.168 -5.863 -0.233 1 98.12 397 LEU A C 1
ATOM 3082 O O . LEU A 1 397 ? -5.371 -5.594 -0.309 1 98.12 397 LEU A O 1
ATOM 3086 N N . ASP A 1 398 ? -3.293 -4.957 -0.579 1 98.06 398 ASP A N 1
ATOM 3087 C CA . ASP A 1 398 ? -3.629 -3.617 -1.046 1 98.06 398 ASP A CA 1
ATOM 3088 C C . ASP A 1 398 ? -4.422 -3.672 -2.35 1 98.06 398 ASP A C 1
ATOM 3090 O O . ASP A 1 398 ? -5.422 -2.965 -2.506 1 98.06 398 ASP A O 1
ATOM 3094 N N . LEU A 1 399 ? -3.982 -4.461 -3.254 1 98.69 399 LEU A N 1
ATOM 3095 C CA . LEU A 1 399 ? -4.68 -4.598 -4.527 1 98.69 399 LEU A CA 1
ATOM 3096 C C . LEU A 1 399 ? -6.035 -5.27 -4.336 1 98.69 399 LEU A C 1
ATOM 3098 O O . LEU A 1 399 ? -7.035 -4.848 -4.922 1 98.69 399 LEU A O 1
ATOM 3102 N N . LYS A 1 400 ? -6.062 -6.285 -3.525 1 98.81 400 LYS A N 1
ATOM 3103 C CA . LYS A 1 400 ? -7.312 -6.996 -3.264 1 98.81 400 LYS A CA 1
ATOM 3104 C C . LYS A 1 400 ? -8.344 -6.07 -2.627 1 98.81 400 LYS A C 1
ATOM 3106 O O . LYS A 1 400 ? -9.523 -6.113 -2.979 1 98.81 400 LYS A O 1
ATOM 3111 N N . ASN A 1 401 ? -7.906 -5.262 -1.655 1 98.62 401 ASN A N 1
ATOM 3112 C CA . ASN A 1 401 ? -8.812 -4.301 -1.036 1 98.62 401 ASN A CA 1
ATOM 3113 C C . ASN A 1 401 ? -9.391 -3.334 -2.064 1 98.62 401 ASN A C 1
ATOM 3115 O O . ASN A 1 401 ? -10.586 -3.043 -2.047 1 98.62 401 ASN A O 1
ATOM 3119 N N . ALA A 1 402 ? -8.555 -2.828 -2.92 1 98.62 402 ALA A N 1
ATOM 3120 C CA . ALA A 1 402 ? -9 -1.884 -3.943 1 98.62 402 ALA A CA 1
ATOM 3121 C C . ALA A 1 402 ? -10.023 -2.523 -4.875 1 98.62 402 ALA A C 1
ATOM 3123 O O . ALA A 1 402 ? -11.039 -1.906 -5.215 1 98.62 402 ALA A O 1
ATOM 3124 N N . LEU A 1 403 ? -9.781 -3.727 -5.277 1 98.81 403 LEU A N 1
ATOM 3125 C CA . LEU A 1 403 ? -10.68 -4.449 -6.168 1 98.81 403 LEU A CA 1
ATOM 3126 C C . LEU A 1 403 ? -12.016 -4.719 -5.484 1 98.81 403 LEU A C 1
ATOM 3128 O O . LEU A 1 403 ? -13.078 -4.59 -6.105 1 98.81 403 LEU A O 1
ATOM 3132 N N . GLU A 1 404 ? -11.922 -5.125 -4.234 1 98.69 404 GLU A N 1
ATOM 3133 C CA . GLU A 1 404 ? -13.125 -5.461 -3.486 1 98.69 404 GLU A CA 1
ATOM 3134 C C . GLU A 1 404 ? -14.062 -4.254 -3.379 1 98.69 404 GLU A C 1
ATOM 3136 O O . GLU A 1 404 ? -15.281 -4.398 -3.473 1 98.69 404 GLU A O 1
ATOM 3141 N N . LEU A 1 405 ? -13.531 -3.09 -3.197 1 98.06 405 LEU A N 1
ATOM 3142 C CA . LEU A 1 405 ? -14.328 -1.872 -3.104 1 98.06 405 LEU A CA 1
ATOM 3143 C C . LEU A 1 405 ? -15.008 -1.566 -4.43 1 98.06 405 LEU A C 1
ATOM 3145 O O . LEU A 1 405 ? -15.977 -0.799 -4.473 1 98.06 405 LEU A O 1
ATOM 3149 N N . GLN A 1 406 ? -14.492 -2.115 -5.5 1 97.88 406 GLN A N 1
ATOM 3150 C CA . GLN A 1 406 ? -15.109 -1.938 -6.812 1 97.88 406 GLN A CA 1
ATOM 3151 C C . GLN A 1 406 ? -16.062 -3.084 -7.133 1 97.88 406 GLN A C 1
ATOM 3153 O O . GLN A 1 406 ? -16.594 -3.172 -8.242 1 97.88 406 GLN A O 1
ATOM 3158 N N . GLY A 1 407 ? -16.234 -3.998 -6.23 1 97.94 407 GLY A N 1
ATOM 3159 C CA . GLY A 1 407 ? -17.219 -5.062 -6.379 1 97.94 407 GLY A CA 1
ATOM 3160 C C . GLY A 1 407 ? -16.641 -6.336 -6.957 1 97.94 407 GLY A C 1
ATOM 3161 O O . GLY A 1 407 ? -17.375 -7.211 -7.418 1 97.94 407 GLY A O 1
ATOM 3162 N N . TYR A 1 408 ? -15.297 -6.473 -6.922 1 98.56 408 TYR A N 1
ATOM 3163 C CA . TYR A 1 408 ? -14.68 -7.652 -7.516 1 98.56 408 TYR A CA 1
ATOM 3164 C C . TYR A 1 408 ? -14.07 -8.547 -6.441 1 98.56 408 TYR A C 1
ATOM 3166 O O . TYR A 1 408 ? -13.453 -8.055 -5.496 1 98.56 408 TYR A O 1
ATOM 3174 N N . ASN A 1 409 ? -14.281 -9.859 -6.57 1 98.25 409 ASN A N 1
ATOM 3175 C CA . ASN A 1 409 ? -13.383 -10.82 -5.949 1 98.25 409 ASN A CA 1
ATOM 3176 C C . ASN A 1 409 ? -12.07 -10.945 -6.723 1 98.25 409 ASN A C 1
ATOM 3178 O O . ASN A 1 409 ? -11.984 -10.523 -7.875 1 98.25 409 ASN A O 1
ATOM 3182 N N . SER A 1 410 ? -11.031 -11.43 -6.004 1 98.75 410 SER A N 1
ATOM 3183 C CA . SER A 1 410 ? -9.766 -11.492 -6.734 1 98.75 410 SER A CA 1
ATOM 3184 C C . SER A 1 410 ? -8.914 -12.664 -6.27 1 98.75 410 SER A C 1
ATOM 3186 O O . SER A 1 410 ? -8.938 -13.023 -5.09 1 98.75 410 SER A O 1
ATOM 3188 N N . VAL A 1 411 ? -8.203 -13.25 -7.172 1 98.88 411 VAL A N 1
ATOM 3189 C CA . VAL A 1 411 ? -7.172 -14.25 -6.922 1 98.88 411 VAL A CA 1
ATOM 3190 C C . VAL A 1 411 ? -5.844 -13.773 -7.508 1 98.88 411 VAL A C 1
ATOM 3192 O O . VAL A 1 411 ? -5.762 -13.445 -8.695 1 98.88 411 VAL A O 1
ATOM 3195 N N . LEU A 1 412 ? -4.879 -13.664 -6.672 1 98.81 412 LEU A N 1
ATOM 3196 C CA . LEU A 1 412 ? -3.492 -13.484 -7.086 1 98.81 412 LEU A CA 1
ATOM 3197 C C . LEU A 1 412 ? -2.691 -14.758 -6.875 1 98.81 412 LEU A C 1
ATOM 3199 O O . LEU A 1 412 ? -2.336 -15.094 -5.742 1 98.81 412 LEU A O 1
ATOM 3203 N N . SER A 1 413 ? -2.443 -15.43 -7.949 1 98.56 413 SER A N 1
ATOM 3204 C CA . SER A 1 413 ? -1.788 -16.719 -7.812 1 98.56 413 SER A CA 1
ATOM 3205 C C . SER A 1 413 ? -0.324 -16.656 -8.234 1 98.56 413 SER A C 1
ATOM 3207 O O . SER A 1 413 ? 0.028 -15.891 -9.141 1 98.56 413 SER A O 1
ATOM 3209 N N . SER A 1 414 ? 0.446 -17.469 -7.617 1 97.75 414 SER A N 1
ATOM 3210 C CA . SER A 1 414 ? 1.879 -17.547 -7.883 1 97.75 414 SER A CA 1
ATOM 3211 C C . SER A 1 414 ? 2.213 -18.703 -8.82 1 97.75 414 SER A C 1
ATOM 3213 O O . SER A 1 414 ? 1.345 -19.516 -9.141 1 97.75 414 SER A O 1
ATOM 3215 N N . PHE A 1 415 ? 3.434 -18.734 -9.406 1 97.25 415 PHE A N 1
ATOM 3216 C CA . PHE A 1 415 ? 4.09 -19.859 -10.078 1 97.25 415 PHE A CA 1
ATOM 3217 C C . PHE A 1 415 ? 3.477 -20.094 -11.453 1 97.25 415 PHE A C 1
ATOM 3219 O O . PHE A 1 415 ? 3.172 -21.234 -11.805 1 97.25 415 PHE A O 1
ATOM 3226 N N . ASN A 1 416 ? 3.246 -19.062 -12.141 1 97.62 416 ASN A N 1
ATOM 3227 C CA . ASN A 1 416 ? 2.736 -19.109 -13.508 1 97.62 416 ASN A CA 1
ATOM 3228 C C . ASN A 1 416 ? 3.867 -19.234 -14.523 1 97.62 416 ASN A C 1
ATOM 3230 O O . ASN A 1 416 ? 3.986 -18.422 -15.43 1 97.62 416 ASN A O 1
ATOM 3234 N N . GLY A 1 417 ? 4.66 -20.297 -14.375 1 93.5 417 GLY A N 1
ATOM 3235 C CA . GLY A 1 417 ? 5.789 -20.5 -15.266 1 93.5 417 GLY A CA 1
ATOM 3236 C C . GLY A 1 417 ? 7.078 -19.891 -14.742 1 93.5 417 GLY A C 1
ATOM 3237 O O . GLY A 1 417 ? 7.465 -20.125 -13.602 1 93.5 417 GLY A O 1
ATOM 3238 N N . GLN A 1 418 ? 7.699 -19.031 -15.461 1 92.25 418 GLN A N 1
ATOM 3239 C CA . GLN A 1 418 ? 8.938 -18.391 -15.039 1 92.25 418 GLN A CA 1
ATOM 3240 C C . GLN A 1 418 ? 8.883 -18 -13.57 1 92.25 418 GLN A C 1
ATOM 3242 O O . GLN A 1 418 ? 7.797 -17.844 -13 1 92.25 418 GLN A O 1
ATOM 3247 N N . TYR A 1 419 ? 10.062 -17.984 -12.992 1 93.19 419 TYR A N 1
ATOM 3248 C CA . TYR A 1 419 ? 10.094 -17.703 -11.562 1 93.19 419 TYR A CA 1
ATOM 3249 C C . TYR A 1 419 ? 11.039 -16.547 -11.258 1 93.19 419 TYR A C 1
ATOM 3251 O O . TYR A 1 419 ? 12.25 -16.656 -11.445 1 93.19 419 TYR A O 1
ATOM 3259 N N . LEU A 1 420 ? 10.469 -15.484 -10.703 1 95.31 420 LEU A N 1
ATOM 3260 C CA . LEU A 1 420 ? 11.234 -14.266 -10.469 1 95.31 420 LEU A CA 1
ATOM 3261 C C . LEU A 1 420 ? 11.594 -14.125 -8.992 1 95.31 420 LEU A C 1
ATOM 3263 O O . LEU A 1 420 ? 12.094 -13.078 -8.57 1 95.31 420 LEU A O 1
ATOM 3267 N N . GLY A 1 421 ? 11.336 -15.164 -8.203 1 94.56 421 GLY A N 1
ATOM 3268 C CA . GLY A 1 421 ? 11.719 -15.109 -6.797 1 94.56 421 GLY A CA 1
ATOM 3269 C C . GLY A 1 421 ? 10.648 -14.5 -5.91 1 94.56 421 GLY A C 1
ATOM 3270 O O . GLY A 1 421 ? 9.461 -14.594 -6.211 1 94.56 421 GLY A O 1
ATOM 3271 N N . TYR A 1 422 ? 11.102 -14.047 -4.746 1 96.56 422 TYR A N 1
ATOM 3272 C CA . TYR A 1 422 ? 10.227 -13.414 -3.771 1 96.56 422 TYR A CA 1
ATOM 3273 C C . TYR A 1 422 ? 10.07 -11.922 -4.066 1 96.56 422 TYR A C 1
ATOM 3275 O O . TYR A 1 422 ? 11.055 -11.242 -4.371 1 96.56 422 TYR A O 1
ATOM 3283 N N . ILE A 1 423 ? 8.859 -11.492 -4.008 1 98.06 423 ILE A N 1
ATOM 3284 C CA . ILE A 1 423 ? 8.547 -10.078 -4.191 1 98.06 423 ILE A CA 1
ATOM 3285 C C . ILE A 1 423 ? 7.938 -9.516 -2.91 1 98.06 423 ILE A C 1
ATOM 3287 O O . ILE A 1 423 ? 6.746 -9.703 -2.648 1 98.06 423 ILE A O 1
ATOM 3291 N N . VAL A 1 424 ? 8.727 -8.789 -2.145 1 97.25 424 VAL A N 1
ATOM 3292 C CA . VAL A 1 424 ? 8.305 -8.25 -0.855 1 97.25 424 VAL A CA 1
ATOM 3293 C C . VAL A 1 424 ? 8.406 -6.73 -0.873 1 97.25 424 VAL A C 1
ATOM 3295 O O . VAL A 1 424 ? 9.07 -6.152 -1.732 1 97.25 424 VAL A O 1
ATOM 3298 N N . PRO A 1 425 ? 7.676 -6.07 0.023 1 97.19 425 PRO A N 1
ATOM 3299 C CA . PRO A 1 425 ? 7.766 -4.609 0.082 1 97.19 425 PRO A CA 1
ATOM 3300 C C . PRO A 1 425 ? 9.195 -4.113 0.264 1 97.19 425 PRO A C 1
ATOM 3302 O O . PRO A 1 425 ? 9.984 -4.742 0.974 1 97.19 425 PRO A O 1
ATOM 3305 N N . GLN A 1 426 ? 9.43 -2.955 -0.302 1 95.94 426 GLN A N 1
ATOM 3306 C CA . GLN A 1 426 ? 10.766 -2.367 -0.334 1 95.94 426 GLN A CA 1
ATOM 3307 C C . GLN A 1 426 ? 11.305 -2.164 1.076 1 95.94 426 GLN A C 1
ATOM 3309 O O . GLN A 1 426 ? 12.516 -2.254 1.299 1 95.94 426 GLN A O 1
ATOM 3314 N N . LYS A 1 427 ? 10.461 -1.933 2.033 1 95.75 427 LYS A N 1
ATOM 3315 C CA . LYS A 1 427 ? 10.875 -1.646 3.404 1 95.75 427 LYS A CA 1
ATOM 3316 C C . LYS A 1 427 ? 11.648 -2.814 4 1 95.75 427 LYS A C 1
ATOM 3318 O O . LYS A 1 427 ? 12.352 -2.656 5.004 1 95.75 427 LYS A O 1
ATOM 3323 N N . TYR A 1 428 ? 11.578 -3.984 3.406 1 96.19 428 TYR A N 1
ATOM 3324 C CA . TYR A 1 428 ? 12.242 -5.172 3.938 1 96.19 428 TYR A CA 1
ATOM 3325 C C . TYR A 1 428 ? 13.562 -5.422 3.225 1 96.19 428 TYR A C 1
ATOM 3327 O O . TYR A 1 428 ? 14.328 -6.309 3.617 1 96.19 428 TYR A O 1
ATOM 3335 N N . TYR A 1 429 ? 13.914 -4.66 2.176 1 93.75 429 TYR A N 1
ATOM 3336 C CA . TYR A 1 429 ? 15.008 -4.996 1.277 1 93.75 429 TYR A CA 1
ATOM 3337 C C . TYR A 1 429 ? 16.312 -5.172 2.049 1 93.75 429 TYR A C 1
ATOM 3339 O O . TYR A 1 429 ? 17.062 -6.113 1.802 1 93.75 429 TYR A O 1
ATOM 3347 N N . TYR A 1 430 ? 16.547 -4.285 3.008 1 92.56 430 TYR A N 1
ATOM 3348 C CA . TYR A 1 430 ? 17.812 -4.305 3.729 1 92.56 430 TYR A CA 1
ATOM 3349 C C . TYR A 1 430 ? 17.688 -5.082 5.035 1 92.56 430 TYR A C 1
ATOM 3351 O O . TYR A 1 430 ? 18.641 -5.156 5.812 1 92.56 430 TYR A O 1
ATOM 3359 N N . TYR A 1 431 ? 16.516 -5.52 5.309 1 93.12 431 TYR A N 1
ATOM 3360 C CA . TYR A 1 431 ? 16.312 -6.379 6.465 1 93.12 431 TYR A CA 1
ATOM 3361 C C . TYR A 1 431 ? 16.859 -7.777 6.203 1 93.12 431 TYR A C 1
ATOM 3363 O O . TYR A 1 431 ? 16.531 -8.398 5.191 1 93.12 431 TYR A O 1
ATOM 3371 N N . ASP A 1 432 ? 17.797 -8.273 7.02 1 90.62 432 ASP A N 1
ATOM 3372 C CA . ASP A 1 432 ? 18.484 -9.539 6.801 1 90.62 432 ASP A CA 1
ATOM 3373 C C . ASP A 1 432 ? 17.531 -10.719 7.027 1 90.62 432 ASP A C 1
ATOM 3375 O O . ASP A 1 432 ? 17.609 -11.383 8.07 1 90.62 432 ASP A O 1
ATOM 3379 N N . THR A 1 433 ? 16.703 -10.945 6.07 1 91.62 433 THR A N 1
ATOM 3380 C CA . THR A 1 433 ? 15.773 -12.07 6.082 1 91.62 433 THR A CA 1
ATOM 3381 C C . THR A 1 433 ? 15.93 -12.914 4.82 1 91.62 433 THR A C 1
ATOM 3383 O O . THR A 1 433 ? 16.422 -12.43 3.799 1 91.62 433 THR A O 1
ATOM 3386 N N . TYR A 1 434 ? 15.578 -14.164 4.91 1 91.31 434 TYR A N 1
ATOM 3387 C CA . TYR A 1 434 ? 15.602 -15.078 3.775 1 91.31 434 TYR A CA 1
ATOM 3388 C C . TYR A 1 434 ? 14.797 -14.523 2.607 1 91.31 434 TYR A C 1
ATOM 3390 O O . TYR A 1 434 ? 15.273 -14.508 1.469 1 91.31 434 TYR A O 1
ATOM 3398 N N . GLU A 1 435 ? 13.578 -14.023 2.844 1 92.62 435 GLU A N 1
ATOM 3399 C CA . GLU A 1 435 ? 12.625 -13.578 1.835 1 92.62 435 GLU A CA 1
ATOM 3400 C C . GLU A 1 435 ? 13.164 -12.391 1.051 1 92.62 435 GLU A C 1
ATOM 3402 O O . GLU A 1 435 ? 13.016 -12.32 -0.171 1 92.62 435 GLU A O 1
ATOM 3407 N N . ALA A 1 436 ? 13.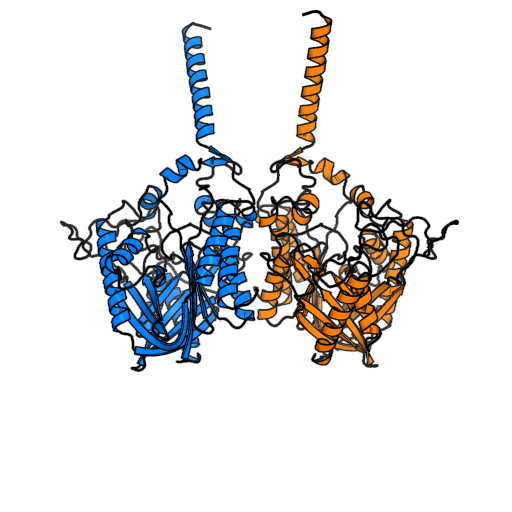742 -11.477 1.79 1 89.44 436 ALA A N 1
ATOM 3408 C CA . ALA A 1 436 ? 14.148 -10.227 1.163 1 89.44 436 ALA A CA 1
ATOM 3409 C C . ALA A 1 436 ? 15.578 -10.312 0.625 1 89.44 436 ALA A C 1
ATOM 3411 O O . ALA A 1 436 ? 15.836 -9.945 -0.521 1 89.44 436 ALA A O 1
ATOM 3412 N N . ARG A 1 437 ? 16.484 -10.914 1.372 1 87.94 437 ARG A N 1
ATOM 3413 C CA . ARG A 1 437 ? 17.906 -10.828 1.033 1 87.94 437 ARG A CA 1
ATOM 3414 C C . ARG A 1 437 ? 18.328 -11.992 0.136 1 87.94 437 ARG A C 1
ATOM 3416 O O . ARG A 1 437 ? 19.016 -11.789 -0.866 1 87.94 437 ARG A O 1
ATOM 3423 N N . LEU A 1 438 ? 17.922 -13.102 0.496 1 87.44 438 LEU A N 1
ATOM 3424 C CA . LEU A 1 438 ? 18.375 -14.25 -0.282 1 87.44 438 LEU A CA 1
ATOM 3425 C C . LEU A 1 438 ? 17.5 -14.438 -1.525 1 87.44 438 LEU A C 1
ATOM 3427 O O . LEU A 1 438 ? 18.031 -14.68 -2.617 1 87.44 438 LEU A O 1
ATOM 3431 N N . MET A 1 439 ? 16.203 -14.258 -1.355 1 90.88 439 MET A N 1
ATOM 3432 C CA . MET A 1 439 ? 15.297 -14.648 -2.436 1 90.88 439 MET A CA 1
ATOM 3433 C C . MET A 1 439 ? 14.852 -13.43 -3.236 1 90.88 439 MET A C 1
ATOM 3435 O O . MET A 1 439 ? 14.164 -13.562 -4.25 1 90.88 439 MET A O 1
ATOM 3439 N N . GLY A 1 440 ? 15.18 -12.227 -2.783 1 92.19 440 GLY A N 1
ATOM 3440 C CA . GLY A 1 440 ? 14.969 -11.031 -3.578 1 92.19 440 GLY A CA 1
ATOM 3441 C C . GLY A 1 440 ? 16.078 -10.781 -4.586 1 92.19 440 GLY A C 1
ATOM 3442 O O . GLY A 1 440 ? 17.156 -10.297 -4.23 1 92.19 440 GLY A O 1
ATOM 3443 N N . TRP A 1 441 ? 15.789 -10.938 -5.871 1 93.38 441 TRP A N 1
ATOM 3444 C CA . TRP A 1 441 ? 16.875 -11.141 -6.82 1 93.38 441 TRP A CA 1
ATOM 3445 C C . TRP A 1 441 ? 17.109 -9.898 -7.672 1 93.38 441 TRP A C 1
ATOM 3447 O O . TRP A 1 441 ? 18.094 -9.82 -8.414 1 93.38 441 TRP A O 1
ATOM 3457 N N . TYR A 1 442 ? 16.25 -8.891 -7.566 1 94.62 442 TYR A N 1
ATOM 3458 C CA . TYR A 1 442 ? 16.328 -7.898 -8.633 1 94.62 442 TYR A CA 1
ATOM 3459 C C . TYR A 1 442 ? 16.422 -6.488 -8.055 1 94.62 442 TYR A C 1
ATOM 3461 O O . TYR A 1 442 ? 16.203 -5.508 -8.773 1 94.62 442 TYR A O 1
ATOM 3469 N N . GLY A 1 443 ? 16.641 -6.336 -6.805 1 92.62 443 GLY A N 1
ATOM 3470 C CA . GLY A 1 443 ? 16.859 -5.02 -6.23 1 92.62 443 GLY A CA 1
ATOM 3471 C C . GLY A 1 443 ? 15.656 -4.477 -5.496 1 92.62 443 GLY A C 1
ATOM 3472 O O . GLY A 1 443 ? 14.586 -5.09 -5.516 1 92.62 443 GLY A O 1
ATOM 3473 N N . PRO A 1 444 ? 15.828 -3.285 -4.91 1 92.12 444 PRO A N 1
ATOM 3474 C CA . PRO A 1 444 ? 14.812 -2.766 -3.992 1 92.12 444 PRO A CA 1
ATOM 3475 C C . PRO A 1 444 ? 13.547 -2.305 -4.711 1 92.12 444 PRO A C 1
ATOM 3477 O O . PRO A 1 444 ? 12.469 -2.271 -4.109 1 92.12 444 PRO A O 1
ATOM 3480 N N . SER A 1 445 ? 13.602 -1.977 -5.945 1 93.62 445 SER A N 1
ATOM 3481 C CA . SER A 1 445 ? 12.469 -1.363 -6.621 1 93.62 445 SER A CA 1
ATOM 3482 C C . SER A 1 445 ? 11.602 -2.414 -7.309 1 93.62 445 SER A C 1
ATOM 3484 O O . SER A 1 445 ? 10.531 -2.098 -7.832 1 93.62 445 SER A O 1
ATOM 3486 N N . MET A 1 446 ? 12.031 -3.658 -7.32 1 96.75 446 MET A N 1
ATOM 3487 C CA . MET A 1 446 ? 11.383 -4.703 -8.109 1 96.75 446 MET A CA 1
ATOM 3488 C C . MET A 1 446 ? 9.938 -4.891 -7.672 1 96.75 446 MET A C 1
ATOM 3490 O O . MET A 1 446 ? 9.039 -4.984 -8.516 1 96.75 446 MET A O 1
ATOM 3494 N N . GLY A 1 447 ? 9.719 -4.969 -6.363 1 97.62 447 GLY A N 1
ATOM 3495 C CA . GLY A 1 447 ? 8.359 -5.152 -5.867 1 97.62 447 GLY A CA 1
ATOM 3496 C C . GLY A 1 447 ? 7.41 -4.055 -6.305 1 97.62 447 GLY A C 1
ATOM 3497 O O . GLY A 1 447 ? 6.297 -4.336 -6.75 1 97.62 447 GLY A O 1
ATOM 3498 N N . ASP A 1 448 ? 7.812 -2.822 -6.199 1 97.62 448 ASP A N 1
ATOM 3499 C CA . ASP A 1 448 ? 6.98 -1.69 -6.598 1 97.62 448 ASP A CA 1
ATOM 3500 C C . ASP A 1 448 ? 6.738 -1.688 -8.102 1 97.62 448 ASP A C 1
ATOM 3502 O O . ASP A 1 448 ? 5.656 -1.328 -8.562 1 97.62 448 ASP A O 1
ATOM 3506 N N . TYR A 1 449 ? 7.715 -2.025 -8.828 1 98 449 TYR A N 1
ATOM 3507 C CA . TYR A 1 449 ? 7.586 -2.133 -10.281 1 98 449 TYR A CA 1
ATOM 3508 C C . TYR A 1 449 ? 6.508 -3.137 -10.664 1 98 449 TYR A C 1
ATOM 3510 O O . TYR A 1 449 ? 5.574 -2.807 -11.398 1 98 449 TYR A O 1
ATOM 3518 N N . LEU A 1 450 ? 6.578 -4.297 -10.117 1 98.38 450 LEU A N 1
ATOM 3519 C CA . LEU A 1 450 ? 5.621 -5.352 -10.445 1 98.38 450 LEU A CA 1
ATOM 3520 C C . LEU A 1 450 ? 4.227 -4.992 -9.938 1 98.38 450 LEU A C 1
ATOM 3522 O O . LEU A 1 450 ? 3.229 -5.316 -10.586 1 98.38 450 LEU A O 1
ATOM 3526 N N . MET A 1 451 ? 4.145 -4.363 -8.773 1 98.25 451 MET A N 1
ATOM 3527 C CA . MET A 1 451 ? 2.832 -3.969 -8.258 1 98.25 451 MET A CA 1
ATOM 3528 C C . MET A 1 451 ? 2.184 -2.938 -9.18 1 98.25 451 MET A C 1
ATOM 3530 O O . MET A 1 451 ? 0.966 -2.949 -9.367 1 98.25 451 MET A O 1
ATOM 3534 N N . GLU A 1 452 ? 2.984 -2 -9.695 1 97.62 452 GLU A N 1
ATOM 3535 C CA . GLU A 1 452 ? 2.416 -1.07 -10.672 1 97.62 452 GLU A CA 1
ATOM 3536 C C . GLU A 1 452 ? 1.813 -1.814 -11.859 1 97.62 452 GLU A C 1
ATOM 3538 O O . GLU A 1 452 ? 0.734 -1.46 -12.336 1 97.62 452 GLU A O 1
ATOM 3543 N N . LEU A 1 453 ? 2.504 -2.83 -12.344 1 98.12 453 LEU A N 1
ATOM 3544 C CA . LEU A 1 453 ? 2.006 -3.605 -13.477 1 98.12 453 LEU A CA 1
ATOM 3545 C C . LEU A 1 453 ? 0.725 -4.348 -13.102 1 98.12 453 LEU A C 1
ATOM 3547 O O . LEU A 1 453 ? -0.209 -4.422 -13.906 1 98.12 453 LEU A O 1
ATOM 3551 N N . ASN A 1 454 ? 0.708 -4.941 -11.891 1 98.44 454 ASN A N 1
ATOM 3552 C CA . ASN A 1 454 ? -0.496 -5.621 -11.43 1 98.44 454 ASN A CA 1
ATOM 3553 C C . ASN A 1 454 ? -1.691 -4.676 -11.383 1 98.44 454 ASN A C 1
ATOM 3555 O O . ASN A 1 454 ? -2.787 -5.027 -11.82 1 98.44 454 ASN A O 1
ATOM 3559 N N . PHE A 1 455 ? -1.482 -3.494 -10.812 1 98.38 455 PHE A N 1
ATOM 3560 C CA . PHE A 1 455 ? -2.549 -2.498 -10.766 1 98.38 455 PHE A CA 1
ATOM 3561 C C . PHE A 1 455 ? -2.979 -2.107 -12.18 1 98.38 455 PHE A C 1
ATOM 3563 O O . PHE A 1 455 ? -4.172 -1.938 -12.445 1 98.38 455 PHE A O 1
ATOM 3570 N N . LYS A 1 456 ? -2.031 -1.918 -13.062 1 97.88 456 LYS A N 1
ATOM 3571 C CA . LYS A 1 456 ? -2.352 -1.538 -14.438 1 97.88 456 LYS A CA 1
ATOM 3572 C C . LYS A 1 456 ? -3.234 -2.59 -15.109 1 97.88 456 LYS A C 1
ATOM 3574 O O . LYS A 1 456 ? -4.234 -2.254 -15.742 1 97.88 456 LYS A O 1
ATOM 3579 N N . LEU A 1 457 ? -2.854 -3.854 -14.961 1 98.5 457 LEU A N 1
ATOM 3580 C CA . LEU A 1 457 ? -3.66 -4.934 -15.516 1 98.5 457 LEU A CA 1
ATOM 3581 C C . LEU A 1 457 ? -5.062 -4.934 -14.914 1 98.5 457 LEU A C 1
ATOM 3583 O O . LEU A 1 457 ? -6.055 -5.051 -15.633 1 98.5 457 LEU A O 1
ATOM 3587 N N . ALA A 1 458 ? -5.148 -4.812 -13.609 1 98.62 458 ALA A N 1
ATOM 3588 C CA . ALA A 1 458 ? -6.441 -4.805 -12.93 1 98.62 458 ALA A CA 1
ATOM 3589 C C . ALA A 1 458 ? -7.305 -3.641 -13.398 1 98.62 458 ALA A C 1
ATOM 3591 O O . ALA A 1 458 ? -8.508 -3.801 -13.617 1 98.62 458 ALA A O 1
ATOM 3592 N N . ASN A 1 459 ? -6.648 -2.475 -13.531 1 98.38 459 ASN A N 1
ATOM 3593 C CA . ASN A 1 459 ? -7.371 -1.31 -14.031 1 98.38 459 ASN A CA 1
ATOM 3594 C C . ASN A 1 459 ? -7.98 -1.575 -15.406 1 98.38 459 ASN A C 1
ATOM 3596 O O . ASN A 1 459 ? -9.125 -1.207 -15.664 1 98.38 459 ASN A O 1
ATOM 3600 N N . GLU A 1 460 ? -7.219 -2.172 -16.25 1 98.19 460 GLU A N 1
ATOM 3601 C CA . GLU A 1 460 ? -7.684 -2.455 -17.609 1 98.19 460 GLU A CA 1
ATOM 3602 C C . GLU A 1 460 ? -8.82 -3.477 -17.594 1 98.19 460 GLU A C 1
ATOM 3604 O O . GLU A 1 460 ? -9.773 -3.354 -18.359 1 98.19 460 GLU A O 1
ATOM 3609 N N . LEU A 1 461 ? -8.719 -4.445 -16.75 1 98.69 461 LEU A N 1
ATOM 3610 C CA . LEU A 1 461 ? -9.719 -5.508 -16.672 1 98.69 461 LEU A CA 1
ATOM 3611 C C . LEU A 1 461 ? -11.023 -4.984 -16.094 1 98.69 461 LEU A C 1
ATOM 3613 O O . LEU A 1 461 ? -12.102 -5.461 -16.453 1 98.69 461 LEU A O 1
ATOM 3617 N N . THR A 1 462 ? -10.977 -4.016 -15.211 1 98.12 462 THR A N 1
ATOM 3618 C CA . THR A 1 462 ? -12.164 -3.547 -14.516 1 98.12 462 THR A CA 1
ATOM 3619 C C . THR A 1 462 ? -12.664 -2.234 -15.117 1 98.12 462 THR A C 1
ATOM 3621 O O . THR A 1 462 ? -13.742 -1.756 -14.766 1 98.12 462 THR A O 1
ATOM 3624 N N . HIS A 1 463 ? -11.867 -1.607 -15.984 1 96.5 463 HIS A N 1
ATOM 3625 C CA . HIS A 1 463 ? -12.148 -0.287 -16.531 1 96.5 463 HIS A CA 1
ATOM 3626 C C . HIS A 1 463 ? -12.352 0.741 -15.43 1 96.5 463 HIS A C 1
ATOM 3628 O O . HIS A 1 463 ? -13.297 1.534 -15.477 1 96.5 463 HIS A O 1
ATOM 3634 N N . THR A 1 464 ? -11.516 0.6 -14.398 1 95.25 464 THR A N 1
ATOM 3635 C CA . THR A 1 464 ? -11.531 1.521 -13.266 1 95.25 464 THR A CA 1
ATOM 3636 C C . THR A 1 464 ? -10.109 1.896 -12.852 1 95.25 464 THR A C 1
ATOM 3638 O O . THR A 1 464 ? -9.172 1.121 -13.055 1 95.25 464 THR A O 1
ATOM 3641 N N . LYS A 1 465 ? -9.945 3.107 -12.375 1 94.06 465 LYS A N 1
ATOM 3642 C CA . LYS A 1 465 ? -8.672 3.502 -11.766 1 94.06 465 LYS A CA 1
ATOM 3643 C C . LYS A 1 465 ? -8.648 3.178 -10.273 1 94.06 465 LYS A C 1
ATOM 3645 O O . LYS A 1 465 ? -9.227 3.908 -9.469 1 94.06 465 LYS A O 1
ATOM 3650 N N . LEU A 1 466 ? -7.98 2.109 -9.984 1 96.19 466 LEU A N 1
ATOM 3651 C CA . LEU A 1 466 ? -7.953 1.602 -8.617 1 96.19 466 LEU A CA 1
ATOM 3652 C C . LEU A 1 466 ? -7.035 2.447 -7.738 1 96.19 466 LEU A C 1
ATOM 3654 O O . LEU A 1 466 ? -5.898 2.732 -8.125 1 96.19 466 LEU A O 1
ATOM 3658 N N . MET B 1 1 ? 62.375 23.125 -10.227 1 60.09 1 MET B N 1
ATOM 3659 C CA . MET B 1 1 ? 61.094 23.641 -9.711 1 60.09 1 MET B CA 1
ATOM 3660 C C . MET B 1 1 ? 61.344 24.516 -8.484 1 60.09 1 MET B C 1
ATOM 3662 O O . MET B 1 1 ? 61.938 24.078 -7.5 1 60.09 1 MET B O 1
ATOM 3666 N N . GLY B 1 2 ? 61.25 25.875 -8.578 1 71.94 2 GLY B N 1
ATOM 3667 C CA . GLY B 1 2 ? 61.812 26.734 -7.562 1 71.94 2 GLY B CA 1
ATOM 3668 C C . GLY B 1 2 ? 61.156 26.594 -6.207 1 71.94 2 GLY B C 1
ATOM 3669 O O . GLY B 1 2 ? 60.156 25.891 -6.074 1 71.94 2 GLY B O 1
ATOM 3670 N N . LYS B 1 3 ? 61.719 27.156 -5.125 1 86.12 3 LYS B N 1
ATOM 3671 C CA . LYS B 1 3 ? 61.312 27.125 -3.725 1 86.12 3 LYS B CA 1
ATOM 3672 C C . LYS B 1 3 ? 59.875 27.594 -3.562 1 86.12 3 LYS B C 1
ATOM 3674 O O . LYS B 1 3 ? 59.094 27 -2.787 1 86.12 3 LYS B O 1
ATOM 3679 N N . TRP B 1 4 ? 59.469 28.484 -4.324 1 86.31 4 TRP B N 1
ATOM 3680 C CA . TRP B 1 4 ? 58.125 29 -4.262 1 86.31 4 TRP B CA 1
ATOM 3681 C C . TRP B 1 4 ? 57.094 27.953 -4.734 1 86.31 4 TRP B C 1
ATOM 3683 O O . TRP B 1 4 ? 56.031 27.797 -4.129 1 86.31 4 TRP B O 1
ATOM 3693 N N . LEU B 1 5 ? 57.438 27.188 -5.648 1 88.38 5 LEU B N 1
ATOM 3694 C CA . LEU B 1 5 ? 56.562 26.156 -6.18 1 88.38 5 LEU B CA 1
ATOM 3695 C C . LEU B 1 5 ? 56.344 25.047 -5.156 1 88.38 5 LEU B C 1
ATOM 3697 O O . LEU B 1 5 ? 55.25 24.516 -5.031 1 88.38 5 LEU B O 1
ATOM 3701 N N . ARG B 1 6 ? 57.219 24.812 -4.375 1 88.12 6 ARG B N 1
ATOM 3702 C CA . ARG B 1 6 ? 57.156 23.781 -3.342 1 88.12 6 ARG B CA 1
ATOM 3703 C C . ARG B 1 6 ? 56.25 24.219 -2.199 1 88.12 6 ARG B C 1
ATOM 3705 O O . ARG B 1 6 ? 55.469 23.422 -1.689 1 88.12 6 ARG B O 1
ATOM 3712 N N . VAL B 1 7 ? 56.469 25.391 -1.791 1 87.81 7 VAL B N 1
ATOM 3713 C CA . VAL B 1 7 ? 55.625 25.922 -0.735 1 87.81 7 VAL B CA 1
ATOM 3714 C C . VAL B 1 7 ? 54.156 25.969 -1.209 1 87.81 7 VAL B C 1
ATOM 3716 O O . VAL B 1 7 ? 53.25 25.609 -0.464 1 87.81 7 VAL B O 1
ATOM 3719 N N . LEU B 1 8 ? 53.906 26.344 -2.375 1 87.94 8 LEU B N 1
ATOM 3720 C CA . LEU B 1 8 ? 52.562 26.406 -2.951 1 87.94 8 LEU B CA 1
ATOM 3721 C C . LEU B 1 8 ? 51.938 25 -3 1 87.94 8 LEU B C 1
ATOM 3723 O O . LEU B 1 8 ? 50.75 24.828 -2.674 1 87.94 8 LEU B O 1
ATOM 3727 N N . LEU B 1 9 ? 52.688 23.984 -3.316 1 87.94 9 LEU B N 1
ATOM 3728 C CA . LEU B 1 9 ? 52.219 22.609 -3.395 1 87.94 9 LEU B CA 1
ATOM 3729 C C . LEU B 1 9 ? 51.875 22.078 -2.008 1 87.94 9 LEU B C 1
ATOM 3731 O O . LEU B 1 9 ? 50.906 21.328 -1.847 1 87.94 9 LEU B O 1
ATOM 3735 N N . LYS B 1 10 ? 52.562 22.469 -1.028 1 86.5 10 LYS B N 1
ATOM 3736 C CA . LYS B 1 10 ? 52.281 22.047 0.345 1 86.5 10 LYS B CA 1
ATOM 3737 C C . LYS B 1 10 ? 51 22.703 0.862 1 86.5 10 LYS B C 1
ATOM 3739 O O . LYS B 1 10 ? 50.188 22.031 1.503 1 86.5 10 LYS B O 1
ATOM 3744 N N . ILE B 1 11 ? 51 23.984 0.529 1 87.06 11 ILE B N 1
ATOM 3745 C CA . ILE B 1 11 ? 49.781 24.688 0.936 1 87.06 11 ILE B CA 1
ATOM 3746 C C . ILE B 1 11 ? 48.562 24.078 0.245 1 87.06 11 ILE B C 1
ATOM 3748 O O . ILE B 1 11 ? 47.531 23.828 0.882 1 87.06 11 ILE B O 1
ATOM 3752 N N . LEU B 1 12 ? 48.719 23.828 -0.932 1 89.06 12 LEU B N 1
ATOM 3753 C CA . LEU B 1 12 ? 47.625 23.203 -1.683 1 89.06 12 LEU B CA 1
ATOM 3754 C C . LEU B 1 12 ? 47.312 21.812 -1.129 1 89.06 12 LEU B C 1
ATOM 3756 O O . LEU B 1 12 ? 46.156 21.422 -1.05 1 89.06 12 LEU B O 1
ATOM 3760 N N . GLY B 1 13 ? 48.312 21.125 -0.823 1 87.5 13 GLY B N 1
ATOM 3761 C CA . GLY B 1 13 ? 48.125 19.812 -0.223 1 87.5 13 GLY B CA 1
ATOM 3762 C C . GLY B 1 13 ? 47.375 19.844 1.097 1 87.5 13 GLY B C 1
ATOM 3763 O O . GLY B 1 13 ? 46.469 19.062 1.325 1 87.5 13 GLY B O 1
ATOM 3764 N N . VAL B 1 14 ? 47.875 20.75 1.877 1 86.06 14 VAL B N 1
ATOM 3765 C CA . VAL B 1 14 ? 47.219 20.922 3.166 1 86.06 14 VAL B CA 1
ATOM 3766 C C . VAL B 1 14 ? 45.75 21.344 2.949 1 86.06 14 VAL B C 1
ATOM 3768 O O . VAL B 1 14 ? 44.844 20.859 3.641 1 86.06 14 VAL B O 1
ATOM 3771 N N . LEU B 1 15 ? 45.5 22.234 2.094 1 87.31 15 LEU B N 1
ATOM 3772 C CA . LEU B 1 15 ? 44.156 22.672 1.779 1 87.31 15 LEU B CA 1
ATOM 3773 C C . LEU B 1 15 ? 43.312 21.516 1.273 1 87.31 15 LEU B C 1
ATOM 3775 O O . LEU B 1 15 ? 42.125 21.391 1.632 1 87.31 15 LEU B O 1
ATOM 3779 N N . ILE B 1 16 ? 43.844 20.781 0.499 1 87.44 16 ILE B N 1
ATOM 3780 C CA . ILE B 1 16 ? 43.125 19.625 -0.027 1 87.44 16 ILE B CA 1
ATOM 3781 C C . ILE B 1 16 ? 42.781 18.672 1.114 1 87.44 16 ILE B C 1
ATOM 3783 O O . ILE B 1 16 ? 41.656 18.172 1.189 1 87.44 16 ILE B O 1
ATOM 3787 N N . ILE B 1 17 ? 43.688 18.406 1.93 1 85.94 17 ILE B N 1
ATOM 3788 C CA . ILE B 1 17 ? 43.438 17.516 3.064 1 85.94 17 ILE B CA 1
ATOM 3789 C C . ILE B 1 17 ? 42.344 18.094 3.949 1 85.94 17 ILE B C 1
ATOM 3791 O O . ILE B 1 17 ? 41.469 17.375 4.398 1 85.94 17 ILE B O 1
ATOM 3795 N N . LEU B 1 18 ? 42.469 19.328 4.176 1 85.25 18 LEU B N 1
ATOM 3796 C CA . LEU B 1 18 ? 41.438 20 4.977 1 85.25 18 LEU B CA 1
ATOM 3797 C C . LEU B 1 18 ? 40.062 19.891 4.305 1 85.25 18 LEU B C 1
ATOM 3799 O O . LEU B 1 18 ? 39.062 19.656 4.973 1 85.25 18 LEU B O 1
ATOM 3803 N N . LEU B 1 19 ?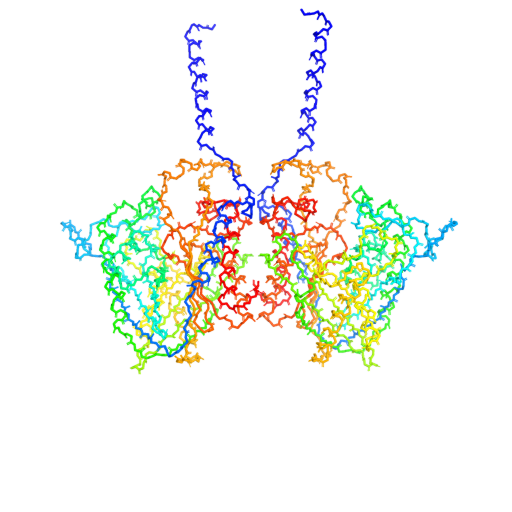 40.031 20.109 3.141 1 86.94 19 LEU B N 1
ATOM 3804 C CA . LEU B 1 19 ? 38.781 20 2.395 1 86.94 19 LEU B CA 1
ATOM 3805 C C . LEU B 1 19 ? 38.219 18.578 2.441 1 86.94 19 LEU B C 1
ATOM 3807 O O . LEU B 1 19 ? 37.031 18.359 2.539 1 86.94 19 LEU B O 1
ATOM 3811 N N . VAL B 1 20 ? 39.094 17.734 2.336 1 84.44 20 VAL B N 1
ATOM 3812 C CA . VAL B 1 20 ? 38.688 16.328 2.398 1 84.44 20 VAL B CA 1
ATOM 3813 C C . VAL B 1 20 ? 38.125 16.016 3.783 1 84.44 20 VAL B C 1
ATOM 3815 O O . VAL B 1 20 ? 37.094 15.344 3.904 1 84.44 20 VAL B O 1
ATOM 3818 N N . ILE B 1 21 ? 38.812 16.438 4.734 1 82.38 21 ILE B N 1
ATOM 3819 C CA . ILE B 1 21 ? 38.344 16.219 6.102 1 82.38 21 ILE B CA 1
ATOM 3820 C C . ILE B 1 21 ? 37 16.906 6.301 1 82.38 21 ILE B C 1
ATOM 3822 O O . ILE B 1 21 ? 36.094 16.312 6.871 1 82.38 21 ILE B O 1
ATOM 3826 N N . LEU B 1 22 ? 36.906 18.062 5.84 1 84.06 22 LEU B N 1
ATOM 3827 C CA . LEU B 1 22 ? 35.656 18.797 5.934 1 84.06 22 LEU B CA 1
ATOM 3828 C C . LEU B 1 22 ? 34.531 18.062 5.199 1 84.06 22 LEU B C 1
ATOM 3830 O O . LEU B 1 22 ? 33.406 17.984 5.684 1 84.06 22 LEU B O 1
ATOM 3834 N N . PHE B 1 23 ? 34.906 17.641 4.172 1 85.31 23 PHE B N 1
ATOM 3835 C CA . PHE B 1 23 ? 33.906 16.891 3.389 1 85.31 23 PHE B CA 1
ATOM 3836 C C . PHE B 1 23 ? 33.438 15.656 4.148 1 85.31 23 PHE B C 1
ATOM 3838 O O . PHE B 1 23 ? 32.25 15.375 4.191 1 85.31 23 PHE B O 1
ATOM 3845 N N . PHE B 1 24 ? 34.344 14.992 4.691 1 84.31 24 PHE B N 1
ATOM 3846 C CA . PHE B 1 24 ? 34 13.773 5.422 1 84.31 24 PHE B CA 1
ATOM 3847 C C . PHE B 1 24 ? 33.125 14.086 6.629 1 84.31 24 PHE B C 1
ATOM 3849 O O . PHE B 1 24 ? 32.188 13.336 6.949 1 84.31 24 PHE B O 1
ATOM 3856 N N . PHE B 1 25 ? 33.375 15.172 7.215 1 84.44 25 PHE B N 1
ATOM 3857 C CA . PHE B 1 25 ? 32.594 15.539 8.391 1 84.44 25 PHE B CA 1
ATOM 3858 C C . PHE B 1 25 ? 31.281 16.188 7.992 1 84.44 25 PHE B C 1
ATOM 3860 O O . PHE B 1 25 ? 30.312 16.141 8.742 1 84.44 25 PHE B O 1
ATOM 3867 N N . ALA B 1 26 ? 31.297 16.672 6.871 1 88.44 26 ALA B N 1
ATOM 3868 C CA . ALA B 1 26 ? 30.141 17.438 6.43 1 88.44 26 ALA B CA 1
ATOM 3869 C C . ALA B 1 26 ? 29.141 16.531 5.707 1 88.44 26 ALA B C 1
ATOM 3871 O O . ALA B 1 26 ? 28 16.953 5.441 1 88.44 26 ALA B O 1
ATOM 3872 N N . THR B 1 27 ? 29.547 15.336 5.438 1 89 27 THR B N 1
ATOM 3873 C CA . THR B 1 27 ? 28.672 14.477 4.664 1 89 27 THR B CA 1
ATOM 3874 C C . THR B 1 27 ? 28.453 13.141 5.379 1 89 27 THR B C 1
ATOM 3876 O O . THR B 1 27 ? 29.203 12.797 6.301 1 89 27 THR B O 1
ATOM 3879 N N . SER B 1 28 ? 27.375 12.516 5.113 1 89.81 28 SER B N 1
ATOM 3880 C CA . SER B 1 28 ? 27.016 11.18 5.594 1 89.81 28 SER B CA 1
ATOM 3881 C C . SER B 1 28 ? 26.344 10.359 4.5 1 89.81 28 SER B C 1
ATOM 3883 O O . SER B 1 28 ? 25.781 10.922 3.557 1 89.81 28 SER B O 1
ATOM 3885 N N . THR B 1 29 ? 26.531 9.031 4.621 1 88.81 29 THR B N 1
ATOM 3886 C CA . THR B 1 29 ? 25.859 8.164 3.67 1 88.81 29 THR B CA 1
ATOM 3887 C C . THR B 1 29 ? 24.359 8.086 3.979 1 88.81 29 THR B C 1
ATOM 3889 O O . THR B 1 29 ? 23.953 8.32 5.113 1 88.81 29 THR B O 1
ATOM 3892 N N . ILE B 1 30 ? 23.625 7.812 2.951 1 90.12 30 ILE B N 1
ATOM 3893 C CA . ILE B 1 30 ? 22.203 7.582 3.156 1 90.12 30 ILE B CA 1
ATOM 3894 C C . ILE B 1 30 ? 22 6.371 4.07 1 90.12 30 ILE B C 1
ATOM 3896 O O . ILE B 1 30 ? 22.578 5.309 3.836 1 90.12 30 ILE B O 1
ATOM 3900 N N . ASP B 1 31 ? 21.297 6.605 5.109 1 91.19 31 ASP B N 1
ATOM 3901 C CA . ASP B 1 31 ? 21.031 5.539 6.07 1 91.19 31 ASP B CA 1
ATOM 3902 C C . ASP B 1 31 ? 19.922 4.613 5.566 1 91.19 31 ASP B C 1
ATOM 3904 O O . ASP B 1 31 ? 18.781 5.035 5.414 1 91.19 31 ASP B O 1
ATOM 3908 N N . THR B 1 32 ? 20.234 3.314 5.312 1 90.5 32 THR B N 1
ATOM 3909 C CA . THR B 1 32 ? 19.266 2.346 4.801 1 90.5 32 THR B CA 1
ATOM 3910 C C . THR B 1 32 ? 18.922 1.307 5.867 1 90.5 32 THR B C 1
ATOM 3912 O O . THR B 1 32 ? 18.328 0.27 5.562 1 90.5 32 THR B O 1
ATOM 3915 N N . THR B 1 33 ? 19.266 1.619 7.129 1 93.38 33 THR B N 1
ATOM 3916 C CA . THR B 1 33 ? 18.938 0.697 8.211 1 93.38 33 THR B CA 1
ATOM 3917 C C . THR B 1 33 ? 17.438 0.473 8.305 1 93.38 33 THR B C 1
ATOM 3919 O O . THR B 1 33 ? 16.656 1.432 8.352 1 93.38 33 THR B O 1
ATOM 3922 N N . PRO B 1 34 ? 17.016 -0.831 8.281 1 94.38 34 PRO B N 1
ATOM 3923 C CA . PRO B 1 34 ? 15.594 -1.073 8.484 1 94.38 34 PRO B CA 1
ATOM 3924 C C . PRO B 1 34 ? 15.078 -0.493 9.797 1 94.38 34 PRO B C 1
ATOM 3926 O O . PRO B 1 34 ? 15.68 -0.708 10.852 1 94.38 34 PRO B O 1
ATOM 3929 N N . TYR B 1 35 ? 13.953 0.224 9.695 1 96.38 35 TYR B N 1
ATOM 3930 C CA . TYR B 1 35 ? 13.477 0.938 10.875 1 96.38 35 TYR B CA 1
ATOM 3931 C C . TYR B 1 35 ? 13.078 -0.036 11.977 1 96.38 35 TYR B C 1
ATOM 3933 O O . TYR B 1 35 ? 13.133 0.303 13.164 1 96.38 35 TYR B O 1
ATOM 3941 N N . PHE B 1 36 ? 12.719 -1.312 11.664 1 93.31 36 PHE B N 1
ATOM 3942 C CA . PHE B 1 36 ? 12.305 -2.293 12.664 1 93.31 36 PHE B CA 1
ATOM 3943 C C . PHE B 1 36 ? 13.469 -2.646 13.586 1 93.31 36 PHE B C 1
ATOM 3945 O O . PHE B 1 36 ? 13.266 -3.23 14.648 1 93.31 36 PHE B O 1
ATOM 3952 N N . GLU B 1 37 ? 14.656 -2.307 13.234 1 94.69 37 GLU B N 1
ATOM 3953 C CA . GLU B 1 37 ? 15.836 -2.654 14.016 1 94.69 37 GLU B CA 1
ATOM 3954 C C . GLU B 1 37 ? 16.328 -1.464 14.836 1 94.69 37 GLU B C 1
ATOM 3956 O O . GLU B 1 37 ? 17.359 -1.549 15.516 1 94.69 37 GLU B O 1
ATOM 3961 N N . THR B 1 38 ? 15.625 -0.402 14.844 1 97.06 38 THR B N 1
ATOM 3962 C CA . THR B 1 38 ? 16.141 0.84 15.414 1 97.06 38 THR B CA 1
ATOM 3963 C C . THR B 1 38 ? 15.523 1.093 16.781 1 97.06 38 THR B C 1
ATOM 3965 O O . THR B 1 38 ? 14.438 0.589 17.094 1 97.06 38 THR B O 1
ATOM 3968 N N . GLU B 1 39 ? 16.219 1.918 17.562 1 97.44 39 GLU B N 1
ATOM 3969 C CA . GLU B 1 39 ? 15.742 2.305 18.891 1 97.44 39 GLU B CA 1
ATOM 3970 C C . GLU B 1 39 ? 14.547 3.238 18.797 1 97.44 39 GLU B C 1
ATOM 3972 O O . GLU B 1 39 ? 13.609 3.137 19.594 1 97.44 39 GLU B O 1
ATOM 3977 N N . TYR B 1 40 ? 14.57 4.16 17.875 1 97.31 40 TYR B N 1
ATOM 3978 C CA . TYR B 1 40 ? 13.438 5.074 17.766 1 97.31 40 TYR B CA 1
ATOM 3979 C C . TYR B 1 40 ? 12.148 4.312 17.484 1 97.31 40 TYR B C 1
ATOM 3981 O O . TYR B 1 40 ? 11.078 4.707 17.938 1 97.31 40 TYR B O 1
ATOM 3989 N N . TYR B 1 41 ? 12.242 3.252 16.75 1 97.69 41 TYR B N 1
ATOM 3990 C CA . TYR B 1 41 ? 11.07 2.424 16.469 1 97.69 41 TYR B CA 1
ATOM 3991 C C . TYR B 1 41 ? 10.578 1.748 17.75 1 97.69 41 TYR B C 1
ATOM 3993 O O . TYR B 1 41 ? 9.391 1.831 18.078 1 97.69 41 TYR B O 1
ATOM 4001 N N . SER B 1 42 ? 11.453 1.052 18.469 1 97.88 42 SER B N 1
ATOM 4002 C CA . SER B 1 42 ? 11.055 0.345 19.672 1 97.88 42 SER B CA 1
ATOM 4003 C C . SER B 1 42 ? 10.453 1.301 20.703 1 97.88 42 SER B C 1
ATOM 4005 O O . SER B 1 42 ? 9.438 0.992 21.328 1 97.88 42 SER B O 1
ATOM 4007 N N . ASN B 1 43 ? 11.062 2.467 20.859 1 98.25 43 ASN B N 1
ATOM 4008 C CA . ASN B 1 43 ? 10.547 3.475 21.766 1 98.25 43 ASN B CA 1
ATOM 4009 C C . ASN B 1 43 ? 9.148 3.943 21.359 1 98.25 43 ASN B C 1
ATOM 4011 O O . ASN B 1 43 ? 8.266 4.09 22.203 1 98.25 43 ASN B O 1
ATOM 4015 N N . THR B 1 44 ? 9 4.219 20.109 1 98.31 44 THR B N 1
ATOM 4016 C CA . THR B 1 44 ? 7.723 4.691 19.594 1 98.31 44 THR B CA 1
ATOM 4017 C C . THR B 1 44 ? 6.621 3.662 19.828 1 98.31 44 THR B C 1
ATOM 4019 O O . THR B 1 44 ? 5.52 4.012 20.25 1 98.31 44 THR B O 1
ATOM 4022 N N . ILE B 1 45 ? 6.926 2.391 19.547 1 97.88 45 ILE B N 1
ATOM 4023 C CA . ILE B 1 45 ? 5.941 1.331 19.734 1 97.88 45 ILE B CA 1
ATOM 4024 C C . ILE B 1 45 ? 5.543 1.262 21.219 1 97.88 45 ILE B C 1
ATOM 4026 O O . ILE B 1 45 ? 4.363 1.123 21.547 1 97.88 45 ILE B O 1
ATOM 4030 N N . GLU B 1 46 ? 6.465 1.38 22.078 1 98.12 46 GLU B N 1
ATOM 4031 C CA . GLU B 1 46 ? 6.18 1.397 23.516 1 98.12 46 GLU B CA 1
ATOM 4032 C C . GLU B 1 46 ? 5.285 2.58 23.891 1 98.12 46 GLU B C 1
ATOM 4034 O O . GLU B 1 46 ? 4.344 2.434 24.656 1 98.12 46 GLU B O 1
ATOM 4039 N N . ASN B 1 47 ? 5.613 3.732 23.344 1 98.19 47 ASN B N 1
ATOM 4040 C CA . ASN B 1 47 ? 4.809 4.926 23.594 1 98.19 47 ASN B CA 1
ATOM 4041 C C . ASN B 1 47 ? 3.371 4.738 23.125 1 98.19 47 ASN B C 1
ATOM 4043 O O . ASN B 1 47 ? 2.43 5.129 23.812 1 98.19 47 ASN B O 1
ATOM 4047 N N . ILE B 1 48 ? 3.215 4.184 21.984 1 97.94 48 ILE B N 1
ATOM 4048 C CA . ILE B 1 48 ? 1.884 3.99 21.406 1 97.94 48 ILE B CA 1
ATOM 4049 C C . ILE B 1 48 ? 1.105 2.984 22.266 1 97.94 48 ILE B C 1
ATOM 4051 O O . ILE B 1 48 ? -0.082 3.18 22.531 1 97.94 48 ILE B O 1
ATOM 4055 N N . GLU B 1 49 ? 1.759 1.918 22.641 1 97.69 49 GLU B N 1
ATOM 4056 C CA . GLU B 1 49 ? 1.098 0.93 23.484 1 97.69 49 GLU B CA 1
ATOM 4057 C C . GLU B 1 49 ? 0.642 1.55 24.812 1 97.69 49 GLU B C 1
ATOM 4059 O O . GLU B 1 49 ? -0.451 1.252 25.297 1 97.69 49 GLU B O 1
ATOM 4064 N N . GLU B 1 50 ? 1.464 2.363 25.344 1 98.12 50 GLU B N 1
ATOM 4065 C CA . GLU B 1 50 ? 1.077 3.08 26.547 1 98.12 50 GLU B CA 1
ATOM 4066 C C . GLU B 1 50 ? -0.104 4.012 26.281 1 98.12 50 GLU B C 1
ATOM 4068 O O . GLU B 1 50 ? -1.027 4.098 27.094 1 98.12 50 GLU B O 1
ATOM 4073 N N . ALA B 1 51 ? -0.081 4.742 25.203 1 98.12 51 ALA B N 1
ATOM 4074 C CA . ALA B 1 51 ? -1.165 5.648 24.828 1 98.12 51 ALA B CA 1
ATOM 4075 C C . ALA B 1 51 ? -2.477 4.887 24.656 1 98.12 51 ALA B C 1
ATOM 4077 O O . ALA B 1 51 ? -3.547 5.395 25 1 98.12 51 ALA B O 1
ATOM 4078 N N . VAL B 1 52 ? -2.365 3.705 24.094 1 97.81 52 VAL B N 1
ATOM 4079 C CA . VAL B 1 52 ? -3.541 2.873 23.859 1 97.81 52 VAL B CA 1
ATOM 4080 C C . VAL B 1 52 ? -4.152 2.463 25.203 1 97.81 52 VAL B C 1
ATOM 4082 O O . VAL B 1 52 ? -5.375 2.465 25.359 1 97.81 52 VAL B O 1
ATOM 4085 N N . LYS B 1 53 ? -3.332 2.098 26.172 1 97.25 53 LYS B N 1
ATOM 4086 C CA . LYS B 1 53 ? -3.805 1.736 27.5 1 97.25 53 LYS B CA 1
ATOM 4087 C C . LYS B 1 53 ? -4.527 2.906 28.172 1 97.25 53 LYS B C 1
ATOM 4089 O O . LYS B 1 53 ? -5.445 2.703 28.969 1 97.25 53 LYS B O 1
ATOM 4094 N N . ASN B 1 54 ? -4.125 4.078 27.75 1 96.62 54 ASN B N 1
ATOM 4095 C CA . ASN B 1 54 ? -4.664 5.273 28.391 1 96.62 54 ASN B CA 1
ATOM 4096 C C . ASN B 1 54 ? -5.625 6.016 27.453 1 96.62 54 ASN B C 1
ATOM 4098 O O . ASN B 1 54 ? -5.867 7.211 27.641 1 96.62 54 ASN B O 1
ATOM 4102 N N . LYS B 1 55 ? -6.113 5.355 26.484 1 97.12 55 LYS B N 1
ATOM 4103 C CA . LYS B 1 55 ? -6.992 6 25.516 1 97.12 55 LYS B CA 1
ATOM 4104 C C . LYS B 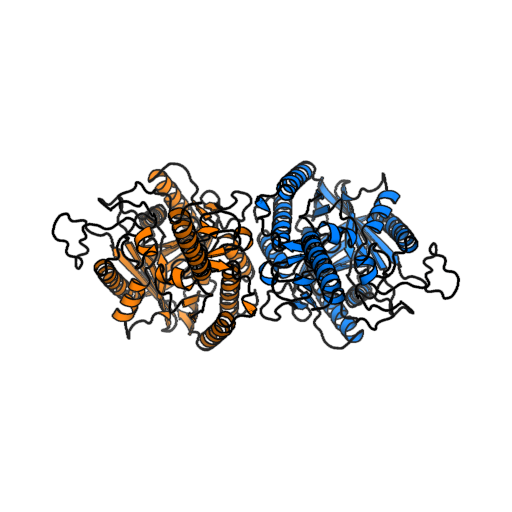1 55 ? -8.289 6.461 26.172 1 97.12 55 LYS B C 1
ATOM 4106 O O . LYS B 1 55 ? -8.664 5.957 27.234 1 97.12 55 LYS B O 1
ATOM 4111 N N . THR B 1 56 ? -8.898 7.418 25.578 1 96.38 56 THR B N 1
ATOM 4112 C CA . THR B 1 56 ? -10.203 7.902 26.031 1 96.38 56 THR B CA 1
ATOM 4113 C C . THR B 1 56 ? -11.328 7.172 25.312 1 96.38 56 THR B C 1
ATOM 4115 O O . THR B 1 56 ? -11.336 7.074 24.078 1 96.38 56 THR B O 1
ATOM 4118 N N . ASP B 1 57 ? -12.273 6.664 26.094 1 97.31 57 ASP B N 1
ATOM 4119 C CA . ASP B 1 57 ? -13.477 6.031 25.562 1 97.31 57 ASP B CA 1
ATOM 4120 C C . ASP B 1 57 ? -14.734 6.617 26.203 1 97.31 57 ASP B C 1
ATOM 4122 O O . ASP B 1 57 ? -14.789 6.816 27.422 1 97.31 57 ASP B O 1
ATOM 4126 N N . ALA B 1 58 ? -15.641 7.004 25.297 1 98.5 58 ALA B N 1
ATOM 4127 C CA . ALA B 1 58 ? -16.906 7.551 25.766 1 98.5 58 ALA B CA 1
ATOM 4128 C C . ALA B 1 58 ? -18.047 7.168 24.844 1 98.5 58 ALA B C 1
ATOM 4130 O O . ALA B 1 58 ? -17.859 6.984 23.641 1 98.5 58 ALA B O 1
ATOM 4131 N N . LYS B 1 59 ? -19.219 7.004 25.391 1 98.5 59 LYS B N 1
ATOM 4132 C CA . LYS B 1 59 ? -20.438 6.719 24.656 1 98.5 59 LYS B CA 1
ATOM 4133 C C . LYS B 1 59 ? -21.609 7.551 25.188 1 98.5 59 LYS B C 1
ATOM 4135 O O . LYS B 1 59 ? -21.766 7.715 26.406 1 98.5 59 LYS B O 1
ATOM 4140 N N . GLY B 1 60 ? -22.328 8.195 24.297 1 98.62 60 GLY B N 1
ATOM 4141 C CA . GLY B 1 60 ? -23.453 9.008 24.688 1 98.62 60 GLY B CA 1
ATOM 4142 C C . GLY B 1 60 ? -23.844 10.047 23.656 1 98.62 60 GLY B C 1
ATOM 4143 O O . GLY B 1 60 ? -23.359 10.008 22.516 1 98.62 60 GLY B O 1
ATOM 4144 N N . PRO B 1 61 ? -24.75 10.906 24.031 1 98.62 61 PRO B N 1
ATOM 4145 C CA . PRO B 1 61 ? -25.172 11.945 23.109 1 98.62 61 PRO B CA 1
ATOM 4146 C C . PRO B 1 61 ? -24.062 12.922 22.75 1 98.62 61 PRO B C 1
ATOM 4148 O O . PRO B 1 61 ? -23.234 13.25 23.594 1 98.62 61 PRO B O 1
ATOM 4151 N N . LEU B 1 62 ? -24.125 13.414 21.562 1 98.75 62 LEU B N 1
ATOM 4152 C CA . LEU B 1 62 ? -23.109 14.344 21.047 1 98.75 62 LEU B CA 1
ATOM 4153 C C . LEU B 1 62 ? -23.484 15.781 21.391 1 98.75 62 LEU B C 1
ATOM 4155 O O . LEU B 1 62 ? -24.625 16.203 21.203 1 98.75 62 LEU B O 1
ATOM 4159 N N . LEU B 1 63 ? -22.531 16.469 21.953 1 98.88 63 LEU B N 1
ATOM 4160 C CA . LEU B 1 63 ? -22.562 17.938 21.938 1 98.88 63 LEU B CA 1
ATOM 4161 C C . LEU B 1 63 ? -21.531 18.484 20.969 1 98.88 63 LEU B C 1
ATOM 4163 O O . LEU B 1 63 ? -20.438 17.953 20.844 1 98.88 63 LEU B O 1
ATOM 4167 N N . ALA B 1 64 ? -21.938 19.5 20.25 1 98.88 64 ALA B N 1
ATOM 4168 C CA . ALA B 1 64 ? -21.016 20.156 19.328 1 98.88 64 ALA B CA 1
ATOM 4169 C C . ALA B 1 64 ? -21.141 21.672 19.406 1 98.88 64 ALA B C 1
ATOM 4171 O O . ALA B 1 64 ? -22.234 22.203 19.625 1 98.88 64 ALA B O 1
ATOM 4172 N N . GLY B 1 65 ? -20 22.344 19.344 1 98.94 65 GLY B N 1
ATOM 4173 C CA . GLY B 1 65 ? -19.938 23.797 19.312 1 98.94 65 GLY B CA 1
ATOM 4174 C C . GLY B 1 65 ? -19.094 24.328 18.172 1 98.94 65 GLY B C 1
ATOM 4175 O O . GLY B 1 65 ? -18.125 23.688 17.734 1 98.94 65 GLY B O 1
ATOM 4176 N N . PHE B 1 66 ? -19.5 25.516 17.688 1 98.88 66 PHE B N 1
ATOM 4177 C CA . PHE B 1 66 ? -18.891 26.078 16.484 1 98.88 66 PHE B CA 1
ATOM 4178 C C . PHE B 1 66 ? -18.359 27.484 16.766 1 98.88 66 PHE B C 1
ATOM 4180 O O . PHE B 1 66 ? -18.953 28.25 17.516 1 98.88 66 PHE B O 1
ATOM 4187 N N . ALA B 1 67 ? -17.156 27.75 16.172 1 98.94 67 ALA B N 1
ATOM 4188 C CA . ALA B 1 67 ? -16.625 29.109 16.281 1 98.94 67 ALA B CA 1
ATOM 4189 C C . ALA B 1 67 ? -15.711 29.422 15.102 1 98.94 67 ALA B C 1
ATOM 4191 O O . ALA B 1 67 ? -15.172 28.516 14.461 1 98.94 67 ALA B O 1
ATOM 4192 N N . ARG B 1 68 ? -15.57 30.641 14.75 1 98.81 68 ARG B N 1
ATOM 4193 C CA . ARG B 1 68 ? -14.617 31.125 13.758 1 98.81 68 ARG B CA 1
ATOM 4194 C C . ARG B 1 68 ? -13.984 32.438 14.203 1 98.81 68 ARG B C 1
ATOM 4196 O O . ARG B 1 68 ? -14.562 33.188 15.008 1 98.81 68 ARG B O 1
ATOM 4203 N N . THR B 1 69 ? -12.875 32.75 13.805 1 98.69 69 THR B N 1
ATOM 4204 C CA . THR B 1 69 ? -12.203 34.031 14.031 1 98.69 69 THR B CA 1
ATOM 4205 C C . THR B 1 69 ? -11.422 34.438 12.797 1 98.69 69 THR B C 1
ATOM 4207 O O . THR B 1 69 ? -10.875 33.625 12.078 1 98.69 69 THR B O 1
ATOM 4210 N N . ASN B 1 70 ? -11.516 35.75 12.5 1 98.38 70 ASN B N 1
ATOM 4211 C CA . ASN B 1 70 ? -10.719 36.312 11.422 1 98.38 70 ASN B CA 1
ATOM 4212 C C . ASN B 1 70 ? -9.25 36.438 11.812 1 98.38 70 ASN B C 1
ATOM 4214 O O . ASN B 1 70 ? -8.945 37 12.875 1 98.38 70 ASN B O 1
ATOM 4218 N N . ILE B 1 71 ? -8.367 35.938 11 1 98.06 71 ILE B N 1
ATOM 4219 C CA . ILE B 1 71 ? -6.949 36.062 11.305 1 98.06 71 ILE B CA 1
ATOM 4220 C C . ILE B 1 71 ? -6.238 36.812 10.195 1 98.06 71 ILE B C 1
ATOM 4222 O O . ILE B 1 71 ? -5.043 36.625 9.961 1 98.06 71 ILE B O 1
ATOM 4226 N N . THR B 1 72 ? -6.934 37.594 9.438 1 97.44 72 THR B N 1
ATOM 4227 C CA . THR B 1 72 ? -6.336 38.438 8.406 1 97.44 72 THR B CA 1
ATOM 4228 C C . THR B 1 72 ? -5.543 39.594 9.031 1 97.44 72 THR B C 1
ATOM 4230 O O . THR B 1 72 ? -6.113 40.438 9.695 1 97.44 72 THR B O 1
ATOM 4233 N N . PRO B 1 73 ? -4.273 39.625 8.773 1 95.06 73 PRO B N 1
ATOM 4234 C CA . PRO B 1 73 ? -3.488 40.75 9.32 1 95.06 73 PRO B CA 1
ATOM 4235 C C . PRO B 1 73 ? -3.83 42.094 8.68 1 95.06 73 PRO B C 1
ATOM 4237 O O . PRO B 1 73 ? -4.102 42.156 7.48 1 95.06 73 PRO B O 1
ATOM 4240 N N . LYS B 1 74 ? -3.801 43.031 9.531 1 93.62 74 LYS B N 1
ATOM 4241 C CA . LYS B 1 74 ? -3.854 44.406 9 1 93.62 74 LYS B CA 1
ATOM 4242 C C . LYS B 1 74 ? -2.463 44.875 8.602 1 93.62 74 LYS B C 1
ATOM 4244 O O . LYS B 1 74 ? -1.558 44.938 9.438 1 93.62 74 LYS B O 1
ATOM 4249 N N . ILE B 1 75 ? -2.381 45.188 7.395 1 89.88 75 ILE B N 1
ATOM 4250 C CA . ILE B 1 75 ? -1.104 45.688 6.887 1 89.88 75 ILE B CA 1
ATOM 4251 C C . ILE B 1 75 ? -1.002 47.188 7.105 1 89.88 75 ILE B C 1
ATOM 4253 O O . ILE B 1 75 ? -1.892 47.938 6.703 1 89.88 75 ILE B O 1
ATOM 4257 N N . THR B 1 76 ? 0.099 47.531 7.707 1 88.56 76 THR B N 1
ATOM 4258 C CA . THR B 1 76 ? 0.244 48.938 7.988 1 88.56 76 THR B CA 1
ATOM 4259 C C . THR B 1 76 ? 1.623 49.438 7.566 1 88.56 76 THR B C 1
ATOM 4261 O O . THR B 1 76 ? 2.584 48.656 7.535 1 88.56 76 THR B O 1
ATOM 4264 N N . GLY B 1 77 ? 1.682 50.656 7.012 1 83.62 77 GLY B N 1
ATOM 4265 C CA . GLY B 1 77 ? 2.947 51.281 6.68 1 83.62 77 GLY B CA 1
ATOM 4266 C C . GLY B 1 77 ? 3.613 51.938 7.871 1 83.62 77 GLY B C 1
ATOM 4267 O O . GLY B 1 77 ? 4.82 52.188 7.855 1 83.62 77 GLY B O 1
ATOM 4268 N N . GLY B 1 78 ? 2.891 52.25 8.859 1 85.19 78 GLY B N 1
ATOM 4269 C CA . GLY B 1 78 ? 3.402 52.906 10.055 1 85.19 78 GLY B CA 1
ATOM 4270 C C . GLY B 1 78 ? 3.895 51.906 11.102 1 85.19 78 GLY B C 1
ATOM 4271 O O . GLY B 1 78 ? 4.445 50.875 10.766 1 85.19 78 GLY B O 1
ATOM 4272 N N . THR B 1 79 ? 3.936 52.344 12.32 1 89.62 79 THR B N 1
ATOM 4273 C CA . THR B 1 79 ? 4.328 51.469 13.422 1 89.62 79 THR B CA 1
ATOM 4274 C C . THR B 1 79 ? 3.25 50.438 13.688 1 89.62 79 THR B C 1
ATOM 4276 O O . THR B 1 79 ? 2.143 50.781 14.117 1 89.62 79 THR B O 1
ATOM 4279 N N . PRO B 1 80 ? 3.609 49.219 13.398 1 89.25 80 PRO B N 1
ATOM 4280 C CA . PRO B 1 80 ? 2.584 48.188 13.586 1 89.25 80 PRO B CA 1
ATOM 4281 C C . PRO B 1 80 ? 2.275 47.938 15.062 1 89.25 80 PRO B C 1
ATOM 4283 O O . PRO B 1 80 ? 3.135 48.125 15.922 1 89.25 80 PRO B O 1
ATOM 4286 N N . ASP B 1 81 ? 1.063 47.562 15.359 1 93.69 81 ASP B N 1
ATOM 4287 C CA . ASP B 1 81 ? 0.632 47.062 16.656 1 93.69 81 ASP B CA 1
ATOM 4288 C C . ASP B 1 81 ? 0.213 45.594 16.562 1 93.69 81 ASP B C 1
ATOM 4290 O O . ASP B 1 81 ? -0.965 45.281 16.359 1 93.69 81 ASP B O 1
ATOM 4294 N N . PRO B 1 82 ? 1.058 44.688 16.828 1 90.25 82 PRO B N 1
ATOM 4295 C CA . PRO B 1 82 ? 0.78 43.281 16.672 1 90.25 82 PRO B CA 1
ATOM 4296 C C . PRO B 1 82 ? -0.388 42.781 17.531 1 90.25 82 PRO B C 1
ATOM 4298 O O . PRO B 1 82 ? -1.082 41.844 17.156 1 90.25 82 PRO B O 1
ATOM 4301 N N . THR B 1 83 ? -0.596 43.406 18.625 1 89.44 83 THR B N 1
ATOM 4302 C CA . THR B 1 83 ? -1.689 43 19.5 1 89.44 83 THR B CA 1
ATOM 4303 C C . THR B 1 83 ? -3.039 43.25 18.844 1 89.44 83 THR B C 1
ATOM 4305 O O . THR B 1 83 ? -4.043 42.625 19.203 1 89.44 83 THR B O 1
ATOM 4308 N N . LYS B 1 84 ? -3.004 44.125 17.906 1 91.75 84 LYS B N 1
ATOM 4309 C CA . LYS B 1 84 ? -4.223 44.438 17.172 1 91.75 84 LYS B CA 1
ATOM 4310 C C . LYS B 1 84 ? -4.219 43.812 15.789 1 91.75 84 LYS B C 1
ATOM 4312 O O . LYS B 1 84 ? -5.047 44.156 14.945 1 91.75 84 LYS B O 1
ATOM 4317 N N . GLY B 1 85 ? -3.23 42.938 15.57 1 93.12 85 GLY B N 1
ATOM 4318 C CA . GLY B 1 85 ? -3.141 42.219 14.297 1 93.12 85 GLY B CA 1
ATOM 4319 C C . GLY B 1 85 ? -2.545 43.062 13.188 1 93.12 85 GLY B C 1
ATOM 4320 O O . GLY B 1 85 ? -2.76 42.812 12.008 1 93.12 85 GLY B O 1
ATOM 4321 N N . GLU B 1 86 ? -1.868 44.188 13.555 1 93.5 86 GLU B N 1
ATOM 4322 C CA . GLU B 1 86 ? -1.193 45.062 12.586 1 93.5 86 GLU B CA 1
ATOM 4323 C C . GLU B 1 86 ? 0.256 44.625 12.383 1 93.5 86 GLU B C 1
ATOM 4325 O O . GLU B 1 86 ? 0.994 44.438 13.352 1 93.5 86 GLU B O 1
ATOM 4330 N N . PHE B 1 87 ? 0.558 44.438 11.07 1 92.5 87 PHE B N 1
ATOM 4331 C CA . PHE B 1 87 ? 1.921 44.031 10.734 1 92.5 87 PHE B CA 1
ATOM 4332 C C . PHE B 1 87 ? 2.395 44.75 9.469 1 92.5 87 PHE B C 1
ATOM 4334 O O . PHE B 1 87 ? 1.581 45.219 8.68 1 92.5 87 PHE B O 1
ATOM 4341 N N . ASN B 1 88 ? 3.756 44.906 9.211 1 86.44 88 ASN B N 1
ATOM 4342 C CA . ASN B 1 88 ? 4.277 45.656 8.07 1 86.44 88 ASN B CA 1
ATOM 4343 C C . ASN B 1 88 ? 4.918 44.719 7.039 1 86.44 88 ASN B C 1
ATOM 4345 O O . ASN B 1 88 ? 5.07 45.094 5.875 1 86.44 88 ASN B O 1
ATOM 4349 N N . ASN B 1 89 ? 5.359 43.594 7.352 1 87.44 89 ASN B N 1
ATOM 4350 C CA . ASN B 1 89 ? 6.199 42.781 6.469 1 87.44 89 ASN B CA 1
ATOM 4351 C C . ASN B 1 89 ? 5.992 41.281 6.688 1 87.44 89 ASN B C 1
ATOM 4353 O O . ASN B 1 89 ? 6.938 40.562 6.992 1 87.44 89 ASN B O 1
ATOM 4357 N N . ILE B 1 90 ? 4.77 40.969 6.371 1 90.88 90 ILE B N 1
ATOM 4358 C CA . ILE B 1 90 ? 4.523 39.531 6.438 1 90.88 90 ILE B CA 1
ATOM 4359 C C . ILE B 1 90 ? 4.73 38.906 5.059 1 90.88 90 ILE B C 1
ATOM 4361 O O . ILE B 1 90 ? 4.105 39.312 4.078 1 90.88 90 ILE B O 1
ATOM 4365 N N . LYS B 1 91 ? 5.602 37.969 4.988 1 92.12 91 LYS B N 1
ATOM 4366 C CA . LYS B 1 91 ? 5.836 37.25 3.748 1 92.12 91 LYS B CA 1
ATOM 4367 C C . LYS B 1 91 ? 4.766 36.188 3.529 1 92.12 91 LYS B C 1
ATOM 4369 O O . LYS B 1 91 ? 4.32 35.531 4.48 1 92.12 91 LYS B O 1
ATOM 4374 N N . MET B 1 92 ? 4.379 36.094 2.213 1 89.88 92 MET B N 1
ATOM 4375 C CA . MET B 1 92 ? 3.5 34.969 1.882 1 89.88 92 MET B CA 1
ATOM 4376 C C . MET B 1 92 ? 4.203 33.656 2.127 1 89.88 92 MET B C 1
ATOM 4378 O O . MET B 1 92 ? 5.32 33.438 1.655 1 89.88 92 MET B O 1
ATOM 4382 N N . ALA B 1 93 ? 3.553 32.75 2.785 1 84.94 93 ALA B N 1
ATOM 4383 C CA . ALA B 1 93 ? 4.172 31.516 3.256 1 84.94 93 ALA B CA 1
ATOM 4384 C C . ALA B 1 93 ? 4.207 30.469 2.152 1 84.94 93 ALA B C 1
ATOM 4386 O O . ALA B 1 93 ? 3.371 30.484 1.246 1 84.94 93 ALA B O 1
ATOM 4387 N N . GLY B 1 94 ? 5.184 29.516 2.195 1 78.94 94 GLY B N 1
ATOM 4388 C CA . GLY B 1 94 ? 5.188 28.281 1.428 1 78.94 94 GLY B CA 1
ATOM 4389 C C . GLY B 1 94 ? 6.117 28.328 0.229 1 78.94 94 GLY B C 1
ATOM 4390 O O . GLY B 1 94 ? 6.691 27.312 -0.159 1 78.94 94 GLY B O 1
ATOM 4391 N N . TYR B 1 95 ? 6.145 29.547 -0.331 1 82.62 95 TYR B N 1
ATOM 4392 C CA . TYR B 1 95 ? 7.047 29.656 -1.471 1 82.62 95 TYR B CA 1
ATOM 4393 C C . TYR B 1 95 ? 8.352 30.328 -1.062 1 82.62 95 TYR B C 1
ATOM 4395 O O . TYR B 1 95 ? 8.344 31.359 -0.388 1 82.62 95 TYR B O 1
ATOM 4403 N N . GLY B 1 96 ? 9.484 29.719 -1.386 1 76 96 GLY B N 1
ATOM 4404 C CA . GLY B 1 96 ? 10.758 30.359 -1.122 1 76 96 GLY B CA 1
ATOM 4405 C C . GLY B 1 96 ? 10.844 31.766 -1.692 1 76 96 GLY B C 1
ATOM 4406 O O . GLY B 1 96 ? 11.266 32.688 -1.004 1 76 96 GLY B O 1
ATOM 4407 N N . ASN B 1 97 ? 10.281 31.906 -2.775 1 79.69 97 ASN B N 1
ATOM 4408 C CA . ASN B 1 97 ? 10.297 33.188 -3.465 1 79.69 97 ASN B CA 1
ATOM 4409 C C . ASN B 1 97 ? 8.984 33.938 -3.289 1 79.69 97 ASN B C 1
ATOM 4411 O O . ASN B 1 97 ? 8.602 34.75 -4.141 1 79.69 97 ASN B O 1
ATOM 4415 N N . GLY B 1 98 ? 8.352 33.656 -2.213 1 84.5 98 GLY B N 1
ATOM 4416 C CA . GLY B 1 98 ? 7.09 34.344 -1.954 1 84.5 98 GLY B CA 1
ATOM 4417 C C . GLY B 1 98 ? 7.254 35.844 -1.729 1 84.5 98 GLY B C 1
ATOM 4418 O O . GLY B 1 98 ? 8.305 36.281 -1.275 1 84.5 98 GLY B O 1
ATOM 4419 N N . LYS B 1 99 ? 6.148 36.594 -2.004 1 90.62 99 LYS B N 1
ATOM 4420 C CA . LYS B 1 99 ? 6.16 38.031 -1.891 1 90.62 99 LYS B CA 1
ATOM 4421 C C . LYS B 1 99 ? 5.648 38.5 -0.525 1 90.62 99 LYS B C 1
ATOM 4423 O O . LYS B 1 99 ? 5.031 37.719 0.201 1 90.62 99 LYS B O 1
ATOM 4428 N N . ILE B 1 100 ? 6 39.75 -0.23 1 92.81 100 ILE B N 1
ATOM 4429 C CA . ILE B 1 100 ? 5.426 40.406 0.945 1 92.81 100 ILE B CA 1
ATOM 4430 C C . ILE B 1 100 ? 3.965 40.75 0.676 1 92.81 100 ILE B C 1
ATOM 4432 O O . ILE B 1 100 ? 3.637 41.312 -0.382 1 92.81 100 ILE B O 1
ATOM 4436 N N . ALA B 1 101 ? 3.16 40.438 1.659 1 93.56 101 ALA B N 1
ATOM 4437 C CA . ALA B 1 101 ? 1.735 40.719 1.52 1 93.56 101 ALA B CA 1
ATOM 4438 C C . ALA B 1 101 ? 1.479 42.219 1.487 1 93.56 101 ALA B C 1
ATOM 4440 O O . ALA B 1 101 ? 2.012 42.969 2.314 1 93.56 101 ALA B O 1
ATOM 4441 N N . THR B 1 102 ? 0.61 42.656 0.495 1 94 102 THR B N 1
ATOM 4442 C CA . THR B 1 102 ? 0.34 44.062 0.388 1 94 102 THR B CA 1
ATOM 4443 C C . THR B 1 102 ? -1.162 44.344 0.394 1 94 102 THR B C 1
ATOM 4445 O O . THR B 1 102 ? -1.594 45.5 0.567 1 94 102 THR B O 1
ATOM 4448 N N . SER B 1 103 ? -1.932 43.344 0.202 1 94.62 103 SER B N 1
ATOM 4449 C CA . SER B 1 103 ? -3.381 43.5 0.171 1 94.62 103 SER B CA 1
ATOM 4450 C C . SER B 1 103 ? -4.094 42.188 0.48 1 94.62 103 SER B C 1
ATOM 4452 O O . SER B 1 103 ? -3.455 41.188 0.83 1 94.62 103 SER B O 1
ATOM 4454 N N . VAL B 1 104 ? -5.438 42.25 0.487 1 96.5 104 VAL B N 1
ATOM 4455 C CA . VAL B 1 104 ? -6.281 41.125 0.82 1 96.5 104 VAL B CA 1
ATOM 4456 C C . VAL B 1 104 ? -7.242 40.844 -0.33 1 96.5 104 VAL B C 1
ATOM 4458 O O . VAL B 1 104 ? -8.031 41.688 -0.716 1 96.5 104 VAL B O 1
ATOM 4461 N N . HIS B 1 105 ? -7.125 39.656 -0.954 1 97.5 105 HIS B N 1
ATOM 4462 C CA . HIS B 1 105 ? -8.133 39.219 -1.916 1 97.5 105 HIS B CA 1
ATOM 4463 C C . HIS B 1 105 ? -9.406 38.781 -1.212 1 97.5 105 HIS B C 1
ATOM 4465 O O . HIS B 1 105 ? -10.508 39.188 -1.574 1 97.5 105 HIS B O 1
ATOM 4471 N N . ASP B 1 106 ? -9.305 37.938 -0.333 1 97.88 106 ASP B N 1
ATOM 4472 C CA . ASP B 1 106 ? -10.359 37.531 0.59 1 97.88 106 ASP B CA 1
ATOM 4473 C C . ASP B 1 106 ? -9.789 37.25 1.979 1 97.88 106 ASP B C 1
ATOM 4475 O O . ASP B 1 106 ? -8.609 36.906 2.113 1 97.88 106 ASP B O 1
ATOM 4479 N N . SER B 1 107 ? -10.625 37.406 3.008 1 98.06 107 SER B N 1
ATOM 4480 C CA . SER B 1 107 ? -10.18 37.219 4.383 1 98.06 107 SER B CA 1
ATOM 4481 C C . SER B 1 107 ? -9.828 35.75 4.648 1 98.06 107 SER B C 1
ATOM 4483 O O . SER B 1 107 ? -10.375 34.844 4.016 1 98.06 107 SER B O 1
ATOM 4485 N N . ILE B 1 108 ? -8.875 35.562 5.508 1 98.25 108 ILE B N 1
ATOM 4486 C CA . ILE B 1 108 ? -8.508 34.219 5.961 1 98.25 108 ILE B CA 1
ATOM 4487 C C . ILE B 1 108 ? -8.969 34.031 7.402 1 98.25 108 ILE B C 1
ATOM 4489 O O . ILE B 1 108 ? -9.062 34.969 8.172 1 98.25 108 ILE B O 1
ATOM 4493 N N . PHE B 1 109 ? -9.266 32.812 7.758 1 98.81 109 PHE B N 1
ATOM 4494 C CA . PHE B 1 109 ? -9.93 32.531 9.023 1 98.81 109 PHE B CA 1
ATOM 4495 C C . PHE B 1 109 ? -9.305 31.328 9.711 1 98.81 109 PHE B C 1
ATOM 4497 O O . PHE B 1 109 ? -8.648 30.516 9.07 1 98.81 109 PHE B O 1
ATOM 4504 N N . ALA B 1 110 ? -9.406 31.281 11.023 1 98.88 110 ALA B N 1
ATOM 4505 C CA . ALA B 1 110 ? -9.328 30.062 11.82 1 98.88 110 ALA B CA 1
ATOM 4506 C C . ALA B 1 110 ? -10.703 29.656 12.336 1 98.88 110 ALA B C 1
ATOM 4508 O O . ALA B 1 110 ? -11.516 30.5 12.703 1 98.88 110 ALA B O 1
ATOM 4509 N N . LYS B 1 111 ? -10.969 28.422 12.297 1 98.94 111 LYS B N 1
ATOM 4510 C CA . LYS B 1 111 ? -12.273 27.891 12.68 1 98.94 111 LYS B CA 1
ATOM 4511 C C . LYS B 1 111 ? -12.125 26.641 13.555 1 98.94 111 LYS B C 1
ATOM 4513 O O . LYS B 1 111 ? -11.102 25.969 13.508 1 98.94 111 LYS B O 1
ATOM 4518 N N . ALA B 1 112 ? -13.133 26.391 14.414 1 98.94 112 ALA B N 1
ATOM 4519 C CA . ALA B 1 112 ? -13.055 25.281 15.344 1 98.94 112 ALA B CA 1
ATOM 4520 C C . ALA B 1 112 ? -14.43 24.641 15.562 1 98.94 112 ALA B C 1
ATOM 4522 O O . ALA B 1 112 ? -15.445 25.344 15.562 1 98.94 112 ALA B O 1
ATOM 4523 N N . ILE B 1 113 ? -14.445 23.375 15.672 1 98.94 113 ILE B N 1
ATOM 4524 C CA . ILE B 1 113 ? -15.602 22.594 16.109 1 98.94 113 ILE B CA 1
ATOM 4525 C C . ILE B 1 113 ? -15.25 21.828 17.391 1 98.94 113 ILE B C 1
ATOM 4527 O O . ILE B 1 113 ? -14.352 20.984 17.375 1 98.94 113 ILE B O 1
ATOM 4531 N N . ALA B 1 114 ? -15.906 22.125 18.484 1 98.94 114 ALA B N 1
ATOM 4532 C CA . ALA B 1 114 ? -15.773 21.359 19.719 1 98.94 114 ALA B CA 1
ATOM 4533 C C . ALA B 1 114 ? -16.781 20.203 19.766 1 98.94 114 ALA B C 1
ATOM 4535 O O . ALA B 1 114 ? -17.953 20.391 19.438 1 98.94 114 ALA B O 1
ATOM 4536 N N . ILE B 1 115 ? -16.312 19.047 20.078 1 98.69 115 ILE B N 1
ATOM 4537 C CA . ILE B 1 115 ? -17.141 17.844 20.203 1 98.69 115 ILE B CA 1
ATOM 4538 C C . ILE B 1 115 ? -17.016 17.281 21.625 1 98.69 115 ILE B C 1
ATOM 4540 O O . ILE B 1 115 ? -15.922 17.219 22.172 1 98.69 115 ILE B O 1
ATOM 4544 N N . GLU B 1 116 ? -18.109 16.891 22.172 1 98.75 116 GLU B N 1
ATOM 4545 C CA . GLU B 1 116 ? -18.109 16.281 23.5 1 98.75 116 GLU B CA 1
ATOM 4546 C C . GLU B 1 116 ? -19.078 15.102 23.578 1 98.75 116 GLU B C 1
ATOM 4548 O O . GLU B 1 116 ? -20.203 15.188 23.078 1 98.75 116 GLU B O 1
ATOM 4553 N N . VAL B 1 117 ? -18.609 14.016 24.031 1 98.81 117 VAL B N 1
ATOM 4554 C CA . VAL B 1 117 ? -19.406 12.82 24.328 1 98.81 117 VAL B CA 1
ATOM 4555 C C . VAL B 1 117 ? -19.125 12.352 25.75 1 98.81 117 VAL B C 1
ATOM 4557 O O . VAL B 1 117 ? -17.984 12.016 26.094 1 98.81 117 VAL B O 1
ATOM 4560 N N . ASP B 1 118 ? -20.125 12.297 26.609 1 98.19 118 ASP B N 1
ATOM 4561 C CA . ASP B 1 118 ? -20.016 11.844 28 1 98.19 118 ASP B CA 1
ATOM 4562 C C . ASP B 1 118 ? -18.859 12.531 28.703 1 98.19 118 ASP B C 1
ATOM 4564 O O . ASP B 1 118 ? -17.984 11.859 29.266 1 98.19 118 ASP B O 1
ATOM 4568 N N . ASN B 1 119 ? -18.672 13.812 28.562 1 96.75 119 ASN B N 1
ATOM 4569 C CA . ASN B 1 119 ? -17.75 14.703 29.25 1 96.75 119 ASN B CA 1
ATOM 4570 C C . ASN B 1 119 ? -16.328 14.586 28.688 1 96.75 119 ASN B C 1
ATOM 4572 O O . ASN B 1 119 ? -15.383 15.117 29.25 1 96.75 119 ASN B O 1
ATOM 4576 N N . GLU B 1 120 ? -16.203 13.781 27.609 1 98.06 120 GLU B N 1
ATOM 4577 C CA . GLU B 1 120 ? -14.93 13.766 26.875 1 98.06 120 GLU B CA 1
ATOM 4578 C C . GLU B 1 120 ? -14.953 14.727 25.688 1 98.06 120 GLU B C 1
ATOM 4580 O O . GLU B 1 120 ? -15.828 14.633 24.828 1 98.06 120 GLU B O 1
ATOM 4585 N N . THR B 1 121 ? -13.953 15.625 25.703 1 98.12 121 THR B N 1
ATOM 4586 C CA . THR B 1 121 ? -14 16.734 24.75 1 98.12 121 THR B CA 1
ATOM 4587 C C . THR B 1 121 ? -12.812 16.672 23.797 1 98.12 121 THR B C 1
ATOM 4589 O O . THR B 1 121 ? -11.688 16.375 24.219 1 98.12 121 THR B O 1
ATOM 4592 N N . VAL B 1 122 ? -13.078 16.906 22.516 1 98.38 122 VAL B N 1
ATOM 4593 C CA . VAL B 1 122 ? -12.086 17.094 21.469 1 98.38 122 VAL B CA 1
ATOM 4594 C C . VAL B 1 122 ? -12.422 18.344 20.656 1 98.38 122 VAL B C 1
ATOM 4596 O O . VAL B 1 122 ? -13.594 18.672 20.484 1 98.38 122 VAL B O 1
ATOM 4599 N N . VAL B 1 123 ? -11.406 19.078 20.25 1 98.88 123 VAL B N 1
ATOM 4600 C CA . VAL B 1 123 ? -11.625 20.25 19.406 1 98.88 123 VAL B CA 1
ATOM 4601 C C . VAL B 1 123 ? -10.898 20.078 18.078 1 98.88 123 VAL B C 1
ATOM 4603 O O . VAL B 1 123 ? -9.695 19.812 18.062 1 98.88 123 VAL B O 1
ATOM 4606 N N . LEU B 1 124 ? -11.602 20.125 16.984 1 98.94 124 LEU B N 1
ATOM 4607 C CA . LEU B 1 124 ? -11.047 20.141 15.625 1 98.94 124 LEU B CA 1
ATOM 4608 C C . LEU B 1 124 ? -10.789 21.578 15.172 1 98.94 124 LEU B C 1
ATOM 4610 O O . LEU B 1 124 ? -11.711 22.406 15.133 1 98.94 124 LEU B O 1
ATOM 4614 N N . ILE B 1 125 ? -9.531 21.891 14.891 1 98.94 125 ILE B N 1
ATOM 4615 C CA . ILE B 1 125 ? -9.164 23.266 14.602 1 98.94 125 ILE B CA 1
ATOM 4616 C C . ILE B 1 125 ? -8.523 23.359 13.219 1 98.94 125 ILE B C 1
ATOM 4618 O O . ILE B 1 125 ? -7.625 22.578 12.898 1 98.94 125 ILE B O 1
ATOM 4622 N N . ASN B 1 126 ? -9.016 24.203 12.414 1 98.56 126 ASN B N 1
ATOM 4623 C CA . ASN B 1 126 ? -8.445 24.438 11.086 1 98.56 126 ASN B CA 1
ATOM 4624 C C . ASN B 1 126 ? -8.164 25.906 10.852 1 98.56 126 ASN B C 1
ATOM 4626 O O . ASN B 1 126 ? -8.812 26.781 11.445 1 98.56 126 ASN B O 1
ATOM 4630 N N . ALA B 1 127 ? -7.176 26.172 10.016 1 98.69 127 ALA B N 1
ATOM 4631 C CA . ALA B 1 127 ? -6.887 27.562 9.695 1 98.69 127 ALA B CA 1
ATOM 4632 C C . ALA B 1 127 ? -6.422 27.719 8.25 1 98.69 127 ALA B C 1
ATOM 4634 O O . ALA B 1 127 ? -5.762 26.828 7.711 1 98.69 127 ALA B O 1
ATOM 4635 N N . ASP B 1 128 ? -6.777 28.828 7.656 1 98.5 128 ASP B N 1
ATOM 4636 C CA . ASP B 1 128 ? -6.227 29.203 6.355 1 98.5 128 ASP B CA 1
ATOM 4637 C C . ASP B 1 128 ? -4.762 29.609 6.48 1 98.5 128 ASP B C 1
ATOM 4639 O O . ASP B 1 128 ? -4.43 30.797 6.297 1 98.5 128 ASP B O 1
ATOM 4643 N N . LEU B 1 129 ? -3.969 28.672 6.75 1 97.94 129 LEU B N 1
ATOM 4644 C CA . LEU B 1 129 ? -2.518 28.781 6.871 1 97.94 129 LEU B CA 1
ATOM 4645 C C . LEU B 1 129 ? -1.821 27.703 6.047 1 97.94 129 LEU B C 1
ATOM 4647 O O . LEU B 1 129 ? -2.449 26.719 5.641 1 97.94 129 LEU B O 1
ATOM 4651 N N . VAL B 1 130 ? -0.56 27.953 5.762 1 96.62 130 VAL B N 1
ATOM 4652 C CA . VAL B 1 130 ? 0.219 26.938 5.062 1 96.62 130 VAL B CA 1
ATOM 4653 C C . VAL B 1 130 ? 0.352 25.688 5.934 1 96.62 130 VAL B C 1
ATOM 4655 O O . VAL B 1 130 ? 0.293 24.562 5.438 1 96.62 130 VAL B O 1
ATOM 4658 N N . ALA B 1 131 ? 0.604 25.859 7.145 1 95.88 131 ALA B N 1
ATOM 4659 C CA . ALA B 1 131 ? 0.674 24.859 8.211 1 95.88 131 ALA B CA 1
ATOM 4660 C C . ALA B 1 131 ? 0.41 25.484 9.57 1 95.88 131 ALA B C 1
ATOM 4662 O O . ALA B 1 131 ? 0.476 26.719 9.719 1 95.88 131 ALA B O 1
ATOM 4663 N N . ILE B 1 132 ? 0.052 24.641 10.516 1 96.31 132 ILE B N 1
ATOM 4664 C CA . ILE B 1 132 ? -0.052 25.156 11.883 1 96.31 132 ILE B CA 1
ATOM 4665 C C . ILE B 1 132 ? 1.327 25.156 12.539 1 96.31 132 ILE B C 1
ATOM 4667 O O . ILE B 1 132 ? 1.886 24.094 12.828 1 96.31 132 ILE B O 1
ATOM 4671 N N . PRO B 1 133 ? 1.828 26.391 12.805 1 93.62 133 PRO B N 1
ATOM 4672 C CA . PRO B 1 133 ? 3.168 26.422 13.391 1 93.62 133 PRO B CA 1
ATOM 4673 C C . PRO B 1 133 ? 3.203 25.828 14.797 1 93.62 133 PRO B C 1
ATOM 4675 O O . PRO B 1 133 ? 2.314 26.094 15.609 1 93.62 133 PRO B O 1
ATOM 4678 N N . GLU B 1 134 ? 4.262 25.016 15.055 1 94.19 134 GLU B N 1
ATOM 4679 C CA . GLU B 1 134 ? 4.383 24.375 16.359 1 94.19 134 GLU B CA 1
ATOM 4680 C C . GLU B 1 134 ? 4.418 25.406 17.484 1 94.19 134 GLU B C 1
ATOM 4682 O O . GLU B 1 134 ? 3.885 25.156 18.562 1 94.19 134 GLU B O 1
ATOM 4687 N N . ASP B 1 135 ? 5.074 26.5 17.234 1 95 135 ASP B N 1
ATOM 4688 C CA . ASP B 1 135 ? 5.16 27.531 18.266 1 95 135 ASP B CA 1
ATOM 4689 C C . ASP B 1 135 ? 3.775 28.094 18.594 1 95 135 ASP B C 1
ATOM 4691 O O . ASP B 1 135 ? 3.518 28.484 19.734 1 95 135 ASP B O 1
ATOM 4695 N N . VAL B 1 136 ? 2.949 28.156 17.594 1 96.75 136 VAL B N 1
ATOM 4696 C CA . VAL B 1 136 ? 1.576 28.594 17.844 1 96.75 136 VAL B CA 1
ATOM 4697 C C . VAL B 1 136 ? 0.856 27.547 18.703 1 96.75 136 VAL B C 1
ATOM 4699 O O . VAL B 1 136 ? 0.141 27.891 19.641 1 96.75 136 VAL B O 1
ATOM 4702 N N . VAL B 1 137 ? 1.039 26.266 18.422 1 97.38 137 VAL B N 1
ATOM 4703 C CA . VAL B 1 137 ? 0.44 25.172 19.203 1 97.38 137 VAL B CA 1
ATOM 4704 C C . VAL B 1 137 ? 0.888 25.266 20.656 1 97.38 137 VAL B C 1
ATOM 4706 O O . VAL B 1 137 ? 0.075 25.125 21.578 1 97.38 137 VAL B O 1
ATOM 4709 N N . LYS B 1 138 ? 2.137 25.516 20.859 1 95.88 138 LYS B N 1
ATOM 4710 C CA . LYS B 1 138 ? 2.674 25.625 22.203 1 95.88 138 LYS B CA 1
ATOM 4711 C C . LYS B 1 138 ? 2.037 26.797 22.953 1 95.88 138 LYS B C 1
ATOM 4713 O O . LYS B 1 138 ? 1.694 26.688 24.125 1 95.88 138 LYS B O 1
ATOM 4718 N N . LYS B 1 139 ? 1.933 27.891 22.234 1 97 139 LYS B N 1
ATOM 4719 C CA . LYS B 1 139 ? 1.313 29.062 22.844 1 97 139 LYS B CA 1
ATOM 4720 C C . LYS B 1 139 ? -0.13 28.781 23.25 1 97 139 LYS B C 1
ATOM 4722 O O . LYS B 1 139 ? -0.572 29.188 24.328 1 97 139 LYS B O 1
ATOM 4727 N N . ILE B 1 140 ? -0.841 28.141 22.391 1 98.25 140 ILE B N 1
ATOM 4728 C CA . ILE B 1 140 ? -2.229 27.781 22.656 1 98.25 140 ILE B CA 1
ATOM 4729 C C . ILE B 1 140 ? -2.301 26.891 23.891 1 98.25 140 ILE B C 1
ATOM 4731 O O . ILE B 1 140 ? -3.115 27.125 24.781 1 98.25 140 ILE B O 1
ATOM 4735 N N . THR B 1 141 ? -1.473 25.859 23.969 1 97.19 141 THR B N 1
ATOM 4736 C CA . THR B 1 141 ? -1.479 24.906 25.062 1 97.19 141 THR B CA 1
ATOM 4737 C C . THR B 1 141 ? -1.124 25.594 26.375 1 97.19 141 THR B C 1
ATOM 4739 O O . THR B 1 141 ? -1.674 25.266 27.438 1 97.19 141 THR B O 1
ATOM 4742 N N . ASP B 1 142 ? -0.237 26.531 26.297 1 97.75 142 ASP B N 1
ATOM 4743 C CA . ASP B 1 142 ? 0.126 27.312 27.469 1 97.75 142 ASP B CA 1
ATOM 4744 C C . ASP B 1 142 ? -1.037 28.188 27.938 1 97.75 142 ASP B C 1
ATOM 4746 O O . ASP B 1 142 ? -1.338 28.25 29.125 1 97.75 142 ASP B O 1
ATOM 4750 N N . ASN B 1 143 ? -1.636 28.859 26.969 1 98.31 143 ASN B N 1
ATOM 4751 C CA . ASN B 1 143 ? -2.744 29.75 27.281 1 98.31 143 ASN B CA 1
ATOM 4752 C C . ASN B 1 143 ? -3.918 29.016 27.906 1 98.31 143 ASN B C 1
ATOM 4754 O O . ASN B 1 143 ? -4.652 29.562 28.719 1 98.31 143 ASN B O 1
ATOM 4758 N N . LEU B 1 144 ? -4.086 27.812 27.469 1 98.38 144 LEU B N 1
ATOM 4759 C CA . LEU B 1 144 ? -5.285 27.078 27.859 1 98.38 144 LEU B CA 1
ATOM 4760 C C . LEU B 1 144 ? -4.961 26.047 28.922 1 98.38 144 LEU B C 1
ATOM 4762 O O . LEU B 1 144 ? -5.73 25.109 29.141 1 98.38 144 LEU B O 1
ATOM 4766 N N . LYS B 1 145 ? -3.822 26.188 29.516 1 97.38 145 LYS B N 1
ATOM 4767 C CA . LYS B 1 145 ? -3.406 25.25 30.547 1 97.38 145 LYS B CA 1
ATOM 4768 C C . LYS B 1 145 ? -4.484 25.094 31.625 1 97.38 145 LYS B C 1
ATOM 4770 O O . LYS B 1 145 ? -5.02 26.094 32.125 1 97.38 145 LYS B O 1
ATOM 4775 N N . GLY B 1 146 ? -4.801 23.812 31.969 1 95.69 146 GLY B N 1
ATOM 4776 C CA . GLY B 1 146 ? -5.801 23.547 33 1 95.69 146 GLY B CA 1
ATOM 4777 C C . GLY B 1 146 ? -7.211 23.453 32.438 1 95.69 146 GLY B C 1
ATOM 4778 O O . GLY B 1 146 ? -8.117 22.969 33.125 1 95.69 146 GLY B O 1
ATOM 4779 N N . LYS B 1 147 ? -7.363 23.875 31.266 1 96.19 147 LYS B N 1
ATOM 4780 C CA . LYS B 1 147 ? -8.695 23.844 30.672 1 96.19 147 LYS B CA 1
ATOM 4781 C C . LYS B 1 147 ? -8.781 22.781 29.578 1 96.19 147 LYS B C 1
ATOM 4783 O O . LYS B 1 147 ? -9.75 22.031 29.516 1 96.19 147 LYS B O 1
ATOM 4788 N N . ILE B 1 148 ? -7.836 22.844 28.719 1 95.94 148 ILE B N 1
ATOM 4789 C CA . ILE B 1 148 ? -7.773 21.922 27.578 1 95.94 148 ILE B CA 1
ATOM 4790 C C . ILE B 1 148 ? -6.328 21.469 27.359 1 95.94 148 ILE B C 1
ATOM 4792 O O . ILE B 1 148 ? -5.406 22.297 27.438 1 95.94 148 ILE B O 1
ATOM 4796 N N . SER B 1 149 ? -6.164 20.219 27.172 1 96.19 149 SER B N 1
ATOM 4797 C CA . SER B 1 149 ? -4.812 19.719 26.969 1 96.19 149 SER B CA 1
ATOM 4798 C C . SER B 1 149 ? -4.512 19.531 25.484 1 96.19 149 SER B C 1
ATOM 4800 O O . SER B 1 149 ? -5.43 19.484 24.656 1 96.19 149 SER B O 1
ATOM 4802 N N . ARG B 1 150 ? -3.225 19.375 25.109 1 96.94 150 ARG B N 1
ATOM 4803 C CA . ARG B 1 150 ? -2.773 19.203 23.734 1 96.94 150 ARG B CA 1
ATOM 4804 C C . ARG B 1 150 ? -3.412 17.969 23.109 1 96.94 150 ARG B C 1
ATOM 4806 O O . ARG B 1 150 ? -3.695 17.953 21.906 1 96.94 150 ARG B O 1
ATOM 4813 N N . LYS B 1 151 ? -3.682 16.938 23.891 1 96.81 151 LYS B N 1
ATOM 4814 C CA . LYS B 1 151 ? -4.207 15.672 23.406 1 96.81 151 LYS B CA 1
ATOM 4815 C C . LYS B 1 151 ? -5.648 15.82 22.922 1 96.81 151 LYS B C 1
ATOM 4817 O O . LYS B 1 151 ? -6.152 14.969 22.203 1 96.81 151 LYS B O 1
ATOM 4822 N N . GLN B 1 152 ? -6.262 16.859 23.344 1 98.12 152 GLN B N 1
ATOM 4823 C CA . GLN B 1 152 ? -7.656 17.078 23 1 98.12 152 GLN B CA 1
ATOM 4824 C C . GLN B 1 152 ? -7.77 17.969 21.766 1 98.12 152 GLN B C 1
ATOM 4826 O O . GLN B 1 152 ? -8.867 18.188 21.234 1 98.12 152 GLN B O 1
ATOM 4831 N N . LEU B 1 153 ? -6.66 18.5 21.281 1 98.56 153 LEU B N 1
ATOM 4832 C CA . LEU B 1 153 ? -6.652 19.453 20.188 1 98.56 153 LEU B CA 1
ATOM 4833 C C . LEU B 1 153 ? -6.18 18.812 18.891 1 98.56 153 LEU B C 1
ATOM 4835 O O . LEU B 1 153 ? -5.051 18.312 18.828 1 98.56 153 LEU B O 1
ATOM 4839 N N . PHE B 1 154 ? -6.996 18.75 17.859 1 98.69 154 PHE B N 1
ATOM 4840 C CA . PHE B 1 154 ? -6.684 18.25 16.531 1 98.69 154 PHE B CA 1
ATOM 4841 C C . PHE B 1 154 ? -6.551 19.391 15.523 1 98.69 154 PHE B C 1
ATOM 4843 O O . PHE B 1 154 ? -7.555 19.969 15.094 1 98.69 154 PHE B O 1
ATOM 4850 N N . PHE B 1 155 ? -5.309 19.609 15.117 1 98.62 155 PHE B N 1
ATOM 4851 C CA . PHE B 1 155 ? -5.043 20.766 14.258 1 98.62 155 PHE B CA 1
ATOM 4852 C C . PHE B 1 155 ? -4.961 20.328 12.797 1 98.62 155 PHE B C 1
ATOM 4854 O O . PHE B 1 155 ? -4.598 19.203 12.5 1 98.62 155 PHE B O 1
ATOM 4861 N N . GLY B 1 156 ? -5.305 21.234 11.914 1 98.31 156 GLY B N 1
ATOM 4862 C CA . GLY B 1 156 ? -5.078 21.156 10.477 1 98.31 156 GLY B CA 1
ATOM 4863 C C . GLY B 1 156 ? -5.094 22.5 9.797 1 98.31 156 GLY B C 1
ATOM 4864 O O . GLY B 1 156 ? -5.562 23.484 10.375 1 98.31 156 GLY B O 1
ATOM 4865 N N . ALA B 1 157 ? -4.574 22.578 8.633 1 98.56 157 ALA B N 1
ATOM 4866 C CA . ALA B 1 157 ? -4.551 23.797 7.824 1 98.56 157 ALA B CA 1
ATOM 4867 C C . ALA B 1 157 ? -5.098 23.531 6.426 1 98.56 157 ALA B C 1
ATOM 4869 O O . ALA B 1 157 ? -5.148 22.391 5.977 1 98.56 157 ALA B O 1
ATOM 4870 N N . THR B 1 158 ? -5.547 24.609 5.801 1 98.56 158 THR B N 1
ATOM 4871 C CA . THR B 1 158 ? -5.98 24.484 4.414 1 98.56 158 THR B CA 1
ATOM 4872 C C . THR B 1 158 ? -4.781 24.312 3.484 1 98.56 158 THR B C 1
ATOM 4874 O O . THR B 1 158 ? -4.926 23.859 2.35 1 98.56 158 THR B O 1
ATOM 4877 N N . HIS B 1 159 ? -3.641 24.766 3.941 1 98.12 159 HIS B N 1
ATOM 4878 C CA . HIS B 1 159 ? -2.363 24.688 3.242 1 98.12 159 HIS B CA 1
ATOM 4879 C C . HIS B 1 159 ? -2.289 25.719 2.117 1 98.12 159 HIS B C 1
ATOM 4881 O O . HIS B 1 159 ? -1.573 25.516 1.133 1 98.12 159 HIS B O 1
ATOM 4887 N N . THR B 1 160 ? -2.984 26.766 2.223 1 97.75 160 THR B N 1
ATOM 4888 C CA . THR B 1 160 ? -2.805 27.859 1.271 1 97.75 160 THR B CA 1
ATOM 4889 C C . THR B 1 160 ? -1.414 28.469 1.403 1 97.75 160 THR B C 1
ATOM 4891 O O . THR B 1 160 ? -0.917 28.656 2.516 1 97.75 160 THR B O 1
ATOM 4894 N N . HIS B 1 161 ? -0.843 28.75 0.257 1 96.5 161 HIS B N 1
ATOM 4895 C CA . HIS B 1 161 ? 0.47 29.375 0.228 1 96.5 161 HIS B CA 1
ATOM 4896 C C . HIS B 1 161 ? 0.346 30.891 0.174 1 96.5 161 HIS B C 1
ATOM 4898 O O . HIS B 1 161 ? 1.346 31.594 0.013 1 96.5 161 HIS B O 1
ATOM 4904 N N . SER B 1 162 ? -0.82 31.375 0.308 1 96.19 162 SER B N 1
ATOM 4905 C CA . SER B 1 162 ? -1.114 32.812 0.253 1 96.19 162 SER B CA 1
ATOM 4906 C C . SER B 1 162 ? -1.582 33.312 1.608 1 96.19 162 SER B C 1
ATOM 4908 O O . SER B 1 162 ? -2.57 34.062 1.69 1 96.19 162 SER B O 1
ATOM 4910 N N . SER B 1 163 ? -0.904 32.875 2.604 1 96.38 163 SER B N 1
ATOM 4911 C CA . SER B 1 163 ? -1.269 33.25 3.971 1 96.38 163 SER B CA 1
ATOM 4912 C C . SER B 1 163 ? -0.048 33.688 4.77 1 96.38 163 SER B C 1
ATOM 4914 O O . SER B 1 163 ? 0.98 34.062 4.191 1 96.38 163 SER B O 1
ATOM 4916 N N . ILE B 1 164 ? -0.217 33.688 6.113 1 95 164 ILE B N 1
ATOM 4917 C CA . ILE B 1 164 ? 0.716 34.312 7.051 1 95 164 ILE B CA 1
ATOM 4918 C C . ILE B 1 164 ? 2.008 33.5 7.102 1 95 164 ILE B C 1
ATOM 4920 O O . ILE B 1 164 ? 1.984 32.281 7.402 1 95 164 ILE B O 1
ATOM 4924 N N . GLY B 1 165 ? 3.062 34.156 6.719 1 93.94 165 GLY B N 1
ATOM 4925 C CA . GLY B 1 165 ? 4.395 33.594 6.945 1 93.94 165 GLY B CA 1
ATOM 4926 C C . GLY B 1 165 ? 5.02 34.094 8.242 1 93.94 165 GLY B C 1
ATOM 4927 O O . GLY B 1 165 ? 4.309 34.406 9.203 1 93.94 165 GLY B O 1
ATOM 4928 N N . ASN B 1 166 ? 6.309 33.938 8.391 1 92.12 166 ASN B N 1
ATOM 4929 C CA . ASN B 1 166 ? 7.113 34.5 9.469 1 92.12 166 ASN B CA 1
ATOM 4930 C C . ASN B 1 166 ? 6.809 33.844 10.805 1 92.12 166 ASN B C 1
ATOM 4932 O O . ASN B 1 166 ? 6.98 34.438 11.859 1 92.12 166 ASN B O 1
ATOM 4936 N N . CYS B 1 167 ? 6.281 32.625 10.75 1 91.69 167 CYS B N 1
ATOM 4937 C CA . CYS B 1 167 ? 5.867 31.953 11.984 1 91.69 167 CYS B CA 1
ATOM 4938 C C . CYS B 1 167 ? 6.734 30.734 12.266 1 91.69 167 CYS B C 1
ATOM 4940 O O . CYS B 1 167 ? 6.5 30.016 13.234 1 91.69 167 CYS B O 1
ATOM 4942 N N . MET B 1 168 ? 7.641 30.406 11.414 1 87.38 168 MET B N 1
ATOM 4943 C CA . MET B 1 168 ? 8.492 29.234 11.578 1 87.38 168 MET B CA 1
ATOM 4944 C C . MET B 1 168 ? 9.953 29.641 11.758 1 87.38 168 MET B C 1
ATOM 4946 O O . MET B 1 168 ? 10.508 30.359 10.922 1 87.38 168 MET B O 1
ATOM 4950 N N . PRO B 1 169 ? 10.547 29.203 12.789 1 87.25 169 PRO B N 1
ATOM 4951 C CA . PRO B 1 169 ? 11.945 29.594 13.008 1 87.25 169 PRO B CA 1
ATOM 4952 C C . PRO B 1 169 ? 12.914 28.766 12.18 1 87.25 169 PRO B C 1
ATOM 4954 O O . PRO B 1 169 ? 12.508 27.797 11.516 1 87.25 169 PRO B O 1
ATOM 4957 N N . GLY B 1 170 ? 14.18 29.219 12.211 1 83.06 170 GLY B N 1
ATOM 4958 C CA . GLY B 1 170 ? 15.227 28.484 11.523 1 83.06 170 GLY B CA 1
ATOM 4959 C C . GLY B 1 170 ? 15.391 28.906 10.07 1 83.06 170 GLY B C 1
ATOM 4960 O O . GLY B 1 170 ? 14.562 29.641 9.531 1 83.06 170 GLY B O 1
ATOM 4961 N N . TYR B 1 171 ? 16.484 28.344 9.516 1 82.62 171 TYR B N 1
ATOM 4962 C CA . TYR B 1 171 ? 16.828 28.703 8.148 1 82.62 171 TYR B CA 1
ATOM 4963 C C . TYR B 1 171 ? 15.742 28.25 7.176 1 82.62 171 TYR B C 1
ATOM 4965 O O . TYR B 1 171 ? 15.336 29.016 6.289 1 82.62 171 TYR B O 1
ATOM 4973 N N . VAL B 1 172 ? 15.281 27.062 7.398 1 79.62 172 VAL B N 1
ATOM 4974 C CA . VAL B 1 172 ? 14.258 26.516 6.512 1 79.62 172 VAL B CA 1
ATOM 4975 C C . VAL B 1 172 ? 12.961 27.312 6.676 1 79.62 172 VAL B C 1
ATOM 4977 O O . VAL B 1 172 ? 12.289 27.609 5.688 1 79.62 172 VAL B O 1
ATOM 4980 N N . GLY B 1 173 ? 12.656 27.641 7.883 1 83.62 173 GLY B N 1
ATOM 4981 C CA . GLY B 1 173 ? 11.5 28.5 8.117 1 83.62 173 GLY B CA 1
ATOM 4982 C C . GLY B 1 173 ? 11.602 29.844 7.434 1 83.62 173 GLY B C 1
ATOM 4983 O O . GLY B 1 173 ? 10.648 30.297 6.793 1 83.62 173 GLY B O 1
ATOM 4984 N N . LYS B 1 174 ? 12.781 30.375 7.562 1 85.31 174 LYS B N 1
ATOM 4985 C CA . LYS B 1 174 ? 13.008 31.672 6.926 1 85.31 174 LYS B CA 1
ATOM 4986 C C . LYS B 1 174 ? 12.914 31.562 5.406 1 85.31 174 LYS B C 1
ATOM 4988 O O . LYS B 1 174 ? 12.352 32.438 4.75 1 85.31 174 LYS B O 1
ATOM 4993 N N . SER B 1 175 ? 13.422 30.531 4.945 1 83.38 175 SER B N 1
ATOM 4994 C CA . SER B 1 175 ? 13.469 30.344 3.5 1 83.38 175 SER B CA 1
ATOM 4995 C C . SER B 1 175 ? 12.062 30.172 2.924 1 83.38 175 SER B C 1
ATOM 4997 O O . SER B 1 175 ? 11.773 30.656 1.83 1 83.38 175 SER B O 1
ATOM 4999 N N . PHE B 1 176 ? 11.188 29.562 3.658 1 82.12 176 PHE B N 1
ATOM 5000 C CA . PHE B 1 176 ? 9.883 29.219 3.105 1 82.12 176 PHE B CA 1
ATOM 5001 C C . PHE B 1 176 ? 8.82 30.203 3.574 1 82.12 176 PHE B C 1
ATOM 5003 O O . PHE B 1 176 ? 7.762 30.312 2.953 1 82.12 176 PHE B O 1
ATOM 5010 N N . GLY B 1 177 ? 9.078 30.953 4.664 1 86.94 177 GLY B N 1
ATOM 5011 C CA . GLY B 1 177 ? 8.016 31.766 5.234 1 86.94 177 GLY B CA 1
ATOM 5012 C C . GLY B 1 177 ? 8.484 33.125 5.703 1 86.94 177 GLY B C 1
ATOM 5013 O O . GLY B 1 177 ? 7.734 33.875 6.344 1 86.94 177 GLY B O 1
ATOM 5014 N N . GLY B 1 178 ? 9.75 33.438 5.422 1 88.31 178 GLY B N 1
ATOM 5015 C CA . GLY B 1 178 ? 10.258 34.719 5.848 1 88.31 178 GLY B CA 1
ATOM 5016 C C . GLY B 1 178 ? 10.867 34.688 7.234 1 88.31 178 GLY B C 1
ATOM 5017 O O . GLY B 1 178 ? 10.867 33.656 7.898 1 88.31 178 GLY B O 1
ATOM 5018 N N . GLU B 1 179 ? 11.375 35.875 7.637 1 90.31 179 GLU B N 1
ATOM 5019 C CA . GLU B 1 179 ? 12.031 36 8.938 1 90.31 179 GLU B CA 1
ATOM 5020 C C . GLU B 1 179 ? 11.055 35.719 10.078 1 90.31 179 GLU B C 1
ATOM 5022 O O . GLU B 1 179 ? 9.938 36.281 10.078 1 90.31 179 GLU B O 1
ATOM 5027 N N . TYR B 1 180 ? 11.539 34.969 11.039 1 92.75 180 TYR B N 1
ATOM 5028 C CA . TYR B 1 180 ? 10.711 34.625 12.195 1 92.75 180 TYR B CA 1
ATOM 5029 C C . TYR B 1 180 ? 10.305 35.875 12.961 1 92.75 180 TYR B C 1
ATOM 5031 O O . TYR B 1 180 ? 11.148 36.719 13.289 1 92.75 180 TYR B O 1
ATOM 5039 N N . GLN B 1 181 ? 8.969 36.031 13.234 1 93.25 181 GLN B N 1
ATOM 5040 C CA . GLN B 1 181 ? 8.414 37.125 14.016 1 93.25 181 GLN B CA 1
ATOM 5041 C C . GLN B 1 181 ? 7.586 36.594 15.188 1 93.25 181 GLN B C 1
ATOM 5043 O O . GLN B 1 181 ? 6.414 36.25 15.023 1 93.25 181 GLN B O 1
ATOM 5048 N N . PRO B 1 182 ? 8.117 36.656 16.391 1 94.38 182 PRO B N 1
ATOM 5049 C CA . PRO B 1 182 ? 7.422 36.094 17.562 1 94.38 182 PRO B CA 1
ATOM 5050 C C . PRO B 1 182 ? 6.086 36.781 17.828 1 94.38 182 PRO B C 1
ATOM 5052 O O . PRO B 1 182 ? 5.172 36.156 18.391 1 94.38 182 PRO B O 1
ATOM 5055 N N . GLU B 1 183 ? 5.953 38.031 17.422 1 94.75 183 GLU B N 1
ATOM 5056 C CA . GLU B 1 183 ? 4.719 38.781 17.641 1 94.75 183 GLU B CA 1
ATOM 5057 C C . GLU B 1 183 ? 3.559 38.188 16.859 1 94.75 183 GLU B C 1
ATOM 5059 O O . GLU B 1 183 ? 2.41 38.219 17.297 1 94.75 183 GLU B O 1
ATOM 5064 N N . VAL B 1 184 ? 3.889 37.688 15.68 1 94.81 184 VAL B N 1
ATOM 5065 C CA . VAL B 1 184 ? 2.865 37.031 14.883 1 94.81 184 VAL B CA 1
ATOM 5066 C C . VAL B 1 184 ? 2.402 35.75 15.578 1 94.81 184 VAL B C 1
ATOM 5068 O O . VAL B 1 184 ? 1.203 35.469 15.641 1 94.81 184 VAL B O 1
ATOM 5071 N N . VAL B 1 185 ? 3.324 35 16.156 1 96.25 185 VAL B N 1
ATOM 5072 C CA . VAL B 1 185 ? 3.035 33.781 16.875 1 96.25 185 VAL B CA 1
ATOM 5073 C C . VAL B 1 185 ? 2.16 34.062 18.094 1 96.25 185 VAL B C 1
ATOM 5075 O O . VAL B 1 185 ? 1.186 33.375 18.359 1 96.25 185 VAL B O 1
ATOM 5078 N N . GLU B 1 186 ? 2.533 35.062 18.797 1 97.06 186 GLU B N 1
ATOM 5079 C CA . GLU B 1 186 ? 1.768 35.469 19.969 1 97.06 186 GLU B CA 1
ATOM 5080 C C . GLU B 1 186 ? 0.341 35.844 19.594 1 97.06 186 GLU B C 1
ATOM 5082 O O . GLU B 1 186 ? -0.614 35.438 20.266 1 97.06 186 GLU B O 1
ATOM 5087 N N . TRP B 1 187 ? 0.22 36.656 18.578 1 97.31 187 TRP B N 1
ATOM 5088 C CA . TRP B 1 187 ? -1.086 37.094 18.125 1 97.31 187 TRP B CA 1
ATOM 5089 C C . TRP B 1 187 ? -1.957 35.938 17.703 1 97.31 187 TRP B C 1
ATOM 5091 O O . TRP B 1 187 ? -3.115 35.812 18.109 1 97.31 187 TRP B O 1
ATOM 5101 N N . LEU B 1 188 ? -1.42 35.031 16.906 1 97.81 188 LEU B N 1
ATOM 5102 C CA . LEU B 1 188 ? -2.15 33.844 16.469 1 97.81 188 LEU B CA 1
ATOM 5103 C C . LEU B 1 188 ? -2.52 32.969 17.672 1 97.81 188 LEU B C 1
ATOM 5105 O O . LEU B 1 188 ? -3.629 32.438 17.75 1 97.81 188 LEU B O 1
ATOM 5109 N N . GLY B 1 189 ? -1.536 32.781 18.594 1 98.12 189 GLY B N 1
ATOM 5110 C CA . GLY B 1 189 ? -1.813 32 19.797 1 98.12 189 GLY B CA 1
ATOM 5111 C C . GLY B 1 189 ? -3.02 32.531 20.562 1 98.12 189 GLY B C 1
ATOM 5112 O O . GLY B 1 189 ? -3.842 31.734 21.031 1 98.12 189 GLY B O 1
ATOM 5113 N N . GLN B 1 190 ? -3.102 33.812 20.672 1 98.06 190 GLN B N 1
ATOM 5114 C CA . GLN B 1 190 ? -4.227 34.438 21.375 1 98.06 190 GLN B CA 1
ATOM 5115 C C . GLN B 1 190 ? -5.527 34.219 20.594 1 98.06 190 GLN B C 1
ATOM 5117 O O . GLN B 1 190 ? -6.559 33.875 21.188 1 98.06 190 GLN B O 1
ATOM 5122 N N . LYS B 1 191 ? -5.484 34.469 19.328 1 98.25 191 LYS B N 1
ATOM 5123 C CA . LYS B 1 191 ? -6.668 34.281 18.5 1 98.25 191 LYS B CA 1
ATOM 5124 C C . LYS B 1 191 ? -7.188 32.844 18.562 1 98.25 191 LYS B C 1
ATOM 5126 O O . LYS B 1 191 ? -8.391 32.625 18.703 1 98.25 191 LYS B O 1
ATOM 5131 N N . PHE B 1 192 ? -6.27 31.906 18.453 1 98.75 192 PHE B N 1
ATOM 5132 C CA . PHE B 1 192 ? -6.656 30.5 18.484 1 98.75 192 PHE B CA 1
ATOM 5133 C C . PHE B 1 192 ? -7.207 30.109 19.859 1 98.75 192 PHE B C 1
ATOM 5135 O O . PHE B 1 192 ? -8.164 29.344 19.953 1 98.75 192 PHE B O 1
ATOM 5142 N N . SER B 1 193 ? -6.539 30.562 20.938 1 98.81 193 SER B N 1
ATOM 5143 C CA . SER B 1 193 ? -7.012 30.25 22.281 1 98.81 193 SER B CA 1
ATOM 5144 C C . SER B 1 193 ? -8.445 30.734 22.484 1 98.81 193 SER B C 1
ATOM 5146 O O . SER B 1 193 ? -9.289 30.016 23 1 98.81 193 SER B O 1
ATOM 5148 N N . ALA B 1 194 ? -8.688 31.984 22.062 1 98.69 194 ALA B N 1
ATOM 5149 C CA . ALA B 1 194 ? -10.031 32.531 22.172 1 98.69 194 ALA B CA 1
ATOM 5150 C C . ALA B 1 194 ? -11.023 31.75 21.312 1 98.69 194 ALA B C 1
ATOM 5152 O O . ALA B 1 194 ? -12.164 31.516 21.719 1 98.69 194 ALA B O 1
ATOM 5153 N N . LEU B 1 195 ? -10.602 31.406 20.141 1 98.88 195 LEU B N 1
ATOM 5154 C CA . LEU B 1 195 ? -11.414 30.625 19.219 1 98.88 195 LEU B CA 1
ATOM 5155 C C . LEU B 1 195 ? -11.852 29.312 19.859 1 98.88 195 LEU B C 1
ATOM 5157 O O . LEU B 1 195 ? -13.031 28.938 19.781 1 98.88 195 LEU B O 1
ATOM 5161 N N . ILE B 1 196 ? -10.922 28.562 20.453 1 98.88 196 ILE B N 1
ATOM 5162 C CA . ILE B 1 196 ? -11.18 27.266 21.078 1 98.88 196 ILE B CA 1
ATOM 5163 C C . ILE B 1 196 ? -12.172 27.422 22.219 1 98.88 196 ILE B C 1
ATOM 5165 O O . ILE B 1 196 ? -13.141 26.672 22.328 1 98.88 196 ILE B O 1
ATOM 5169 N N . LEU B 1 197 ? -11.984 28.438 23.031 1 98.81 197 LEU B N 1
ATOM 5170 C CA . LEU B 1 197 ? -12.883 28.688 24.156 1 98.81 197 LEU B CA 1
ATOM 5171 C C . LEU B 1 197 ? -14.281 29.031 23.656 1 98.81 197 LEU B C 1
ATOM 5173 O O . LEU B 1 197 ? -15.273 28.625 24.266 1 98.81 197 LEU B O 1
ATOM 5177 N N . GLN B 1 198 ? -14.352 29.797 22.609 1 98.88 198 GLN B N 1
ATOM 5178 C CA . GLN B 1 198 ? -15.648 30.141 22.031 1 98.88 198 GLN B CA 1
ATOM 5179 C C . GLN B 1 198 ? -16.375 28.906 21.516 1 98.88 198 GLN B C 1
ATOM 5181 O O . GLN B 1 198 ? -17.578 28.766 21.688 1 98.88 198 GLN B O 1
ATOM 5186 N N . ALA B 1 199 ? -15.664 28.031 20.828 1 98.88 199 ALA B N 1
ATOM 5187 C CA . ALA B 1 199 ? -16.266 26.797 20.344 1 98.88 199 ALA B CA 1
ATOM 5188 C C . ALA B 1 199 ? -16.781 25.938 21.5 1 98.88 199 ALA B C 1
ATOM 5190 O O . ALA B 1 199 ? -17.859 25.375 21.422 1 98.88 199 ALA B O 1
ATOM 5191 N N . LEU B 1 200 ? -16.016 25.828 22.578 1 98.69 200 LEU B N 1
ATOM 5192 C CA . LEU B 1 200 ? -16.406 25.078 23.75 1 98.69 200 LEU B CA 1
ATOM 5193 C C . LEU B 1 200 ? -17.672 25.656 24.375 1 98.69 200 LEU B C 1
ATOM 5195 O O . LEU B 1 200 ? -18.547 24.922 24.844 1 98.69 200 LEU B O 1
ATOM 5199 N N . ALA B 1 201 ? -17.766 26.922 24.375 1 98.56 201 ALA B N 1
ATOM 5200 C CA . ALA B 1 201 ? -18.891 27.609 25 1 98.56 201 ALA B CA 1
ATOM 5201 C C . ALA B 1 201 ? -20.156 27.453 24.172 1 98.56 201 ALA B C 1
ATOM 5203 O O . ALA B 1 201 ? -21.266 27.562 24.688 1 98.56 201 ALA B O 1
ATOM 5204 N N . ASP B 1 202 ? -20.016 27.094 22.953 1 98.69 202 ASP B N 1
ATOM 5205 C CA . ASP B 1 202 ? -21.141 27.047 22.031 1 98.69 202 ASP B CA 1
ATOM 5206 C C . ASP B 1 202 ? -21.719 25.625 21.953 1 98.69 202 ASP B C 1
ATOM 5208 O O . ASP B 1 202 ? -22.625 25.359 21.156 1 98.69 202 ASP B O 1
ATOM 5212 N N . LYS B 1 203 ? -21.297 24.688 22.719 1 98.5 203 LYS B N 1
ATOM 5213 C CA . LYS B 1 203 ? -21.734 23.297 22.641 1 98.5 203 LYS B CA 1
ATOM 5214 C C . LYS B 1 203 ? -23.234 23.172 22.922 1 98.5 203 LYS B C 1
ATOM 5216 O O . LYS B 1 203 ? -23.719 23.75 23.891 1 98.5 203 LYS B O 1
ATOM 5221 N N . GLN B 1 204 ? -23.844 22.5 22.031 1 98.12 204 GLN B N 1
ATOM 5222 C CA . GLN B 1 204 ? -25.25 22.125 22.125 1 98.12 204 GLN B CA 1
ATOM 5223 C C . GLN B 1 204 ? -25.469 20.688 21.656 1 98.12 204 GLN B C 1
ATOM 5225 O O . GLN B 1 204 ? -24.625 20.125 20.938 1 98.12 204 GLN B O 1
ATOM 5230 N N . PRO B 1 205 ? -26.594 20.094 22.156 1 98.75 205 PRO B N 1
ATOM 5231 C CA . PRO B 1 205 ? -26.906 18.797 21.562 1 98.75 205 PRO B CA 1
ATOM 5232 C C . PRO B 1 205 ? -26.859 18.828 20.031 1 98.75 205 PRO B C 1
ATOM 5234 O O . PRO B 1 205 ? -27.312 19.797 19.422 1 98.75 205 PRO B O 1
ATOM 5237 N N . ALA B 1 206 ? -26.297 17.844 19.469 1 98.81 206 ALA B N 1
ATOM 5238 C CA . ALA B 1 206 ? -26.078 17.859 18.016 1 98.81 206 ALA B CA 1
ATOM 5239 C C . ALA B 1 206 ? -26.141 16.469 17.422 1 98.81 206 ALA B C 1
ATOM 5241 O O . ALA B 1 206 ? -26.172 15.469 18.156 1 98.81 206 ALA B O 1
ATOM 5242 N N . GLN B 1 207 ? -26.25 16.422 16.141 1 98.62 207 GLN B N 1
ATOM 5243 C CA . GLN B 1 207 ? -26.172 15.203 15.352 1 98.62 207 GLN B CA 1
ATOM 5244 C C . GLN B 1 207 ? -24.953 15.219 14.43 1 98.62 207 GLN B C 1
ATOM 5246 O O . GLN B 1 207 ? -24.422 16.281 14.117 1 98.62 207 GLN B O 1
ATOM 5251 N N . PHE B 1 208 ? -24.609 13.969 14.055 1 98.69 208 PHE B N 1
ATOM 5252 C CA . PHE B 1 208 ? -23.375 13.828 13.281 1 98.69 208 PHE B CA 1
ATOM 5253 C C . PHE B 1 208 ? -23.594 12.875 12.109 1 98.69 208 PHE B C 1
ATOM 5255 O O . PHE B 1 208 ? -24.344 11.906 12.219 1 98.69 208 PHE B O 1
ATOM 5262 N N . ALA B 1 209 ? -22.938 13.188 10.992 1 98.5 209 ALA B N 1
ATOM 5263 C CA . ALA B 1 209 ? -22.844 12.281 9.852 1 98.5 209 ALA B CA 1
ATOM 5264 C C . ALA B 1 209 ? -21.5 12.453 9.133 1 98.5 209 ALA B C 1
ATOM 5266 O O . ALA B 1 209 ? -20.891 13.516 9.188 1 98.5 209 ALA B O 1
ATOM 5267 N N . SER B 1 210 ? -21.047 11.375 8.508 1 98.25 210 SER B N 1
ATOM 5268 C CA . SER B 1 210 ? -19.828 11.43 7.695 1 98.25 210 SER B CA 1
ATOM 5269 C C . SER B 1 210 ? -19.984 10.633 6.406 1 98.25 210 SER B C 1
ATOM 5271 O O . SER B 1 210 ? -20.812 9.719 6.332 1 98.25 210 SER B O 1
ATOM 5273 N N . GLY B 1 211 ? -19.234 10.969 5.406 1 97.69 211 GLY B N 1
ATOM 5274 C CA . GLY B 1 211 ? -19.219 10.328 4.102 1 97.69 211 GLY B CA 1
ATOM 5275 C C . GLY B 1 211 ? -18.172 10.906 3.166 1 97.69 211 GLY B C 1
ATOM 5276 O O . GLY B 1 211 ? -17.25 11.594 3.609 1 97.69 211 GLY B O 1
ATOM 5277 N N . TYR B 1 212 ? -18.25 10.516 1.925 1 98.19 212 TYR B N 1
ATOM 5278 C CA . TYR B 1 212 ? -17.328 11.078 0.939 1 98.19 212 TYR B CA 1
ATOM 5279 C C . TYR B 1 212 ? -17.953 11.078 -0.449 1 98.19 212 TYR B C 1
ATOM 5281 O O . TYR B 1 212 ? -18.984 10.445 -0.671 1 98.19 212 TYR B O 1
ATOM 5289 N N . VAL B 1 213 ? -17.406 11.859 -1.34 1 98.38 213 VAL B N 1
ATOM 5290 C CA . VAL B 1 213 ? -17.719 11.867 -2.766 1 98.38 213 VAL B CA 1
ATOM 5291 C C . VAL B 1 213 ? -16.438 11.93 -3.58 1 98.38 213 VAL B C 1
ATOM 5293 O O . VAL B 1 213 ? -15.477 12.602 -3.189 1 98.38 213 VAL B O 1
ATOM 5296 N N . LYS B 1 214 ? -16.328 11.195 -4.676 1 97.69 214 LYS B N 1
ATOM 5297 C CA . LYS B 1 214 ? -15.141 11.211 -5.523 1 97.69 214 LYS B CA 1
ATOM 5298 C C . LYS B 1 214 ? -15.172 12.383 -6.5 1 97.69 214 LYS B C 1
ATOM 5300 O O . LYS B 1 214 ? -16.203 12.648 -7.129 1 97.69 214 LYS B O 1
ATOM 5305 N N . VAL B 1 215 ? -14.055 13.086 -6.527 1 98.25 215 VAL B N 1
ATOM 5306 C CA . VAL B 1 215 ? -13.93 14.211 -7.453 1 98.25 215 VAL B CA 1
ATOM 5307 C C . VAL B 1 215 ? -12.594 14.133 -8.18 1 98.25 215 VAL B C 1
ATOM 5309 O O . VAL B 1 215 ? -11.75 15.016 -8.031 1 98.25 215 VAL B O 1
ATOM 5312 N N . PRO B 1 216 ? -12.414 13.172 -9.062 1 97.5 216 PRO B N 1
ATOM 5313 C CA . PRO B 1 216 ? -11.109 12.914 -9.68 1 97.5 216 PRO B CA 1
ATOM 5314 C C . PRO B 1 216 ? -10.672 14.023 -10.633 1 97.5 216 PRO B C 1
ATOM 5316 O O . PRO B 1 216 ? -9.484 14.172 -10.906 1 97.5 216 PRO B O 1
ATOM 5319 N N . ASN B 1 217 ? -11.57 14.828 -11.133 1 97.25 217 ASN B N 1
ATOM 5320 C CA . ASN B 1 217 ? -11.234 15.844 -12.133 1 97.25 217 ASN B CA 1
ATOM 5321 C C . ASN B 1 217 ? -10.531 17.047 -11.5 1 97.25 217 ASN B C 1
ATOM 5323 O O . ASN B 1 217 ? -10.055 17.922 -12.211 1 97.25 217 ASN B O 1
ATOM 5327 N N . LEU B 1 218 ? -10.406 17.062 -10.164 1 98.75 218 LEU B N 1
ATOM 5328 C CA . LEU B 1 218 ? -9.844 18.234 -9.523 1 98.75 218 LEU B CA 1
ATOM 5329 C C . LEU B 1 218 ? -8.539 17.906 -8.812 1 98.75 218 LEU B C 1
ATOM 5331 O O . LEU B 1 218 ? -7.969 18.75 -8.117 1 98.75 218 LEU B O 1
ATOM 5335 N N . VAL B 1 219 ? -8.078 16.75 -8.93 1 98.5 219 VAL B N 1
ATOM 5336 C CA . VAL B 1 219 ? -6.855 16.328 -8.266 1 98.5 219 VAL B CA 1
ATOM 5337 C C . VAL B 1 219 ? -6.031 15.453 -9.203 1 98.5 219 VAL B C 1
ATOM 5339 O O . VAL B 1 219 ? -6.59 14.758 -10.055 1 98.5 219 VAL B O 1
ATOM 5342 N N . ARG B 1 220 ? -4.742 15.531 -9.117 1 97.88 220 ARG B N 1
ATOM 5343 C CA . ARG B 1 220 ? -3.842 14.711 -9.922 1 97.88 220 ARG B CA 1
ATOM 5344 C C . ARG B 1 220 ? -2.633 14.266 -9.109 1 97.88 220 ARG B C 1
ATOM 5346 O O . ARG B 1 220 ? -2.279 14.898 -8.109 1 97.88 220 ARG B O 1
ATOM 5353 N N . ASN B 1 221 ? -2.078 13.133 -9.414 1 97.38 221 ASN B N 1
ATOM 5354 C CA . ASN B 1 221 ? -0.757 12.75 -8.93 1 97.38 221 ASN B CA 1
ATOM 5355 C C . ASN B 1 221 ? 0.348 13.555 -9.609 1 97.38 221 ASN B C 1
ATOM 5357 O O . ASN B 1 221 ? 0.477 13.516 -10.836 1 97.38 221 ASN B O 1
ATOM 5361 N N . ARG B 1 222 ? 1.11 14.219 -8.852 1 96.69 222 ARG B N 1
ATOM 5362 C CA . ARG B 1 222 ? 2.029 15.156 -9.484 1 96.69 222 ARG B CA 1
ATOM 5363 C C . ARG B 1 222 ? 3.439 14.586 -9.555 1 96.69 222 ARG B C 1
ATOM 5365 O O . ARG B 1 222 ? 4.363 15.25 -10.023 1 96.69 222 ARG B O 1
ATOM 5372 N N . ILE B 1 223 ? 3.654 13.406 -9.062 1 96 223 ILE B N 1
ATOM 5373 C CA . ILE B 1 223 ? 5 12.844 -9.078 1 96 223 ILE B CA 1
ATOM 5374 C C . ILE B 1 223 ? 5.238 12.141 -10.414 1 96 223 ILE B C 1
ATOM 5376 O O . ILE B 1 223 ? 6.043 12.594 -11.227 1 96 223 ILE B O 1
ATOM 5380 N N . ILE B 1 224 ? 4.344 11.086 -10.68 1 94.19 224 ILE B N 1
ATOM 5381 C CA . ILE B 1 224 ? 4.562 10.375 -11.938 1 94.19 224 ILE B CA 1
ATOM 5382 C C . ILE B 1 224 ? 3.365 10.57 -12.859 1 94.19 224 ILE B C 1
ATOM 5384 O O . ILE B 1 224 ? 3.24 9.891 -13.883 1 94.19 224 ILE B O 1
ATOM 5388 N N . GLY B 1 225 ? 2.438 11.359 -12.469 1 93.5 225 GLY B N 1
ATOM 5389 C CA . GLY B 1 225 ? 1.314 11.727 -13.32 1 93.5 225 GLY B CA 1
ATOM 5390 C C . GLY B 1 225 ? 0.235 10.656 -13.367 1 93.5 225 GLY B C 1
ATOM 5391 O O . GLY B 1 225 ? -0.21 10.172 -12.328 1 93.5 225 GLY B O 1
ATOM 5392 N N . GLU B 1 226 ? -0.222 10.32 -14.484 1 91.31 226 GLU B N 1
ATOM 5393 C CA . GLU B 1 226 ? -1.393 9.469 -14.688 1 91.31 226 GLU B CA 1
ATOM 5394 C C . GLU B 1 226 ? -1.129 8.039 -14.227 1 91.31 226 GLU B C 1
ATOM 5396 O O . GLU B 1 226 ? -2.057 7.324 -13.852 1 91.31 226 GLU B O 1
ATOM 5401 N N . SER B 1 227 ? 0.08 7.684 -14.211 1 91.5 227 SER B N 1
ATOM 5402 C CA . SER B 1 227 ? 0.413 6.316 -13.82 1 91.5 227 SER B CA 1
ATOM 5403 C C . SER B 1 227 ? 0.357 6.145 -12.312 1 91.5 227 SER B C 1
ATOM 5405 O O . SER B 1 227 ? 0.333 5.02 -11.805 1 91.5 227 SER B O 1
ATOM 5407 N N . GLY B 1 228 ? 0.411 7.25 -11.633 1 95.38 228 GLY B N 1
ATOM 5408 C CA . GLY B 1 228 ? 0.332 7.18 -10.18 1 95.38 228 GLY B CA 1
ATOM 5409 C C . GLY B 1 228 ? -1.078 6.953 -9.672 1 95.38 228 GLY B C 1
ATOM 5410 O O . GLY B 1 228 ? -2.051 7.344 -10.32 1 95.38 228 GLY B O 1
ATOM 5411 N N . ARG B 1 229 ? -1.249 6.258 -8.539 1 97 229 ARG B N 1
ATOM 5412 C CA . ARG B 1 229 ? -2.553 6.082 -7.91 1 97 229 ARG B CA 1
ATOM 5413 C C . ARG B 1 229 ? -3.088 7.406 -7.375 1 97 229 ARG B C 1
ATOM 5415 O O . ARG B 1 229 ? -2.314 8.32 -7.078 1 97 229 ARG B O 1
ATOM 5422 N N . LEU B 1 230 ? -4.445 7.512 -7.285 1 97.69 230 LEU B N 1
ATOM 5423 C CA . LEU B 1 230 ? -5.07 8.812 -7.055 1 97.69 230 LEU B CA 1
ATOM 5424 C C . LEU B 1 230 ? -6.066 8.734 -5.906 1 97.69 230 LEU B C 1
ATOM 5426 O O . LEU B 1 230 ? -7.039 7.98 -5.969 1 97.69 230 LEU B O 1
ATOM 5430 N N . ASN B 1 231 ? -5.805 9.406 -4.855 1 98.31 231 ASN B N 1
ATOM 5431 C CA . ASN B 1 231 ? -6.832 9.641 -3.85 1 98.31 231 ASN B CA 1
ATOM 5432 C C . ASN B 1 231 ? -7.734 10.812 -4.234 1 98.31 231 ASN B C 1
ATOM 5434 O O . ASN B 1 231 ? -7.391 11.969 -4.012 1 98.31 231 ASN B O 1
ATOM 5438 N N . ASP B 1 232 ? -8.914 10.484 -4.734 1 98.25 232 ASP B N 1
ATOM 5439 C CA . ASP B 1 232 ? -9.781 11.523 -5.285 1 98.25 232 ASP B CA 1
ATOM 5440 C C . ASP B 1 232 ? -11.016 11.719 -4.406 1 98.25 232 ASP B C 1
ATOM 5442 O O . ASP B 1 232 ? -12.023 12.273 -4.859 1 98.25 232 ASP B O 1
ATOM 5446 N N . LYS B 1 233 ? -10.93 11.25 -3.207 1 98.44 233 LYS B N 1
ATOM 5447 C CA . LYS B 1 233 ? -12.062 11.352 -2.291 1 98.44 233 LYS B CA 1
ATOM 5448 C C . LYS B 1 233 ? -12.102 12.719 -1.613 1 98.44 233 LYS B C 1
ATOM 5450 O O . LYS B 1 233 ? -11.109 13.156 -1.029 1 98.44 233 LYS B O 1
ATOM 5455 N N . LEU B 1 234 ? -13.156 13.391 -1.746 1 98.81 234 LEU B N 1
ATOM 5456 C CA . LEU B 1 234 ? -13.5 14.477 -0.841 1 98.81 234 LEU B CA 1
ATOM 5457 C C . LEU B 1 234 ? -14.25 13.961 0.381 1 98.81 234 LEU B C 1
ATOM 5459 O O . LEU B 1 234 ? -15.43 13.609 0.292 1 98.81 234 LEU B O 1
ATOM 5463 N N . ASP B 1 235 ? -13.602 13.906 1.487 1 98.81 235 ASP B N 1
ATOM 5464 C CA . ASP B 1 235 ? -14.211 13.438 2.727 1 98.81 235 ASP B CA 1
ATOM 5465 C C . ASP B 1 235 ? -15.031 14.547 3.385 1 98.81 235 ASP B C 1
ATOM 5467 O O . ASP B 1 235 ? -14.617 15.703 3.404 1 98.81 235 ASP B O 1
ATOM 5471 N N . LEU B 1 236 ? -16.156 14.18 3.893 1 98.81 236 LEU B N 1
ATOM 5472 C CA . LEU B 1 236 ? -17.094 15.156 4.434 1 98.81 236 LEU B CA 1
ATOM 5473 C C . LEU B 1 236 ? -17.594 14.742 5.816 1 98.81 236 LEU B C 1
ATOM 5475 O O . LEU B 1 236 ? -17.906 13.57 6.039 1 98.81 236 LEU B O 1
ATOM 5479 N N . LEU B 1 237 ? -17.531 15.648 6.723 1 98.81 237 LEU B N 1
ATOM 5480 C CA . LEU B 1 237 ? -18.172 15.539 8.031 1 98.81 237 LEU B CA 1
ATOM 5481 C C . LEU B 1 237 ? -19.234 16.625 8.211 1 98.81 237 LEU B C 1
ATOM 5483 O O . LEU B 1 237 ? -19.047 17.766 7.77 1 98.81 237 LEU B O 1
ATOM 5487 N N . SER B 1 238 ? -20.281 16.25 8.875 1 98.81 238 SER B N 1
ATOM 5488 C CA . SER B 1 238 ? -21.375 17.203 9.086 1 98.81 238 SER B CA 1
ATOM 5489 C C . SER B 1 238 ? -21.906 17.125 10.508 1 98.81 238 SER B C 1
ATOM 5491 O O . SER B 1 238 ? -22.109 16.047 11.047 1 98.81 238 SER B O 1
ATOM 5493 N N . PHE B 1 239 ? -22 18.266 11.109 1 98.81 239 PHE B N 1
ATOM 5494 C CA . PHE B 1 239 ? -22.578 18.438 12.43 1 98.81 239 PHE B CA 1
ATOM 5495 C C . PHE B 1 239 ? -23.797 19.359 12.375 1 98.81 239 PHE B C 1
ATOM 5497 O O . PHE B 1 239 ? -23.766 20.406 11.719 1 98.81 239 PHE B O 1
ATOM 5504 N N . ILE B 1 240 ? -24.875 18.953 13.078 1 98.62 240 ILE B N 1
ATOM 5505 C CA . ILE B 1 240 ? -26.062 19.797 13.164 1 98.62 240 ILE B CA 1
ATOM 5506 C C . ILE B 1 240 ? -26.469 19.953 14.625 1 98.62 240 ILE B C 1
ATOM 5508 O O . ILE B 1 240 ? -26.859 18.984 15.289 1 98.62 240 ILE B O 1
ATOM 5512 N N . GLN B 1 241 ? -26.422 21.219 15.078 1 98.62 241 GLN B N 1
ATOM 5513 C CA . GLN B 1 241 ? -26.922 21.516 16.422 1 98.62 241 GLN B CA 1
ATOM 5514 C C . GLN B 1 241 ? -28.438 21.422 16.484 1 98.62 241 GLN B C 1
ATOM 5516 O O . GLN B 1 241 ? -29.109 21.531 15.445 1 98.62 241 GLN B O 1
ATOM 5521 N N . GLU B 1 242 ? -28.891 21.312 17.703 1 97.44 242 GLU B N 1
ATOM 5522 C CA . GLU B 1 242 ? -30.344 21.234 17.906 1 97.44 242 GLU B CA 1
ATOM 5523 C C . GLU B 1 242 ? -31.047 22.5 17.438 1 97.44 242 GLU B C 1
ATOM 5525 O O . GLU B 1 242 ? -32.188 22.469 16.984 1 97.44 242 GLU B O 1
ATOM 5530 N N . ASN B 1 243 ? -30.406 23.594 17.469 1 96.81 243 ASN B N 1
ATOM 5531 C CA . ASN B 1 243 ? -31 24.859 17.078 1 96.81 243 ASN B CA 1
ATOM 5532 C C . ASN B 1 243 ? -30.969 25.047 15.562 1 96.81 243 ASN B C 1
ATOM 5534 O O . ASN B 1 243 ? -31.406 26.078 15.047 1 96.81 243 ASN B O 1
ATOM 5538 N N . GLY B 1 244 ? -30.297 24.156 14.867 1 96.81 244 GLY B N 1
ATOM 5539 C CA . GLY B 1 244 ? -30.328 24.188 13.414 1 96.81 244 GLY B CA 1
ATOM 5540 C C . GLY B 1 244 ? -29.031 24.625 12.789 1 96.81 244 GLY B C 1
ATOM 5541 O O . GLY B 1 244 ? -28.828 24.5 11.578 1 96.81 244 GLY B O 1
ATOM 5542 N N . LYS B 1 245 ? -28.094 25.125 13.609 1 98.19 245 LYS B N 1
ATOM 5543 C CA . LYS B 1 245 ? -26.797 25.531 13.07 1 98.19 245 LYS B CA 1
ATOM 5544 C C . LYS B 1 245 ? -26.031 24.328 12.539 1 98.19 245 LYS B C 1
ATOM 5546 O O . LYS B 1 245 ? -25.953 23.281 13.188 1 98.19 245 LYS B O 1
ATOM 5551 N N . ARG B 1 246 ? -25.453 24.484 11.312 1 98.44 246 ARG B N 1
ATOM 5552 C CA . ARG B 1 246 ? -24.766 23.391 10.641 1 98.44 246 ARG B CA 1
ATOM 5553 C C . ARG B 1 246 ? -23.281 23.703 10.445 1 98.44 246 ARG B C 1
ATOM 5555 O O . ARG B 1 246 ? -22.938 24.812 10.047 1 98.44 246 ARG B O 1
ATOM 5562 N N . ALA B 1 247 ? -22.469 22.766 10.781 1 98.88 247 ALA B N 1
ATOM 5563 C CA . ALA B 1 247 ? -21.047 22.859 10.461 1 98.88 247 ALA B CA 1
ATOM 5564 C C . ALA B 1 247 ? -20.609 21.672 9.602 1 98.88 247 ALA B C 1
ATOM 5566 O O . ALA B 1 247 ? -21.062 20.547 9.805 1 98.88 247 ALA B O 1
ATOM 5567 N N . THR B 1 248 ? -19.797 21.984 8.602 1 98.81 248 THR B N 1
ATOM 5568 C CA . THR B 1 248 ? -19.297 20.969 7.691 1 98.81 248 THR B CA 1
ATOM 5569 C C . THR B 1 248 ? -17.766 21.047 7.57 1 98.81 248 THR B C 1
ATOM 5571 O O . THR B 1 248 ? -17.203 22.141 7.5 1 98.81 248 THR B O 1
ATOM 5574 N N . ILE B 1 249 ? -17.125 19.875 7.641 1 98.94 249 ILE B N 1
ATOM 5575 C CA . ILE B 1 249 ? -15.703 19.781 7.344 1 98.94 249 ILE B CA 1
ATOM 5576 C C . ILE B 1 249 ? -15.508 19.047 6.02 1 98.94 249 ILE B C 1
ATOM 5578 O O . ILE B 1 249 ? -16.109 18 5.785 1 98.94 249 ILE B O 1
ATOM 5582 N N . GLY B 1 250 ? -14.75 19.641 5.117 1 98.88 250 GLY B N 1
ATOM 5583 C CA . GLY B 1 250 ? -14.227 18.938 3.955 1 98.88 250 GLY B CA 1
ATOM 5584 C C . GLY B 1 250 ? -12.734 18.672 4.043 1 98.88 250 GLY B C 1
ATOM 5585 O O . GLY B 1 250 ? -11.977 19.484 4.566 1 98.88 250 GLY B O 1
ATOM 5586 N N . ALA B 1 251 ? -12.289 17.547 3.631 1 98.88 251 ALA B N 1
ATOM 5587 C CA . ALA B 1 251 ? -10.875 17.203 3.498 1 98.88 251 ALA B CA 1
ATOM 5588 C C . ALA B 1 251 ? -10.578 16.625 2.113 1 98.88 251 ALA B C 1
ATOM 5590 O O . ALA B 1 251 ? -11.258 15.711 1.652 1 98.88 251 ALA B O 1
ATOM 5591 N N . PHE B 1 252 ? -9.633 17.125 1.391 1 98.88 252 PHE B N 1
ATOM 5592 C CA . PHE B 1 252 ? -9.328 16.766 0.012 1 98.88 252 PHE B CA 1
ATOM 5593 C C . PHE B 1 252 ? -7.82 16.734 -0.219 1 98.88 252 PHE B C 1
ATOM 5595 O O . PHE B 1 252 ? -7.059 17.375 0.509 1 98.88 252 PHE B O 1
ATOM 5602 N N . SER B 1 253 ? -7.383 15.992 -1.178 1 98.69 253 SER B N 1
ATOM 5603 C CA . SER B 1 253 ? -5.969 15.664 -1.291 1 98.69 253 SER B CA 1
ATOM 5604 C C . SER B 1 253 ? -5.262 16.578 -2.287 1 98.69 253 SER B C 1
ATOM 5606 O O . SER B 1 253 ? -4.062 16.438 -2.523 1 98.69 253 SER B O 1
ATOM 5608 N N . ALA B 1 254 ? -5.926 17.516 -2.877 1 98.62 254 ALA B N 1
ATOM 5609 C CA . ALA B 1 254 ? -5.285 18.438 -3.82 1 98.62 254 ALA B CA 1
ATOM 5610 C C . ALA B 1 254 ? -4.555 19.547 -3.09 1 98.62 254 ALA B C 1
ATOM 5612 O O . ALA B 1 254 ? -5.141 20.25 -2.254 1 98.62 254 ALA B O 1
ATOM 5613 N N . HIS B 1 255 ? -3.318 19.703 -3.473 1 98.06 255 HIS B N 1
ATOM 5614 C CA . HIS B 1 255 ? -2.52 20.781 -2.889 1 98.06 255 HIS B CA 1
ATOM 5615 C C . HIS B 1 255 ? -3.117 22.141 -3.199 1 98.06 255 HIS B C 1
ATOM 5617 O O . HIS B 1 255 ? -3.479 22.422 -4.348 1 98.06 255 HIS B O 1
ATOM 5623 N N . ALA B 1 256 ? -3.242 22.938 -2.16 1 97.88 256 ALA B N 1
ATOM 5624 C CA . ALA B 1 256 ? -3.846 24.266 -2.336 1 97.88 256 ALA B CA 1
ATOM 5625 C C . ALA B 1 256 ? -2.812 25.281 -2.818 1 97.88 256 ALA B C 1
ATOM 5627 O O . ALA B 1 256 ? -2.633 26.328 -2.203 1 97.88 256 ALA B O 1
ATOM 5628 N N . THR B 1 257 ? -2.213 25 -3.914 1 96.56 257 THR B N 1
ATOM 5629 C CA . THR B 1 257 ? -1.201 25.859 -4.527 1 96.56 257 THR B CA 1
ATOM 5630 C C . THR B 1 257 ? -1.696 26.406 -5.863 1 96.56 257 THR B C 1
ATOM 5632 O O . THR B 1 257 ? -0.939 26.469 -6.832 1 96.56 257 THR B O 1
ATOM 5635 N N . VAL B 1 258 ? -2.91 26.734 -5.902 1 97.81 258 VAL B N 1
ATOM 5636 C CA . VAL B 1 258 ? -3.473 27.266 -7.141 1 97.81 258 VAL B CA 1
ATOM 5637 C C . VAL B 1 258 ? -2.9 28.641 -7.422 1 97.81 258 VAL B C 1
ATOM 5639 O O . VAL B 1 258 ? -2.627 28.984 -8.57 1 97.81 258 VAL B O 1
ATOM 5642 N N . ILE B 1 259 ? -2.811 29.422 -6.344 1 96.06 259 ILE B N 1
ATOM 5643 C CA . ILE B 1 259 ? -2.281 30.781 -6.445 1 96.06 259 ILE B CA 1
ATOM 5644 C C . ILE B 1 259 ? -0.758 30.75 -6.355 1 96.06 259 ILE B C 1
ATOM 5646 O O . ILE B 1 259 ? -0.198 30.219 -5.398 1 96.06 259 ILE B O 1
ATOM 5650 N N . GLY B 1 260 ? -0.04 31.422 -7.27 1 92.56 260 GLY B N 1
ATOM 5651 C CA . GLY B 1 260 ? 1.391 31.25 -7.461 1 92.56 260 GLY B CA 1
ATOM 5652 C C . GLY B 1 260 ? 2.225 32.219 -6.66 1 92.56 260 GLY B C 1
ATOM 5653 O O . GLY B 1 260 ? 1.69 32.969 -5.836 1 92.56 260 GLY B O 1
ATOM 5654 N N . THR B 1 261 ? 3.475 32.25 -6.945 1 91.88 261 THR B N 1
ATOM 5655 C CA . THR B 1 261 ? 4.488 32.938 -6.156 1 91.88 261 THR B CA 1
ATOM 5656 C C . THR B 1 261 ? 4.418 34.469 -6.383 1 91.88 261 THR B C 1
ATOM 5658 O O . THR B 1 261 ? 4.949 35.25 -5.59 1 91.88 261 THR B O 1
ATOM 5661 N N . ASP B 1 262 ? 3.785 34.844 -7.398 1 91.88 262 ASP B N 1
ATOM 5662 C CA . ASP B 1 262 ? 3.727 36.281 -7.723 1 91.88 262 ASP B CA 1
ATOM 5663 C C . ASP B 1 262 ? 2.604 36.969 -6.953 1 91.88 262 ASP B C 1
ATOM 5665 O O . ASP B 1 262 ? 2.482 38.188 -6.992 1 91.88 262 ASP B O 1
ATOM 5669 N N . ASN B 1 263 ? 1.926 36.188 -6.203 1 94.69 263 ASN B N 1
ATOM 5670 C CA . ASN B 1 263 ? 0.776 36.719 -5.477 1 94.69 263 ASN B CA 1
ATOM 5671 C C . ASN B 1 263 ? 1.208 37.531 -4.25 1 94.69 263 ASN B C 1
ATOM 5673 O O . ASN B 1 263 ? 2.137 37.125 -3.543 1 94.69 263 ASN B O 1
ATOM 5677 N N . GLU B 1 264 ? 0.496 38.688 -4.051 1 94.81 264 GLU B N 1
ATOM 5678 C CA . GLU B 1 264 ? 0.777 39.531 -2.887 1 94.81 264 GLU B CA 1
ATOM 5679 C C . GLU B 1 264 ? -0.47 39.719 -2.025 1 94.81 264 GLU B C 1
ATOM 5681 O O . GLU B 1 264 ? -0.531 40.625 -1.201 1 94.81 264 GLU B O 1
ATOM 5686 N N . GLN B 1 265 ? -1.412 38.938 -2.271 1 96.44 265 GLN B N 1
ATOM 5687 C CA . GLN B 1 265 ? -2.689 39.094 -1.584 1 96.44 265 GLN B CA 1
ATOM 5688 C C . GLN B 1 265 ? -2.998 37.875 -0.705 1 96.44 265 GLN B C 1
ATOM 5690 O O . GLN B 1 265 ? -2.795 36.719 -1.119 1 96.44 265 GLN B O 1
ATOM 5695 N N . TYR B 1 266 ? -3.492 38.156 0.505 1 96.88 266 TYR B N 1
ATOM 5696 C CA . TYR B 1 266 ? -4 37.062 1.34 1 96.88 266 TYR B CA 1
ATOM 5697 C C . TYR B 1 266 ? -5.223 36.406 0.702 1 96.88 266 TYR B C 1
ATOM 5699 O O . TYR B 1 266 ? -6.094 37.094 0.169 1 96.88 266 TYR B O 1
ATOM 5707 N N . THR B 1 267 ? -5.27 35.188 0.708 1 98 267 THR B N 1
ATOM 5708 C CA . THR B 1 267 ? -6.418 34.438 0.203 1 98 267 THR B CA 1
ATOM 5709 C C . THR B 1 267 ? -6.434 33.031 0.761 1 98 267 THR B C 1
ATOM 5711 O O . THR B 1 267 ? -5.379 32.438 1.014 1 98 267 THR B O 1
ATOM 5714 N N . GLY B 1 268 ? -7.613 32.5 0.962 1 98.12 268 GLY B N 1
ATOM 5715 C CA . GLY B 1 268 ? -7.781 31.125 1.377 1 98.12 268 GLY B CA 1
ATOM 5716 C C . GLY B 1 268 ? -7.602 30.141 0.241 1 98.12 268 GLY B C 1
ATOM 5717 O O . GLY B 1 268 ? -7.703 28.922 0.444 1 98.12 268 GLY B O 1
ATOM 5718 N N . ASP B 1 269 ? -7.242 30.609 -0.999 1 98.5 269 ASP B N 1
ATOM 5719 C CA . ASP B 1 269 ? -7.105 29.75 -2.166 1 98.5 269 ASP B CA 1
ATOM 5720 C C . ASP B 1 269 ? -8.391 28.953 -2.414 1 98.5 269 ASP B C 1
ATOM 5722 O O . ASP B 1 269 ? -9.484 29.438 -2.1 1 98.5 269 ASP B O 1
ATOM 5726 N N . TYR B 1 270 ? -8.375 27.734 -3.121 1 98.81 270 TYR B N 1
ATOM 5727 C CA . TYR B 1 270 ? -9.609 27.047 -3.463 1 98.81 270 TYR B CA 1
ATOM 5728 C C . TYR B 1 270 ? -10.344 26.594 -2.209 1 98.81 270 TYR B C 1
ATOM 5730 O O . TYR B 1 270 ? -11.57 26.531 -2.182 1 98.81 270 TYR B O 1
ATOM 5738 N N . PRO B 1 271 ? -9.602 26.266 -1.105 1 98.88 271 PRO B N 1
ATOM 5739 C CA . PRO B 1 271 ? -10.336 25.922 0.112 1 98.88 271 PRO B CA 1
ATOM 5740 C C . PRO B 1 271 ? -11.195 27.078 0.628 1 98.88 271 PRO B C 1
ATOM 5742 O O . PRO B 1 271 ? -12.281 26.859 1.166 1 98.88 271 PRO B O 1
ATOM 5745 N N . GLY B 1 272 ? -10.656 28.281 0.521 1 98.81 272 GLY B N 1
ATOM 5746 C CA . GLY B 1 272 ? -11.461 29.438 0.889 1 98.81 272 GLY B CA 1
ATOM 5747 C C . GLY B 1 272 ? -12.75 29.531 0.105 1 98.81 272 GLY B C 1
ATOM 5748 O O . GLY B 1 272 ? -13.812 29.797 0.677 1 98.81 272 GLY B O 1
ATOM 5749 N N . TYR B 1 273 ? -12.617 29.359 -1.204 1 98.88 273 TYR B N 1
ATOM 5750 C CA . TYR B 1 273 ? -13.805 29.375 -2.061 1 98.88 273 TYR B CA 1
ATOM 5751 C C . TYR B 1 273 ? -14.766 28.266 -1.679 1 98.88 273 TYR B C 1
ATOM 5753 O O . TYR B 1 273 ? -15.984 28.453 -1.702 1 98.88 273 TYR B O 1
ATOM 5761 N N . PHE B 1 274 ? -14.234 27.078 -1.399 1 98.94 274 PHE B N 1
ATOM 5762 C CA . PHE B 1 274 ? -15.039 25.953 -0.937 1 98.94 274 PHE B CA 1
ATOM 5763 C C . PHE B 1 274 ? -15.844 26.344 0.299 1 98.94 274 PHE B C 1
ATOM 5765 O O . PHE B 1 274 ? -17.062 26.172 0.33 1 98.94 274 PHE B O 1
ATOM 5772 N N . GLN B 1 275 ? -15.195 26.875 1.311 1 98.88 275 GLN B N 1
ATOM 5773 C CA . GLN B 1 275 ? -15.82 27.234 2.584 1 98.88 275 GLN B CA 1
ATOM 5774 C C . GLN B 1 275 ? -16.875 28.312 2.398 1 98.88 275 GLN B C 1
ATOM 5776 O O . GLN B 1 275 ? -18.016 28.156 2.854 1 98.88 275 GLN B O 1
ATOM 5781 N N . ARG B 1 276 ? -16.547 29.359 1.728 1 98.62 276 ARG B N 1
ATOM 5782 C CA . ARG B 1 276 ? -17.484 30.484 1.547 1 98.62 276 ARG B CA 1
ATOM 5783 C C . ARG B 1 276 ? -18.703 30.047 0.735 1 98.62 276 ARG B C 1
ATOM 5785 O O . ARG B 1 276 ? -19.812 30.469 1.022 1 98.62 276 ARG B O 1
ATOM 5792 N N . HIS B 1 277 ? -18.406 29.25 -0.28 1 98.81 277 HIS B N 1
ATOM 5793 C CA . HIS B 1 277 ? -19.516 28.797 -1.111 1 98.81 277 HIS B CA 1
ATOM 5794 C C . HIS B 1 277 ? -20.5 27.938 -0.31 1 98.81 277 HIS B C 1
ATOM 5796 O O . HIS B 1 277 ? -21.719 28.062 -0.469 1 98.81 277 HIS B O 1
ATOM 5802 N N . LEU B 1 278 ? -20.031 27.078 0.486 1 98.81 278 LEU B N 1
ATOM 5803 C CA . LEU B 1 278 ? -20.891 26.297 1.354 1 98.81 278 LEU B CA 1
ATOM 5804 C C . LEU B 1 278 ? -21.656 27.203 2.316 1 98.81 278 LEU B C 1
ATOM 5806 O O . LEU B 1 278 ? -22.859 27.016 2.529 1 98.81 278 LEU B O 1
ATOM 5810 N N . GLU B 1 279 ? -20.953 28.141 2.902 1 98.69 279 GLU B N 1
ATOM 5811 C CA . GLU B 1 279 ? -21.562 29.031 3.891 1 98.69 279 GLU B CA 1
ATOM 5812 C C . GLU B 1 279 ? -22.609 29.938 3.252 1 98.69 279 GLU B C 1
ATOM 5814 O O . GLU B 1 279 ? -23.594 30.312 3.898 1 98.69 279 GLU B O 1
ATOM 5819 N N . GLU B 1 280 ? -22.469 30.25 2.027 1 97.94 280 GLU B N 1
ATOM 5820 C CA . GLU B 1 280 ? -23.453 31.031 1.281 1 97.94 280 GLU B CA 1
ATOM 5821 C C . GLU B 1 280 ? -24.672 30.172 0.923 1 97.94 280 GLU B C 1
ATOM 5823 O O . GLU B 1 280 ? -25.719 30.719 0.566 1 97.94 280 GLU B O 1
ATOM 5828 N N . ASN B 1 281 ? -24.5 28.891 1.054 1 97.12 281 ASN B N 1
ATOM 5829 C CA . ASN B 1 281 ? -25.547 28 0.579 1 97.12 281 ASN B CA 1
ATOM 5830 C C . ASN B 1 281 ? -26.031 27.062 1.684 1 97.12 281 ASN B C 1
ATOM 5832 O O . ASN B 1 281 ? -26.094 25.844 1.484 1 97.12 281 ASN B O 1
ATOM 5836 N N . GLY B 1 282 ? -26.219 27.562 2.857 1 95.44 282 GLY B N 1
ATOM 5837 C CA . GLY B 1 282 ? -26.984 26.844 3.861 1 95.44 282 GLY B CA 1
ATOM 5838 C C . GLY B 1 282 ? -26.125 26.25 4.953 1 95.44 282 GLY B C 1
ATOM 5839 O O . GLY B 1 282 ? -26.641 25.594 5.867 1 95.44 282 GLY B O 1
ATOM 5840 N N . ILE B 1 283 ? -24.812 26.375 4.914 1 98.44 283 ILE B N 1
ATOM 5841 C CA . ILE B 1 283 ? -23.922 25.922 5.969 1 98.44 283 ILE B CA 1
ATOM 5842 C C . ILE B 1 283 ? -23.469 27.109 6.805 1 98.44 283 ILE B C 1
ATOM 5844 O O . ILE B 1 283 ? -23.047 28.141 6.262 1 98.44 283 ILE B O 1
ATOM 5848 N N . ASP B 1 284 ? -23.609 26.969 8.086 1 98.75 284 ASP B N 1
ATOM 5849 C CA . ASP B 1 284 ? -23.281 28.094 8.953 1 98.75 284 ASP B CA 1
ATOM 5850 C C . ASP B 1 284 ? -21.766 28.203 9.141 1 98.75 284 ASP B C 1
ATOM 5852 O O . ASP B 1 284 ? -21.234 29.312 9.32 1 98.75 284 ASP B O 1
ATOM 5856 N N . LEU B 1 285 ? -21.062 27.078 9.211 1 98.88 285 LEU B N 1
ATOM 5857 C CA . LEU B 1 285 ? -19.609 27.031 9.391 1 98.88 285 LEU B CA 1
ATOM 5858 C C . LEU B 1 285 ? -19 25.922 8.547 1 98.88 285 LEU B C 1
ATOM 5860 O O . LEU B 1 285 ? -19.344 24.75 8.703 1 98.88 285 LEU B O 1
ATOM 5864 N N . ALA B 1 286 ? -18.109 26.297 7.656 1 98.94 286 ALA B N 1
ATOM 5865 C CA . ALA B 1 286 ? -17.422 25.312 6.82 1 98.94 286 ALA B CA 1
ATOM 5866 C C . ALA B 1 286 ? -15.906 25.344 7.066 1 98.94 286 ALA B C 1
ATOM 5868 O O . ALA B 1 286 ? -15.305 26.422 7.094 1 98.94 286 ALA B O 1
ATOM 5869 N N . LEU B 1 287 ? -15.359 24.266 7.375 1 98.94 287 LEU B N 1
ATOM 5870 C CA . LEU B 1 287 ? -13.922 24.094 7.512 1 98.94 287 LEU B CA 1
ATOM 5871 C C . LEU B 1 287 ? -13.367 23.25 6.363 1 98.94 287 LEU B C 1
ATOM 5873 O O . LEU B 1 287 ? -14.102 22.484 5.742 1 98.94 287 LEU B O 1
ATOM 5877 N N . PHE B 1 288 ? -12.062 23.406 6.098 1 98.94 288 PHE B N 1
ATOM 5878 C CA . PHE B 1 288 ? -11.406 22.609 5.066 1 98.94 288 PHE B CA 1
ATOM 5879 C C . PHE B 1 288 ? -10.031 22.156 5.535 1 98.94 288 PHE B C 1
ATOM 5881 O O . PHE B 1 288 ? -9.164 22.969 5.836 1 98.94 288 PHE B O 1
ATOM 5888 N N . PHE B 1 289 ? -9.82 20.859 5.59 1 98.88 289 PHE B N 1
ATOM 5889 C CA . PHE B 1 289 ? -8.531 20.281 5.977 1 98.88 289 PHE B CA 1
ATOM 5890 C C . PHE B 1 289 ? -7.781 19.781 4.75 1 98.88 289 PHE B C 1
ATOM 5892 O O . PHE B 1 289 ? -8.375 19.141 3.871 1 98.88 289 PHE B O 1
ATOM 5899 N N . ALA B 1 290 ? -6.488 20.094 4.711 1 98.81 290 ALA B N 1
ATOM 5900 C CA . ALA B 1 290 ? -5.637 19.422 3.738 1 98.81 290 ALA B CA 1
ATOM 5901 C C . ALA B 1 290 ? -5.5 17.938 4.074 1 98.81 290 ALA B C 1
ATOM 5903 O O . ALA B 1 290 ? -5.078 17.578 5.176 1 98.81 290 ALA B O 1
ATOM 5904 N N . GLY B 1 291 ? -5.918 17.078 3.125 1 98.5 291 GLY B N 1
ATOM 5905 C CA . GLY B 1 291 ? -5.797 15.648 3.307 1 98.5 291 GLY B CA 1
ATOM 5906 C C . GLY B 1 291 ? -4.402 15.125 3.021 1 98.5 291 GLY B C 1
ATOM 5907 O O . GLY B 1 291 ? -3.432 15.562 3.641 1 98.5 291 GLY B O 1
ATOM 5908 N N . THR B 1 292 ? -4.352 14.164 2.121 1 98.44 292 THR B N 1
ATOM 5909 C CA . THR B 1 292 ? -3.084 13.531 1.766 1 98.44 292 THR B CA 1
ATOM 5910 C C . THR B 1 292 ? -2.453 14.227 0.561 1 98.44 292 THR B C 1
ATOM 5912 O O . THR B 1 292 ? -2.381 13.648 -0.526 1 98.44 292 THR B O 1
ATOM 5915 N N . VAL B 1 293 ? -1.846 15.328 0.782 1 98.31 293 VAL B N 1
ATOM 5916 C CA . VAL B 1 293 ? -1.475 16.25 -0.285 1 98.31 293 VAL B CA 1
ATOM 5917 C C . VAL B 1 293 ? -0.046 15.969 -0.743 1 98.31 293 VAL B C 1
ATOM 5919 O O . VAL B 1 293 ? 0.405 16.5 -1.76 1 98.31 293 VAL B O 1
ATOM 5922 N N . GLY B 1 294 ? 0.661 15.102 -0.142 1 97.69 294 GLY B N 1
ATOM 5923 C CA . GLY B 1 294 ? 2.096 14.938 -0.316 1 97.69 294 GLY B CA 1
ATOM 5924 C C . GLY B 1 294 ? 2.488 14.586 -1.738 1 97.69 294 GLY B C 1
ATOM 5925 O O . GLY B 1 294 ? 3.586 14.922 -2.188 1 97.69 294 GLY B O 1
ATOM 5926 N N . SER B 1 295 ? 1.626 13.852 -2.424 1 97.88 295 SER B N 1
ATOM 5927 C CA . SER B 1 295 ? 1.936 13.453 -3.793 1 97.88 295 SER B CA 1
ATOM 5928 C C . SER B 1 295 ? 0.899 14 -4.773 1 97.88 295 SER B C 1
ATOM 5930 O O . SER B 1 295 ? 0.917 13.656 -5.957 1 97.88 295 SER B O 1
ATOM 5932 N N . HIS B 1 296 ? -0.006 14.797 -4.32 1 98.38 296 HIS B N 1
ATOM 5933 C CA . HIS B 1 296 ? -1.142 15.219 -5.137 1 98.38 296 HIS B CA 1
ATOM 5934 C C . HIS B 1 296 ? -1.155 16.734 -5.324 1 98.38 296 HIS B C 1
ATOM 5936 O O . HIS B 1 296 ? -0.668 17.469 -4.469 1 98.38 296 HIS B O 1
ATOM 5942 N N . SER B 1 297 ? -1.632 17.156 -6.426 1 97.94 297 SER B N 1
ATOM 5943 C CA . SER B 1 297 ? -1.791 18.562 -6.75 1 97.94 297 SER B CA 1
ATOM 5944 C C . SER B 1 297 ? -3.16 18.844 -7.363 1 97.94 297 SER B C 1
ATOM 5946 O O . SER B 1 297 ? -3.914 17.906 -7.656 1 97.94 297 SER B O 1
ATOM 5948 N N . ASN B 1 298 ? -3.469 20.094 -7.488 1 98.12 298 ASN B N 1
ATOM 5949 C CA . ASN B 1 298 ? -4.77 20.5 -8.016 1 98.12 298 ASN B CA 1
ATOM 5950 C C . ASN B 1 298 ? -4.797 20.453 -9.539 1 98.12 298 ASN B C 1
ATOM 5952 O O . ASN B 1 298 ? -3.758 20.594 -10.188 1 98.12 298 ASN B O 1
ATOM 5956 N N . LYS B 1 299 ? -5.934 20.156 -9.992 1 96.5 299 LYS B N 1
ATOM 5957 C CA . LYS B 1 299 ? -6.285 20.25 -11.406 1 96.5 299 LYS B CA 1
ATOM 5958 C C . LYS B 1 299 ? -7.66 20.875 -11.586 1 96.5 299 LYS B C 1
ATOM 5960 O O . LYS B 1 299 ? -8.531 20.75 -10.727 1 96.5 299 LYS B O 1
ATOM 5965 N N . GLY B 1 300 ? -7.812 21.719 -12.617 1 95.88 300 GLY B N 1
ATOM 5966 C CA . GLY B 1 300 ? -9.078 22.406 -12.867 1 95.88 300 GLY B CA 1
ATOM 5967 C C . GLY B 1 300 ? -9.031 23.328 -14.07 1 95.88 300 GLY B C 1
ATOM 5968 O O . GLY B 1 300 ? -8.102 23.25 -14.875 1 95.88 300 GLY B O 1
ATOM 5969 N N . ILE B 1 301 ? -10.016 24.062 -14.242 1 97.19 301 ILE B N 1
ATOM 5970 C CA . ILE B 1 301 ? -10.164 24.953 -15.391 1 97.19 301 ILE B CA 1
ATOM 5971 C C . ILE B 1 301 ? -9.852 26.391 -14.984 1 97.19 301 ILE B C 1
ATOM 5973 O O . ILE B 1 301 ? -10.242 26.828 -13.898 1 97.19 301 ILE B O 1
ATOM 5977 N N . GLY B 1 302 ? -9.133 27.109 -15.836 1 96.94 302 GLY B N 1
ATOM 5978 C CA . GLY B 1 302 ? -8.828 28.5 -15.578 1 96.94 302 GLY B CA 1
ATOM 5979 C C . GLY B 1 302 ? -7.43 28.719 -15.023 1 96.94 302 GLY B C 1
ATOM 5980 O O . GLY B 1 302 ? -6.594 27.812 -15.07 1 96.94 302 GLY B O 1
ATOM 5981 N N . GLU B 1 303 ? -7.211 30.016 -14.648 1 96.19 303 GLU B N 1
ATOM 5982 C CA . GLU B 1 303 ? -5.918 30.391 -14.086 1 96.19 303 GLU B CA 1
ATOM 5983 C C . GLU B 1 303 ? -6.094 31.219 -12.82 1 96.19 303 GLU B C 1
ATOM 5985 O O . GLU B 1 303 ? -7.117 31.891 -12.641 1 96.19 303 GLU B O 1
ATOM 5990 N N . LYS B 1 304 ? -5.129 31.141 -11.969 1 96.38 304 LYS B N 1
ATOM 5991 C CA . LYS B 1 304 ? -5.039 31.969 -10.766 1 96.38 304 LYS B CA 1
ATOM 5992 C C . LYS B 1 304 ? -6.352 31.938 -9.984 1 96.38 304 LYS B C 1
ATOM 5994 O O . LYS B 1 304 ? -6.883 30.859 -9.688 1 96.38 304 LYS B O 1
ATOM 5999 N N . PHE B 1 305 ? -6.926 33.094 -9.727 1 97.75 305 PHE B N 1
ATOM 6000 C CA . PHE B 1 305 ? -8.078 33.156 -8.844 1 97.75 305 PHE B CA 1
ATOM 6001 C C . PHE B 1 305 ? -9.305 32.531 -9.5 1 97.75 305 PHE B C 1
ATOM 6003 O O . PHE B 1 305 ? -10.156 31.969 -8.82 1 97.75 305 PHE B O 1
ATOM 6010 N N . GLU B 1 306 ? -9.375 32.562 -10.789 1 98.25 306 GLU B N 1
ATOM 6011 C CA . GLU B 1 306 ? -10.492 31.922 -11.477 1 98.25 306 GLU B CA 1
ATOM 6012 C C . GLU B 1 306 ? -10.43 30.406 -11.336 1 98.25 306 GLU B C 1
ATOM 6014 O O . GLU B 1 306 ? -11.461 29.75 -11.18 1 98.25 306 GLU B O 1
ATOM 6019 N N . LYS B 1 307 ? -9.227 29.875 -11.469 1 98 307 LYS B N 1
ATOM 6020 C CA . LYS B 1 307 ? -9.047 28.438 -11.273 1 98 307 LYS B CA 1
ATOM 6021 C C . LYS B 1 307 ? -9.359 28.047 -9.828 1 98 307 LYS B C 1
ATOM 6023 O O . LYS B 1 307 ? -10.016 27.031 -9.594 1 98 307 LYS B O 1
ATOM 6028 N N . ALA B 1 308 ? -8.898 28.844 -8.883 1 98.69 308 ALA B N 1
ATOM 6029 C CA . ALA B 1 308 ? -9.188 28.578 -7.477 1 98.69 308 ALA B CA 1
ATOM 6030 C C . ALA B 1 308 ? -10.695 28.578 -7.211 1 98.69 308 ALA B C 1
ATOM 6032 O O . ALA B 1 308 ? -11.211 27.719 -6.512 1 98.69 308 ALA B O 1
ATOM 6033 N N . LYS B 1 309 ? -11.32 29.562 -7.777 1 98.75 309 LYS B N 1
ATOM 6034 C CA . LYS B 1 309 ? -12.766 29.672 -7.66 1 98.75 309 LYS B CA 1
ATOM 6035 C C . LYS B 1 309 ? -13.453 28.438 -8.25 1 98.75 309 LYS B C 1
ATOM 6037 O O . LYS B 1 309 ? -14.359 27.875 -7.637 1 98.75 309 LYS B O 1
ATOM 6042 N N . TYR B 1 310 ? -13.031 28.047 -9.438 1 98.75 310 TYR B N 1
ATOM 6043 C CA . TYR B 1 310 ? -13.602 26.891 -10.109 1 98.75 310 TYR B CA 1
ATOM 6044 C C . TYR B 1 310 ? -13.469 25.641 -9.25 1 98.75 310 TYR B C 1
ATOM 6046 O O . TYR B 1 310 ? -14.445 24.922 -9.047 1 98.75 310 TYR B O 1
ATOM 6054 N N . ILE B 1 311 ? -12.32 25.35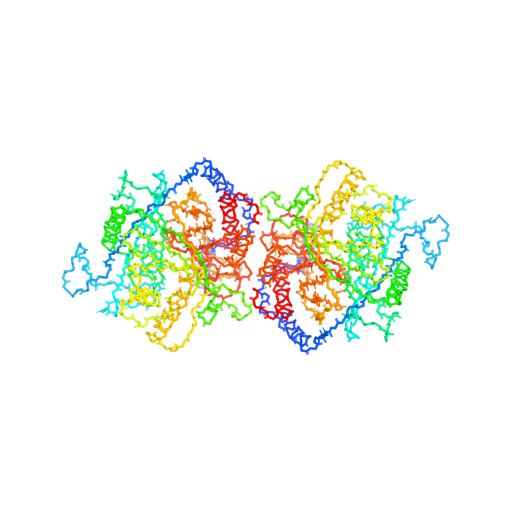9 -8.742 1 98.88 311 ILE B N 1
ATOM 6055 C CA . ILE B 1 311 ? -12.062 24.172 -7.945 1 98.88 311 ILE B CA 1
ATOM 6056 C C . ILE B 1 311 ? -12.891 24.219 -6.664 1 98.88 311 ILE B C 1
ATOM 6058 O O . ILE B 1 311 ? -13.602 23.266 -6.344 1 98.88 311 ILE B O 1
ATOM 6062 N N . GLY B 1 312 ? -12.82 25.359 -5.945 1 98.88 312 GLY B N 1
ATOM 6063 C CA . GLY B 1 312 ? -13.523 25.5 -4.68 1 98.88 312 GLY B CA 1
ATOM 6064 C C . GLY B 1 312 ? -15.023 25.328 -4.816 1 98.88 312 GLY B C 1
ATOM 6065 O O . GLY B 1 312 ? -15.641 24.562 -4.055 1 98.88 312 GLY B O 1
ATOM 6066 N N . LYS B 1 313 ? -15.586 25.969 -5.785 1 98.69 313 LYS B N 1
ATOM 6067 C CA . LYS B 1 313 ? -17.031 25.922 -5.965 1 98.69 313 LYS B CA 1
ATOM 6068 C C . LYS B 1 313 ? -17.484 24.531 -6.434 1 98.69 313 LYS B C 1
ATOM 6070 O O . LYS B 1 313 ? -18.531 24.047 -6.027 1 98.69 313 LYS B O 1
ATOM 6075 N N . THR B 1 314 ? -16.672 23.953 -7.332 1 98.69 314 THR B N 1
ATOM 6076 C CA . THR B 1 314 ? -17 22.609 -7.797 1 98.69 314 THR B CA 1
ATOM 6077 C C . THR B 1 314 ? -16.969 21.609 -6.641 1 98.69 314 THR B C 1
ATOM 6079 O O . THR B 1 314 ? -17.859 20.766 -6.523 1 98.69 314 THR B O 1
ATOM 6082 N N . LEU B 1 315 ? -16.016 21.672 -5.77 1 98.88 315 LEU B N 1
ATOM 6083 C CA . LEU B 1 315 ? -15.953 20.812 -4.59 1 98.88 315 LEU B CA 1
ATOM 6084 C C . LEU B 1 315 ? -17.141 21.062 -3.676 1 98.88 315 LEU B C 1
ATOM 6086 O O . LEU B 1 315 ? -17.75 20.109 -3.158 1 98.88 315 LEU B O 1
ATOM 6090 N N . ALA B 1 316 ? -17.453 22.344 -3.479 1 98.88 316 ALA B N 1
ATOM 6091 C CA . ALA B 1 316 ? -18.562 22.688 -2.602 1 98.88 316 ALA B CA 1
ATOM 6092 C C . ALA B 1 316 ? -19.875 22.141 -3.143 1 98.88 316 ALA B C 1
ATOM 6094 O O . ALA B 1 316 ? -20.703 21.609 -2.381 1 98.88 316 ALA B O 1
ATOM 6095 N N . ASP B 1 317 ? -20.062 22.281 -4.422 1 98.38 317 ASP B N 1
ATOM 6096 C CA . ASP B 1 317 ? -21.266 21.75 -5.047 1 98.38 317 ASP B CA 1
ATOM 6097 C C . ASP B 1 317 ? -21.359 20.234 -4.902 1 98.38 317 ASP B C 1
ATOM 6099 O O . ASP B 1 317 ? -22.422 19.688 -4.629 1 98.38 317 ASP B O 1
ATOM 6103 N N . SER B 1 318 ? -20.234 19.578 -5.105 1 98.31 318 SER B N 1
ATOM 6104 C CA . SER B 1 318 ? -20.188 18.125 -4.906 1 98.31 318 SER B CA 1
ATOM 6105 C C . SER B 1 318 ? -20.5 17.766 -3.459 1 98.31 318 SER B C 1
ATOM 6107 O O . SER B 1 318 ? -21.203 16.781 -3.203 1 98.31 318 SER B O 1
ATOM 6109 N N . ALA B 1 319 ? -19.984 18.516 -2.557 1 98.62 319 ALA B N 1
ATOM 6110 C CA . ALA B 1 319 ? -20.219 18.281 -1.134 1 98.62 319 ALA B CA 1
ATOM 6111 C C . ALA B 1 319 ? -21.703 18.406 -0.801 1 98.62 319 ALA B C 1
ATOM 6113 O O . ALA B 1 319 ? -22.25 17.578 -0.07 1 98.62 319 ALA B O 1
ATOM 6114 N N . ARG B 1 320 ? -22.328 19.438 -1.275 1 97.88 320 ARG B N 1
ATOM 6115 C CA . ARG B 1 320 ? -23.734 19.688 -0.969 1 97.88 320 ARG B CA 1
ATOM 6116 C C . ARG B 1 320 ? -24.609 18.516 -1.395 1 97.88 320 ARG B C 1
ATOM 6118 O O . ARG B 1 320 ? -25.531 18.125 -0.669 1 97.88 320 ARG B O 1
ATOM 6125 N N . SER B 1 321 ? -24.312 18 -2.559 1 96.25 321 SER B N 1
ATOM 6126 C CA . SER B 1 321 ? -25.062 16.859 -3.047 1 96.25 321 SER B CA 1
ATOM 6127 C C . SER B 1 321 ? -24.938 15.672 -2.1 1 96.25 321 SER B C 1
ATOM 6129 O O . SER B 1 321 ? -25.906 14.938 -1.881 1 96.25 321 SER B O 1
ATOM 6131 N N . THR B 1 322 ? -23.828 15.508 -1.523 1 96.19 322 THR B N 1
ATOM 6132 C CA . THR B 1 322 ? -23.547 14.406 -0.613 1 96.19 322 THR B CA 1
ATOM 6133 C C . THR B 1 322 ? -24.141 14.68 0.764 1 96.19 322 THR B C 1
ATOM 6135 O O . THR B 1 322 ? -24.734 13.789 1.376 1 96.19 322 THR B O 1
ATOM 6138 N N . LEU B 1 323 ? -24 15.883 1.265 1 97.25 323 LEU B N 1
ATOM 6139 C CA . LEU B 1 323 ? -24.5 16.281 2.576 1 97.25 323 LEU B CA 1
ATOM 6140 C C . LEU B 1 323 ? -26 16.062 2.682 1 97.25 323 LEU B C 1
ATOM 6142 O O . LEU B 1 323 ? -26.5 15.656 3.73 1 97.25 323 LEU B O 1
ATOM 6146 N N . ASN B 1 324 ? -26.75 16.25 1.626 1 94.31 324 ASN B N 1
ATOM 6147 C CA . ASN B 1 324 ? -28.203 16.141 1.598 1 94.31 324 ASN B CA 1
ATOM 6148 C C . ASN B 1 324 ? -28.656 14.688 1.729 1 94.31 324 ASN B C 1
ATOM 6150 O O . ASN B 1 324 ? -29.797 14.422 2.092 1 94.31 324 ASN B O 1
ATOM 6154 N N . LYS B 1 325 ? -27.734 13.766 1.497 1 95.5 325 LYS B N 1
ATOM 6155 C CA . LYS B 1 325 ? -28.109 12.352 1.487 1 95.5 325 LYS B CA 1
ATOM 6156 C C . LYS B 1 325 ? -27.609 11.641 2.738 1 95.5 325 LYS B C 1
ATOM 6158 O O . LYS B 1 325 ? -27.906 10.469 2.955 1 95.5 325 LYS B O 1
ATOM 6163 N N . MET B 1 326 ? -26.969 12.344 3.617 1 96 326 MET B N 1
ATOM 6164 C CA . MET B 1 326 ? -26.328 11.711 4.77 1 96 326 MET B CA 1
ATOM 6165 C C . MET B 1 326 ? -27.359 11.406 5.855 1 96 326 MET B C 1
ATOM 6167 O O . MET B 1 326 ? -28.359 12.109 5.98 1 96 326 MET B O 1
ATOM 6171 N N . GLU B 1 327 ? -27.078 10.328 6.555 1 96.56 327 GLU B N 1
ATOM 6172 C CA . GLU B 1 327 ? -27.891 9.953 7.707 1 96.56 327 GLU B CA 1
ATOM 6173 C C . GLU B 1 327 ? -27.234 10.375 9.016 1 96.56 327 GLU B C 1
ATOM 6175 O O . GLU B 1 327 ? -26.094 10 9.289 1 96.56 327 GLU B O 1
ATOM 6180 N N . TYR B 1 328 ? -27.953 11.117 9.797 1 97.62 328 TYR B N 1
ATOM 6181 C CA . TYR B 1 328 ? -27.422 11.719 11.008 1 97.62 328 TYR B CA 1
ATOM 6182 C C . TYR B 1 328 ? -27.766 10.875 12.234 1 97.62 328 TYR B C 1
ATOM 6184 O O . TYR B 1 328 ? -28.812 10.242 12.281 1 97.62 328 TYR B O 1
ATOM 6192 N N . GLN B 1 329 ? -26.812 10.906 13.164 1 97.81 329 GLN B N 1
ATOM 6193 C CA . GLN B 1 329 ? -27.016 10.234 14.445 1 97.81 329 GLN B CA 1
ATOM 6194 C C . GLN B 1 329 ? -26.625 11.141 15.609 1 97.81 329 GLN B C 1
ATOM 6196 O O . GLN B 1 329 ? -25.703 11.945 15.5 1 97.81 329 GLN B O 1
ATOM 6201 N N . ALA B 1 330 ? -27.266 10.945 16.797 1 98.19 330 ALA B N 1
ATOM 6202 C CA . ALA B 1 330 ? -27.047 11.805 17.953 1 98.19 330 ALA B CA 1
ATOM 6203 C C . ALA B 1 330 ? -26.156 11.109 18.984 1 98.19 330 ALA B C 1
ATOM 6205 O O . ALA B 1 330 ? -25.422 11.773 19.719 1 98.19 330 ALA B O 1
ATOM 6206 N N . ASP B 1 331 ? -26.312 9.773 19.016 1 98.38 331 ASP B N 1
ATOM 6207 C CA . ASP B 1 331 ? -25.484 9 19.938 1 98.38 331 ASP B CA 1
ATOM 6208 C C . ASP B 1 331 ? -24.172 8.57 19.281 1 98.38 331 ASP B C 1
ATOM 6210 O O . ASP B 1 331 ? -24.172 8.055 18.172 1 98.38 331 ASP B O 1
ATOM 6214 N N . MET B 1 332 ? -23.109 8.828 20 1 98.31 332 MET B N 1
ATOM 6215 C CA . MET B 1 332 ? -21.797 8.594 19.422 1 98.31 332 MET B CA 1
ATOM 6216 C C . MET B 1 332 ? -20.953 7.684 20.312 1 98.31 332 MET B C 1
ATOM 6218 O O . MET B 1 332 ? -21.156 7.652 21.531 1 98.31 332 MET B O 1
ATOM 6222 N N . ASP B 1 333 ? -20.094 6.902 19.703 1 98.38 333 ASP B N 1
ATOM 6223 C CA . ASP B 1 333 ? -18.938 6.273 20.312 1 98.38 333 ASP B CA 1
ATOM 6224 C C . ASP B 1 333 ? -17.656 7.059 20.016 1 98.38 333 ASP B C 1
ATOM 6226 O O . ASP B 1 333 ? -17.281 7.199 18.844 1 98.38 333 ASP B O 1
ATOM 6230 N N . LEU B 1 334 ? -17.031 7.582 21.094 1 98.75 334 LEU B N 1
ATOM 6231 C CA . LEU B 1 334 ? -15.836 8.406 20.922 1 98.75 334 LEU B CA 1
ATOM 6232 C C . LEU B 1 334 ? -14.617 7.734 21.547 1 98.75 334 LEU B C 1
ATOM 6234 O O . LEU B 1 334 ? -14.656 7.305 22.703 1 98.75 334 LEU B O 1
ATOM 6238 N N . THR B 1 335 ? -13.602 7.52 20.75 1 98.81 335 THR B N 1
ATOM 6239 C CA . THR B 1 335 ? -12.305 7.055 21.219 1 98.81 335 THR B CA 1
ATOM 6240 C C . THR B 1 335 ? -11.188 7.957 20.703 1 98.81 335 THR B C 1
ATOM 6242 O O . THR B 1 335 ? -11.172 8.336 19.531 1 98.81 335 THR B O 1
ATOM 6245 N N . THR B 1 336 ? -10.266 8.375 21.594 1 98.62 336 THR B N 1
ATOM 6246 C CA . THR B 1 336 ? -9.117 9.164 21.156 1 98.62 336 THR B CA 1
ATOM 6247 C C . THR B 1 336 ? -7.816 8.547 21.656 1 98.62 336 THR B C 1
ATOM 6249 O O . THR B 1 336 ? -7.766 8 22.766 1 98.62 336 THR B O 1
ATOM 6252 N N . ILE B 1 337 ? -6.82 8.531 20.797 1 98.56 337 ILE B N 1
ATOM 6253 C CA . ILE B 1 337 ? -5.465 8.102 21.109 1 98.56 337 ILE B CA 1
ATOM 6254 C C . ILE B 1 337 ? -4.473 9.195 20.719 1 98.56 337 ILE B C 1
ATOM 6256 O O . ILE B 1 337 ? -4.527 9.711 19.594 1 98.56 337 ILE B O 1
ATOM 6260 N N . SER B 1 338 ? -3.652 9.672 21.609 1 97.81 338 SER B N 1
ATOM 6261 C CA . SER B 1 338 ? -2.549 10.586 21.344 1 97.81 338 SER B CA 1
ATOM 6262 C C . SER B 1 338 ? -1.226 10.023 21.844 1 97.81 338 SER B C 1
ATOM 6264 O O . SER B 1 338 ? -1.122 9.594 23 1 97.81 338 SER B O 1
ATOM 6266 N N . SER B 1 339 ? -0.276 9.969 20.984 1 97.38 339 SER B N 1
ATOM 6267 C CA . SER B 1 339 ? 1.014 9.398 21.359 1 97.38 339 SER B CA 1
ATOM 6268 C C . SER B 1 339 ? 2.166 10.211 20.766 1 97.38 339 SER B C 1
ATOM 6270 O O . SER B 1 339 ? 2.033 10.805 19.703 1 97.38 339 SER B O 1
ATOM 6272 N N . GLU B 1 340 ? 3.25 10.211 21.516 1 96.88 340 GLU B N 1
ATOM 6273 C CA . GLU B 1 340 ? 4.496 10.766 20.984 1 96.88 340 GLU B CA 1
ATOM 6274 C C . GLU B 1 340 ? 5.246 9.727 20.156 1 96.88 340 GLU B C 1
ATOM 6276 O O . GLU B 1 340 ? 5.223 8.539 20.469 1 96.88 340 GLU B O 1
ATOM 6281 N N . ILE B 1 341 ? 5.879 10.227 19.094 1 97.75 341 ILE B N 1
ATOM 6282 C CA . ILE B 1 341 ? 6.695 9.312 18.297 1 97.75 341 ILE B CA 1
ATOM 6283 C C . ILE B 1 341 ? 8.125 9.844 18.203 1 97.75 341 ILE B C 1
ATOM 6285 O O . ILE B 1 341 ? 8.367 11.031 18.422 1 97.75 341 ILE B O 1
ATOM 6289 N N . GLU B 1 342 ? 9.047 8.906 17.984 1 97.25 342 GLU B N 1
ATOM 6290 C CA . GLU B 1 342 ? 10.43 9.234 17.656 1 97.25 342 GLU B CA 1
ATOM 6291 C C . GLU B 1 342 ? 10.695 9.055 16.156 1 97.25 342 GLU B C 1
ATOM 6293 O O . GLU B 1 342 ? 9.977 8.32 15.477 1 97.25 342 GLU B O 1
ATOM 6298 N N . ILE B 1 343 ? 11.625 9.828 15.648 1 95.31 343 ILE B N 1
ATOM 6299 C CA . ILE B 1 343 ? 11.93 9.789 14.219 1 95.31 343 ILE B CA 1
ATOM 6300 C C . ILE B 1 343 ? 13.414 9.523 14.016 1 95.31 343 ILE B C 1
ATOM 6302 O O . ILE B 1 343 ? 14.219 9.688 14.938 1 95.31 343 ILE B O 1
ATOM 6306 N N . PRO B 1 344 ? 13.781 9.062 12.805 1 94.56 344 PRO B N 1
ATOM 6307 C CA . PRO B 1 344 ? 15.203 8.898 12.492 1 94.56 344 PRO B CA 1
ATOM 6308 C C . PRO B 1 344 ? 15.953 10.227 12.445 1 94.56 344 PRO B C 1
ATOM 6310 O O . PRO B 1 344 ? 15.328 11.289 12.453 1 94.56 344 PRO B O 1
ATOM 6313 N N . LYS B 1 345 ? 17.297 10.086 12.461 1 92.5 345 LYS B N 1
ATOM 6314 C CA . LYS B 1 345 ? 18.125 11.266 12.258 1 92.5 345 LYS B CA 1
ATOM 6315 C C . LYS B 1 345 ? 17.812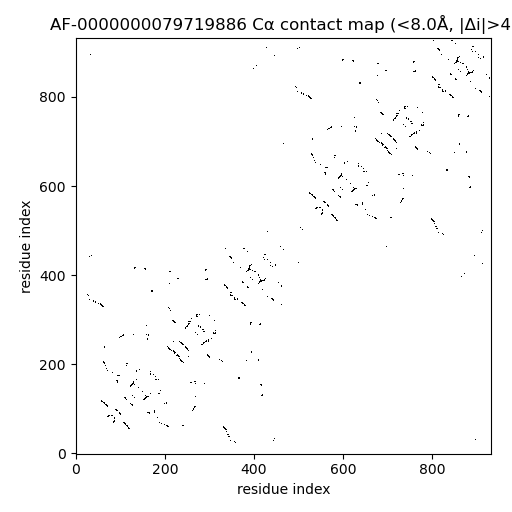 11.938 10.922 1 92.5 345 LYS B C 1
ATOM 6317 O O . LYS B 1 345 ? 17.438 11.266 9.961 1 92.5 345 LYS B O 1
ATOM 6322 N N . LEU B 1 346 ? 17.984 13.18 10.93 1 92.06 346 LEU B N 1
ATOM 6323 C CA . LEU B 1 346 ? 17.734 13.984 9.742 1 92.06 346 LEU B CA 1
ATOM 6324 C C . LEU B 1 346 ? 18.656 13.57 8.594 1 92.06 346 LEU B C 1
ATOM 6326 O O . LEU B 1 346 ? 19.859 13.398 8.789 1 92.06 346 LEU B O 1
ATOM 6330 N N . GLN B 1 347 ? 18.109 13.297 7.473 1 90.25 347 GLN B N 1
ATOM 6331 C CA . GLN B 1 347 ? 18.828 13.055 6.227 1 90.25 347 GLN B CA 1
ATOM 6332 C C . GLN B 1 347 ? 18.453 14.086 5.164 1 90.25 347 GLN B C 1
ATOM 6334 O O . GLN B 1 347 ? 17.953 13.727 4.102 1 90.25 347 GLN B O 1
ATOM 6339 N N . PHE B 1 348 ? 18.859 15.219 5.512 1 84.62 348 PHE B N 1
ATOM 6340 C CA . PHE B 1 348 ? 18.453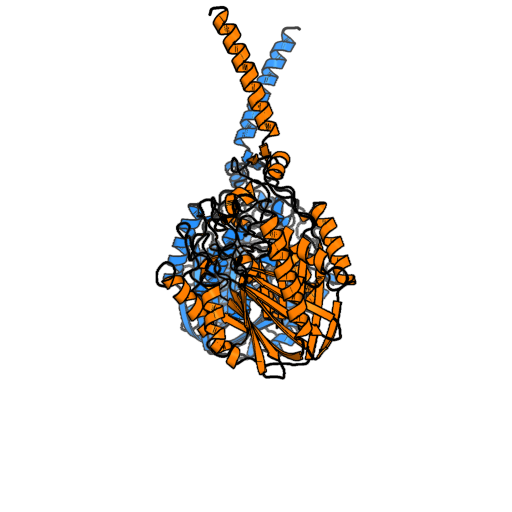 16.391 4.758 1 84.62 348 PHE B CA 1
ATOM 6341 C C . PHE B 1 348 ? 19.531 16.797 3.754 1 84.62 348 PHE B C 1
ATOM 6343 O O . PHE B 1 348 ? 20.719 16.578 3.988 1 84.62 348 PHE B O 1
ATOM 6350 N N . LEU B 1 349 ? 19.109 17.359 2.574 1 83.69 349 LEU B N 1
ATOM 6351 C CA . LEU B 1 349 ? 19.953 17.906 1.529 1 83.69 349 LEU B CA 1
ATOM 6352 C C . LEU B 1 349 ? 20.844 16.828 0.921 1 83.69 349 LEU B C 1
ATOM 6354 O O . LEU B 1 349 ? 21.906 16.531 1.458 1 83.69 349 LEU B O 1
ATOM 6358 N N . TYR B 1 350 ? 20.5 16.406 -0.203 1 83.81 350 TYR B N 1
ATOM 6359 C CA . TYR B 1 350 ? 21.219 15.367 -0.933 1 83.81 350 TYR B CA 1
ATOM 6360 C C . TYR B 1 350 ? 22.375 15.953 -1.729 1 83.81 350 TYR B C 1
ATOM 6362 O O . TYR B 1 350 ? 22.234 17 -2.363 1 83.81 350 TYR B O 1
ATOM 6370 N N . ILE B 1 351 ? 23.5 15.297 -1.541 1 84.31 351 ILE B N 1
ATOM 6371 C CA . ILE B 1 351 ? 24.688 15.664 -2.32 1 84.31 351 ILE B CA 1
ATOM 6372 C C . ILE B 1 351 ? 24.797 14.75 -3.539 1 84.31 351 ILE B C 1
ATOM 6374 O O . ILE B 1 351 ? 25.172 15.203 -4.629 1 84.31 351 ILE B O 1
ATOM 6378 N N . SER B 1 352 ? 24.516 13.516 -3.375 1 81.19 352 SER B N 1
ATOM 6379 C CA . SER B 1 352 ? 24.453 12.492 -4.414 1 81.19 352 SER B CA 1
ATOM 6380 C C . SER B 1 352 ? 23.453 11.391 -4.043 1 81.19 352 SER B C 1
ATOM 6382 O O . SER B 1 352 ? 22.719 11.508 -3.059 1 81.19 352 SER B O 1
ATOM 6384 N N . ASP B 1 353 ? 23.391 10.398 -4.918 1 80.5 353 ASP B N 1
ATOM 6385 C CA . ASP B 1 353 ? 22.484 9.281 -4.641 1 80.5 353 ASP B CA 1
ATOM 6386 C C . ASP B 1 353 ? 22.984 8.469 -3.449 1 80.5 353 ASP B C 1
ATOM 6388 O O . ASP B 1 353 ? 22.266 7.609 -2.938 1 80.5 353 ASP B O 1
ATOM 6392 N N . ARG B 1 354 ? 24.172 8.828 -2.91 1 81.5 354 ARG B N 1
ATOM 6393 C CA . ARG B 1 354 ? 24.719 8.023 -1.824 1 81.5 354 ARG B CA 1
ATOM 6394 C C . ARG B 1 354 ? 25.078 8.891 -0.628 1 81.5 354 ARG B C 1
ATOM 6396 O O . ARG B 1 354 ? 25.312 8.383 0.471 1 81.5 354 ARG B O 1
ATOM 6403 N N . LEU B 1 355 ? 25.109 10.195 -0.947 1 86.38 355 LEU B N 1
ATOM 6404 C CA . LEU B 1 355 ? 25.625 11.078 0.093 1 86.38 355 LEU B CA 1
ATOM 6405 C C . LEU B 1 355 ? 24.641 12.203 0.388 1 86.38 355 LEU B C 1
ATOM 6407 O O . LEU B 1 355 ? 23.984 12.711 -0.522 1 86.38 355 LEU B O 1
ATOM 6411 N N . ARG B 1 356 ? 24.625 12.555 1.63 1 87.94 356 ARG B N 1
ATOM 6412 C CA . ARG B 1 356 ? 23.828 13.68 2.113 1 87.94 356 ARG B CA 1
ATOM 6413 C C . ARG B 1 356 ? 24.625 14.516 3.117 1 87.94 356 ARG B C 1
ATOM 6415 O O . ARG B 1 356 ? 25.703 14.109 3.555 1 87.94 356 ARG B O 1
ATOM 6422 N N . LEU B 1 357 ? 24.062 15.719 3.406 1 88 357 LEU B N 1
ATOM 6423 C CA . LEU B 1 357 ? 24.609 16.516 4.496 1 88 357 LEU B CA 1
ATOM 6424 C C . LEU B 1 357 ? 24.531 15.766 5.816 1 88 357 LEU B C 1
ATOM 6426 O O . LEU B 1 357 ? 23.547 15.07 6.09 1 88 357 LEU B O 1
ATOM 6430 N N . SER B 1 358 ? 25.547 15.953 6.625 1 87.5 358 SER B N 1
ATOM 6431 C CA . SER B 1 358 ? 25.547 15.258 7.91 1 87.5 358 SER B CA 1
ATOM 6432 C C . SER B 1 358 ? 24.375 15.688 8.773 1 87.5 358 SER B C 1
ATOM 6434 O O . SER B 1 358 ? 23.953 16.844 8.734 1 87.5 358 SER B O 1
ATOM 6436 N N . PRO B 1 359 ? 23.891 14.742 9.57 1 86.44 359 PRO B N 1
ATOM 6437 C CA . PRO B 1 359 ? 22.781 15.094 10.453 1 86.44 359 PRO B CA 1
ATOM 6438 C C . PRO B 1 359 ? 23.109 16.25 11.398 1 86.44 359 PRO B C 1
ATOM 6440 O O . PRO B 1 359 ? 22.234 17.047 11.734 1 86.44 359 PRO B O 1
ATOM 6443 N N . TYR B 1 360 ? 24.25 16.312 11.797 1 86.56 360 TYR B N 1
ATOM 6444 C CA . TYR B 1 360 ? 24.672 17.375 12.695 1 86.56 360 TYR B CA 1
ATOM 6445 C C . TYR B 1 360 ? 24.516 18.734 12.039 1 86.56 360 TYR B C 1
ATOM 6447 O O . TYR B 1 360 ? 23.891 19.641 12.602 1 86.56 360 TYR B O 1
ATOM 6455 N N . LEU B 1 361 ? 25.016 18.875 10.859 1 84.19 361 LEU B N 1
ATOM 6456 C CA . LEU B 1 361 ? 24.922 20.141 10.148 1 84.19 361 LEU B CA 1
ATOM 6457 C C . LEU B 1 361 ? 23.469 20.422 9.727 1 84.19 361 LEU B C 1
ATOM 6459 O O . LEU B 1 361 ? 23.016 21.562 9.781 1 84.19 361 LEU B O 1
ATOM 6463 N N . GLY B 1 362 ? 22.781 19.406 9.352 1 85.5 362 GLY B N 1
ATOM 6464 C CA . GLY B 1 362 ? 21.391 19.547 8.969 1 85.5 362 GLY B CA 1
ATOM 6465 C C . GLY B 1 362 ? 20.516 20.062 10.094 1 85.5 362 GLY B C 1
ATOM 6466 O O . GLY B 1 362 ? 19.641 20.906 9.875 1 85.5 362 GLY B O 1
ATOM 6467 N N . SER B 1 363 ? 20.766 19.547 11.242 1 86.44 363 SER B N 1
ATOM 6468 C CA . SER B 1 363 ? 19.953 19.906 12.398 1 86.44 363 SER B CA 1
ATOM 6469 C C . SER B 1 363 ? 20.094 21.391 12.742 1 86.44 363 SER B C 1
ATOM 6471 O O . SER B 1 363 ? 19.203 21.969 13.359 1 86.44 363 SER B O 1
ATOM 6473 N N . LYS B 1 364 ? 21.156 21.969 12.336 1 82.94 364 LYS B N 1
ATOM 6474 C CA . LYS B 1 364 ? 21.375 23.391 12.586 1 82.94 364 LYS B CA 1
ATOM 6475 C C . LYS B 1 364 ? 20.531 24.25 11.648 1 82.94 364 LYS B C 1
ATOM 6477 O O . LYS B 1 364 ? 20.281 25.422 11.93 1 82.94 364 LYS B O 1
ATOM 6482 N N . LEU B 1 365 ? 20.125 23.656 10.672 1 81.31 365 LEU B N 1
ATOM 6483 C CA . LEU B 1 365 ? 19.375 24.391 9.664 1 81.31 365 LEU B CA 1
ATOM 6484 C C . LEU B 1 365 ? 17.875 24.219 9.883 1 81.31 365 LEU B C 1
ATOM 6486 O O . LEU B 1 365 ? 17.078 24.953 9.305 1 81.31 365 LEU B O 1
ATOM 6490 N N . MET B 1 366 ? 17.516 23.297 10.727 1 83.25 366 MET B N 1
ATOM 6491 C CA . MET B 1 366 ? 16.109 22.969 10.945 1 83.25 366 MET B CA 1
ATOM 6492 C C . MET B 1 366 ? 15.672 23.344 12.352 1 83.25 366 MET B C 1
ATOM 6494 O O . MET B 1 366 ? 16.484 23.344 13.281 1 83.25 366 MET B O 1
ATOM 6498 N N . PRO B 1 367 ? 14.375 23.656 12.461 1 77.88 367 PRO B N 1
ATOM 6499 C CA . PRO B 1 367 ? 13.875 23.844 13.828 1 77.88 367 PRO B CA 1
ATOM 6500 C C . PRO B 1 367 ? 13.867 22.547 14.641 1 77.88 367 PRO B C 1
ATOM 6502 O O . PRO B 1 367 ? 13.812 21.469 14.07 1 77.88 367 PRO B O 1
ATOM 6505 N N . LYS B 1 368 ? 13.914 22.625 15.961 1 80.81 368 LYS B N 1
ATOM 6506 C CA . LYS B 1 368 ? 13.812 21.469 16.844 1 80.81 368 LYS B CA 1
ATOM 6507 C C . LYS B 1 368 ? 12.461 20.781 16.703 1 80.81 368 LYS B C 1
ATOM 6509 O O . LYS B 1 368 ? 11.422 21.453 16.641 1 80.81 368 LYS B O 1
ATOM 6514 N N . MET B 1 369 ? 12.375 19.453 16.625 1 81.44 369 MET B N 1
ATOM 6515 C CA . MET B 1 369 ? 11.148 18.719 16.297 1 81.44 369 MET B CA 1
ATOM 6516 C C . MET B 1 369 ? 10.609 18.016 17.531 1 81.44 369 MET B C 1
ATOM 6518 O O . MET B 1 369 ? 9.672 17.219 17.438 1 81.44 369 MET B O 1
ATOM 6522 N N . ASN B 1 370 ? 10.758 18.375 18.75 1 78.38 370 ASN B N 1
ATOM 6523 C CA . ASN B 1 370 ? 10.297 17.609 19.906 1 78.38 370 ASN B CA 1
ATOM 6524 C C . ASN B 1 370 ? 9.492 18.469 20.875 1 78.38 370 ASN B C 1
ATOM 6526 O O . ASN B 1 370 ? 9.836 19.641 21.094 1 78.38 370 ASN B O 1
ATOM 6530 N N . PRO B 1 371 ? 8.469 17.625 21.25 1 87.25 371 PRO B N 1
ATOM 6531 C CA . PRO B 1 371 ? 7.922 16.281 20.984 1 87.25 371 PRO B CA 1
ATOM 6532 C C . PRO B 1 371 ? 7.07 16.234 19.719 1 87.25 371 PRO B C 1
ATOM 6534 O O . PRO B 1 371 ? 6.426 17.219 19.359 1 87.25 371 PRO B O 1
ATOM 6537 N N . ILE B 1 372 ? 6.992 15.148 18.984 1 94.38 372 ILE B N 1
ATOM 6538 C CA . ILE B 1 372 ? 6.168 14.922 17.797 1 94.38 372 ILE B CA 1
ATOM 6539 C C . ILE B 1 372 ? 4.965 14.055 18.172 1 94.38 372 ILE B C 1
ATOM 6541 O O . ILE B 1 372 ? 5.121 12.984 18.766 1 94.38 372 ILE B O 1
ATOM 6545 N N . GLN B 1 373 ? 3.838 14.547 17.828 1 94.69 373 GLN B N 1
ATOM 6546 C CA . GLN B 1 373 ? 2.619 13.859 18.234 1 94.69 373 GLN B CA 1
ATOM 6547 C C . GLN B 1 373 ? 1.855 13.32 17.031 1 94.69 373 GLN B C 1
ATOM 6549 O O . GLN B 1 373 ? 1.784 13.984 15.992 1 94.69 373 GLN B O 1
ATOM 6554 N N . VAL B 1 374 ? 1.313 12.078 17.203 1 96.81 374 VAL B N 1
ATOM 6555 C CA . VAL B 1 374 ? 0.294 11.539 16.312 1 96.81 374 VAL B CA 1
ATOM 6556 C C . VAL B 1 374 ? -1 11.297 17.078 1 96.81 374 VAL B C 1
ATOM 6558 O O . VAL B 1 374 ? -0.968 10.891 18.234 1 96.81 374 VAL B O 1
ATOM 6561 N N . GLN B 1 375 ? -2.098 11.633 16.422 1 98.5 375 GLN B N 1
ATOM 6562 C CA . GLN B 1 375 ? -3.379 11.531 17.109 1 98.5 375 GLN B CA 1
ATOM 6563 C C . GLN B 1 375 ? -4.418 10.828 16.234 1 98.5 375 GLN B C 1
ATOM 6565 O O . GLN B 1 375 ? -4.43 11 15.016 1 98.5 375 GLN B O 1
ATOM 6570 N N . GLY B 1 376 ? -5.211 10.008 16.906 1 98.81 376 GLY B N 1
ATOM 6571 C CA . GLY B 1 376 ? -6.336 9.336 16.281 1 98.81 376 GLY B CA 1
ATOM 6572 C C . GLY B 1 376 ? -7.645 9.547 17.016 1 98.81 376 GLY B C 1
ATOM 6573 O O . GLY B 1 376 ? -7.66 9.578 18.25 1 98.81 376 GLY B O 1
ATOM 6574 N N . LEU B 1 377 ? -8.727 9.727 16.25 1 98.88 377 LEU B N 1
ATOM 6575 C CA . LEU B 1 377 ? -10.078 9.891 16.766 1 98.88 377 LEU B CA 1
ATOM 6576 C C . LEU B 1 377 ? -11.039 8.922 16.078 1 98.88 377 LEU B C 1
ATOM 6578 O O . LEU B 1 377 ? -11.031 8.805 14.859 1 98.88 377 LEU B O 1
ATOM 6582 N N . LYS B 1 378 ? -11.703 8.18 16.828 1 98.88 378 LYS B N 1
ATOM 6583 C CA . LYS B 1 378 ? -12.875 7.457 16.359 1 98.88 378 LYS B CA 1
ATOM 6584 C C . LYS B 1 378 ? -14.164 8.141 16.812 1 98.88 378 LYS B C 1
ATOM 6586 O O . LYS B 1 378 ? -14.336 8.414 18 1 98.88 378 LYS B O 1
ATOM 6591 N N . LEU B 1 379 ? -14.969 8.523 15.961 1 98.69 379 LEU B N 1
ATOM 6592 C CA . LEU B 1 379 ? -16.328 8.992 16.219 1 98.69 379 LEU B CA 1
ATOM 6593 C C . LEU B 1 379 ? -17.344 8.125 15.492 1 98.69 379 LEU B C 1
ATOM 6595 O O . LEU B 1 379 ? -17.703 8.406 14.352 1 98.69 379 LEU B O 1
ATOM 6599 N N . SER B 1 380 ? -17.828 7.09 16.156 1 97.75 380 SER B N 1
ATOM 6600 C CA . SER B 1 380 ? -18.703 6.051 15.617 1 97.75 380 SER B CA 1
ATOM 6601 C C . SER B 1 380 ? -18.109 5.422 14.367 1 97.75 380 SER B C 1
ATOM 6603 O O . SER B 1 380 ? -17.109 4.691 14.445 1 97.75 380 SER B O 1
ATOM 6605 N N . ASN B 1 381 ? -18.578 5.797 13.195 1 97.75 381 ASN B N 1
ATOM 6606 C CA . ASN B 1 381 ? -18.094 5.141 11.984 1 97.75 381 ASN B CA 1
ATOM 6607 C C . ASN B 1 381 ? -17.062 5.996 11.25 1 97.75 381 ASN B C 1
ATOM 6609 O O . ASN B 1 381 ? -16.797 5.785 10.062 1 97.75 381 ASN B O 1
ATOM 6613 N N . LEU B 1 382 ? -16.438 6.949 11.977 1 98.75 382 LEU B N 1
ATOM 6614 C CA . LEU B 1 382 ? -15.391 7.789 11.43 1 98.75 382 LEU B CA 1
ATOM 6615 C C . LEU B 1 382 ? -14.062 7.527 12.133 1 98.75 382 LEU B C 1
ATOM 6617 O O . LEU B 1 382 ? -14.008 7.504 13.367 1 98.75 382 LEU B O 1
ATOM 6621 N N . ILE B 1 383 ? -13.023 7.309 11.352 1 98.94 383 ILE B N 1
ATOM 6622 C CA . ILE B 1 383 ? -11.656 7.309 11.852 1 98.94 383 ILE B CA 1
ATOM 6623 C C . ILE B 1 383 ? -10.914 8.539 11.328 1 98.94 383 ILE B C 1
ATOM 6625 O O . ILE B 1 383 ? -10.828 8.75 10.117 1 98.94 383 ILE B O 1
ATOM 6629 N N . TRP B 1 384 ? -10.398 9.367 12.203 1 98.88 384 TRP B N 1
ATOM 6630 C CA . TRP B 1 384 ? -9.625 10.555 11.867 1 98.88 384 TRP B CA 1
ATOM 6631 C C . TRP B 1 384 ? -8.203 10.453 12.406 1 98.88 384 TRP B C 1
ATOM 6633 O O . TRP B 1 384 ? -7.996 10.336 13.617 1 98.88 384 TRP B O 1
ATOM 6643 N N . LEU B 1 385 ? -7.25 10.453 11.539 1 98.88 385 LEU B N 1
ATOM 6644 C CA . LEU B 1 385 ? -5.848 10.539 11.93 1 98.88 385 LEU B CA 1
ATOM 6645 C C . LEU B 1 385 ? -5.277 11.922 11.609 1 98.88 385 LEU B C 1
ATOM 6647 O O . LEU B 1 385 ? -5.293 12.352 10.461 1 98.88 385 LEU B O 1
ATOM 6651 N N . ALA B 1 386 ? -4.816 12.609 12.602 1 98.62 386 ALA B N 1
ATOM 6652 C CA . ALA B 1 386 ? -4.18 13.914 12.445 1 98.62 386 ALA B CA 1
ATOM 6653 C C . ALA B 1 386 ? -2.66 13.781 12.406 1 98.62 386 ALA B C 1
ATOM 6655 O O . ALA B 1 386 ? -2.043 13.328 13.367 1 98.62 386 ALA B O 1
ATOM 6656 N N . LEU B 1 387 ? -2.141 14.234 11.32 1 98.19 387 LEU B N 1
ATOM 6657 C CA . LEU B 1 387 ? -0.749 13.914 11.031 1 98.19 387 LEU B CA 1
ATOM 6658 C C . LEU B 1 387 ? 0.111 15.172 11.008 1 98.19 387 LEU B C 1
ATOM 6660 O O . LEU B 1 387 ? -0.304 16.203 10.469 1 98.19 387 LEU B O 1
ATOM 6664 N N . PRO B 1 388 ? 1.347 15.125 11.547 1 97.69 388 PRO B N 1
ATOM 6665 C CA . PRO B 1 388 ? 2.25 16.281 11.516 1 97.69 388 PRO B CA 1
ATOM 6666 C C . PRO B 1 388 ? 3.143 16.297 10.273 1 97.69 388 PRO B C 1
ATOM 6668 O O . PRO B 1 388 ? 4.328 16.625 10.367 1 97.69 388 PRO B O 1
ATOM 6671 N N . TYR B 1 389 ? 2.652 15.836 9.156 1 97.44 389 TYR B N 1
ATOM 6672 C CA . TYR B 1 389 ? 3.379 15.781 7.891 1 97.44 389 TYR B CA 1
ATOM 6673 C C . TYR B 1 389 ? 2.416 15.773 6.707 1 97.44 389 TYR B C 1
ATOM 6675 O O . TYR B 1 389 ? 1.198 15.727 6.895 1 97.44 389 TYR B O 1
ATOM 6683 N N . GLU B 1 390 ? 2.963 15.906 5.535 1 97.81 390 GLU B N 1
ATOM 6684 C CA . GLU B 1 390 ? 2.207 15.773 4.293 1 97.81 390 GLU B CA 1
ATOM 6685 C C . GLU B 1 390 ? 2.277 14.352 3.75 1 97.81 390 GLU B C 1
ATOM 6687 O O . GLU B 1 390 ? 3.24 13.984 3.072 1 97.81 390 GLU B O 1
ATOM 6692 N N . LEU B 1 391 ? 1.245 13.68 3.986 1 98.38 391 LEU B N 1
ATOM 6693 C CA . LEU B 1 391 ? 1.212 12.289 3.555 1 98.38 391 LEU B CA 1
ATOM 6694 C C . LEU B 1 391 ? 0.843 12.18 2.078 1 98.38 391 LEU B C 1
ATOM 6696 O O . LEU B 1 391 ? -0.053 12.883 1.607 1 98.38 391 LEU B O 1
ATOM 6700 N N . SER B 1 392 ? 1.501 11.281 1.401 1 98.38 392 SER B N 1
ATOM 6701 C CA . SER B 1 392 ? 1.156 10.984 0.015 1 98.38 392 SER B CA 1
ATOM 6702 C C . SER B 1 392 ? -0.239 10.375 -0.09 1 98.38 392 SER B C 1
ATOM 6704 O O . SER B 1 392 ? -0.606 9.508 0.705 1 98.38 392 SER B O 1
ATOM 6706 N N . GLY B 1 393 ? -0.956 10.859 -1.135 1 98.31 393 GLY B N 1
ATOM 6707 C CA . GLY B 1 393 ? -2.271 10.289 -1.385 1 98.31 393 GLY B CA 1
ATOM 6708 C C . GLY B 1 393 ? -2.229 8.805 -1.7 1 98.31 393 GLY B C 1
ATOM 6709 O O . GLY B 1 393 ? -3.199 8.086 -1.453 1 98.31 393 GLY B O 1
ATOM 6710 N N . GLU B 1 394 ? -1.132 8.266 -2.246 1 97.81 394 GLU B N 1
ATOM 6711 C CA . GLU B 1 394 ? -0.993 6.84 -2.518 1 97.81 394 GLU B CA 1
ATOM 6712 C C . GLU B 1 394 ? -0.974 6.031 -1.224 1 97.81 394 GLU B C 1
ATOM 6714 O O . GLU B 1 394 ? -1.657 5.012 -1.112 1 97.81 394 GLU B O 1
ATOM 6719 N N . TYR B 1 395 ? -0.141 6.48 -0.229 1 97.81 395 TYR B N 1
ATOM 6720 C CA . TYR B 1 395 ? -0.122 5.883 1.101 1 97.81 395 TYR B CA 1
ATOM 6721 C C . TYR B 1 395 ? -1.495 5.965 1.756 1 97.81 395 TYR B C 1
ATOM 6723 O O . TYR B 1 395 ? -1.997 4.973 2.287 1 97.81 395 TYR B O 1
ATOM 6731 N N . GLY B 1 396 ? -2.068 7.117 1.673 1 98.38 396 GLY B N 1
ATOM 6732 C CA . GLY B 1 396 ? -3.359 7.312 2.309 1 98.38 396 GLY B CA 1
ATOM 6733 C C . GLY B 1 396 ? -4.445 6.414 1.748 1 98.38 396 GLY B C 1
ATOM 6734 O O . GLY B 1 396 ? -5.27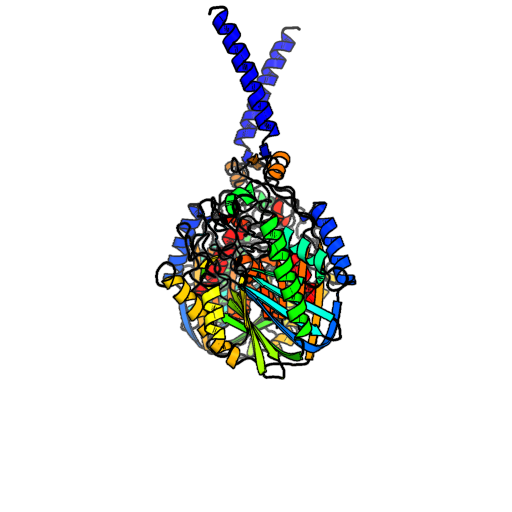3 5.891 2.498 1 98.38 396 GLY B O 1
ATOM 6735 N N . LEU B 1 397 ? -4.391 6.273 0.446 1 98.06 397 LEU B N 1
ATOM 6736 C CA . LEU B 1 397 ? -5.406 5.496 -0.258 1 98.06 397 LEU B CA 1
ATOM 6737 C C . LEU B 1 397 ? -5.453 4.066 0.266 1 98.06 397 LEU B C 1
ATOM 6739 O O . LEU B 1 397 ? -6.535 3.5 0.436 1 98.06 397 LEU B O 1
ATOM 6743 N N . ASP B 1 398 ? -4.355 3.422 0.543 1 98 398 ASP B N 1
ATOM 6744 C CA . ASP B 1 398 ? -4.301 2.043 1.021 1 98 398 ASP B CA 1
ATOM 6745 C C . ASP B 1 398 ? -4.969 1.906 2.387 1 98 398 ASP B C 1
ATOM 6747 O O . ASP B 1 398 ? -5.73 0.966 2.617 1 98 398 ASP B O 1
ATOM 6751 N N . LEU B 1 399 ? -4.68 2.789 3.254 1 98.62 399 LEU B N 1
ATOM 6752 C CA . LEU B 1 399 ? -5.285 2.758 4.582 1 98.62 399 LEU B CA 1
ATOM 6753 C C . LEU B 1 399 ? -6.781 3.057 4.5 1 98.62 399 LEU B C 1
ATOM 6755 O O . LEU B 1 399 ? -7.582 2.4 5.164 1 98.62 399 LEU B O 1
ATOM 6759 N N . LYS B 1 400 ? -7.133 4.02 3.705 1 98.75 400 LYS B N 1
ATOM 6760 C CA . LYS B 1 400 ? -8.539 4.379 3.551 1 98.75 400 LYS B CA 1
ATOM 6761 C C . LYS B 1 400 ? -9.352 3.213 2.988 1 98.75 400 LYS B C 1
ATOM 6763 O O . LYS B 1 400 ? -10.469 2.955 3.436 1 98.75 400 LYS B O 1
ATOM 6768 N N . ASN B 1 401 ? -8.797 2.533 1.976 1 98.62 401 ASN B N 1
ATOM 6769 C CA . ASN B 1 401 ? -9.469 1.363 1.424 1 98.62 401 ASN B CA 1
ATOM 6770 C C . ASN B 1 401 ? -9.695 0.291 2.486 1 98.62 401 ASN B C 1
ATOM 6772 O O . ASN B 1 401 ? -10.773 -0.301 2.561 1 98.62 401 ASN B O 1
ATOM 6776 N N . ALA B 1 402 ? -8.688 0.03 3.27 1 98.62 402 ALA B N 1
ATOM 6777 C CA . ALA B 1 402 ? -8.781 -0.984 4.316 1 98.62 402 ALA B CA 1
ATOM 6778 C C . ALA B 1 402 ? -9.859 -0.62 5.332 1 98.62 402 ALA B C 1
ATOM 6780 O O . ALA B 1 402 ? -10.648 -1.476 5.746 1 98.62 402 ALA B O 1
ATOM 6781 N N . LEU B 1 403 ? -9.906 0.612 5.727 1 98.81 403 LEU B N 1
ATOM 6782 C CA . LEU B 1 403 ? -10.891 1.086 6.691 1 98.81 403 LEU B CA 1
ATOM 6783 C C . LEU B 1 403 ? -12.305 0.991 6.117 1 98.81 403 LEU B C 1
ATOM 6785 O O . LEU B 1 403 ? -13.234 0.598 6.82 1 98.81 403 LEU B O 1
ATOM 6789 N N . GLU B 1 404 ? -12.414 1.395 4.871 1 98.69 404 GLU B N 1
ATOM 6790 C CA . GLU B 1 404 ? -13.719 1.39 4.223 1 98.69 404 GLU B CA 1
ATOM 6791 C C . GLU B 1 404 ? -14.312 -0.018 4.18 1 98.69 404 GLU B C 1
ATOM 6793 O O . GLU B 1 404 ? -15.516 -0.2 4.367 1 98.69 404 GLU B O 1
ATOM 6798 N N . LEU B 1 405 ? -13.508 -1.007 3.947 1 98.06 405 LEU B N 1
ATOM 6799 C CA . LEU B 1 405 ? -13.961 -2.393 3.904 1 98.06 405 LEU B CA 1
ATOM 6800 C C . LEU B 1 405 ? -14.438 -2.852 5.277 1 98.06 405 LEU B C 1
ATOM 6802 O O . LEU B 1 405 ? -15.164 -3.842 5.391 1 98.06 405 LEU B O 1
ATOM 6806 N N . GLN B 1 406 ? -13.992 -2.166 6.309 1 97.88 406 GLN B N 1
ATOM 6807 C CA . GLN B 1 406 ? -14.438 -2.482 7.664 1 97.88 406 GLN B CA 1
ATOM 6808 C C . GLN B 1 406 ? -15.625 -1.622 8.07 1 97.88 406 GLN B C 1
ATOM 6810 O O . GLN B 1 406 ? -16.062 -1.658 9.219 1 97.88 406 GLN B O 1
ATOM 6815 N N . GLY B 1 407 ? -16.109 -0.8 7.191 1 97.94 407 GLY B N 1
ATOM 6816 C CA . GLY B 1 407 ? -17.312 -0.026 7.434 1 97.94 407 GLY B CA 1
ATOM 6817 C C . GLY B 1 407 ? -17.031 1.361 7.977 1 97.94 407 GLY B C 1
ATOM 6818 O O . GLY B 1 407 ? -17.938 2.021 8.5 1 97.94 407 GLY B O 1
ATOM 6819 N N . TYR B 1 408 ? -15.789 1.838 7.84 1 98.56 408 TYR B N 1
ATOM 6820 C CA . TYR B 1 408 ? -15.453 3.143 8.391 1 98.56 408 TYR B CA 1
ATOM 6821 C C . TYR B 1 408 ? -15.188 4.156 7.285 1 98.56 408 TYR B C 1
ATOM 6823 O O . TYR B 1 408 ? -14.547 3.836 6.285 1 98.56 408 TYR B O 1
ATOM 6831 N N . ASN B 1 409 ? -15.727 5.367 7.445 1 98.25 409 ASN B N 1
ATOM 6832 C CA . ASN B 1 409 ? -15.164 6.527 6.766 1 98.25 409 ASN B CA 1
ATOM 6833 C C . ASN B 1 409 ? -13.867 6.996 7.43 1 98.25 409 ASN B C 1
ATOM 6835 O O . ASN B 1 409 ? -13.586 6.625 8.57 1 98.25 409 ASN B O 1
ATOM 6839 N N . SER B 1 410 ? -13.055 7.734 6.637 1 98.75 410 SER B N 1
ATOM 6840 C CA . SER B 1 410 ? -11.797 8.125 7.262 1 98.75 410 SER B CA 1
ATOM 6841 C C . SER B 1 410 ? -11.32 9.477 6.738 1 98.75 410 SER B C 1
ATOM 6843 O O . SER B 1 410 ? -11.539 9.812 5.574 1 98.75 410 SER B O 1
ATOM 6845 N N . VAL B 1 411 ? -10.719 10.242 7.586 1 98.81 411 VAL B N 1
ATOM 6846 C CA . VAL B 1 411 ? -10.008 11.477 7.266 1 98.81 411 VAL B CA 1
ATOM 6847 C C . VAL B 1 411 ? -8.555 11.367 7.734 1 98.81 411 VAL B C 1
ATOM 6849 O O . VAL B 1 411 ? -8.297 11.086 8.906 1 98.81 411 VAL B O 1
ATOM 6852 N N . LEU B 1 412 ? -7.664 11.492 6.816 1 98.81 412 LEU B N 1
ATOM 6853 C CA . LEU B 1 412 ? -6.25 11.688 7.109 1 98.81 412 LEU B CA 1
ATOM 6854 C C . LEU B 1 412 ? -5.832 13.133 6.852 1 98.81 412 LEU B C 1
ATOM 6856 O O . LEU B 1 412 ? -5.68 13.539 5.695 1 98.81 412 LEU B O 1
ATOM 6860 N N . SER B 1 413 ? -5.68 13.852 7.91 1 98.56 413 SER B N 1
ATOM 6861 C CA . SER B 1 413 ? -5.398 15.273 7.738 1 98.56 413 SER B CA 1
ATOM 6862 C C . SER B 1 413 ? -3.938 15.586 8.039 1 98.56 413 SER B C 1
ATOM 6864 O O . SER B 1 413 ? -3.328 14.961 8.906 1 98.56 413 SER B O 1
ATOM 6866 N N . SER B 1 414 ? -3.457 16.578 7.367 1 97.69 414 SER B N 1
ATOM 6867 C CA . SER B 1 414 ? -2.074 17.016 7.52 1 97.69 414 SER B CA 1
ATOM 6868 C C . SER B 1 414 ? -1.979 18.234 8.438 1 97.69 414 SER B C 1
ATOM 6870 O O . SER B 1 414 ? -3 18.812 8.82 1 97.69 414 SER B O 1
ATOM 6872 N N . PHE B 1 415 ? -0.776 18.594 8.93 1 97.25 415 PHE B N 1
ATOM 6873 C CA . PHE B 1 415 ? -0.382 19.859 9.562 1 97.25 415 PHE B CA 1
ATOM 6874 C C . PHE B 1 415 ? -0.922 19.938 10.984 1 97.25 415 PHE B C 1
ATOM 6876 O O . PHE B 1 415 ? -1.479 20.969 11.383 1 97.25 415 PHE B O 1
ATOM 6883 N N . ASN B 1 416 ? -0.808 18.891 11.68 1 97.56 416 ASN B N 1
ATOM 6884 C CA . ASN B 1 416 ? -1.215 18.797 13.078 1 97.56 416 ASN B CA 1
ATOM 6885 C C . ASN B 1 416 ? -0.095 19.25 14.016 1 97.56 416 ASN B C 1
ATOM 6887 O O . ASN B 1 416 ? 0.295 18.516 14.922 1 97.56 416 ASN B O 1
ATOM 6891 N N . GLY B 1 417 ? 0.398 20.469 13.773 1 93.25 417 GLY B N 1
ATOM 6892 C CA . GLY B 1 417 ? 1.51 20.953 14.57 1 93.25 417 GLY B CA 1
ATOM 6893 C C . GLY B 1 417 ? 2.863 20.672 13.945 1 93.25 417 GLY B C 1
ATOM 6894 O O . GLY B 1 417 ? 3.084 20.969 12.773 1 93.25 417 GLY B O 1
ATOM 6895 N N . GLN B 1 418 ? 3.781 20.078 14.594 1 91.94 418 GLN B N 1
ATOM 6896 C CA . GLN B 1 418 ? 5.102 19.75 14.055 1 91.94 418 GLN B CA 1
ATOM 6897 C C . GLN B 1 418 ? 5.016 19.375 12.578 1 91.94 418 GLN B C 1
ATOM 6899 O O . GLN B 1 418 ? 3.945 19 12.094 1 91.94 418 GLN B O 1
ATOM 6904 N N . TYR B 1 419 ? 6.109 19.609 11.922 1 93.25 419 TYR B N 1
ATOM 6905 C CA . TYR B 1 419 ? 6.102 19.344 10.484 1 93.25 419 TYR B CA 1
ATOM 6906 C C . TYR B 1 419 ? 7.281 18.469 10.086 1 93.25 419 TYR B C 1
ATOM 6908 O O . TYR B 1 419 ? 8.438 18.891 10.18 1 93.25 419 TYR B O 1
ATOM 6916 N N . LEU B 1 420 ? 6.957 17.297 9.57 1 95.25 420 LEU B N 1
ATOM 6917 C CA . LEU B 1 420 ? 7.992 16.312 9.258 1 95.25 420 LEU B CA 1
ATOM 6918 C C . LEU B 1 420 ? 8.25 16.266 7.758 1 95.25 420 LEU B C 1
ATOM 6920 O O . LEU B 1 420 ? 8.961 15.375 7.277 1 95.25 420 LEU B O 1
ATOM 6924 N N . GLY B 1 421 ? 7.676 17.188 7.008 1 94.5 421 GLY B N 1
ATOM 6925 C CA . GLY B 1 421 ? 7.938 17.234 5.578 1 94.5 421 GLY B CA 1
ATOM 6926 C C . GLY B 1 421 ? 6.992 16.344 4.777 1 94.5 421 GLY B C 1
ATOM 6927 O O . GLY B 1 421 ? 5.848 16.125 5.18 1 94.5 421 GLY B O 1
ATOM 6928 N N . TYR B 1 422 ? 7.453 16.016 3.578 1 96.5 422 TYR B N 1
ATOM 6929 C CA . TYR B 1 422 ? 6.695 15.156 2.676 1 96.5 422 TYR B CA 1
ATOM 6930 C C . TYR B 1 422 ? 6.957 13.688 2.973 1 96.5 422 TYR B C 1
ATOM 6932 O O . TYR B 1 422 ? 8.102 13.281 3.191 1 96.5 422 TYR B O 1
ATOM 6940 N N . ILE B 1 423 ? 5.898 12.961 3.008 1 98 423 ILE B N 1
ATOM 6941 C CA . ILE B 1 423 ? 5.98 11.516 3.199 1 98 423 ILE B CA 1
ATOM 6942 C C . ILE B 1 423 ? 5.434 10.797 1.966 1 98 423 ILE B C 1
ATOM 6944 O O . ILE B 1 423 ? 4.219 10.664 1.803 1 98 423 ILE B O 1
ATOM 6948 N N . VAL B 1 424 ? 6.324 10.289 1.138 1 97.12 424 VAL B N 1
ATOM 6949 C CA . VAL B 1 424 ? 5.953 9.648 -0.119 1 97.12 424 VAL B CA 1
ATOM 6950 C C . VAL B 1 424 ? 6.449 8.203 -0.127 1 97.12 424 VAL B C 1
ATOM 6952 O O . VAL B 1 424 ? 7.316 7.836 0.665 1 97.12 424 VAL B O 1
ATOM 6955 N N . PRO B 1 425 ? 5.84 7.371 -0.967 1 97.12 425 PRO B N 1
ATOM 6956 C CA . PRO B 1 425 ? 6.305 5.984 -1.049 1 97.12 425 PRO B CA 1
ATOM 6957 C C . PRO B 1 425 ? 7.801 5.879 -1.35 1 97.12 425 PRO B C 1
ATOM 6959 O O . PRO B 1 425 ? 8.336 6.68 -2.119 1 97.12 425 PRO B O 1
ATOM 6962 N N . GLN B 1 426 ? 8.375 4.824 -0.817 1 95.81 426 GLN B N 1
ATOM 6963 C CA . GLN B 1 426 ? 9.812 4.605 -0.896 1 95.81 426 GLN B CA 1
ATOM 6964 C C . GLN B 1 426 ? 10.281 4.543 -2.348 1 95.81 426 GLN B C 1
ATOM 6966 O O . GLN B 1 426 ? 11.406 4.945 -2.662 1 95.81 426 GLN B O 1
ATOM 6971 N N . LYS B 1 427 ? 9.445 4.086 -3.234 1 95.62 427 LYS B N 1
ATOM 6972 C CA . LYS B 1 427 ? 9.812 3.898 -4.637 1 95.62 427 LYS B CA 1
ATOM 6973 C C . LYS B 1 427 ? 10.203 5.223 -5.281 1 95.62 427 LYS B C 1
ATOM 6975 O O . LYS B 1 427 ? 10.836 5.238 -6.34 1 95.62 427 LYS B O 1
ATOM 6980 N N . TYR B 1 428 ? 9.883 6.34 -4.672 1 96.06 428 TYR B N 1
ATOM 6981 C CA . TYR B 1 428 ? 10.172 7.652 -5.246 1 96.06 428 TYR B CA 1
ATOM 6982 C C . TYR B 1 428 ? 11.43 8.25 -4.641 1 96.06 428 TYR B C 1
ATOM 6984 O O . TYR B 1 428 ? 11.898 9.305 -5.082 1 96.06 428 TYR B O 1
ATOM 6992 N N . TYR B 1 429 ? 12.039 7.621 -3.629 1 93.56 429 TYR B N 1
ATOM 6993 C CA . TYR B 1 429 ? 13.086 8.234 -2.82 1 93.56 429 TYR B CA 1
ATOM 6994 C C . TYR B 1 429 ? 14.234 8.734 -3.695 1 93.56 429 TYR B C 1
ATOM 6996 O O . TYR B 1 429 ? 14.742 9.836 -3.498 1 93.56 429 TYR B O 1
ATOM 7004 N N . TYR B 1 430 ? 14.609 7.926 -4.684 1 92.5 430 TYR B N 1
ATOM 7005 C CA . TYR B 1 430 ? 15.766 8.266 -5.508 1 92.5 430 TYR B CA 1
ATOM 7006 C C . TYR B 1 430 ? 15.336 8.961 -6.793 1 92.5 430 TYR B C 1
ATOM 7008 O O . TYR B 1 430 ? 16.172 9.266 -7.648 1 92.5 430 TYR B O 1
ATOM 7016 N N . TYR B 1 431 ? 14.07 9.07 -6.965 1 93 431 TYR B N 1
ATOM 7017 C CA . TYR B 1 431 ? 13.555 9.836 -8.094 1 93 431 TYR B CA 1
ATOM 7018 C C . TYR B 1 431 ? 13.742 11.328 -7.867 1 93 431 TYR B C 1
ATOM 7020 O O . TYR B 1 431 ? 13.352 11.859 -6.82 1 93 431 TYR B O 1
ATOM 7028 N N . ASP B 1 432 ? 14.43 12.039 -8.75 1 90.5 432 ASP B N 1
ATOM 7029 C CA . ASP B 1 432 ? 14.773 13.445 -8.578 1 90.5 432 ASP B CA 1
ATOM 7030 C C . ASP B 1 432 ? 13.539 14.336 -8.711 1 90.5 432 ASP B C 1
ATOM 7032 O O . ASP B 1 432 ? 13.336 14.969 -9.75 1 90.5 432 ASP B O 1
ATOM 7036 N N . THR B 1 433 ? 12.781 14.352 -7.676 1 91.25 433 THR B N 1
ATOM 7037 C CA . THR B 1 433 ? 11.586 15.188 -7.598 1 91.25 433 THR B CA 1
ATOM 7038 C C . THR B 1 433 ? 11.625 16.062 -6.348 1 91.25 433 THR B C 1
ATOM 7040 O O . THR B 1 433 ? 12.32 15.75 -5.383 1 91.25 433 THR B O 1
ATOM 7043 N N . TYR B 1 434 ? 10.945 17.188 -6.402 1 90.81 434 TYR B N 1
ATOM 7044 C CA . TYR B 1 434 ? 10.82 18.094 -5.266 1 90.81 434 TYR B CA 1
ATOM 7045 C C . TYR B 1 434 ? 10.297 17.359 -4.039 1 90.81 434 TYR B C 1
ATOM 7047 O O . TYR B 1 434 ? 10.844 17.484 -2.945 1 90.81 434 TYR B O 1
ATOM 7055 N N . GLU B 1 435 ? 9.234 16.562 -4.172 1 92.25 435 GLU B N 1
ATOM 7056 C CA . GLU B 1 435 ? 8.516 15.891 -3.092 1 92.25 435 GLU B CA 1
ATOM 7057 C C . GLU B 1 435 ? 9.414 14.898 -2.363 1 92.25 435 GLU B C 1
ATOM 7059 O O . GLU B 1 435 ? 9.398 14.828 -1.133 1 92.25 435 GLU B O 1
ATOM 7064 N N . ALA B 1 436 ? 10.141 14.141 -3.139 1 88.88 436 ALA B N 1
ATOM 7065 C CA . ALA B 1 436 ? 10.914 13.047 -2.553 1 88.88 436 ALA B CA 1
ATOM 7066 C C . ALA B 1 436 ? 12.305 13.516 -2.143 1 88.88 436 ALA B C 1
ATOM 7068 O O . ALA B 1 436 ? 12.758 13.242 -1.028 1 88.88 436 ALA B O 1
ATOM 7069 N N . ARG B 1 437 ? 12.953 14.32 -2.965 1 87.44 437 ARG B N 1
ATOM 7070 C CA . ARG B 1 437 ? 14.367 14.609 -2.75 1 87.44 437 ARG B CA 1
ATOM 7071 C C . ARG B 1 437 ? 14.539 15.852 -1.885 1 87.44 437 ARG B C 1
ATOM 7073 O O . ARG B 1 437 ? 15.344 15.859 -0.946 1 87.44 437 ARG B O 1
ATOM 7080 N N . LEU B 1 438 ? 13.836 16.828 -2.197 1 86.88 438 LEU B N 1
ATOM 7081 C CA . LEU B 1 438 ? 14.031 18.062 -1.452 1 86.88 438 LEU B CA 1
ATOM 7082 C C . LEU B 1 438 ? 13.258 18.031 -0.14 1 86.88 438 LEU B C 1
ATOM 7084 O O . LEU B 1 438 ? 13.781 18.422 0.906 1 86.88 438 LEU B O 1
ATOM 7088 N N . MET B 1 439 ? 12.031 17.516 -0.206 1 90.56 439 MET B N 1
ATOM 7089 C CA . MET B 1 439 ? 11.148 17.672 0.949 1 90.56 439 MET B CA 1
ATOM 7090 C C . MET B 1 439 ? 11.102 16.391 1.771 1 90.56 439 MET B C 1
ATOM 7092 O O . MET B 1 439 ? 10.492 16.344 2.838 1 90.56 439 MET B O 1
ATOM 7096 N N . GLY B 1 440 ? 11.703 15.305 1.282 1 92 440 GLY B N 1
ATOM 7097 C CA . GLY B 1 440 ? 11.883 14.102 2.082 1 92 440 GLY B CA 1
ATOM 7098 C C . GLY B 1 440 ? 13.094 14.172 2.996 1 92 440 GLY B C 1
ATOM 7099 O O . GLY B 1 440 ? 14.227 13.992 2.549 1 92 440 GLY B O 1
ATOM 7100 N N . TRP B 1 441 ? 12.875 14.258 4.297 1 93.31 441 TRP B N 1
ATOM 7101 C CA . TRP B 1 441 ? 13.945 14.758 5.156 1 93.31 441 TRP B CA 1
ATOM 7102 C C . TRP B 1 441 ? 14.555 13.625 5.977 1 93.31 441 TRP B C 1
ATOM 7104 O O . TRP B 1 441 ? 15.586 13.812 6.637 1 93.31 441 TRP B O 1
ATOM 7114 N N . TYR B 1 442 ? 13.992 12.43 5.934 1 94.5 442 TYR B N 1
ATOM 7115 C CA . TYR B 1 442 ? 14.406 11.5 6.98 1 94.5 442 TYR B CA 1
ATOM 7116 C C . TYR B 1 442 ? 14.812 10.156 6.387 1 94.5 442 TYR B C 1
ATOM 7118 O O . TYR B 1 442 ? 14.906 9.156 7.105 1 94.5 442 TYR B O 1
ATOM 7126 N N . GLY B 1 443 ? 14.977 10.047 5.121 1 92.62 443 GLY B N 1
ATOM 7127 C CA . GLY B 1 443 ? 15.484 8.828 4.516 1 92.62 443 GLY B CA 1
ATOM 7128 C C . GLY B 1 443 ? 14.406 7.98 3.877 1 92.62 443 GLY B C 1
ATOM 7129 O O . GLY B 1 443 ? 13.219 8.297 3.984 1 92.62 443 GLY B O 1
ATOM 7130 N N . PRO B 1 444 ? 14.828 6.875 3.268 1 92.06 444 PRO B N 1
ATOM 7131 C CA . PRO B 1 444 ? 13.914 6.098 2.426 1 92.06 444 PRO B CA 1
ATOM 7132 C C . PRO B 1 444 ? 12.867 5.332 3.238 1 92.06 444 PRO B C 1
ATOM 7134 O O . PRO B 1 444 ? 11.797 5.016 2.725 1 92.06 444 PRO B O 1
ATOM 7137 N N . SER B 1 445 ? 13.109 5.047 4.469 1 93.56 445 SER B N 1
ATOM 7138 C CA . SER B 1 445 ? 12.227 4.164 5.223 1 93.56 445 SER B CA 1
ATOM 7139 C C . SER B 1 445 ? 11.18 4.961 5.988 1 93.56 445 SER B C 1
ATOM 7141 O O . SER B 1 445 ? 10.273 4.379 6.598 1 93.56 445 SER B O 1
ATOM 7143 N N . MET B 1 446 ? 11.273 6.266 5.98 1 96.75 446 MET B N 1
ATOM 7144 C CA . MET B 1 446 ? 10.438 7.117 6.824 1 96.75 446 MET B CA 1
ATOM 7145 C C . MET B 1 446 ? 8.961 6.91 6.512 1 96.75 446 MET B C 1
ATOM 7147 O O . MET B 1 446 ? 8.141 6.773 7.422 1 96.75 446 MET B O 1
ATOM 7151 N N . GLY B 1 447 ? 8.617 6.914 5.223 1 97.62 447 GLY B N 1
ATOM 7152 C CA . GLY B 1 447 ? 7.227 6.734 4.84 1 97.62 447 GLY B CA 1
ATOM 7153 C C . GLY B 1 447 ? 6.633 5.43 5.344 1 97.62 447 GLY B C 1
ATOM 7154 O O . GLY B 1 447 ? 5.523 5.414 5.883 1 97.62 447 GLY B O 1
ATOM 7155 N N . ASP B 1 448 ? 7.332 4.344 5.188 1 97.69 448 ASP B N 1
ATOM 7156 C CA . ASP B 1 448 ? 6.859 3.037 5.637 1 97.69 448 ASP B CA 1
ATOM 7157 C C . ASP B 1 448 ? 6.758 2.986 7.16 1 97.69 448 ASP B C 1
ATOM 7159 O O . ASP B 1 448 ? 5.848 2.359 7.703 1 97.69 448 ASP B O 1
ATOM 7163 N N . TYR B 1 449 ? 7.664 3.58 7.809 1 98 449 TYR B N 1
ATOM 7164 C CA . TYR B 1 449 ? 7.637 3.666 9.266 1 98 449 TYR B CA 1
ATOM 7165 C C . TYR B 1 449 ? 6.363 4.355 9.742 1 98 449 TYR B C 1
ATOM 7167 O O . TYR B 1 449 ? 5.617 3.801 10.555 1 98 449 TYR B O 1
ATOM 7175 N N . LEU B 1 450 ? 6.086 5.488 9.203 1 98.38 450 LEU B N 1
ATOM 7176 C CA . LEU B 1 450 ? 4.918 6.258 9.617 1 98.38 450 LEU B CA 1
ATOM 7177 C C . LEU B 1 450 ? 3.629 5.543 9.227 1 98.38 450 LEU B C 1
ATOM 7179 O O . LEU B 1 450 ? 2.637 5.598 9.961 1 98.38 450 LEU B O 1
ATOM 7183 N N . MET B 1 451 ? 3.615 4.898 8.07 1 98.25 451 MET B N 1
ATOM 7184 C CA . MET B 1 451 ? 2.416 4.172 7.664 1 98.25 451 MET B CA 1
ATOM 7185 C C . MET B 1 451 ? 2.133 3.016 8.617 1 98.25 451 MET B C 1
ATOM 7187 O O . MET B 1 451 ? 0.975 2.713 8.906 1 98.25 451 MET B O 1
ATOM 7191 N N . GLU B 1 452 ? 3.189 2.33 9.055 1 97.56 452 GLU B N 1
ATOM 7192 C CA . GLU B 1 452 ? 2.963 1.295 10.062 1 97.56 452 GLU B CA 1
ATOM 7193 C C . GLU B 1 452 ? 2.287 1.868 11.305 1 97.56 452 GLU B C 1
ATOM 7195 O O . GLU B 1 452 ? 1.381 1.25 11.859 1 97.56 452 GLU B O 1
ATOM 7200 N N . LEU B 1 453 ? 2.73 3.033 11.742 1 98.06 453 LEU B N 1
ATOM 7201 C CA . LEU B 1 453 ? 2.141 3.666 12.914 1 98.06 453 LEU B CA 1
ATOM 7202 C C . LEU B 1 453 ? 0.685 4.043 12.664 1 98.06 453 LEU B C 1
ATOM 7204 O O . LEU B 1 453 ? -0.167 3.879 13.539 1 98.06 453 LEU B O 1
ATOM 7208 N N . ASN B 1 454 ? 0.407 4.598 11.461 1 98.44 454 ASN B N 1
ATOM 7209 C CA . ASN B 1 454 ? -0.965 4.938 11.109 1 98.44 454 ASN B CA 1
ATOM 7210 C C . ASN B 1 454 ? -1.874 3.711 11.141 1 98.44 454 ASN B C 1
ATOM 7212 O O . ASN B 1 454 ? -2.986 3.773 11.664 1 98.44 454 ASN B O 1
ATOM 7216 N N . PHE B 1 455 ? -1.406 2.623 10.539 1 98.38 455 PHE B N 1
ATOM 7217 C CA . PHE B 1 455 ? -2.176 1.386 10.578 1 98.38 455 PHE B CA 1
ATOM 7218 C C . PHE B 1 455 ? -2.373 0.909 12.008 1 98.38 455 PHE B C 1
ATOM 7220 O O . PHE B 1 455 ? -3.455 0.439 12.367 1 98.38 455 PHE B O 1
ATOM 7227 N N . LYS B 1 456 ? -1.345 0.978 12.82 1 97.81 456 LYS B N 1
ATOM 7228 C CA . LYS B 1 456 ? -1.441 0.541 14.211 1 97.81 456 LYS B CA 1
ATOM 7229 C C . LYS B 1 456 ? -2.51 1.331 14.961 1 97.81 456 LYS B C 1
ATOM 7231 O O . LYS B 1 456 ? -3.332 0.751 15.672 1 97.81 456 LYS B O 1
ATOM 7236 N N . LEU B 1 457 ? -2.486 2.643 14.797 1 98.5 457 LEU B N 1
ATOM 7237 C CA . LEU B 1 457 ? -3.5 3.479 15.43 1 98.5 457 LEU B CA 1
ATOM 7238 C C . LEU B 1 457 ? -4.895 3.105 14.938 1 98.5 457 LEU B C 1
ATOM 7240 O O . LEU B 1 457 ? -5.82 2.967 15.742 1 98.5 457 LEU B O 1
ATOM 7244 N N . ALA B 1 458 ? -5.059 2.957 13.656 1 98.62 458 ALA B N 1
ATOM 7245 C CA . ALA B 1 458 ? -6.355 2.605 13.078 1 98.62 458 ALA B CA 1
ATOM 7246 C C . ALA B 1 458 ? -6.844 1.26 13.602 1 98.62 458 ALA B C 1
ATOM 7248 O O . ALA B 1 458 ? -8.023 1.102 13.914 1 98.62 458 ALA B O 1
ATOM 7249 N N . ASN B 1 459 ? -5.891 0.305 13.664 1 98.38 459 ASN B N 1
ATOM 7250 C CA . ASN B 1 459 ? -6.238 -1.003 14.211 1 98.38 459 ASN B CA 1
ATOM 7251 C C . ASN B 1 459 ? -6.781 -0.892 15.633 1 98.38 459 ASN B C 1
ATOM 7253 O O . ASN B 1 459 ? -7.77 -1.545 15.977 1 98.38 459 ASN B O 1
ATOM 7257 N N . GLU B 1 460 ? -6.148 -0.104 16.422 1 98.19 460 GLU B N 1
ATOM 7258 C CA . GLU B 1 460 ? -6.559 0.061 17.812 1 98.19 460 GLU B CA 1
ATOM 7259 C C . GLU B 1 460 ? -7.918 0.75 17.906 1 98.19 460 GLU B C 1
ATOM 7261 O O . GLU B 1 460 ? -8.742 0.388 18.75 1 98.19 460 GLU B O 1
ATOM 7266 N N . LEU B 1 461 ? -8.141 1.701 17.062 1 98.69 461 LEU B N 1
ATOM 7267 C CA . LEU B 1 461 ? -9.383 2.465 17.078 1 98.69 461 LEU B CA 1
ATOM 7268 C C . LEU B 1 461 ? -10.555 1.615 16.609 1 98.69 461 LEU B C 1
ATOM 7270 O O . LEU B 1 461 ? -11.688 1.8 17.047 1 98.69 461 LEU B O 1
ATOM 7274 N N . THR B 1 462 ? -10.328 0.678 15.703 1 98.12 462 THR B N 1
ATOM 7275 C CA . THR B 1 462 ? -11.406 -0.092 15.102 1 98.12 462 THR B CA 1
ATOM 7276 C C . THR B 1 462 ? -11.492 -1.482 15.727 1 98.12 462 THR B C 1
ATOM 7278 O O . THR B 1 462 ? -12.438 -2.232 15.453 1 98.12 462 THR B O 1
ATOM 7281 N N . HIS B 1 463 ? -10.484 -1.87 16.531 1 96.5 463 HIS B N 1
ATOM 7282 C CA . HIS B 1 463 ? -10.367 -3.215 17.078 1 96.5 463 HIS B CA 1
ATOM 7283 C C . HIS B 1 463 ? -10.375 -4.27 15.977 1 96.5 463 HIS B C 1
ATOM 7285 O O . HIS B 1 463 ? -11.07 -5.277 16.078 1 96.5 463 HIS B O 1
ATOM 7291 N N . THR B 1 464 ? -9.68 -3.926 14.891 1 95.31 464 THR B N 1
ATOM 7292 C CA . THR B 1 464 ? -9.547 -4.828 13.758 1 95.31 464 THR B CA 1
ATOM 7293 C C . THR B 1 464 ? -8.117 -4.824 13.227 1 95.31 464 THR B C 1
ATOM 7295 O O . THR B 1 464 ? -7.395 -3.836 13.375 1 95.31 464 THR B O 1
ATOM 7298 N N . LYS B 1 465 ? -7.672 -5.957 12.711 1 94 465 LYS B N 1
ATOM 7299 C CA . LYS B 1 465 ? -6.398 -6.012 12 1 94 465 LYS B CA 1
ATOM 7300 C C . LYS B 1 465 ? -6.578 -5.703 10.516 1 94 465 LYS B C 1
ATOM 7302 O O . LYS B 1 465 ? -7.008 -6.562 9.75 1 94 465 LYS B O 1
ATOM 7307 N N . LEU B 1 466 ? -6.246 -4.488 10.188 1 96.19 466 LEU B N 1
ATOM 7308 C CA . LEU B 1 466 ? -6.457 -4.004 8.828 1 96.19 466 LEU B CA 1
ATOM 7309 C C . LEU B 1 466 ? -5.41 -4.57 7.875 1 96.19 466 LEU B C 1
ATOM 7311 O O . LEU B 1 466 ? -4.219 -4.586 8.195 1 96.19 466 LEU B O 1
#

InterPro domains:
  IPR031329 Neutral/alkaline non-lysosomal ceramidase, N-terminal [PF04734] (83-281)

Nearest PDB structures (foldseek):
  2zws-assembly1_A  TM=8.131E-01  e=9.089E-31  Pseudomonas aeruginosa
  2zxc-assembly1_A  TM=8.226E-01  e=1.285E-28  Pseudomonas aeruginosa
  4wgk-assembly2_B  TM=8.196E-01  e=4.951E-27  Homo sapiens
  4wgk-assembly1_A  TM=8.169E-01  e=2.187E-26  Homo sapiens
  3tai-assembly1_B  TM=3.647E-01  e=8.476E-01  Pyrococcus furiosus DSM 3638

Foldseek 3Di:
DDPVVVVVVVVVVVVVVVVVVCVVQFKDWFDPPFPVPDPLLVVQVVQQVVLLVVWDWFWWFKWKFKFKDWQAAAADPDDFDLLVRYDHFWFQFQALLADTADAAPDTWMKIWMWMDGPRQIAIEIETLHLFDAQLLLVLLQVVCPPNDHLLRYFYFYLNASQDGAQPFDFQVSCSGTNHHDVSSSNNSSVRVNVNRVNRVVGIAGKKKWKDWDFDQQWKFFDQPTPVDDDDRIWIKMWMAGPVGAIEMETEGQARQCQADRVDNHHDSFLQRLLQVLLCVPRHVGYHYFYFQNLRMHTHADDHHRVRSNGSNNVSNVRRVVVVVPTDIDGMKIKIKGKGWGGAAQWFAADPDLTMGTDSVVVPNRHDDQPGAMWMWMDIHQEIEIRHAERHHSNLVVVLQVVSVVVRHHYTHGYRRHHYQFRQDALVCQSPPDCSRHHGNIGHSCRNVSVSVVVQVRVCSNSVHND/DDPVVVVVVVVVVVVVVVVVVCVVQFKDWFDPPFPVPDPLLVVQVVQQVVLLVVWDWFWWFKWKFKFKDWQAAAADPDDADLLVRYDHFFFQFQALLADTADAAPDTWMKIWMWMDGPRQIAIEIETLHLFDAQLLLVLLQVVCPPNDHLLRYFYFYLNASQDGAQPFDFQVSCSGTNHHDVSSSNNSSVRVNVNRVNRVVGIAGKKKWKDWDFDQQWKFFDQPTPVDDDDRIWIKMWMAGPVGAIEMETEGQARQCQADRVDNHHDSFLQRLLQVLLCVPRHVGYHYFYFQNLRMHTHADDHHRVRSNGSNNVSNVRRVVVVVPTDIDGMKIKIKGKGWGGAAQWFAADPDLTMGTDSVVVPNRHDDQPGAMWMWMDIHQEIEIRHAERHHSNLVVVLQVVSVVVRHHYTHGYRRHHYQFRQDALVCCSPPDCSRHHGNIGHSCRNVSVSVVVQVRVCSNSVHND

Solvent-accessible surface area (backbone atoms only — not comparable to full-atom values): 45011 Å² total; per-residue (Å²): 132,60,75,67,57,54,55,52,51,49,52,50,47,51,50,49,51,50,48,49,52,47,47,56,65,46,35,36,66,69,68,68,73,36,59,90,78,37,67,44,45,56,52,22,52,51,36,39,55,51,24,57,77,64,40,47,78,31,63,31,58,28,28,34,9,62,32,67,41,82,67,57,67,40,77,37,92,65,86,55,46,40,91,75,38,24,38,65,75,45,21,19,10,70,34,66,73,34,28,58,49,77,50,71,75,42,81,26,42,36,38,28,40,22,38,32,26,71,90,45,63,40,34,44,34,34,27,44,18,46,52,37,42,44,66,30,51,50,42,25,38,60,73,32,58,95,76,49,57,65,82,33,52,44,42,21,9,34,32,11,36,30,21,74,25,14,55,36,56,48,55,54,22,27,45,26,14,30,67,62,36,68,56,57,32,52,40,50,15,51,52,50,42,52,31,51,52,46,4,57,71,45,50,32,55,23,31,38,31,73,50,66,48,78,48,57,76,41,37,42,27,65,78,70,33,86,81,40,53,71,46,34,50,36,29,37,38,40,38,36,30,77,88,64,54,28,37,37,39,38,31,33,19,39,35,33,61,59,58,60,53,86,48,35,40,30,30,27,45,24,53,37,33,20,25,51,50,34,39,75,64,81,27,74,40,50,45,43,34,26,15,23,29,35,38,23,26,60,39,69,59,76,57,44,72,55,18,18,41,46,44,8,42,52,51,30,56,54,45,52,63,49,60,75,68,56,71,71,42,40,69,39,41,39,36,40,37,52,29,55,52,58,71,72,69,52,42,33,60,70,76,49,101,53,32,21,34,14,42,72,65,42,53,70,38,41,62,86,69,79,85,33,55,44,38,38,36,26,54,60,53,34,39,36,38,34,28,26,29,28,36,12,17,54,64,46,40,51,55,46,40,46,39,40,77,73,64,30,45,63,46,54,31,14,23,28,28,46,76,64,42,32,32,49,65,50,75,38,42,69,35,96,38,65,49,34,40,69,35,24,34,46,46,54,54,44,35,61,54,53,48,52,51,51,50,52,52,50,23,65,68,66,74,42,90,101,132,59,74,67,57,54,54,53,50,49,51,50,48,52,51,49,51,48,49,49,52,47,46,58,66,47,36,34,66,68,68,67,72,35,59,91,77,36,66,43,44,55,52,24,54,51,36,41,53,52,23,58,76,64,40,47,78,30,62,32,57,30,26,35,10,62,32,68,42,81,67,56,67,41,77,36,92,65,86,55,44,43,92,76,41,23,38,66,75,46,21,19,11,69,34,65,73,34,28,57,49,78,50,71,75,42,82,26,41,35,37,28,40,21,37,32,26,70,90,43,64,39,34,45,35,32,27,44,18,46,50,36,43,44,65,29,51,52,42,25,38,60,73,34,57,94,75,48,57,66,80,33,53,43,41,22,9,33,31,11,37,30,21,75,24,13,54,36,54,46,55,56,24,28,45,26,14,28,68,62,36,69,57,58,32,52,39,49,16,51,54,49,43,52,31,50,54,44,4,56,72,45,50,33,56,24,32,38,34,74,48,68,48,77,47,58,77,41,37,43,26,67,79,69,32,86,82,40,53,69,48,33,50,36,30,36,40,41,38,36,31,76,88,64,55,28,37,36,40,38,30,34,20,39,35,32,62,60,58,62,53,84,46,35,39,32,31,27,44,24,52,38,35,20,25,52,48,34,38,75,65,80,28,73,39,49,46,42,32,26,15,24,30,35,39,24,26,60,37,67,58,77,57,46,69,55,18,18,41,46,43,7,41,52,51,29,53,54,43,52,64,50,61,76,68,56,70,71,43,40,70,38,41,38,35,40,37,51,28,55,52,57,71,72,68,52,43,33,58,70,75,50,102,53,32,20,35,15,42,72,65,42,52,70,36,42,61,87,71,82,86,32,55,44,36,39,35,27,54,59,54,32,41,36,38,33,28,24,30,27,36,12,18,56,64,46,41,51,54,45,40,46,38,41,78,72,65,28,44,63,46,55,32,14,22,31,28,47,76,64,41,32,32,49,64,50,75,39,42,70,33,96,38,64,51,35,40,68,34,24,33,46,47,53,54,44,35,61,54,51,49,52,52,52,52,52,52,50,22,66,70,67,73,43,91,102

Secondary structure (DSSP, 8-state):
--HHHHHHHHHHHHHHHHHHHHHHHHEEEPP---GGGSHHHHHHHHHHHHHHHT-EEEEEEEEEEEEEEE-PPEE-SSS--GGGTEES-PBBSS-TTPPBP-EESS--EEEEEEEEETTEEEEEEEESSSS--HHHHHHHHHHTTTT--GGGEEEEE---SSSB-S-S-HHHHHHHH-S--HHHHHHHHHHHHHHHHHHHHT-EEEEEEEEEEE-GGGEEESSSGGGS----EEEEEEEEETTS-EEEEEEE-S-S--S-TT--EE--HHHHHHHHHHHHTT-SEEEEEE-SGGGEEE--SSSHHHHHHHHHHHHHHHHHHHHTTPPPBSEEEEEEEEEEE--PPP--SBSSSSEEE-HHHHHHHS----SEEEEEEEETTEEEEE-SSEE-HHHHHHHHHHHHHTT-EEEEE--SSS---EE--GGGTTS--IIIIIS--S-TTHHHHHHHHHHHHHHHHHTS--/--HHHHHHHHHHHHHHHHHHHHHHHHEEEPP---GGGSHHHHHHHHHHHHHHHT-EEEEEEEEEEEEEEE-PPEE-SS---GGGTEES-PBBSS-TTPPBP-EESS--EEEEEEEEETTEEEEEEEESSSS--HHHHHHHHHHTTTT--GGGEEEEE---SSSB-S-S-HHHHHHHH-S--HHHHHHHHHHHHHHHHHHHHT-EEEEEEEEEEE-GGGEEESSSGGGS----EEEEEEEEETTS-EEEEEEE-S-S--S-TT--EE--HHHHHHHHHHHHTT-SEEEEEE-SGGGEEE--SSSHHHHHHHHHHHHHHHHHHHHTTPPPBSEEEEEEEEEEE--PPP--SBSSSSEEE-HHHHHHHS----SEEEEEEEETTEEEEE-SSEE-HHHHHHHHHHHHHTT-EEEEE--SSS---EE--GGGTTS--IIIIIS--S-TTHHHHHHHHHHHHHHHHHTS--

=== Feature glossary ===
Key to the feature types in this record:

pLDDT. pLDDT is the predicted lDDT-Cα score: AlphaFold's confidence that the local environment of each residue (all inter-atomic distances within 15 Å) is correctly placed. It is a per-residue number between 0 and 100, with higher meaning more reliable.

Radius of gyration, Cα contacts, bounding box. The geometric summary reports three shape descriptors. Rg (radius of gyration) measures how spread out the Cα atoms are about their centre of mass; compact globular proteins have small Rg, elongated or unfolded ones large. Cα contacts (<8 Å, |i−j|>4) count long-range residue pairs in spatial proximity — high for tightly packed folds, near zero for rods or random coil. The bounding-box extents give the protein's footprint along x, y, z in Å.

Backbone torsions (φ/ψ). Backbone dihedral angles. Every residue except chain termini has a φ (preceding-C → N → Cα → C) and a ψ (N → Cα → C → next-N). They are reported in degrees following the IUPAC sign convention. Secondary structure is essentially a statement about which (φ, ψ) basin each residue occupies.

Contact-map, Ramachandran, and PAE plots. Plot images: a contact map (which residues are close in 3D, as an N×N binary image), a Ramachandran scatter (backbone torsion angles, revealing secondary-structure composition at a glance), and — for AlphaFold structures — a PAE heatmap (pairwise prediction confidence).

Predicted aligned error. Predicted Aligned Error (PAE) is an AlphaFold confidence matrix: entry (i, j) is the expected error in the position of residue j, in ångströms, when the prediction is superimposed on the true structure at residue i. Low PAE within a block of residues means that block is internally rigid and well-predicted; high PAE between two blocks means their relative placement is uncertain even if each block individually is confident.

Secondary structure (3-state, P-SEA). Three-state secondary structure (P-SEA) collapses the eight DSSP classes into helix (a), strand (b), and coil (c). P-SEA assigns these from Cα geometry alone — distances and angles — without requiring backbone oxygens, so it works on any Cα trace.

Solvent-accessible surface area. Solvent-accessible surface area (SASA) is the area in Å² traced out by the centre of a 1.4 Å probe sphere (a water molecule) rolled over the protein's van der Waals surface (Shrake–Rupley / Lee–Richards construction). Buried residues have near-zero SASA; fully exposed residues can exceed 200 Å². The total SASA scales roughly with the number of surface residues.

Foldseek 3Di. The Foldseek 3Di string encodes local tertiary geometry as a 20-letter alphabet — one character per residue — derived from the relative positions of nearby Cα atoms. Unlike the amino-acid sequence, 3Di is a direct function of the 3D structure, so two proteins with the same fold have similar 3Di strings even at low sequence identity.

B-factor. For experimental (PDB) structures, the B-factor (temperature factor) quantifies the positional spread of each atom in the crystal — a combination of thermal vibration and static disorder — in units of Å². High B-factors mark flexible loops or poorly resolved regions; low B-factors mark the rigid, well-ordered core.

mmCIF coordinates. The mmCIF block holds the 3D Cartesian coordinates of each backbone atom (N, Cα, C, O) in ångströms. mmCIF is the PDB's canonical archive format — a tagged-loop text representation of the atomic model.

InterPro / GO / CATH / organism. Functional annotations link the protein to curated databases. InterPro entries identify conserved domains and families by matching the sequence against member-database signatures (Pfam, PROSITE, CDD, …). Gene Ontology (GO) terms describe molecular function, biological process, and cellular component in a controlled vocabulary. CATH places the structure in a hierarchical fold classification (Class/Architecture/Topology/Homologous-superfamily). The organism is the source species.

Rendered structure images. Structure images are PyMOL renders from six orthogonal camera directions. Cartoon representation draws helices as coils and strands as arrows; sticks shows the backbone as bonds; surface shows the solvent-excluded envelope. Rainbow coloring maps sequence position to hue (blue→red, N→C); chain coloring assigns a distinct color per polypeptide.

Sequence. This is the polypeptide sequence — one letter per residue, N-terminus first. Length ranges from a few dozen residues for small domains to over a thousand for large multi-domain proteins.

Secondary structure (8-state, DSSP). The SS8 string is DSSP's per-residue secondary-structure call. α-helix (H) means an i→i+4 H-bond ladder; β-strand (E) means the residue participates in a β-sheet; 3₁₀ (G) and π (I) are tighter and wider helices; T/S are turns/bends; '-' is loop.

Nearest PDB structures. Structural nearest neighbors (via Foldseek easy-search vs the PDB). Reported per hit: target PDB id, E-value, and alignment TM-score. A TM-score above ~0.5 is the conventional threshold for 'same fold'.